Protein AF-A0A820G1A2-F1 (afdb_monomer_lite)

Foldseek 3Di:
DVLCLQQCQQQPLFALQCPAVVSVVVLLCQQVPDDDPPWHRASAAFDLDALQLVLLLQCLDPPSVVVNCVVVVNDADQLVSRQAEPVVLSVCSRPPSNNRHHDDCCQQFPLCSQANPVPDFSDADPVRHGRGGHHYPPVAPGSVSRNPVSNVSNVDLSNLQSNLSSCCCQAECLVAPDAPVPPPPDPDDLRRRHHPSVSVSSRGYTQLQEPPNDDLVPDPDPVVSVVSVVSSNGRHHRDYHDYHDRDDGDDSPPPCLVPVPPPPPDLDQDDDDFLDPFDWFAWDFLQDPVAPFGWIWTAGPQQWIWTKGADSCQPPPDDPPDDDDDDDPDDDRDGRIHGGPLRVVSDPPRIQGLDDAADPPADDHNQQWDAQSNRQWIWGFRGQVQWIFIAGPVVSDTPDTAHADPAGFRGKDWADADPQRKTWIWTWFQSQKIFIWIQHNVVSDTAAPVCRPDPDRHYGPDIAHDGPGGWAEKDDYPPVQKIWTFGAQDWIWIAGVRHHTPDTADDPPPSWGFHYWEAALSQWIWTDTDQFKIWIAGVNNHTQDIDGDPVWGWRDWYADHHRQWIWTDTPQQKIFIAGRNHRHTPDIRDHSDPPLPPAAEEEEECLLAFLNLLLCLVSVVLRHAYAYEYQCPWGDVLSQVLSCVVSVHHHHYDNDQLLPLVSVLVVLVVDPHQEYAYPFFDDDFDPLVVRLCRLVNSLVSVVVSCVVNVHAHYEAEAALLQLAAPPDPDDDPPRDRDLVSRQGSNSNSRSVSVVVVVVVCVVPVSHQYAYEHDWAEFFFPQVLSGHHDGDDQDPHQLVNQLCQLVPVDVAAEQEQQCFPDPRRGAKTFYAYSSLVSVLVVLVVVCSVVRDYDYKFWIDTSVVLNVLLCVLSVDHGHYDYDYHDRRDYRYHTHDGVTSCVRRVGDGDDDSNNRSNRRND

Structure (mmCIF, N/CA/C/O backbone):
data_AF-A0A820G1A2-F1
#
_entry.id   AF-A0A820G1A2-F1
#
loop_
_atom_site.group_PDB
_atom_site.id
_atom_site.type_symbol
_atom_site.label_atom_id
_atom_site.label_alt_id
_atom_site.label_comp_id
_atom_site.label_asym_id
_atom_site.label_entity_id
_atom_site.label_seq_id
_atom_site.pdbx_PDB_ins_code
_atom_site.Cartn_x
_atom_site.Cartn_y
_atom_site.Cartn_z
_atom_site.occupancy
_atom_site.B_iso_or_equiv
_atom_site.auth_seq_id
_atom_site.auth_comp_id
_atom_site.auth_asym_id
_atom_site.auth_atom_id
_atom_site.pdbx_PDB_model_num
ATOM 1 N N . MET A 1 1 ? 28.830 -4.975 -4.275 1.00 30.22 1 MET A N 1
ATOM 2 C CA . MET A 1 1 ? 28.994 -5.707 -5.557 1.00 30.22 1 MET A CA 1
ATOM 3 C C . MET A 1 1 ? 27.826 -5.485 -6.513 1.00 30.22 1 MET A C 1
ATOM 5 O O . MET A 1 1 ? 28.096 -5.053 -7.621 1.00 30.22 1 MET A O 1
ATOM 9 N N . VAL A 1 2 ? 26.563 -5.692 -6.108 1.00 32.94 2 VAL A N 1
ATOM 10 C CA . VAL A 1 2 ? 25.368 -5.424 -6.951 1.00 32.94 2 VAL A CA 1
ATOM 11 C C . VAL A 1 2 ? 25.333 -3.974 -7.463 1.00 32.94 2 VAL A C 1
ATOM 13 O O . VAL A 1 2 ? 25.116 -3.737 -8.643 1.00 32.94 2 VAL A O 1
ATOM 16 N N . THR A 1 3 ? 25.687 -3.008 -6.613 1.00 31.02 3 THR A N 1
ATOM 17 C CA . THR A 1 3 ? 25.779 -1.584 -6.974 1.00 31.02 3 THR A CA 1
ATOM 18 C C . THR A 1 3 ? 26.904 -1.282 -7.969 1.00 31.02 3 THR A C 1
ATOM 20 O O . THR A 1 3 ? 26.716 -0.459 -8.847 1.00 31.02 3 THR A O 1
ATOM 23 N N . ALA A 1 4 ? 28.047 -1.974 -7.891 1.00 36.19 4 ALA A N 1
ATOM 24 C CA . ALA A 1 4 ? 29.144 -1.808 -8.853 1.00 36.19 4 ALA A CA 1
ATOM 25 C C . ALA A 1 4 ? 28.786 -2.412 -10.222 1.00 36.19 4 ALA A C 1
ATOM 27 O O . ALA A 1 4 ? 29.090 -1.832 -11.252 1.00 36.19 4 ALA A O 1
ATOM 28 N N . TYR A 1 5 ? 28.069 -3.539 -10.227 1.00 46.84 5 TYR A N 1
ATOM 29 C CA . TYR A 1 5 ? 27.540 -4.151 -11.445 1.00 46.84 5 TYR A CA 1
ATOM 30 C C . TYR A 1 5 ? 26.546 -3.234 -12.175 1.00 46.84 5 TYR A C 1
ATOM 32 O O . TYR A 1 5 ? 26.543 -3.178 -13.391 1.00 46.84 5 TYR A O 1
ATOM 40 N N . LEU A 1 6 ? 25.711 -2.501 -11.437 1.00 45.69 6 LEU A N 1
ATOM 41 C CA . LEU A 1 6 ? 24.666 -1.649 -12.010 1.00 45.69 6 LEU A CA 1
ATOM 42 C C . LEU A 1 6 ? 25.181 -0.254 -12.393 1.00 45.69 6 LEU A C 1
ATOM 44 O O . LEU A 1 6 ? 24.846 0.270 -13.448 1.00 45.69 6 LEU A O 1
ATOM 48 N N . VAL A 1 7 ? 26.023 0.354 -11.559 1.00 45.09 7 VAL A N 1
ATOM 49 C CA . VAL A 1 7 ? 26.493 1.736 -11.742 1.00 45.09 7 VAL A CA 1
ATOM 50 C C . VAL A 1 7 ? 27.530 1.850 -12.856 1.00 45.09 7 VAL A C 1
ATOM 52 O O . VAL A 1 7 ? 27.447 2.755 -13.681 1.00 45.09 7 VAL A O 1
ATOM 55 N N . THR A 1 8 ? 28.482 0.917 -12.919 1.00 47.62 8 THR A N 1
ATOM 56 C CA . THR A 1 8 ? 29.553 0.944 -13.926 1.00 47.62 8 THR A CA 1
ATOM 57 C C . THR A 1 8 ? 29.027 0.680 -15.341 1.00 47.62 8 THR A C 1
ATOM 59 O O . THR A 1 8 ? 29.639 1.090 -16.320 1.00 47.62 8 THR A O 1
ATOM 62 N N . VAL A 1 9 ? 27.878 0.015 -15.435 1.00 48.94 9 VAL A N 1
ATOM 63 C CA . VAL A 1 9 ? 27.276 -0.454 -16.682 1.00 48.94 9 VAL A CA 1
ATOM 64 C C . VAL A 1 9 ? 26.278 0.553 -17.269 1.00 48.94 9 VAL A C 1
ATOM 66 O O . VAL A 1 9 ? 26.013 0.534 -18.466 1.00 48.94 9 VAL A O 1
ATOM 69 N N . THR A 1 10 ? 25.751 1.458 -16.444 1.00 48.53 10 THR A N 1
ATOM 70 C CA . THR A 1 10 ? 24.625 2.317 -16.831 1.00 48.53 10 THR A CA 1
ATOM 71 C C . THR A 1 10 ? 25.040 3.749 -17.181 1.00 48.53 10 THR A C 1
ATOM 73 O O . THR A 1 10 ? 24.446 4.359 -18.061 1.00 48.53 10 THR A O 1
ATOM 76 N N . VAL A 1 11 ? 26.086 4.280 -16.539 1.00 53.25 11 VAL A N 1
ATOM 77 C CA . VAL A 1 11 ? 26.761 5.529 -16.930 1.00 53.25 11 VAL A CA 1
ATOM 78 C C . VAL A 1 11 ? 28.238 5.333 -16.656 1.00 53.25 11 VAL A C 1
ATOM 80 O O . VAL A 1 11 ? 28.745 5.599 -15.564 1.00 53.25 11 VAL A O 1
ATOM 83 N N . ALA A 1 12 ? 28.935 4.794 -17.646 1.00 59.28 12 ALA A N 1
ATOM 84 C CA . ALA A 1 12 ? 30.367 4.650 -17.554 1.00 59.28 12 ALA A CA 1
ATOM 85 C C . ALA A 1 12 ? 30.989 6.054 -17.687 1.00 59.28 12 ALA A C 1
ATOM 87 O O . ALA A 1 12 ? 30.985 6.662 -18.751 1.00 59.28 12 ALA A O 1
ATOM 88 N N . VAL A 1 13 ? 31.514 6.588 -16.580 1.00 65.06 13 VAL A N 1
ATOM 89 C CA . VAL A 1 13 ? 32.340 7.819 -16.543 1.00 65.06 13 VAL A CA 1
ATOM 90 C C . VAL A 1 13 ? 33.631 7.664 -17.366 1.00 65.06 13 VAL A C 1
ATOM 92 O O . VAL A 1 13 ? 34.332 8.627 -17.677 1.00 65.06 13 VAL A O 1
ATOM 95 N N . THR A 1 14 ? 33.947 6.423 -17.715 1.00 75.19 14 THR A N 1
ATOM 96 C CA . THR A 1 14 ? 35.104 5.974 -18.478 1.00 75.19 14 THR A CA 1
ATOM 97 C C . THR A 1 14 ? 34.646 4.886 -19.449 1.00 75.19 14 THR A C 1
ATOM 99 O O . THR A 1 14 ? 33.808 4.084 -19.041 1.00 75.19 14 THR A O 1
ATOM 102 N N . PRO A 1 15 ? 35.207 4.779 -20.664 1.00 81.06 15 PRO A N 1
ATOM 103 C CA . PRO A 1 15 ? 34.811 3.754 -21.636 1.00 81.06 15 PRO A CA 1
ATOM 104 C C . PRO A 1 15 ? 34.870 2.322 -21.077 1.00 81.06 15 PRO A C 1
ATOM 106 O O . PRO A 1 15 ? 35.725 2.020 -20.237 1.00 81.06 15 PRO A O 1
ATOM 109 N N . ILE A 1 16 ? 34.011 1.420 -21.578 1.00 79.44 16 ILE A N 1
ATOM 110 C CA . ILE A 1 16 ? 33.884 0.028 -21.092 1.00 79.44 16 ILE A CA 1
ATOM 111 C C . ILE A 1 16 ? 35.232 -0.724 -21.059 1.00 79.44 16 ILE A C 1
ATOM 113 O O . ILE A 1 16 ? 35.530 -1.455 -20.113 1.00 79.44 16 ILE A O 1
ATOM 117 N N . GLY A 1 17 ? 36.098 -0.482 -22.050 1.00 77.56 17 GLY A N 1
ATOM 118 C CA . GLY A 1 17 ? 37.437 -1.071 -22.143 1.00 77.56 17 GLY A CA 1
ATOM 119 C C . GLY A 1 17 ? 38.402 -0.642 -21.031 1.00 77.56 17 GLY A C 1
ATOM 120 O O . GLY A 1 17 ? 39.342 -1.368 -20.710 1.00 77.56 17 GLY A O 1
ATOM 121 N N . ALA A 1 18 ? 38.153 0.509 -20.403 1.00 82.50 18 ALA A N 1
ATOM 122 C CA . ALA A 1 18 ? 39.012 1.132 -19.399 1.00 82.50 18 ALA A CA 1
ATOM 123 C C . ALA A 1 18 ? 38.483 0.997 -17.957 1.00 82.50 18 ALA A C 1
ATOM 125 O O . ALA A 1 18 ? 39.079 1.561 -17.036 1.00 82.50 18 ALA A O 1
ATOM 126 N N . LEU A 1 19 ? 37.394 0.248 -17.740 1.00 78.44 19 LEU A N 1
ATOM 127 C CA . LEU A 1 19 ? 36.806 0.034 -16.409 1.00 78.44 19 LEU A CA 1
ATOM 128 C C . LEU A 1 19 ? 37.737 -0.720 -15.453 1.00 78.44 19 LEU A C 1
ATOM 130 O O . LEU A 1 19 ? 37.753 -0.453 -14.251 1.00 78.44 19 LEU A O 1
ATOM 134 N N . ASN A 1 20 ? 38.508 -1.670 -15.983 1.00 83.38 20 ASN A N 1
ATOM 135 C CA . ASN A 1 20 ? 39.504 -2.415 -15.226 1.00 83.38 20 ASN A CA 1
ATOM 136 C C . ASN A 1 20 ? 40.856 -1.682 -15.281 1.00 83.38 20 ASN A C 1
ATOM 138 O O . ASN A 1 20 ? 41.350 -1.454 -16.387 1.00 83.38 20 ASN A O 1
ATOM 142 N N . PRO A 1 21 ? 41.512 -1.378 -14.144 1.00 85.06 21 PRO A N 1
ATOM 143 C CA . PRO A 1 21 ? 42.817 -0.715 -14.139 1.00 85.06 21 PRO A CA 1
ATOM 144 C C . PRO A 1 21 ? 43.890 -1.427 -14.976 1.00 85.06 21 PRO A C 1
ATOM 146 O O . PRO A 1 21 ? 44.677 -0.766 -15.644 1.00 85.06 21 PRO A O 1
ATOM 149 N N . THR A 1 22 ? 43.900 -2.762 -15.000 1.00 87.56 22 THR A N 1
ATOM 150 C CA . THR A 1 22 ? 44.848 -3.549 -15.801 1.00 87.56 22 THR A CA 1
ATOM 151 C C . THR A 1 22 ? 44.577 -3.404 -17.299 1.00 87.56 22 THR A C 1
ATOM 153 O O . THR A 1 22 ? 45.514 -3.191 -18.067 1.00 87.56 22 THR A O 1
ATOM 156 N N . ARG A 1 23 ? 43.306 -3.450 -17.730 1.00 87.31 23 ARG A N 1
ATOM 157 C CA . ARG A 1 23 ? 42.944 -3.211 -19.143 1.00 87.31 23 ARG A CA 1
ATOM 158 C C . ARG A 1 23 ? 43.208 -1.767 -19.553 1.00 87.31 23 ARG A C 1
ATOM 160 O O . ARG A 1 23 ? 43.706 -1.518 -20.645 1.00 87.31 23 ARG A O 1
ATOM 167 N N . LYS A 1 24 ? 42.933 -0.822 -18.654 1.00 88.25 24 LYS A N 1
ATOM 168 C CA . LYS A 1 24 ? 43.245 0.593 -18.842 1.00 88.25 24 LYS A CA 1
ATOM 169 C C . LYS A 1 24 ? 44.730 0.785 -19.156 1.00 88.25 24 LYS A C 1
ATOM 171 O O . LYS A 1 24 ? 45.047 1.431 -20.148 1.00 88.25 24 LYS A O 1
ATOM 176 N N . SER A 1 25 ? 45.624 0.183 -18.367 1.00 90.06 25 SER A N 1
ATOM 177 C CA . SER A 1 25 ? 47.068 0.220 -18.637 1.00 90.06 25 SER A CA 1
ATOM 178 C C . SER A 1 25 ? 47.424 -0.403 -19.985 1.00 90.06 25 SER A C 1
ATOM 180 O O . SER A 1 25 ? 48.165 0.212 -20.743 1.00 90.06 25 SER A O 1
ATOM 182 N N . PHE A 1 26 ? 46.841 -1.557 -20.331 1.00 90.81 26 PHE A N 1
ATOM 183 C CA . PHE A 1 26 ? 47.059 -2.201 -21.632 1.00 90.81 26 PHE A CA 1
ATOM 184 C C . PHE A 1 26 ? 46.717 -1.278 -22.815 1.00 90.81 26 PHE A C 1
ATOM 186 O O . PHE A 1 26 ? 47.507 -1.155 -23.749 1.00 90.81 26 PHE A O 1
ATOM 193 N N . PHE A 1 27 ? 45.565 -0.599 -22.781 1.00 90.50 27 PHE A N 1
ATOM 194 C CA . PHE A 1 27 ? 45.171 0.314 -23.859 1.00 90.50 27 PHE A CA 1
ATOM 195 C C . PHE A 1 27 ? 46.060 1.560 -23.932 1.00 90.50 27 PHE A C 1
ATOM 197 O O . PHE A 1 27 ? 46.394 1.998 -25.030 1.00 90.50 27 PHE A O 1
ATOM 204 N N . VAL A 1 28 ? 46.488 2.098 -22.787 1.00 91.31 28 VAL A N 1
ATOM 205 C CA . VAL A 1 28 ? 47.423 3.235 -22.733 1.00 91.31 28 VAL A CA 1
ATOM 206 C C . VAL A 1 28 ? 48.797 2.850 -23.285 1.00 91.31 28 VAL A C 1
ATOM 208 O O . VAL A 1 28 ? 49.364 3.590 -24.083 1.00 91.31 28 VAL A O 1
ATOM 211 N N . GLU A 1 29 ? 49.328 1.685 -22.909 1.00 92.06 29 GLU A N 1
ATOM 212 C CA . GLU A 1 29 ? 50.601 1.176 -23.436 1.00 92.06 29 GLU A CA 1
ATOM 213 C C . GLU A 1 29 ? 50.524 0.925 -24.942 1.00 92.06 29 GLU A C 1
ATOM 215 O O . GLU A 1 29 ? 51.425 1.326 -25.677 1.00 92.06 29 GLU A O 1
ATOM 220 N N . ARG A 1 30 ? 49.426 0.327 -25.418 1.00 89.56 30 ARG A N 1
ATOM 221 C CA . ARG A 1 30 ? 49.177 0.117 -26.849 1.00 89.56 30 ARG A CA 1
ATOM 222 C C . ARG A 1 30 ? 49.166 1.432 -27.630 1.00 89.56 30 ARG A C 1
ATOM 224 O O . ARG A 1 30 ? 49.730 1.476 -28.717 1.00 89.56 30 ARG A O 1
ATOM 231 N N . TYR A 1 31 ? 48.521 2.470 -27.099 1.00 89.44 31 TYR A N 1
ATOM 232 C CA . TYR A 1 31 ? 48.454 3.782 -27.744 1.00 89.44 31 TYR A CA 1
ATOM 233 C C . TYR A 1 31 ? 49.827 4.464 -27.784 1.00 89.44 31 TYR A C 1
ATOM 235 O O . TYR A 1 31 ? 50.239 4.967 -28.825 1.00 89.44 31 TYR A O 1
ATOM 243 N N . ASN A 1 32 ? 50.554 4.452 -26.663 1.00 90.00 32 ASN A N 1
ATOM 244 C CA . ASN A 1 32 ? 51.847 5.130 -26.540 1.00 90.00 32 ASN A CA 1
ATOM 245 C C . ASN A 1 32 ? 52.964 4.460 -27.351 1.00 90.00 32 ASN A C 1
ATOM 247 O O . ASN A 1 32 ? 53.874 5.147 -27.802 1.00 90.00 32 ASN A O 1
ATOM 251 N N . ASN A 1 33 ? 52.891 3.140 -27.535 1.00 90.38 33 ASN A N 1
ATOM 252 C CA . ASN A 1 33 ? 53.874 2.358 -28.288 1.00 90.38 33 ASN A CA 1
ATOM 253 C C . ASN A 1 33 ? 53.414 2.074 -29.732 1.00 90.38 33 ASN A C 1
ATOM 255 O O . ASN A 1 33 ? 53.858 1.101 -30.339 1.00 90.38 33 ASN A O 1
ATOM 259 N N . TRP A 1 34 ? 52.469 2.855 -30.266 1.00 86.62 34 TRP A N 1
ATOM 260 C CA . TRP A 1 34 ? 51.928 2.625 -31.603 1.00 86.62 34 TRP A CA 1
ATOM 261 C C . TRP A 1 34 ? 52.922 3.051 -32.690 1.00 86.62 34 TRP A C 1
ATOM 263 O O . TRP A 1 34 ? 53.278 4.223 -32.792 1.00 86.62 34 TRP A O 1
ATOM 273 N N . GLU A 1 35 ? 53.327 2.103 -33.536 1.00 81.81 35 GLU A N 1
ATOM 274 C CA . GLU A 1 35 ? 54.283 2.324 -34.624 1.00 81.81 35 GLU A CA 1
ATOM 275 C C . GLU A 1 35 ? 53.608 2.052 -35.979 1.00 81.81 35 GLU A C 1
ATOM 277 O O . GLU A 1 35 ? 53.503 0.912 -36.436 1.00 81.81 35 GLU A O 1
ATOM 282 N N . SER A 1 36 ? 53.095 3.105 -36.622 1.00 79.50 36 SER A N 1
ATOM 283 C CA . SER A 1 36 ? 52.584 3.049 -37.995 1.00 79.50 36 SER A CA 1
ATOM 284 C C . SER A 1 36 ? 52.623 4.426 -38.651 1.00 79.50 36 SER A C 1
ATOM 286 O O . SER A 1 36 ? 52.095 5.389 -38.103 1.00 79.50 36 SER A O 1
ATOM 288 N N . ASP A 1 37 ? 53.168 4.494 -39.866 1.00 73.12 37 ASP A N 1
ATOM 289 C CA . ASP A 1 37 ? 53.224 5.735 -40.654 1.00 73.12 37 ASP A CA 1
ATOM 290 C C . ASP A 1 37 ? 51.905 6.046 -41.386 1.00 73.12 37 ASP A C 1
ATOM 292 O O . ASP A 1 37 ? 51.742 7.119 -41.964 1.00 73.12 37 ASP A O 1
ATOM 296 N N . THR A 1 38 ? 50.963 5.095 -41.404 1.00 74.25 38 THR A N 1
ATOM 297 C CA . THR A 1 38 ? 49.718 5.182 -42.193 1.00 74.25 38 THR A CA 1
ATOM 298 C C . THR A 1 38 ? 48.454 5.141 -41.343 1.00 74.25 38 THR A C 1
ATOM 300 O O . THR A 1 38 ? 47.437 5.700 -41.746 1.00 74.25 38 THR A O 1
ATOM 303 N N . ILE A 1 39 ? 48.500 4.499 -40.172 1.00 81.31 39 ILE A N 1
ATOM 304 C CA . ILE A 1 39 ? 47.351 4.343 -39.278 1.00 81.31 39 ILE A CA 1
ATOM 305 C C . ILE A 1 39 ? 47.622 5.133 -37.992 1.00 81.31 39 ILE A C 1
ATOM 307 O O . ILE A 1 39 ? 48.546 4.769 -37.261 1.00 81.31 39 ILE A O 1
ATOM 311 N N . PRO A 1 40 ? 46.810 6.158 -37.670 1.00 82.62 40 PRO A N 1
ATOM 312 C CA . PRO A 1 40 ? 46.930 6.894 -36.413 1.00 82.62 40 PRO A CA 1
ATOM 313 C C . PRO A 1 40 ? 46.812 5.984 -35.186 1.00 82.62 40 PRO A C 1
ATOM 315 O O . PRO A 1 40 ? 46.134 4.958 -35.237 1.00 82.62 40 PRO A O 1
ATOM 318 N N . ALA A 1 41 ? 47.431 6.375 -34.071 1.00 85.12 41 ALA A N 1
ATOM 319 C CA . ALA A 1 41 ? 47.303 5.651 -32.809 1.00 85.12 41 ALA A CA 1
ATOM 320 C C . ALA A 1 41 ? 45.845 5.637 -32.316 1.00 85.12 41 ALA A C 1
ATOM 322 O O . ALA A 1 41 ? 45.124 6.631 -32.417 1.00 85.12 41 ALA A O 1
ATOM 323 N N . PHE A 1 42 ? 45.408 4.509 -31.756 1.00 88.00 42 PHE A N 1
ATOM 324 C CA . PHE A 1 42 ? 44.056 4.336 -31.224 1.00 88.00 42 PHE A CA 1
ATOM 325 C C . PHE A 1 42 ? 44.048 3.405 -30.011 1.00 88.00 42 PHE A C 1
ATOM 327 O O . PHE A 1 42 ? 44.920 2.548 -29.854 1.00 88.00 42 PHE A O 1
ATOM 334 N N . HIS A 1 43 ? 43.034 3.555 -29.159 1.00 89.38 43 HIS A N 1
ATOM 335 C CA . HIS A 1 43 ? 42.803 2.649 -28.035 1.00 89.38 43 HIS A CA 1
ATOM 336 C C . HIS A 1 43 ? 42.022 1.414 -28.498 1.00 89.38 43 HIS A C 1
ATOM 338 O O . HIS A 1 43 ? 42.444 0.286 -28.252 1.00 89.38 43 HIS A O 1
ATOM 344 N N . TYR A 1 44 ? 40.923 1.615 -29.232 1.00 89.38 44 TYR A N 1
ATOM 345 C CA . TYR A 1 44 ? 40.005 0.544 -29.633 1.00 89.38 44 TYR A CA 1
ATOM 346 C C . TYR A 1 44 ? 39.939 0.386 -31.155 1.00 89.38 44 TYR A C 1
ATOM 348 O O . TYR A 1 44 ? 39.837 1.367 -31.888 1.00 89.38 44 TYR A O 1
ATOM 356 N N . SER A 1 45 ? 39.995 -0.857 -31.640 1.00 87.25 45 SER A N 1
ATOM 357 C CA . SER A 1 45 ? 39.996 -1.179 -33.078 1.00 87.25 45 SER A CA 1
ATOM 358 C C . SER A 1 45 ? 38.636 -1.022 -33.757 1.00 87.25 45 SER A C 1
ATOM 360 O O . SER A 1 45 ? 38.572 -0.909 -34.975 1.00 87.25 45 SER A O 1
ATOM 362 N N . THR A 1 46 ? 37.557 -1.030 -32.984 1.00 88.81 46 THR A N 1
ATOM 363 C CA . THR A 1 46 ? 36.187 -0.805 -33.448 1.00 88.81 46 THR A CA 1
ATOM 364 C C . THR A 1 46 ? 35.498 0.146 -32.486 1.00 88.81 46 THR A C 1
ATOM 366 O O . THR A 1 46 ? 35.920 0.294 -31.336 1.00 88.81 46 THR A O 1
ATOM 369 N N . HIS A 1 47 ? 34.412 0.761 -32.934 1.00 86.81 47 HIS A N 1
ATOM 370 C CA . HIS A 1 47 ? 33.487 1.435 -32.040 1.00 86.81 47 HIS A CA 1
ATOM 371 C C . HIS A 1 47 ? 32.836 0.416 -31.082 1.00 86.81 47 HIS A C 1
ATOM 373 O O . HIS A 1 47 ? 32.695 -0.762 -31.420 1.00 86.81 47 HIS A O 1
ATOM 379 N N . TYR A 1 48 ? 32.431 0.850 -29.887 1.00 82.19 48 TYR A N 1
ATOM 380 C CA . TYR A 1 48 ? 31.779 -0.016 -28.886 1.00 82.19 48 TYR A CA 1
ATOM 381 C C . TYR A 1 48 ? 30.316 -0.360 -29.226 1.00 82.19 48 TYR A C 1
ATOM 383 O O . TYR A 1 48 ? 29.714 -1.221 -28.584 1.00 82.19 48 TYR A O 1
ATOM 391 N N . SER A 1 49 ? 29.748 0.294 -30.245 1.00 81.94 49 SER A N 1
ATOM 392 C CA . SER A 1 49 ? 28.417 0.027 -30.798 1.00 81.94 49 SER A CA 1
ATOM 393 C C . SER A 1 49 ? 28.528 -0.207 -32.305 1.00 81.94 49 SER A C 1
ATOM 395 O O . SER A 1 49 ? 28.505 0.733 -33.102 1.00 81.94 49 SER A O 1
ATOM 397 N N . THR A 1 50 ? 28.745 -1.466 -32.688 1.00 89.00 50 THR A N 1
ATOM 398 C CA . THR A 1 50 ? 28.685 -1.932 -34.080 1.00 89.00 50 THR A CA 1
ATOM 399 C C . THR A 1 50 ? 27.342 -2.619 -34.336 1.00 89.00 50 THR A C 1
ATOM 401 O O . THR A 1 50 ? 26.634 -3.004 -33.397 1.00 89.00 50 THR A O 1
ATOM 404 N N . ALA A 1 51 ? 26.983 -2.805 -35.611 1.00 88.44 51 ALA A N 1
ATOM 405 C CA . ALA A 1 51 ? 25.791 -3.574 -35.970 1.00 88.44 51 ALA A CA 1
ATOM 406 C C . ALA A 1 51 ? 25.855 -4.997 -35.389 1.00 88.44 51 ALA A C 1
ATOM 408 O O . ALA A 1 51 ? 24.881 -5.466 -34.808 1.00 88.44 51 ALA A O 1
ATOM 409 N N . ASP A 1 52 ? 27.022 -5.640 -35.462 1.00 89.00 52 ASP A N 1
ATOM 410 C CA . ASP A 1 52 ? 27.230 -6.984 -34.923 1.00 89.00 52 ASP A CA 1
ATOM 411 C C . ASP A 1 52 ? 27.070 -7.035 -33.395 1.00 89.00 52 ASP A C 1
ATOM 413 O O . ASP A 1 52 ? 26.385 -7.910 -32.873 1.00 89.00 52 ASP A O 1
ATOM 417 N N . PHE A 1 53 ? 27.598 -6.047 -32.663 1.00 89.50 53 PHE A N 1
ATOM 418 C CA . PHE A 1 53 ? 27.433 -5.967 -31.206 1.00 89.50 53 PHE A CA 1
ATOM 419 C C . PHE A 1 53 ? 25.981 -5.749 -30.781 1.00 89.50 53 PHE A C 1
ATOM 421 O O . PHE A 1 53 ? 25.529 -6.336 -29.801 1.00 89.50 53 PHE A O 1
ATOM 428 N N . THR A 1 54 ? 25.233 -4.938 -31.526 1.00 90.06 54 THR A N 1
ATOM 429 C CA . THR A 1 54 ? 23.807 -4.712 -31.249 1.00 90.06 54 THR A CA 1
ATOM 430 C C . THR A 1 54 ? 23.000 -5.984 -31.513 1.00 90.06 54 THR A C 1
ATOM 432 O O . THR A 1 54 ? 22.200 -6.407 -30.677 1.00 90.06 54 THR A O 1
ATOM 435 N N . LEU A 1 55 ? 23.250 -6.647 -32.647 1.00 92.75 55 LEU A N 1
ATOM 436 C CA . LEU A 1 55 ? 22.572 -7.891 -33.014 1.00 92.75 55 LEU A CA 1
ATOM 437 C C . LEU A 1 55 ? 22.965 -9.064 -32.105 1.00 92.75 55 LEU A C 1
ATOM 439 O O . LEU A 1 55 ? 22.123 -9.914 -31.836 1.00 92.75 55 LEU A O 1
ATOM 443 N N . TYR A 1 56 ? 24.188 -9.086 -31.569 1.00 92.25 56 TYR A N 1
ATOM 444 C CA . TYR A 1 56 ? 24.628 -10.059 -30.563 1.00 92.25 56 TYR A CA 1
ATOM 445 C C . TYR A 1 56 ? 23.698 -10.073 -29.341 1.00 92.25 56 TYR A C 1
ATOM 447 O O . TYR A 1 56 ? 23.279 -11.141 -28.892 1.00 92.25 56 TYR A O 1
ATOM 455 N N . TRP A 1 57 ? 23.322 -8.897 -28.829 1.00 92.81 57 TRP A N 1
ATOM 456 C CA . TRP A 1 57 ? 22.386 -8.784 -27.709 1.00 92.81 57 TRP A CA 1
ATOM 457 C C . TRP A 1 57 ? 20.958 -9.199 -28.102 1.00 92.81 57 TRP A C 1
ATOM 459 O O . TRP A 1 57 ? 20.277 -9.868 -27.325 1.00 92.81 57 TRP A O 1
ATOM 469 N N . LEU A 1 58 ? 20.513 -8.831 -29.308 1.00 94.50 58 LEU A N 1
ATOM 470 C CA . LEU A 1 58 ? 19.132 -9.002 -29.785 1.00 94.50 58 LEU A CA 1
ATOM 471 C C . LEU A 1 58 ? 18.880 -10.296 -30.571 1.00 94.50 58 LEU A C 1
ATOM 473 O O . LEU A 1 58 ? 17.786 -10.484 -31.095 1.00 94.50 58 LEU A O 1
ATOM 477 N N . ILE A 1 59 ? 19.847 -11.215 -30.625 1.00 94.12 59 ILE A N 1
ATOM 478 C CA . ILE A 1 59 ? 19.834 -12.407 -31.493 1.00 94.12 59 ILE A CA 1
ATOM 479 C C . ILE A 1 59 ? 18.600 -13.317 -31.335 1.00 94.12 59 ILE A C 1
ATOM 481 O O . ILE A 1 59 ? 18.324 -14.137 -32.207 1.00 94.12 59 ILE A O 1
ATOM 485 N N . ARG A 1 60 ? 17.841 -13.192 -30.238 1.00 93.50 60 ARG A N 1
ATOM 486 C CA . ARG A 1 60 ? 16.632 -13.986 -29.941 1.00 93.50 60 ARG A CA 1
ATOM 487 C C . ARG A 1 60 ? 15.318 -13.356 -30.412 1.00 93.50 60 ARG A C 1
ATOM 489 O O . ARG A 1 60 ? 14.277 -14.007 -30.316 1.00 93.50 60 ARG A O 1
ATOM 496 N N . LEU A 1 61 ? 15.349 -12.115 -30.892 1.00 93.06 61 LEU A N 1
ATOM 497 C CA . LEU A 1 61 ? 14.163 -11.353 -31.273 1.00 93.06 61 LEU A CA 1
ATOM 498 C C . LEU A 1 61 ? 14.121 -11.104 -32.775 1.00 93.06 61 LEU A C 1
ATOM 500 O O . LEU A 1 61 ? 15.096 -10.650 -33.363 1.00 93.06 61 LEU A O 1
ATOM 504 N N . GLU A 1 62 ? 12.959 -11.301 -33.389 1.00 91.31 62 GLU A N 1
ATOM 505 C CA . GLU A 1 62 ? 12.731 -10.835 -34.758 1.00 91.31 62 GLU A CA 1
ATOM 506 C C . GLU A 1 62 ? 12.400 -9.333 -34.772 1.00 91.31 62 GLU A C 1
ATOM 508 O O . GLU A 1 62 ? 11.766 -8.841 -33.834 1.00 91.31 62 GLU A O 1
ATOM 513 N N . PRO A 1 63 ? 12.803 -8.582 -35.816 1.00 93.62 63 PRO A N 1
ATOM 514 C CA . PRO A 1 63 ? 13.527 -9.019 -37.022 1.00 93.62 63 PRO A CA 1
ATOM 515 C C . PRO A 1 63 ? 15.060 -9.129 -36.851 1.00 93.62 63 PRO A C 1
ATOM 517 O O . PRO A 1 63 ? 15.788 -9.343 -37.822 1.00 93.62 63 PRO A O 1
ATOM 520 N N . PHE A 1 64 ? 15.588 -8.936 -35.639 1.00 94.94 64 PHE A N 1
ATOM 521 C CA . PHE A 1 64 ? 17.032 -8.868 -35.384 1.00 94.94 64 PHE A CA 1
ATOM 522 C C . PHE A 1 64 ? 17.745 -10.201 -35.622 1.00 94.94 64 PHE A C 1
ATOM 524 O O . PHE A 1 64 ? 18.865 -10.202 -36.132 1.00 94.94 64 PHE A O 1
ATOM 531 N N . THR A 1 65 ? 17.099 -11.335 -35.347 1.00 94.19 65 THR A N 1
ATOM 532 C CA . THR A 1 65 ? 17.619 -12.659 -35.713 1.00 94.19 65 THR A CA 1
ATOM 533 C C . THR A 1 65 ? 17.830 -12.772 -37.223 1.00 94.19 65 THR A C 1
ATOM 535 O O . THR A 1 65 ? 18.913 -13.157 -37.666 1.00 94.19 65 THR A O 1
ATOM 538 N N . THR A 1 66 ? 16.839 -12.368 -38.025 1.00 93.94 66 THR A N 1
ATOM 539 C CA . THR A 1 66 ? 16.958 -12.339 -39.492 1.00 93.94 66 THR A CA 1
ATOM 540 C C . THR A 1 66 ? 18.117 -11.446 -39.946 1.00 93.94 66 THR A C 1
ATOM 542 O O . THR A 1 66 ? 18.892 -11.821 -40.828 1.00 93.94 66 THR A O 1
ATOM 545 N N . TYR A 1 67 ? 18.291 -10.275 -39.328 1.00 94.12 67 TYR A N 1
ATOM 546 C CA . TYR A 1 67 ? 19.413 -9.385 -39.641 1.00 94.12 67 TYR A CA 1
ATOM 547 C C . TYR A 1 67 ? 20.773 -9.975 -39.265 1.00 94.12 67 TYR A C 1
ATOM 549 O O . TYR A 1 67 ? 21.723 -9.824 -40.034 1.00 94.12 67 TYR A O 1
ATOM 557 N N . TYR A 1 68 ? 20.863 -10.683 -38.140 1.00 93.12 68 TYR A N 1
ATOM 558 C CA . TYR A 1 68 ? 22.078 -11.381 -37.726 1.00 93.12 68 TYR A CA 1
ATOM 559 C C . TYR A 1 68 ? 22.475 -12.461 -38.738 1.00 93.12 68 TYR A C 1
ATOM 561 O O . TYR A 1 68 ? 23.611 -12.490 -39.204 1.00 93.12 68 TYR A O 1
ATOM 569 N N . LEU A 1 69 ? 21.523 -13.299 -39.152 1.00 92.31 69 LEU A N 1
ATOM 570 C CA . LEU A 1 69 ? 21.761 -14.346 -40.148 1.00 92.31 69 LEU A CA 1
ATOM 571 C C . LEU A 1 69 ? 22.216 -13.764 -41.491 1.00 92.31 69 LEU A C 1
ATOM 573 O O . LEU A 1 69 ? 23.171 -14.266 -42.077 1.00 92.31 69 LEU A O 1
ATOM 577 N N . ASN A 1 70 ? 21.607 -12.668 -41.950 1.00 91.56 70 ASN A N 1
ATOM 578 C CA . ASN A 1 70 ? 22.024 -11.998 -43.185 1.00 91.56 70 ASN A CA 1
ATOM 579 C C . ASN A 1 70 ? 23.459 -11.448 -43.118 1.00 91.56 70 ASN A C 1
ATOM 581 O O . ASN A 1 70 ? 24.132 -11.383 -44.147 1.00 91.56 70 ASN A O 1
ATOM 585 N N . LEU A 1 71 ? 23.928 -11.048 -41.931 1.00 88.25 71 LEU A N 1
ATOM 586 C CA . LEU A 1 71 ? 25.299 -10.575 -41.722 1.00 88.25 71 LEU A CA 1
ATOM 587 C C . LEU A 1 71 ? 26.316 -11.733 -41.689 1.00 88.25 71 LEU A C 1
ATOM 589 O O . LEU A 1 71 ? 27.455 -11.543 -42.108 1.00 88.25 71 LEU A O 1
ATOM 593 N N . HIS A 1 72 ? 25.890 -12.925 -41.256 1.00 87.56 72 HIS A N 1
ATOM 594 C CA . HIS A 1 72 ? 26.731 -14.110 -41.018 1.00 87.56 72 HIS A CA 1
ATOM 595 C C . HIS A 1 72 ? 26.427 -15.280 -41.972 1.00 87.56 72 HIS A C 1
ATOM 597 O O . HIS A 1 72 ? 26.356 -16.439 -41.564 1.00 87.56 72 HIS A O 1
ATOM 603 N N . GLU A 1 73 ? 26.220 -14.990 -43.261 1.00 88.38 73 GLU A N 1
ATOM 604 C CA . GLU A 1 73 ? 26.029 -16.001 -44.323 1.00 88.38 73 GLU A CA 1
ATOM 605 C C . GLU A 1 73 ? 24.918 -17.038 -44.032 1.00 88.38 73 GLU A C 1
ATOM 607 O O . GLU A 1 73 ? 25.027 -18.222 -44.366 1.00 88.38 73 GLU A O 1
ATOM 612 N N . ASN A 1 74 ? 23.823 -16.589 -43.415 1.00 88.88 74 ASN A N 1
ATOM 613 C CA . ASN A 1 74 ? 22.673 -17.389 -42.983 1.00 88.88 74 ASN A CA 1
ATOM 614 C C . ASN A 1 74 ? 22.999 -18.490 -41.962 1.00 88.88 74 ASN A C 1
ATOM 616 O O . ASN A 1 74 ? 22.334 -19.530 -41.932 1.00 88.88 74 ASN A O 1
ATOM 620 N N . LYS A 1 75 ? 24.006 -18.277 -41.110 1.00 88.62 75 LYS A N 1
ATOM 621 C CA . LYS A 1 75 ? 24.372 -19.204 -40.034 1.00 88.62 75 LYS A CA 1
ATOM 622 C C . LYS A 1 75 ? 24.450 -18.492 -38.690 1.00 88.62 75 LYS A C 1
ATOM 624 O O . LYS A 1 75 ? 24.875 -17.346 -38.600 1.00 88.62 75 LYS A O 1
ATOM 629 N N . PHE A 1 76 ? 24.056 -19.204 -37.637 1.00 88.94 76 PHE A N 1
ATOM 630 C CA . PHE A 1 76 ? 24.388 -18.796 -36.277 1.00 88.94 76 PHE A CA 1
ATOM 631 C C . PHE A 1 76 ? 25.890 -18.967 -36.039 1.00 88.94 76 PHE A C 1
ATOM 633 O O . PHE A 1 76 ? 26.517 -19.866 -36.606 1.00 88.94 76 PHE A O 1
ATOM 640 N N . ASP A 1 77 ? 26.455 -18.105 -35.198 1.00 85.44 77 ASP A N 1
ATOM 641 C CA . ASP A 1 77 ? 27.854 -18.207 -34.804 1.00 85.44 77 ASP A CA 1
ATOM 642 C C . ASP A 1 77 ? 28.088 -19.419 -33.883 1.00 85.44 77 ASP A C 1
ATOM 644 O O . ASP A 1 77 ? 27.158 -20.099 -33.441 1.00 85.44 77 ASP A O 1
ATOM 648 N N . HIS A 1 78 ? 29.353 -19.720 -33.599 1.00 87.50 78 HIS A N 1
ATOM 649 C CA . HIS A 1 78 ? 29.728 -20.780 -32.676 1.00 87.50 78 HIS A CA 1
ATOM 650 C C . HIS A 1 78 ? 29.033 -20.588 -31.322 1.00 87.50 78 HIS A C 1
ATOM 652 O O . HIS A 1 78 ? 28.995 -19.478 -30.787 1.00 87.50 78 HIS A O 1
ATOM 658 N N . ALA A 1 79 ? 28.549 -21.678 -30.726 1.00 85.81 79 ALA A N 1
ATOM 659 C CA . ALA A 1 79 ? 27.795 -21.647 -29.475 1.00 85.81 79 ALA A CA 1
ATOM 660 C C . ALA A 1 79 ? 28.515 -20.836 -28.374 1.00 85.81 79 ALA A C 1
ATOM 662 O O . ALA A 1 79 ? 27.942 -19.908 -27.811 1.00 85.81 79 ALA A O 1
ATOM 663 N N . ASN A 1 80 ? 29.815 -21.066 -28.150 1.00 84.38 80 ASN A N 1
ATOM 664 C CA . ASN A 1 80 ? 30.597 -20.310 -27.149 1.00 84.38 80 ASN A CA 1
ATOM 665 C C . ASN A 1 80 ? 30.679 -18.793 -27.387 1.00 84.38 80 ASN A C 1
ATOM 667 O O . ASN A 1 80 ? 30.944 -18.048 -26.446 1.00 84.38 80 ASN A O 1
ATOM 671 N N . ARG A 1 81 ? 30.493 -18.335 -28.630 1.00 86.19 81 ARG A N 1
ATOM 672 C CA . ARG A 1 81 ? 30.478 -16.911 -28.989 1.00 86.19 81 ARG A CA 1
ATOM 673 C C . ARG A 1 81 ? 29.072 -16.329 -29.035 1.00 86.19 81 ARG A C 1
ATOM 675 O O . ARG A 1 81 ? 28.928 -15.118 -29.119 1.00 86.19 81 ARG A O 1
ATOM 682 N N . THR A 1 82 ? 28.040 -17.163 -28.943 1.00 91.25 82 THR A N 1
ATOM 683 C CA . THR A 1 82 ? 26.653 -16.708 -28.888 1.00 91.25 82 THR A CA 1
ATOM 684 C C . THR A 1 82 ? 26.339 -16.147 -27.505 1.00 91.25 82 THR A C 1
ATOM 686 O O . THR A 1 82 ? 26.677 -16.739 -26.473 1.00 91.25 82 THR A O 1
ATOM 689 N N . PHE A 1 83 ? 25.638 -15.012 -27.472 1.00 92.38 83 PHE A N 1
ATOM 690 C CA . PHE A 1 83 ? 25.165 -14.415 -26.231 1.00 92.38 83 PHE A CA 1
ATOM 691 C C . PHE A 1 83 ? 24.261 -15.395 -25.481 1.00 92.38 83 PHE A C 1
ATOM 693 O O . PHE A 1 83 ? 23.173 -15.720 -25.950 1.00 92.38 83 PHE A O 1
ATOM 700 N N . HIS A 1 84 ? 24.690 -15.875 -24.317 1.00 92.31 84 HIS A N 1
ATOM 701 C CA . HIS A 1 84 ? 23.903 -16.825 -23.521 1.00 92.31 84 HIS A CA 1
ATOM 702 C C . HIS A 1 84 ? 23.970 -16.571 -22.014 1.00 92.31 84 HIS A C 1
ATOM 704 O O . HIS A 1 84 ? 23.265 -17.229 -21.258 1.00 92.31 84 HIS A O 1
ATOM 710 N N . SER A 1 85 ? 24.808 -15.643 -21.547 1.00 92.19 85 SER A N 1
ATOM 711 C CA . SER A 1 85 ? 24.992 -15.388 -20.119 1.00 92.19 85 SER A CA 1
ATOM 712 C C . SER A 1 85 ? 25.387 -13.939 -19.862 1.00 92.19 85 SER A C 1
ATOM 714 O O . SER A 1 85 ? 26.400 -13.446 -20.370 1.00 92.19 85 SER A O 1
ATOM 716 N N . ILE A 1 86 ? 24.587 -13.259 -19.040 1.00 91.94 86 ILE A N 1
ATOM 717 C CA . ILE A 1 86 ? 24.859 -11.899 -18.566 1.00 91.94 86 ILE A CA 1
ATOM 718 C C . ILE A 1 86 ? 26.128 -11.876 -17.683 1.00 91.94 86 ILE A C 1
ATOM 720 O O . ILE A 1 86 ? 27.030 -11.087 -17.977 1.00 91.94 86 ILE A O 1
ATOM 724 N N . PRO A 1 87 ? 26.289 -12.764 -16.671 1.00 89.75 87 PRO A N 1
ATOM 725 C CA . PRO A 1 87 ? 27.525 -12.840 -15.889 1.00 89.75 87 PRO A CA 1
ATOM 726 C C . PRO A 1 87 ? 28.783 -13.110 -16.719 1.00 89.75 87 PRO A C 1
ATOM 728 O O . PRO A 1 87 ? 29.828 -12.534 -16.422 1.00 89.75 87 PRO A O 1
ATOM 731 N N . LEU A 1 88 ? 28.700 -13.974 -17.738 1.00 88.12 88 LEU A N 1
ATOM 732 C CA . LEU A 1 88 ? 29.844 -14.272 -18.604 1.00 88.12 88 LEU A CA 1
ATOM 733 C C . LEU A 1 88 ? 30.214 -13.059 -19.459 1.00 88.12 88 LEU A C 1
ATOM 735 O O . LEU A 1 88 ? 31.383 -12.694 -19.514 1.00 88.12 88 LEU A O 1
ATOM 739 N N . SER A 1 89 ? 29.221 -12.393 -20.054 1.00 88.69 89 SER A N 1
ATOM 740 C CA . SER A 1 89 ? 29.445 -11.188 -20.864 1.00 88.69 89 SER A CA 1
ATOM 741 C C . SER A 1 89 ? 30.135 -10.086 -20.049 1.00 88.69 89 SER A C 1
ATOM 743 O O . SER A 1 89 ? 31.083 -9.466 -20.523 1.00 88.69 89 SER A O 1
ATOM 745 N N . TRP A 1 90 ? 29.748 -9.914 -18.780 1.00 85.62 90 TRP A N 1
ATOM 746 C CA . TRP A 1 90 ? 30.439 -9.009 -17.856 1.00 85.62 90 TRP A CA 1
ATOM 747 C C . TRP A 1 90 ? 31.879 -9.438 -17.544 1.00 85.62 90 TRP A C 1
ATOM 749 O O . TRP A 1 90 ? 32.777 -8.607 -17.444 1.00 85.62 90 TRP A O 1
ATOM 759 N N . GLN A 1 91 ? 32.138 -10.734 -17.364 1.00 86.00 91 GLN A N 1
ATOM 760 C CA . GLN A 1 91 ? 33.506 -11.209 -17.135 1.00 86.00 91 GLN A CA 1
ATOM 761 C C . GLN A 1 91 ? 34.390 -10.994 -18.365 1.00 86.00 91 GLN A C 1
ATOM 763 O O . GLN A 1 91 ? 35.535 -10.563 -18.216 1.00 86.00 91 GLN A O 1
ATOM 768 N N . ASN A 1 92 ? 33.852 -11.243 -19.558 1.00 85.44 92 ASN A N 1
ATOM 769 C CA . ASN A 1 92 ? 34.550 -11.042 -20.822 1.00 85.44 92 ASN A CA 1
ATOM 770 C C . ASN A 1 92 ? 34.890 -9.565 -21.016 1.00 85.44 92 ASN A C 1
ATOM 772 O O . ASN A 1 92 ? 36.061 -9.239 -21.188 1.00 85.44 92 ASN A O 1
ATOM 776 N N . CYS A 1 93 ? 33.934 -8.654 -20.812 1.00 80.94 93 CYS A N 1
ATOM 777 C CA . CYS A 1 93 ? 34.195 -7.214 -20.887 1.00 80.94 93 CYS A CA 1
ATOM 778 C C . CYS A 1 93 ? 35.125 -6.692 -19.772 1.00 80.94 93 CYS A C 1
ATOM 780 O O . CYS A 1 93 ? 35.489 -5.523 -19.766 1.00 80.94 93 CYS A O 1
ATOM 782 N N . GLN A 1 94 ? 35.525 -7.512 -18.798 1.00 80.56 94 GLN A N 1
ATOM 783 C CA . GLN A 1 94 ? 36.508 -7.145 -17.772 1.00 80.56 94 GLN A CA 1
ATOM 784 C C . GLN A 1 94 ? 37.887 -7.769 -18.011 1.00 80.56 94 GLN A C 1
ATOM 786 O O . GLN A 1 94 ? 38.858 -7.337 -17.385 1.00 80.56 94 GLN A O 1
ATOM 791 N N . ARG A 1 95 ? 37.995 -8.772 -18.892 1.00 83.44 95 ARG A N 1
ATOM 792 C CA . ARG A 1 95 ? 39.206 -9.595 -19.070 1.00 83.44 95 ARG A CA 1
ATOM 793 C C . ARG A 1 95 ? 39.717 -9.642 -20.504 1.00 83.44 95 ARG A C 1
ATOM 795 O O . ARG A 1 95 ? 40.926 -9.637 -20.700 1.00 83.44 95 ARG A O 1
ATOM 802 N N . ASP A 1 96 ? 38.824 -9.690 -21.483 1.00 85.44 96 ASP A N 1
ATOM 803 C CA . ASP A 1 96 ? 39.170 -9.799 -22.894 1.00 85.44 96 ASP A CA 1
ATOM 804 C C . ASP A 1 96 ? 39.356 -8.403 -23.497 1.00 85.44 96 ASP A C 1
ATOM 806 O O . ASP A 1 96 ? 38.420 -7.612 -23.587 1.00 85.44 96 ASP A O 1
ATOM 810 N N . SER A 1 97 ? 40.579 -8.075 -23.917 1.00 83.62 97 SER A N 1
ATOM 811 C CA . SER A 1 97 ? 40.894 -6.790 -24.551 1.00 83.62 97 SER A CA 1
ATOM 812 C C . SER A 1 97 ? 40.187 -6.575 -25.894 1.00 83.62 97 SER A C 1
ATOM 814 O O . SER A 1 97 ? 40.083 -5.429 -26.320 1.00 83.62 97 SER A O 1
ATOM 816 N N . SER A 1 98 ? 39.672 -7.627 -26.534 1.00 82.69 98 SER A N 1
ATOM 817 C CA . SER A 1 98 ? 38.852 -7.518 -27.745 1.00 82.69 98 SER A CA 1
ATOM 818 C C . SER A 1 98 ? 37.371 -7.250 -27.452 1.00 82.69 98 SER A C 1
ATOM 820 O O . SER A 1 98 ? 36.660 -6.745 -28.320 1.00 82.69 98 SER A O 1
ATOM 822 N N . ASP A 1 99 ? 36.905 -7.513 -26.223 1.00 84.50 99 ASP A N 1
ATOM 823 C CA . ASP A 1 99 ? 35.518 -7.278 -25.833 1.00 84.50 99 ASP A CA 1
ATOM 824 C C . ASP A 1 99 ? 35.326 -5.864 -25.263 1.00 84.50 99 ASP A C 1
ATOM 826 O O . ASP A 1 99 ? 35.662 -5.551 -24.112 1.00 84.50 99 ASP A O 1
ATOM 830 N N . VAL A 1 100 ? 34.812 -4.984 -26.120 1.00 84.38 100 VAL A N 1
ATOM 831 C CA . VAL A 1 100 ? 34.515 -3.577 -25.820 1.00 84.38 100 VAL A CA 1
ATOM 832 C C . VAL A 1 100 ? 33.045 -3.237 -26.079 1.00 84.38 100 VAL A C 1
ATOM 834 O O . VAL A 1 100 ? 32.722 -2.091 -26.366 1.00 84.38 100 VAL A O 1
ATOM 837 N N . LYS A 1 101 ? 32.151 -4.231 -26.009 1.00 84.94 101 LYS A N 1
ATOM 838 C CA . LYS A 1 101 ? 30.713 -4.048 -26.255 1.00 84.94 101 LYS A CA 1
ATOM 839 C C . LYS A 1 101 ? 30.080 -3.207 -25.150 1.00 84.94 101 LYS A C 1
ATOM 841 O O . LYS A 1 101 ? 30.243 -3.518 -23.970 1.00 84.94 101 LYS A O 1
ATOM 846 N N . GLU A 1 102 ? 29.318 -2.188 -25.528 1.00 80.12 102 GLU A N 1
ATOM 847 C CA . GLU A 1 102 ? 28.447 -1.466 -24.597 1.00 80.12 102 GLU A CA 1
ATOM 848 C C . GLU A 1 102 ? 27.051 -2.093 -24.512 1.00 80.12 102 GLU A C 1
ATOM 850 O O . GLU A 1 102 ? 26.652 -2.919 -25.343 1.00 80.12 102 GLU A O 1
ATOM 855 N N . LEU A 1 103 ? 26.313 -1.720 -23.464 1.00 84.31 103 LEU A N 1
ATOM 856 C CA . LEU A 1 103 ? 24.908 -2.082 -23.355 1.00 84.31 103 LEU A CA 1
ATOM 857 C C . LEU A 1 103 ? 24.050 -1.291 -24.337 1.00 84.31 103 LEU A C 1
ATOM 859 O O . LEU A 1 103 ? 24.338 -0.144 -24.670 1.00 84.31 103 LEU A O 1
ATOM 863 N N . ILE A 1 104 ? 22.934 -1.906 -24.710 1.00 87.19 104 ILE A N 1
ATOM 864 C CA . ILE A 1 104 ? 21.895 -1.317 -25.549 1.00 87.19 104 ILE A CA 1
ATOM 865 C C . ILE A 1 104 ? 20.672 -0.903 -24.706 1.00 87.19 104 ILE A C 1
ATOM 867 O O . ILE A 1 104 ? 20.465 -1.466 -23.623 1.00 87.19 104 ILE A O 1
ATOM 871 N N . PRO A 1 105 ? 19.843 0.057 -25.165 1.00 85.94 105 PRO A N 1
ATOM 872 C CA . PRO A 1 105 ? 18.646 0.518 -24.444 1.00 85.94 105 PRO A CA 1
ATOM 873 C C . PRO A 1 105 ? 17.666 -0.597 -24.042 1.00 85.94 105 PRO A C 1
ATOM 875 O O . PRO A 1 105 ? 16.963 -0.501 -23.030 1.00 85.94 105 PRO A O 1
ATOM 878 N N . GLU A 1 106 ? 17.631 -1.681 -24.807 1.00 88.75 106 GLU A N 1
ATOM 879 C CA . GLU A 1 106 ? 16.785 -2.853 -24.599 1.00 88.75 106 GLU A CA 1
ATOM 880 C C . GLU A 1 106 ? 17.103 -3.559 -23.272 1.00 88.75 106 GLU A C 1
ATOM 882 O O . GLU A 1 106 ? 16.191 -4.056 -22.617 1.00 88.75 106 GLU A O 1
ATOM 887 N N . LEU A 1 107 ? 18.338 -3.469 -22.761 1.00 88.06 107 LEU A N 1
ATOM 888 C CA . LEU A 1 107 ? 18.709 -3.991 -21.434 1.00 88.06 107 LEU A CA 1
ATOM 889 C C . LEU A 1 107 ? 18.082 -3.215 -20.258 1.00 88.06 107 LEU A C 1
ATOM 891 O O . LEU A 1 107 ? 18.207 -3.631 -19.104 1.00 88.06 107 LEU A O 1
ATOM 895 N N . PHE A 1 108 ? 17.371 -2.122 -20.539 1.00 85.94 108 PHE A N 1
ATOM 896 C CA . PHE A 1 108 ? 16.625 -1.322 -19.563 1.00 85.94 108 PHE A CA 1
ATOM 897 C C . PHE A 1 108 ? 15.114 -1.294 -19.837 1.00 85.94 108 PHE A C 1
ATOM 899 O O . PHE A 1 108 ? 14.340 -0.763 -19.030 1.00 85.94 108 PHE A O 1
ATOM 906 N N . SER A 1 109 ? 14.665 -1.875 -20.950 1.00 81.31 109 SER A N 1
ATOM 907 C CA . SER A 1 109 ? 13.281 -1.750 -21.421 1.00 81.31 109 SER A CA 1
ATOM 908 C C . SER A 1 109 ? 12.632 -3.060 -21.870 1.00 81.31 109 SER A C 1
ATOM 910 O O . SER A 1 109 ? 11.425 -3.191 -21.682 1.00 81.31 109 SER A O 1
ATOM 912 N N . LEU A 1 110 ? 13.395 -4.038 -22.368 1.00 87.62 110 LEU A N 1
ATOM 913 C CA . LEU A 1 110 ? 12.875 -5.163 -23.148 1.00 87.62 110 LEU A CA 1
ATOM 914 C C . LEU A 1 110 ? 13.313 -6.531 -22.582 1.00 87.62 110 LEU A C 1
ATOM 916 O O . LEU A 1 110 ? 14.339 -7.074 -22.993 1.00 87.62 110 LEU A O 1
ATOM 920 N N . PRO A 1 111 ? 12.564 -7.130 -21.639 1.00 89.38 111 PRO A N 1
ATOM 921 C CA . PRO A 1 111 ? 12.904 -8.436 -21.058 1.00 89.38 111 PRO A CA 1
ATOM 922 C C . PRO A 1 111 ? 12.859 -9.593 -22.065 1.00 89.38 111 PRO A C 1
ATOM 924 O O . PRO A 1 111 ? 13.540 -10.603 -21.878 1.00 89.38 111 PRO A O 1
ATOM 927 N N . GLU A 1 112 ? 12.088 -9.459 -23.143 1.00 88.88 112 GLU A N 1
ATOM 928 C CA . GLU A 1 112 ? 11.895 -10.479 -24.171 1.00 88.88 112 GLU A CA 1
ATOM 929 C C . GLU A 1 112 ? 13.207 -10.861 -24.871 1.00 88.88 112 GLU A C 1
ATOM 931 O O . GLU A 1 112 ? 13.359 -12.018 -25.255 1.00 88.88 112 GLU A O 1
ATOM 936 N N . MET A 1 113 ? 14.195 -9.954 -24.950 1.00 92.31 113 MET A N 1
ATOM 937 C CA . MET A 1 113 ? 15.504 -10.240 -25.569 1.00 92.31 113 MET A CA 1
ATOM 938 C C . MET A 1 113 ? 16.280 -11.364 -24.870 1.00 92.31 113 MET A C 1
ATOM 940 O O . MET A 1 113 ? 17.174 -11.976 -25.454 1.00 92.31 113 MET A O 1
ATOM 944 N N . LEU A 1 114 ? 15.948 -11.635 -23.606 1.00 94.12 114 LEU A N 1
ATOM 945 C CA . LEU A 1 114 ? 16.619 -12.627 -22.769 1.00 94.12 114 LEU A CA 1
ATOM 946 C C . LEU A 1 114 ? 15.983 -14.021 -22.898 1.00 94.12 114 LEU A C 1
ATOM 948 O O . LEU A 1 114 ? 16.564 -14.997 -22.419 1.00 94.12 114 LEU A O 1
ATOM 952 N N . ASN A 1 115 ? 14.831 -14.131 -23.569 1.00 92.94 115 ASN A N 1
ATOM 953 C CA . ASN A 1 115 ? 14.085 -15.376 -23.737 1.00 92.94 115 ASN A CA 1
ATOM 954 C C . ASN A 1 115 ? 14.120 -15.861 -25.190 1.00 92.94 115 ASN A C 1
ATOM 956 O O . ASN A 1 115 ? 13.872 -15.103 -26.124 1.00 92.94 115 ASN A O 1
ATOM 960 N N . ASN A 1 116 ? 14.353 -17.155 -25.396 1.00 93.19 116 ASN A N 1
ATOM 961 C CA . ASN A 1 116 ? 14.298 -17.800 -26.705 1.00 93.19 116 ASN A CA 1
ATOM 962 C C . ASN A 1 116 ? 12.858 -18.206 -27.069 1.00 93.19 116 ASN A C 1
ATOM 964 O O . ASN A 1 116 ? 12.552 -19.381 -27.258 1.00 93.19 116 ASN A O 1
ATOM 968 N N . CYS A 1 117 ? 11.952 -17.229 -27.162 1.00 87.19 117 CYS A N 1
ATOM 969 C CA . CYS A 1 117 ? 10.525 -17.493 -27.401 1.00 87.19 117 CYS A CA 1
ATOM 970 C C . CYS A 1 117 ? 10.255 -18.167 -28.761 1.00 87.19 117 CYS A C 1
ATOM 972 O O . CYS A 1 117 ? 9.271 -18.885 -28.916 1.00 87.19 117 CYS A O 1
ATOM 974 N N . ASN A 1 118 ? 11.150 -17.964 -29.731 1.00 89.06 118 ASN A N 1
ATOM 975 C CA . ASN A 1 118 ? 11.070 -18.532 -31.077 1.00 89.06 118 ASN A CA 1
ATOM 976 C C . ASN A 1 118 ? 11.653 -19.956 -31.185 1.00 89.06 118 ASN A C 1
ATOM 978 O O . ASN A 1 118 ? 11.605 -20.550 -32.260 1.00 89.06 118 ASN A O 1
ATOM 982 N N . ASN A 1 119 ? 12.189 -20.525 -30.096 1.00 91.56 119 ASN A N 1
ATOM 983 C CA . ASN A 1 119 ? 12.808 -21.857 -30.060 1.00 91.56 119 ASN A CA 1
ATOM 984 C C . ASN A 1 119 ? 13.963 -22.047 -31.067 1.00 91.56 119 ASN A C 1
ATOM 986 O O . ASN A 1 119 ? 14.130 -23.133 -31.630 1.00 91.56 119 ASN A O 1
ATOM 990 N N . TYR A 1 120 ? 14.783 -21.015 -31.295 1.00 91.56 120 TYR A N 1
ATOM 991 C CA . TYR A 1 120 ? 15.967 -21.144 -32.149 1.00 91.56 120 TYR A CA 1
ATOM 992 C C . TYR A 1 120 ? 16.970 -22.144 -31.565 1.00 91.56 120 TYR A C 1
ATOM 994 O O . TYR A 1 120 ? 17.111 -22.274 -30.348 1.00 91.56 120 TYR A O 1
ATOM 1002 N N . ASN A 1 121 ? 17.694 -22.842 -32.442 1.00 91.25 121 ASN A N 1
ATOM 1003 C CA . ASN A 1 121 ? 18.753 -23.761 -32.043 1.00 91.25 121 ASN A CA 1
ATOM 1004 C C . ASN A 1 121 ? 20.126 -23.086 -32.155 1.00 91.25 121 ASN A C 1
ATOM 1006 O O . ASN A 1 121 ? 20.690 -23.007 -33.244 1.00 91.25 121 ASN A O 1
ATOM 1010 N N . PHE A 1 122 ? 20.668 -22.654 -31.017 1.00 91.88 122 PHE A N 1
ATOM 1011 C CA . PHE A 1 122 ? 21.991 -22.028 -30.917 1.00 91.88 122 PHE A CA 1
ATOM 1012 C C . PHE A 1 122 ? 23.138 -23.031 -30.670 1.00 91.88 122 PHE A C 1
ATOM 1014 O O . PHE A 1 122 ? 24.287 -22.630 -30.506 1.00 91.88 122 PHE A O 1
ATOM 1021 N N . GLY A 1 123 ? 22.848 -24.337 -30.636 1.00 90.81 123 GLY A N 1
ATOM 1022 C CA . GLY A 1 123 ? 23.839 -25.383 -30.374 1.00 90.81 123 GLY A CA 1
ATOM 1023 C C . GLY A 1 123 ? 24.162 -25.594 -28.889 1.00 90.81 123 GLY A C 1
ATOM 1024 O O . GLY A 1 123 ? 23.391 -25.224 -27.998 1.00 90.81 123 GLY A O 1
ATOM 1025 N N . GLN A 1 124 ? 25.294 -26.252 -28.633 1.00 90.50 124 GLN A N 1
ATOM 1026 C CA . GLN A 1 124 ? 25.815 -26.570 -27.299 1.00 90.50 124 GLN A CA 1
ATOM 1027 C C . GLN A 1 124 ? 27.195 -25.944 -27.116 1.00 90.50 124 GLN A C 1
ATOM 1029 O O . GLN A 1 124 ? 27.985 -25.918 -28.060 1.00 90.50 124 GLN A O 1
ATOM 1034 N N . ASN A 1 125 ? 27.462 -25.427 -25.920 1.00 84.75 125 ASN A N 1
ATOM 1035 C CA . ASN A 1 125 ? 28.776 -24.894 -25.566 1.00 84.75 125 ASN A CA 1
ATOM 1036 C C . ASN A 1 125 ? 29.782 -26.026 -25.252 1.00 84.75 125 ASN A C 1
ATOM 1038 O O . ASN A 1 125 ? 29.420 -27.204 -25.246 1.00 84.75 125 ASN A O 1
ATOM 1042 N N . ASP A 1 126 ? 31.037 -25.666 -24.967 1.00 83.31 126 ASP A N 1
ATOM 1043 C CA . ASP A 1 126 ? 32.107 -26.630 -24.634 1.00 83.31 126 ASP A CA 1
ATOM 1044 C C . ASP A 1 126 ? 31.817 -27.470 -23.374 1.00 83.31 126 ASP A C 1
ATOM 1046 O O . ASP A 1 126 ? 32.368 -28.557 -23.221 1.00 83.31 126 ASP A O 1
ATOM 1050 N N . ASP A 1 127 ? 30.925 -26.995 -22.499 1.00 82.50 127 ASP A N 1
ATOM 1051 C CA . ASP A 1 127 ? 30.460 -27.698 -21.295 1.00 82.50 127 ASP A CA 1
ATOM 1052 C C . ASP A 1 127 ? 29.219 -28.583 -21.563 1.00 82.50 127 ASP A C 1
ATOM 1054 O O . ASP A 1 127 ? 28.525 -28.986 -20.629 1.00 82.50 127 ASP A O 1
ATOM 1058 N N . GLU A 1 128 ? 28.893 -28.845 -22.835 1.00 83.31 128 GLU A N 1
ATOM 1059 C CA . GLU A 1 128 ? 27.713 -29.595 -23.309 1.00 83.31 128 GLU A CA 1
ATOM 1060 C C . GLU A 1 128 ? 26.349 -28.985 -22.913 1.00 83.31 128 GLU A C 1
ATOM 1062 O O . GLU A 1 128 ? 25.288 -29.599 -23.086 1.00 83.31 128 GLU A O 1
ATOM 1067 N N . LEU A 1 129 ? 26.328 -27.738 -22.434 1.00 84.38 129 LEU A N 1
ATOM 1068 C CA . LEU A 1 129 ? 25.104 -27.011 -22.107 1.00 84.38 129 LEU A CA 1
ATOM 1069 C C . LEU A 1 129 ? 24.463 -26.461 -23.383 1.00 84.38 129 LEU A C 1
ATOM 1071 O O . LEU A 1 129 ? 25.072 -25.710 -24.149 1.00 84.38 129 LEU A O 1
ATOM 1075 N N . LYS A 1 130 ? 23.189 -26.807 -23.594 1.00 89.31 130 LYS A N 1
ATOM 1076 C CA . LYS A 1 130 ? 22.379 -26.254 -24.684 1.00 89.31 130 LYS A CA 1
ATOM 1077 C C . LYS A 1 130 ? 22.164 -24.756 -24.469 1.00 89.31 130 LYS A C 1
ATOM 1079 O O . LYS A 1 130 ? 21.697 -24.342 -23.408 1.00 89.31 130 LYS A O 1
ATOM 1084 N N . ILE A 1 131 ? 22.436 -23.962 -25.500 1.00 92.00 131 ILE A N 1
ATOM 1085 C CA . ILE A 1 131 ? 22.167 -22.526 -25.482 1.00 92.00 131 ILE A CA 1
ATOM 1086 C C . ILE A 1 131 ? 20.701 -22.284 -25.824 1.00 92.00 131 ILE A C 1
ATOM 1088 O O . ILE A 1 131 ? 20.223 -22.658 -26.894 1.00 92.00 131 ILE A O 1
ATOM 1092 N N . ASP A 1 132 ? 19.999 -21.651 -24.890 1.00 92.44 132 ASP A N 1
ATOM 1093 C CA . ASP A 1 132 ? 18.571 -21.369 -24.987 1.00 92.44 132 ASP A CA 1
ATOM 1094 C C . ASP A 1 132 ? 18.275 -19.970 -24.418 1.00 92.44 132 ASP A C 1
ATOM 1096 O O . ASP A 1 132 ? 18.758 -18.979 -24.975 1.00 92.44 132 ASP A O 1
ATOM 1100 N N . ASN A 1 133 ? 17.548 -19.858 -23.302 1.00 94.44 133 ASN A N 1
ATOM 1101 C CA . ASN A 1 133 ? 17.375 -18.597 -22.575 1.00 94.44 133 ASN A CA 1
ATOM 1102 C C . ASN A 1 133 ? 18.704 -18.066 -22.019 1.00 94.44 133 ASN A C 1
ATOM 1104 O O . ASN A 1 133 ? 19.620 -18.827 -21.698 1.00 94.44 133 ASN A O 1
ATOM 1108 N N . VAL A 1 134 ? 18.801 -16.745 -21.883 1.00 94.94 134 VAL A N 1
ATOM 1109 C CA . VAL A 1 134 ? 19.990 -16.094 -21.331 1.00 94.94 134 VAL A CA 1
ATOM 1110 C C . VAL A 1 134 ? 20.079 -16.356 -19.828 1.00 94.94 134 VAL A C 1
ATOM 1112 O O . VAL A 1 134 ? 19.143 -16.104 -19.072 1.00 94.94 134 VAL A O 1
ATOM 1115 N N . ILE A 1 135 ? 21.245 -16.814 -19.375 1.00 93.75 135 ILE A N 1
ATOM 1116 C CA . ILE A 1 135 ? 21.548 -17.022 -17.962 1.00 93.75 135 ILE A CA 1
ATOM 1117 C C . ILE A 1 135 ? 21.658 -15.663 -17.267 1.00 93.75 135 ILE A C 1
ATOM 1119 O O . ILE A 1 135 ? 22.520 -14.834 -17.585 1.00 93.75 135 ILE A O 1
ATOM 1123 N N . LEU A 1 136 ? 20.785 -15.460 -16.284 1.00 93.62 136 LEU A N 1
ATOM 1124 C CA . LEU A 1 136 ? 20.709 -14.246 -15.481 1.00 93.62 136 LEU A CA 1
ATOM 1125 C C . LEU A 1 136 ? 21.669 -14.302 -14.282 1.00 93.62 136 LEU A C 1
ATOM 1127 O O . LEU A 1 136 ? 22.045 -15.381 -13.814 1.00 93.62 136 LEU A O 1
ATOM 1131 N N . PRO A 1 137 ? 22.087 -13.144 -13.744 1.00 90.62 137 PRO A N 1
ATOM 1132 C CA . PRO A 1 137 ? 22.821 -13.109 -12.487 1.00 90.62 137 PRO A CA 1
ATOM 1133 C C . PRO A 1 137 ? 21.948 -13.599 -11.322 1.00 90.62 137 PRO A C 1
ATOM 1135 O O . PRO A 1 137 ? 20.741 -13.397 -11.317 1.00 90.62 137 PRO A O 1
ATOM 1138 N N . LYS A 1 138 ? 22.573 -14.156 -10.274 1.00 90.06 138 LYS A N 1
ATOM 1139 C CA . LYS A 1 138 ? 21.879 -14.778 -9.122 1.00 90.06 138 LYS A CA 1
ATOM 1140 C C . LYS A 1 138 ? 20.849 -13.886 -8.407 1.00 90.06 138 LYS A C 1
ATOM 1142 O O . LYS A 1 138 ? 20.014 -14.402 -7.677 1.00 90.06 138 LYS A O 1
ATOM 1147 N N . TRP A 1 139 ? 20.954 -12.565 -8.550 1.00 87.50 139 TRP A N 1
ATOM 1148 C CA . TRP A 1 139 ? 20.043 -11.601 -7.929 1.00 87.50 139 TRP A CA 1
ATOM 1149 C C . TRP A 1 139 ? 18.772 -11.337 -8.751 1.00 87.50 139 TRP A C 1
ATOM 1151 O O . TRP A 1 139 ? 17.828 -10.770 -8.211 1.00 87.50 139 TRP A O 1
ATOM 1161 N N . ALA A 1 140 ? 18.731 -11.729 -10.027 1.00 88.69 140 ALA A N 1
ATOM 1162 C CA . ALA A 1 140 ? 17.551 -11.624 -10.877 1.00 88.69 140 ALA A CA 1
ATOM 1163 C C . ALA A 1 140 ? 16.907 -13.005 -11.025 1.00 88.69 140 ALA A C 1
ATOM 1165 O O . ALA A 1 140 ? 17.540 -13.936 -11.517 1.00 88.69 140 ALA A O 1
ATOM 1166 N N . GLN A 1 141 ? 15.650 -13.132 -10.599 1.00 87.62 141 GLN A N 1
ATOM 1167 C CA . GLN A 1 141 ? 14.901 -14.385 -10.734 1.00 87.62 141 GLN A CA 1
ATOM 1168 C C . GLN A 1 141 ? 14.302 -14.539 -12.132 1.00 87.62 141 GLN A C 1
ATOM 1170 O O . GLN A 1 141 ? 14.269 -15.644 -12.666 1.00 87.62 141 GLN A O 1
ATOM 1175 N N . THR A 1 142 ? 13.855 -13.433 -12.733 1.00 89.88 142 THR A N 1
ATOM 1176 C CA . THR A 1 142 ? 13.280 -13.407 -14.081 1.00 89.88 142 THR A CA 1
ATOM 1177 C C . THR A 1 142 ? 13.903 -12.293 -14.932 1.00 89.88 142 THR A C 1
ATOM 1179 O O . THR A 1 142 ? 14.500 -11.356 -14.383 1.00 89.88 142 THR A O 1
ATOM 1182 N N . PRO A 1 143 ? 13.776 -12.356 -16.271 1.00 90.44 143 PRO A N 1
ATOM 1183 C CA . PRO A 1 143 ? 14.178 -11.273 -17.168 1.00 90.44 143 PRO A CA 1
ATOM 1184 C C . PRO A 1 143 ? 13.558 -9.923 -16.800 1.00 90.44 143 PRO A C 1
ATOM 1186 O O . PRO A 1 143 ? 14.224 -8.896 -16.858 1.00 90.44 143 PRO A O 1
ATOM 1189 N N . GLU A 1 144 ? 12.302 -9.917 -16.358 1.00 86.94 144 GLU A N 1
ATOM 1190 C CA . GLU A 1 144 ? 11.597 -8.705 -15.939 1.00 86.94 144 GLU A CA 1
ATOM 1191 C C . GLU A 1 144 ? 12.221 -8.111 -14.676 1.00 86.94 144 GLU A C 1
ATOM 1193 O O . GLU A 1 144 ? 12.433 -6.902 -14.613 1.00 86.94 144 GLU A O 1
ATOM 1198 N N . ASP A 1 145 ? 12.583 -8.948 -13.697 1.00 86.69 145 ASP A N 1
ATOM 1199 C CA . ASP A 1 145 ? 13.312 -8.497 -12.509 1.00 86.69 145 ASP A CA 1
ATOM 1200 C C . ASP A 1 145 ? 14.677 -7.913 -12.878 1.00 86.69 145 ASP A C 1
ATOM 1202 O O . ASP A 1 145 ? 15.065 -6.869 -12.348 1.00 86.69 145 ASP A O 1
ATOM 1206 N N . PHE A 1 146 ? 15.386 -8.546 -13.819 1.00 89.88 146 PHE A N 1
ATOM 1207 C CA . PHE A 1 146 ? 16.645 -8.025 -14.340 1.00 89.88 146 PHE A CA 1
ATOM 1208 C C . PHE A 1 146 ? 16.456 -6.630 -14.950 1.00 89.88 146 PHE A C 1
ATOM 1210 O O . PHE A 1 146 ? 17.111 -5.680 -14.515 1.00 89.88 146 PHE A O 1
ATOM 1217 N N . ILE A 1 147 ? 15.541 -6.479 -15.908 1.00 87.44 147 ILE A N 1
ATOM 1218 C CA . ILE A 1 147 ? 15.274 -5.203 -16.586 1.00 87.44 147 ILE A CA 1
ATOM 1219 C C . ILE A 1 147 ? 14.819 -4.131 -15.591 1.00 87.44 147 ILE A C 1
ATOM 1221 O O . ILE A 1 147 ? 15.339 -3.016 -15.609 1.00 87.44 147 ILE A O 1
ATOM 1225 N N . ARG A 1 148 ? 13.897 -4.460 -14.679 1.00 84.31 148 ARG A N 1
ATOM 1226 C CA . ARG A 1 148 ? 13.383 -3.536 -13.659 1.00 84.31 148 ARG A CA 1
ATOM 1227 C C . ARG A 1 148 ? 14.497 -3.001 -12.765 1.00 84.31 148 ARG A C 1
ATOM 1229 O O . ARG A 1 148 ? 14.555 -1.800 -12.516 1.00 84.31 148 ARG A O 1
ATOM 1236 N N . ILE A 1 149 ? 15.385 -3.870 -12.281 1.00 85.62 149 ILE A N 1
ATOM 1237 C CA . ILE A 1 149 ? 16.495 -3.465 -11.407 1.00 85.62 149 ILE A CA 1
ATOM 1238 C C . ILE A 1 149 ? 17.512 -2.611 -12.176 1.00 85.62 149 ILE A C 1
ATOM 1240 O O . ILE A 1 149 ? 17.968 -1.598 -11.646 1.00 85.62 149 ILE A O 1
ATOM 1244 N N . ASN A 1 150 ? 17.826 -2.957 -13.429 1.00 84.81 150 ASN A N 1
ATOM 1245 C CA . ASN A 1 150 ? 18.693 -2.130 -14.279 1.00 84.81 150 ASN A CA 1
ATOM 1246 C C . ASN A 1 150 ? 18.069 -0.756 -14.555 1.00 84.81 150 ASN A C 1
ATOM 1248 O O . ASN A 1 150 ? 18.742 0.264 -14.424 1.00 84.81 150 ASN A O 1
ATOM 1252 N N . ARG A 1 151 ? 16.768 -0.700 -14.855 1.00 82.62 151 ARG A N 1
ATOM 1253 C CA . ARG A 1 151 ? 16.030 0.558 -15.035 1.00 82.62 151 ARG A CA 1
ATOM 1254 C C . ARG A 1 151 ? 16.027 1.403 -13.764 1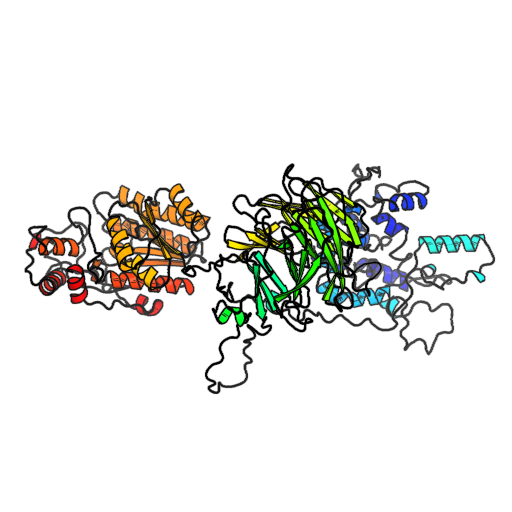.00 82.62 151 ARG A C 1
ATOM 1256 O O . ARG A 1 151 ? 16.271 2.604 -13.833 1.00 82.62 151 ARG A O 1
ATOM 1263 N N . ALA A 1 152 ? 15.795 0.793 -12.603 1.00 79.12 152 ALA A N 1
ATOM 1264 C CA . ALA A 1 152 ? 15.857 1.487 -11.318 1.00 79.12 152 ALA A CA 1
ATOM 1265 C C . ALA A 1 152 ? 17.262 2.048 -11.043 1.00 79.12 152 ALA A C 1
ATOM 1267 O O . ALA A 1 152 ? 17.397 3.164 -10.545 1.00 79.12 152 ALA A O 1
ATOM 1268 N N . ALA A 1 153 ? 18.315 1.318 -11.422 1.00 80.69 153 ALA A N 1
ATOM 1269 C CA . ALA A 1 153 ? 19.683 1.812 -11.330 1.00 80.69 153 ALA A CA 1
ATOM 1270 C C . ALA A 1 153 ? 19.965 2.972 -12.300 1.00 80.69 153 ALA A C 1
ATOM 1272 O O . ALA A 1 153 ? 20.585 3.952 -11.888 1.00 80.69 153 ALA A O 1
ATOM 1273 N N . LEU A 1 154 ? 19.465 2.914 -13.541 1.00 79.12 154 LEU A N 1
ATOM 1274 C CA . LEU A 1 154 ? 19.538 4.013 -14.519 1.00 79.12 154 LEU A CA 1
ATOM 1275 C C . LEU A 1 154 ? 18.838 5.274 -14.015 1.00 79.12 154 LEU A C 1
ATOM 1277 O O . LEU A 1 154 ? 19.338 6.377 -14.197 1.00 79.12 154 LEU A O 1
ATOM 1281 N N . LYS A 1 155 ? 17.709 5.117 -13.325 1.00 76.88 155 LYS A N 1
ATOM 1282 C CA . LYS A 1 155 ? 16.960 6.228 -12.725 1.00 76.88 155 LYS A CA 1
ATOM 1283 C C . LYS A 1 155 ? 17.524 6.689 -11.372 1.00 76.88 155 LYS A C 1
ATOM 1285 O O . LYS A 1 155 ? 16.957 7.586 -10.755 1.00 76.88 155 LYS A O 1
ATOM 1290 N N . SER A 1 156 ? 18.623 6.100 -10.893 1.00 76.88 156 SER A N 1
ATOM 1291 C CA . SER A 1 156 ? 19.197 6.446 -9.590 1.00 76.88 156 SER A CA 1
ATOM 1292 C C . SER A 1 156 ? 19.800 7.854 -9.562 1.00 76.88 156 SER A C 1
ATOM 1294 O O . SER A 1 156 ? 20.224 8.413 -10.578 1.00 76.88 156 SER A O 1
ATOM 1296 N N . GLU A 1 157 ? 19.895 8.422 -8.360 1.00 73.62 157 GLU A N 1
ATOM 1297 C CA . GLU A 1 157 ? 20.539 9.718 -8.130 1.00 73.62 157 GLU A CA 1
ATOM 1298 C C . GLU A 1 157 ? 22.021 9.702 -8.525 1.00 73.62 157 GLU A C 1
ATOM 1300 O O . GLU A 1 157 ? 22.530 10.660 -9.115 1.00 73.62 157 GLU A O 1
ATOM 1305 N N . PHE A 1 158 ? 22.708 8.587 -8.261 1.00 77.12 158 PHE A N 1
ATOM 1306 C CA . PHE A 1 158 ? 24.105 8.427 -8.643 1.00 77.12 158 PHE A CA 1
ATOM 1307 C C . PHE A 1 158 ? 24.270 8.577 -10.158 1.00 77.12 158 PHE A C 1
ATOM 1309 O O . PHE A 1 158 ? 25.085 9.371 -10.620 1.00 77.12 158 PHE A O 1
ATOM 1316 N N . VAL A 1 159 ? 23.456 7.865 -10.939 1.00 77.19 159 VAL A N 1
ATOM 1317 C CA . VAL A 1 159 ? 23.476 7.978 -12.399 1.00 77.19 159 VAL A CA 1
ATOM 1318 C C . VAL A 1 159 ? 23.094 9.390 -12.844 1.00 77.19 159 VAL A C 1
ATOM 1320 O O . VAL A 1 159 ? 23.811 9.994 -13.638 1.00 77.19 159 VAL A O 1
ATOM 1323 N N . SER A 1 160 ? 22.027 9.961 -12.284 1.00 78.44 160 SER A N 1
ATOM 1324 C CA . SER A 1 160 ? 21.553 11.306 -12.641 1.00 78.44 160 SER A CA 1
ATOM 1325 C C . SER A 1 160 ? 22.609 12.395 -12.427 1.00 78.44 160 SER A C 1
ATOM 1327 O O . SER A 1 160 ? 22.743 13.298 -13.253 1.00 78.44 160 SER A O 1
ATOM 1329 N N . SER A 1 161 ? 23.384 12.301 -11.345 1.00 78.94 161 SER A N 1
ATOM 1330 C CA . SER A 1 161 ? 24.470 13.239 -11.032 1.00 78.94 161 SER A CA 1
ATOM 1331 C C . SER A 1 161 ? 25.713 13.042 -11.903 1.00 78.94 161 SER A C 1
ATOM 1333 O O . SER A 1 161 ? 26.460 13.997 -12.089 1.00 78.94 161 SER A O 1
ATOM 1335 N N . HIS A 1 162 ? 25.920 11.862 -12.501 1.00 82.31 162 HIS A N 1
ATOM 1336 C CA . HIS A 1 162 ? 27.102 11.542 -13.319 1.00 82.31 162 HIS A CA 1
ATOM 1337 C C . HIS A 1 162 ? 26.824 11.444 -14.827 1.00 82.31 162 HIS A C 1
ATOM 1339 O O . HIS A 1 162 ? 27.770 11.375 -15.608 1.00 82.31 162 HIS A O 1
ATOM 1345 N N . LEU A 1 163 ? 25.561 11.496 -15.267 1.00 83.81 163 LEU A N 1
ATOM 1346 C CA . LEU A 1 163 ? 25.165 11.319 -16.673 1.00 83.81 163 LEU A CA 1
ATOM 1347 C C . LEU A 1 163 ? 25.870 12.293 -17.632 1.00 83.81 163 LEU A C 1
ATOM 1349 O O . LEU A 1 163 ? 26.239 11.910 -18.740 1.00 83.81 163 LEU A O 1
ATOM 1353 N N . HIS A 1 164 ? 26.128 13.523 -17.179 1.00 85.44 164 HIS A N 1
ATOM 1354 C CA . HIS A 1 164 ? 26.881 14.533 -17.930 1.00 85.44 164 HIS A CA 1
ATOM 1355 C C . HIS A 1 164 ? 28.263 14.035 -18.391 1.00 85.44 164 HIS A C 1
ATOM 1357 O O . HIS A 1 164 ? 28.720 14.398 -19.468 1.00 85.44 164 HIS A O 1
ATOM 1363 N N . GLN A 1 165 ? 28.903 13.141 -17.631 1.00 86.25 165 GLN A N 1
ATOM 1364 C CA . GLN A 1 165 ? 30.235 12.614 -17.940 1.00 86.25 165 GLN A CA 1
ATOM 1365 C C . GLN A 1 165 ? 30.201 11.600 -19.086 1.00 86.25 165 GLN A C 1
ATOM 1367 O O . GLN A 1 165 ? 31.130 11.567 -19.888 1.00 86.25 165 GLN A O 1
ATOM 1372 N N . TRP A 1 166 ? 29.128 10.810 -19.192 1.00 86.00 166 TRP A N 1
ATOM 1373 C CA . TRP A 1 166 ? 28.905 9.932 -20.342 1.00 86.00 166 TRP A CA 1
ATOM 1374 C C . TRP A 1 166 ? 28.527 10.739 -21.586 1.00 86.00 166 TRP A C 1
ATOM 1376 O O . TRP A 1 166 ? 29.093 10.512 -22.652 1.00 86.00 166 TRP A O 1
ATOM 1386 N N . ILE A 1 167 ? 27.665 11.758 -21.443 1.00 86.62 167 ILE A N 1
ATOM 1387 C CA . ILE A 1 167 ? 27.375 12.698 -22.542 1.00 86.62 167 ILE A CA 1
ATOM 1388 C C . ILE A 1 167 ? 28.675 13.340 -23.036 1.00 86.62 167 ILE A C 1
ATOM 1390 O O . ILE A 1 167 ? 28.864 13.490 -24.244 1.00 86.62 167 ILE A O 1
ATOM 1394 N N . ASP A 1 168 ? 29.603 13.647 -22.125 1.00 87.56 168 ASP A N 1
ATOM 1395 C CA . ASP A 1 168 ? 30.881 14.224 -22.507 1.00 87.56 168 ASP A CA 1
ATOM 1396 C C . ASP A 1 168 ? 31.742 13.300 -23.375 1.00 87.56 168 ASP A C 1
ATOM 1398 O O . ASP A 1 168 ? 32.400 13.768 -24.308 1.00 87.56 168 ASP A O 1
ATOM 1402 N N . LEU A 1 169 ? 31.734 12.000 -23.062 1.00 86.06 169 LEU A N 1
ATOM 1403 C CA . LEU A 1 169 ? 32.453 10.954 -23.794 1.00 86.06 169 LEU A CA 1
ATOM 1404 C C . LEU A 1 169 ? 31.841 10.677 -25.167 1.00 86.06 169 LEU A C 1
ATOM 1406 O O . LEU A 1 169 ? 32.585 10.482 -26.129 1.00 86.06 169 LEU A O 1
ATOM 1410 N N . ILE A 1 170 ? 30.508 10.635 -25.257 1.00 85.31 170 ILE A N 1
ATOM 1411 C CA . ILE A 1 170 ? 29.818 10.195 -26.474 1.00 85.31 170 ILE A CA 1
ATOM 1412 C C . ILE A 1 170 ? 29.485 11.349 -27.408 1.00 85.31 170 ILE A C 1
ATOM 1414 O O . ILE A 1 170 ? 29.613 11.175 -28.609 1.00 85.31 170 ILE A O 1
ATOM 1418 N N . PHE A 1 171 ? 29.081 12.516 -26.905 1.00 86.00 171 PHE A N 1
ATOM 1419 C CA . PHE A 1 171 ? 28.563 13.609 -27.740 1.00 86.00 171 PHE A CA 1
ATOM 1420 C C . PHE A 1 171 ? 29.301 14.943 -27.558 1.00 86.00 171 PHE A C 1
ATOM 1422 O O . PHE A 1 171 ? 28.993 15.895 -28.280 1.00 86.00 171 PHE A O 1
ATOM 1429 N N . SER A 1 172 ? 30.258 15.041 -26.626 1.00 85.44 172 SER A N 1
ATOM 1430 C CA . SER A 1 172 ? 30.951 16.300 -26.309 1.00 85.44 172 SER A CA 1
ATOM 1431 C C . SER A 1 172 ? 32.471 16.266 -26.537 1.00 85.44 172 SER A C 1
ATOM 1433 O O . SER A 1 172 ? 33.016 15.435 -27.264 1.00 85.44 172 SER A O 1
ATOM 1435 N N . TYR A 1 173 ? 33.174 17.202 -25.895 1.00 83.50 173 TYR A N 1
ATOM 1436 C CA . TYR A 1 173 ? 34.598 17.487 -26.016 1.00 83.50 173 TYR A CA 1
ATOM 1437 C C . TYR A 1 173 ? 35.534 16.303 -25.714 1.00 83.50 173 TYR A C 1
ATOM 1439 O O . TYR A 1 173 ? 36.667 16.322 -26.191 1.00 83.50 173 TYR A O 1
ATOM 1447 N N . LYS A 1 174 ? 35.103 15.256 -24.989 1.00 86.19 174 LYS A N 1
ATOM 1448 C CA . LYS A 1 174 ? 35.915 14.038 -24.759 1.00 86.19 174 LYS A CA 1
ATOM 1449 C C . LYS A 1 174 ? 35.761 12.983 -25.865 1.00 86.19 174 LYS A C 1
ATOM 1451 O O . LYS A 1 174 ? 36.420 11.947 -25.797 1.00 86.19 174 LYS A O 1
ATOM 1456 N N . GLN A 1 175 ? 34.920 13.225 -26.872 1.00 83.94 175 GLN A N 1
ATOM 1457 C CA . GLN A 1 175 ? 34.739 12.322 -28.010 1.00 83.94 175 GLN A CA 1
ATOM 1458 C C . GLN A 1 175 ? 35.859 12.473 -29.054 1.00 83.94 175 GLN A C 1
ATOM 1460 O O . GLN A 1 175 ? 36.500 11.494 -29.428 1.00 83.94 175 GLN A O 1
ATOM 1465 N N . ARG A 1 176 ? 36.100 13.709 -29.518 1.00 74.50 176 ARG A N 1
ATOM 1466 C CA . ARG A 1 176 ? 37.149 14.040 -30.501 1.00 74.50 176 ARG A CA 1
ATOM 1467 C C . ARG A 1 176 ? 38.185 15.036 -29.991 1.00 74.50 176 ARG A C 1
ATOM 1469 O O . ARG A 1 176 ? 39.195 15.200 -30.647 1.00 74.50 176 ARG A O 1
ATOM 1476 N N . GLY A 1 177 ? 38.001 15.684 -28.837 1.00 56.31 177 GLY A N 1
ATOM 1477 C CA . GLY A 1 177 ? 39.064 16.456 -28.178 1.00 56.31 177 GLY A CA 1
ATOM 1478 C C . GLY A 1 177 ? 39.314 17.902 -28.641 1.00 56.31 177 GLY A C 1
ATOM 1479 O O . GLY A 1 177 ? 40.239 18.514 -28.108 1.00 56.31 177 GLY A O 1
ATOM 1480 N N . TYR A 1 178 ? 38.528 18.487 -29.556 1.00 55.31 178 TYR A N 1
ATOM 1481 C CA . TYR A 1 178 ? 38.652 19.915 -29.903 1.00 55.31 178 TYR A CA 1
ATOM 1482 C C . TYR A 1 178 ? 37.817 20.799 -28.972 1.00 55.31 178 TYR A C 1
ATOM 1484 O O . TYR A 1 178 ? 36.601 20.913 -29.115 1.00 55.31 178 TYR A O 1
ATOM 1492 N N . SER A 1 179 ? 38.484 21.450 -28.016 1.00 42.84 179 SER A N 1
ATOM 1493 C CA . SER A 1 179 ? 37.945 22.637 -27.342 1.00 42.84 179 SER A CA 1
ATOM 1494 C C . SER A 1 179 ? 38.144 23.854 -28.249 1.00 42.84 179 SER A C 1
ATOM 1496 O O . SER A 1 179 ? 39.192 23.985 -28.884 1.00 42.84 179 SER A O 1
ATOM 1498 N N . LYS A 1 180 ? 37.176 24.781 -28.269 1.00 37.81 180 LYS A N 1
ATOM 1499 C CA . LYS A 1 180 ? 37.200 26.019 -29.076 1.00 37.81 180 LYS A CA 1
ATOM 1500 C C . LYS A 1 180 ? 38.486 26.852 -28.899 1.00 37.81 180 LYS A C 1
ATOM 1502 O O . LYS A 1 180 ? 38.847 27.601 -29.792 1.00 37.81 180 LYS A O 1
ATOM 1507 N N . ILE A 1 181 ? 39.206 26.676 -27.786 1.00 42.03 181 ILE A N 1
ATOM 1508 C CA . ILE A 1 181 ? 40.475 27.357 -27.471 1.00 42.03 181 ILE A CA 1
ATOM 1509 C C . ILE A 1 181 ? 41.660 26.848 -28.323 1.00 42.03 181 ILE A C 1
ATOM 1511 O O . ILE A 1 181 ? 42.607 27.595 -28.551 1.00 42.03 181 ILE A O 1
ATOM 1515 N N . TYR A 1 182 ? 41.631 25.601 -28.807 1.00 40.69 182 TYR A N 1
ATOM 1516 C CA . TYR A 1 182 ? 42.751 24.980 -29.538 1.00 40.69 182 TYR A CA 1
ATOM 1517 C C . TYR A 1 182 ? 42.620 25.036 -31.070 1.00 40.69 182 TYR A C 1
ATOM 1519 O O . TYR A 1 182 ? 43.621 24.869 -31.768 1.00 40.69 182 TYR A O 1
ATOM 1527 N N . CYS A 1 183 ? 41.424 25.294 -31.611 1.00 42.91 183 CYS A N 1
ATOM 1528 C CA . CYS A 1 183 ? 41.203 25.334 -33.063 1.00 42.91 183 CYS A CA 1
ATOM 1529 C C . CYS A 1 183 ? 41.897 26.511 -33.768 1.00 42.91 183 CYS A C 1
ATOM 1531 O O . CYS A 1 183 ? 42.228 26.385 -34.945 1.00 42.91 183 CYS A O 1
ATOM 1533 N N . ASP A 1 184 ? 42.184 27.610 -33.066 1.00 43.34 184 ASP A 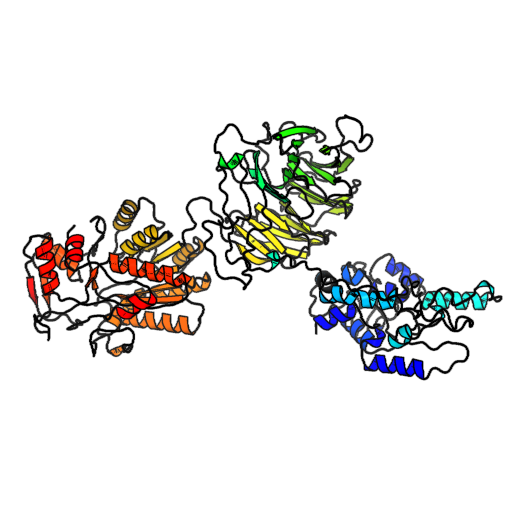N 1
ATOM 1534 C CA . ASP A 1 184 ? 42.690 28.835 -33.700 1.00 43.34 184 ASP A CA 1
ATOM 1535 C C . ASP A 1 184 ? 44.193 28.803 -34.050 1.00 43.34 184 ASP A C 1
ATOM 1537 O O . ASP A 1 184 ? 44.676 29.720 -34.713 1.00 43.34 184 ASP A O 1
ATOM 1541 N N . VAL A 1 185 ? 44.957 27.774 -33.644 1.00 44.38 185 VAL A N 1
ATOM 1542 C CA . VAL A 1 185 ? 46.437 27.813 -33.739 1.00 44.38 185 VAL A CA 1
ATOM 1543 C C . VAL A 1 185 ? 47.061 26.721 -34.629 1.00 44.38 185 VAL A C 1
ATOM 1545 O O . VAL A 1 185 ? 48.172 26.924 -35.109 1.00 44.38 185 VAL A O 1
ATOM 1548 N N . PHE A 1 186 ? 46.387 25.594 -34.914 1.00 44.66 186 PHE A N 1
ATOM 1549 C CA . PHE A 1 186 ? 47.060 24.421 -35.520 1.00 44.66 186 PHE A CA 1
ATOM 1550 C C . PHE A 1 186 ? 46.295 23.628 -36.605 1.00 44.66 186 PHE A C 1
ATOM 1552 O O . PHE A 1 186 ? 46.778 22.589 -37.040 1.00 44.66 186 PHE A O 1
ATOM 1559 N N . CYS A 1 187 ? 45.147 24.085 -37.116 1.00 42.69 187 CYS A N 1
ATOM 1560 C CA . CYS A 1 187 ? 44.344 23.289 -38.067 1.00 42.69 187 CYS A CA 1
ATOM 1561 C C . CYS A 1 187 ? 44.831 23.358 -39.534 1.00 42.69 187 CYS A C 1
ATOM 1563 O O . CYS A 1 187 ? 44.114 23.866 -40.391 1.00 42.69 187 CYS A O 1
ATOM 1565 N N . ASN A 1 188 ? 46.031 22.849 -39.848 1.00 36.62 188 ASN A N 1
ATOM 1566 C CA . ASN A 1 188 ? 46.529 22.760 -41.237 1.00 36.62 188 ASN A CA 1
ATOM 1567 C C . ASN A 1 188 ? 47.011 21.362 -41.684 1.00 36.62 188 ASN A C 1
ATOM 1569 O O . ASN A 1 188 ? 47.559 21.246 -42.778 1.00 36.62 188 ASN A O 1
ATOM 1573 N N . PHE A 1 189 ? 46.785 20.287 -40.916 1.00 39.50 189 PHE A N 1
ATOM 1574 C CA . PHE A 1 189 ? 47.108 18.919 -41.352 1.00 39.50 189 PHE A CA 1
ATOM 1575 C C . PHE A 1 189 ? 45.945 17.935 -41.162 1.00 39.50 189 PHE A C 1
ATOM 1577 O O . PHE A 1 189 ? 45.261 17.933 -40.147 1.00 39.50 189 PHE A O 1
ATOM 1584 N N . ILE A 1 190 ? 45.770 17.052 -42.153 1.00 41.41 190 ILE A N 1
ATOM 1585 C CA . ILE A 1 190 ? 44.741 15.993 -42.256 1.00 41.41 190 ILE A CA 1
ATOM 1586 C C . ILE A 1 190 ? 44.846 14.931 -41.130 1.00 41.41 190 ILE A C 1
ATOM 1588 O O . ILE A 1 190 ? 43.964 14.093 -40.986 1.00 41.41 190 ILE A O 1
ATOM 1592 N N . PHE A 1 191 ? 45.894 14.964 -40.300 1.00 43.38 191 PHE A N 1
ATOM 1593 C CA . PHE A 1 191 ? 46.168 13.955 -39.267 1.00 43.38 191 PHE A CA 1
ATOM 1594 C C . PHE A 1 191 ? 45.589 14.265 -37.875 1.00 43.38 191 PHE A C 1
ATOM 1596 O O . PHE A 1 191 ? 45.602 13.398 -37.004 1.00 43.38 191 PHE A O 1
ATOM 1603 N N . ASP A 1 192 ? 45.017 15.449 -37.675 1.00 52.94 192 ASP A N 1
ATOM 1604 C CA . ASP A 1 192 ? 44.500 15.896 -36.384 1.00 52.94 192 ASP A CA 1
ATOM 1605 C C . ASP A 1 192 ? 42.975 15.659 -36.315 1.00 52.94 192 ASP A C 1
ATOM 1607 O O . ASP A 1 192 ? 42.172 16.582 -36.442 1.00 52.94 192 ASP A O 1
ATOM 1611 N N . PHE A 1 193 ? 42.529 14.416 -36.107 1.00 56.41 193 PHE A N 1
ATOM 1612 C CA . PHE A 1 193 ? 41.105 14.096 -35.846 1.00 56.41 193 PHE A CA 1
ATOM 1613 C C . PHE A 1 193 ? 40.795 13.825 -34.362 1.00 56.41 193 PHE A C 1
ATOM 1615 O O . PHE A 1 193 ? 39.626 13.687 -33.992 1.00 56.41 193 PHE A O 1
ATOM 1622 N N . VAL A 1 194 ? 41.826 13.766 -33.510 1.00 64.31 194 VAL A N 1
ATOM 1623 C CA . VAL A 1 194 ? 41.733 13.370 -32.098 1.00 64.31 194 VAL A CA 1
ATOM 1624 C C . VAL A 1 194 ? 42.545 14.330 -31.228 1.00 64.31 194 VAL A C 1
ATOM 1626 O O . VAL A 1 194 ? 43.766 14.395 -31.313 1.00 64.31 194 VAL A O 1
ATOM 1629 N N . GLY A 1 195 ? 41.868 15.060 -30.353 1.00 71.56 195 GLY A N 1
ATOM 1630 C CA . GLY A 1 195 ? 42.452 16.015 -29.425 1.00 71.56 195 GLY A CA 1
ATOM 1631 C C . GLY A 1 195 ? 42.810 15.414 -28.057 1.00 71.56 195 GLY A C 1
ATOM 1632 O O . GLY A 1 195 ? 42.409 14.296 -27.712 1.00 71.56 195 GLY A O 1
ATOM 1633 N N . PRO A 1 196 ? 43.540 16.178 -27.226 1.00 79.00 196 PRO A N 1
ATOM 1634 C CA . PRO A 1 196 ? 44.176 15.689 -25.999 1.00 79.00 196 PRO A CA 1
ATOM 1635 C C . PRO A 1 196 ? 43.187 15.170 -24.948 1.00 79.00 196 PRO A C 1
ATOM 1637 O O . PRO A 1 196 ? 43.524 14.281 -24.166 1.00 79.00 196 PRO A O 1
ATOM 1640 N N . GLU A 1 197 ? 41.957 15.685 -24.935 1.00 83.50 197 GLU A N 1
ATOM 1641 C CA . GLU A 1 197 ? 40.932 15.270 -23.974 1.00 83.50 197 GLU A CA 1
ATOM 1642 C C . GLU A 1 197 ? 40.381 13.867 -24.267 1.00 83.50 197 GLU A C 1
ATOM 1644 O O . GLU A 1 197 ? 40.158 13.098 -23.333 1.00 83.50 197 GLU A O 1
ATOM 1649 N N . ALA A 1 198 ? 40.249 13.485 -25.543 1.00 84.69 198 ALA A N 1
ATOM 1650 C CA . ALA A 1 198 ? 39.850 12.129 -25.928 1.00 84.69 198 ALA A CA 1
ATOM 1651 C C . ALA A 1 198 ? 40.943 11.100 -25.582 1.00 84.69 198 ALA A C 1
ATOM 1653 O O . ALA A 1 198 ? 40.645 9.988 -25.139 1.00 84.69 198 ALA A O 1
ATOM 1654 N N . ILE A 1 199 ? 42.217 11.498 -25.698 1.00 87.50 199 ILE A N 1
ATOM 1655 C CA . ILE A 1 199 ? 43.367 10.676 -25.295 1.00 87.50 199 ILE A CA 1
ATOM 1656 C C . ILE A 1 199 ? 43.377 10.480 -23.774 1.00 87.50 199 ILE A C 1
ATOM 1658 O O . ILE A 1 199 ? 43.451 9.349 -23.299 1.00 87.50 199 ILE A O 1
ATOM 1662 N N . ARG A 1 200 ? 43.220 11.561 -22.994 1.00 86.06 200 ARG A N 1
ATOM 1663 C CA . ARG A 1 200 ? 43.129 11.497 -21.519 1.00 86.06 200 ARG A CA 1
ATOM 1664 C C . ARG A 1 200 ? 41.952 10.652 -21.036 1.00 86.06 200 ARG A C 1
ATOM 1666 O O . ARG A 1 200 ? 42.073 9.961 -20.025 1.00 86.06 200 ARG A O 1
ATOM 1673 N N . ALA A 1 201 ? 40.832 10.705 -21.751 1.00 87.44 201 ALA A N 1
ATOM 1674 C CA . ALA A 1 201 ? 39.647 9.903 -21.473 1.00 87.44 201 ALA A CA 1
ATOM 1675 C C . ALA A 1 201 ? 39.764 8.440 -21.944 1.00 87.44 201 ALA A C 1
ATOM 1677 O O . ALA A 1 201 ? 38.899 7.634 -21.605 1.00 87.44 201 ALA A O 1
ATOM 1678 N N . ILE A 1 202 ? 40.826 8.084 -22.681 1.00 89.38 202 ILE A N 1
ATOM 1679 C CA . ILE A 1 202 ? 41.053 6.749 -23.260 1.00 89.38 202 ILE A CA 1
ATOM 1680 C C . ILE A 1 202 ? 39.881 6.353 -24.166 1.00 89.38 202 ILE A C 1
ATOM 1682 O O . ILE A 1 202 ? 39.331 5.257 -24.073 1.00 89.38 202 ILE A O 1
ATOM 1686 N N . ASN A 1 203 ? 39.461 7.289 -25.017 1.00 88.88 203 ASN A N 1
ATOM 1687 C CA . ASN A 1 203 ? 38.248 7.210 -25.831 1.00 88.88 203 ASN A CA 1
ATOM 1688 C C . ASN A 1 203 ? 38.563 7.452 -27.317 1.00 88.88 203 ASN A C 1
ATOM 1690 O O . ASN A 1 203 ? 37.945 8.284 -27.973 1.00 88.88 203 ASN A O 1
ATOM 1694 N N . VAL A 1 204 ? 39.592 6.767 -27.829 1.00 88.38 204 VAL A N 1
ATOM 1695 C CA . VAL A 1 204 ? 40.075 6.944 -29.210 1.00 88.38 204 VAL A CA 1
ATOM 1696 C C . VAL A 1 204 ? 39.866 5.655 -29.988 1.00 88.38 204 VAL A C 1
ATOM 1698 O O . VAL A 1 204 ? 40.382 4.605 -29.592 1.00 88.38 204 VAL A O 1
ATOM 1701 N N . PHE A 1 205 ? 39.121 5.746 -31.084 1.00 88.50 205 PHE A N 1
ATOM 1702 C CA . PHE A 1 205 ? 38.758 4.624 -31.945 1.00 88.50 205 PHE A CA 1
ATOM 1703 C C . PHE A 1 205 ? 39.599 4.605 -33.221 1.00 88.50 205 PHE A C 1
ATOM 1705 O O . PHE A 1 205 ? 40.300 5.565 -33.545 1.00 88.50 205 PHE A O 1
ATOM 1712 N N . TYR A 1 206 ? 39.533 3.497 -33.950 1.00 88.06 206 TYR A N 1
ATOM 1713 C CA . TYR A 1 206 ? 40.160 3.371 -35.258 1.00 88.06 206 TYR A CA 1
ATOM 1714 C C . TYR A 1 206 ? 39.661 4.460 -36.218 1.00 88.06 206 TYR A C 1
ATOM 1716 O O . TYR A 1 206 ? 38.464 4.693 -36.310 1.00 88.06 206 TYR A O 1
ATOM 1724 N N . TYR A 1 207 ? 40.554 5.110 -36.969 1.00 83.50 207 TYR A N 1
ATOM 1725 C CA . TYR A 1 207 ? 40.225 6.336 -37.716 1.00 83.50 207 TYR A CA 1
ATOM 1726 C C . TYR A 1 207 ? 39.004 6.216 -38.657 1.00 83.50 207 TYR A C 1
ATOM 1728 O O . TYR A 1 207 ? 38.239 7.169 -38.779 1.00 83.50 207 TYR A O 1
ATOM 1736 N N . LEU A 1 208 ? 38.760 5.040 -39.255 1.00 85.88 208 LEU A N 1
ATOM 1737 C CA . LEU A 1 208 ? 37.596 4.784 -40.123 1.00 85.88 208 LEU A CA 1
ATOM 1738 C C . LEU A 1 208 ? 36.237 4.863 -39.408 1.00 85.88 208 LEU A C 1
ATOM 1740 O O . LEU A 1 208 ? 35.207 4.958 -40.073 1.00 85.88 208 LEU A O 1
ATOM 1744 N N . THR A 1 209 ? 36.201 4.826 -38.074 1.00 85.62 209 THR A N 1
ATOM 1745 C CA . THR A 1 209 ? 34.947 4.958 -37.319 1.00 85.62 209 THR A CA 1
ATOM 1746 C C . THR A 1 209 ? 34.440 6.394 -37.272 1.00 85.62 209 THR A C 1
ATOM 1748 O O . THR A 1 209 ? 33.303 6.615 -36.867 1.00 85.62 209 THR A O 1
ATOM 1751 N N . TYR A 1 210 ? 35.267 7.383 -37.618 1.00 84.38 210 TYR A N 1
ATOM 1752 C CA . TYR A 1 210 ? 34.881 8.788 -37.568 1.00 84.38 210 TYR A CA 1
ATOM 1753 C C . TYR A 1 210 ? 34.364 9.264 -38.925 1.00 84.38 210 TYR A C 1
ATOM 1755 O O . TYR A 1 210 ? 35.034 9.149 -39.952 1.00 84.38 210 TYR A O 1
ATOM 1763 N N . GLU A 1 211 ? 33.184 9.879 -38.905 1.00 78.88 211 GLU A N 1
ATOM 1764 C CA . GLU A 1 211 ? 32.628 10.572 -40.064 1.00 78.88 211 GLU A CA 1
ATOM 1765 C C . GLU A 1 211 ? 33.632 11.598 -40.623 1.00 78.88 211 GLU A C 1
ATOM 1767 O O . GLU A 1 211 ? 34.189 12.407 -39.869 1.00 78.88 211 GLU A O 1
ATOM 1772 N N . GLY A 1 212 ? 33.847 11.554 -41.943 1.00 75.25 212 GLY A N 1
ATOM 1773 C CA . GLY A 1 212 ? 34.747 12.452 -42.672 1.00 75.25 212 GLY A CA 1
ATOM 1774 C C . GLY A 1 212 ? 36.220 12.025 -42.715 1.00 75.25 212 GLY A C 1
ATOM 1775 O O . GLY A 1 212 ? 37.015 12.713 -43.349 1.00 75.25 212 GLY A O 1
ATOM 1776 N N . ALA A 1 213 ? 36.596 10.900 -42.093 1.00 73.75 213 ALA A N 1
ATOM 1777 C CA . ALA A 1 213 ? 37.985 10.423 -42.075 1.00 73.75 213 ALA A CA 1
ATOM 1778 C C . ALA A 1 213 ? 38.486 9.885 -43.430 1.00 73.75 213 ALA A C 1
ATOM 1780 O O . ALA A 1 213 ? 39.692 9.835 -43.668 1.00 73.75 213 ALA A O 1
ATOM 1781 N N . VAL A 1 214 ? 37.578 9.485 -44.328 1.00 76.38 214 VAL A N 1
ATOM 1782 C CA . VAL A 1 214 ? 37.905 9.009 -45.679 1.00 76.38 214 VAL A CA 1
ATOM 1783 C C . VAL A 1 214 ? 37.208 9.872 -46.717 1.00 76.38 214 VAL A C 1
ATOM 1785 O O . VAL A 1 214 ? 35.990 10.035 -46.688 1.00 76.38 214 VAL A O 1
ATOM 1788 N N . ASN A 1 215 ? 37.979 10.370 -47.681 1.00 77.00 215 ASN A N 1
ATOM 1789 C CA . ASN A 1 215 ? 37.436 11.005 -48.872 1.00 77.00 215 ASN A CA 1
ATOM 1790 C C . ASN A 1 215 ? 37.187 9.949 -49.962 1.00 77.00 215 ASN A C 1
ATOM 1792 O O . ASN A 1 215 ? 38.115 9.549 -50.667 1.00 77.00 215 ASN A O 1
ATOM 1796 N N . PHE A 1 216 ? 35.936 9.505 -50.103 1.00 76.88 216 PHE A N 1
ATOM 1797 C CA . PHE A 1 216 ? 35.553 8.504 -51.106 1.00 76.88 216 PHE A CA 1
ATOM 1798 C C . PHE A 1 216 ? 35.793 8.958 -52.550 1.00 76.88 216 PHE A C 1
ATOM 1800 O O . PHE A 1 216 ? 36.061 8.114 -53.404 1.00 76.88 216 PHE A O 1
ATOM 1807 N N . ASP A 1 217 ? 35.757 10.265 -52.822 1.00 77.56 217 ASP A N 1
ATOM 1808 C CA . ASP A 1 217 ? 35.970 10.813 -54.167 1.00 77.56 217 ASP A CA 1
ATOM 1809 C C . ASP A 1 217 ? 37.442 10.736 -54.600 1.00 77.56 217 ASP A C 1
ATOM 1811 O O . ASP A 1 217 ? 37.751 10.758 -55.791 1.00 77.56 217 ASP A O 1
ATOM 1815 N N . ALA A 1 218 ? 38.362 10.597 -53.640 1.00 75.38 218 ALA A N 1
ATOM 1816 C CA . ALA A 1 218 ? 39.787 10.418 -53.903 1.00 75.38 218 ALA A CA 1
ATOM 1817 C C . ALA A 1 218 ? 40.168 8.957 -54.226 1.00 75.38 218 ALA A C 1
ATOM 1819 O O . ALA A 1 218 ? 41.275 8.707 -54.709 1.00 75.38 218 ALA A O 1
ATOM 1820 N N . ILE A 1 219 ? 39.275 7.986 -53.985 1.00 80.62 219 ILE A N 1
ATOM 1821 C CA . ILE A 1 219 ? 39.538 6.557 -54.206 1.00 80.62 219 ILE A CA 1
ATOM 1822 C C . ILE A 1 219 ? 39.061 6.165 -55.608 1.00 80.62 219 ILE A C 1
ATOM 1824 O O . ILE A 1 219 ? 37.876 5.955 -55.857 1.00 80.62 219 ILE A O 1
ATOM 1828 N N . THR A 1 220 ? 40.006 6.042 -56.538 1.00 76.06 220 THR A N 1
ATOM 1829 C CA . THR A 1 220 ? 39.731 5.728 -57.952 1.00 76.06 220 THR A CA 1
ATOM 1830 C C . THR A 1 220 ? 39.537 4.232 -58.230 1.00 76.06 220 THR A C 1
ATOM 1832 O O . THR A 1 220 ? 38.933 3.873 -59.239 1.00 76.06 220 THR A O 1
ATOM 1835 N N . ASN A 1 221 ? 40.010 3.349 -57.343 1.00 84.50 221 ASN A N 1
ATOM 1836 C CA . ASN A 1 221 ? 39.861 1.898 -57.468 1.00 84.50 221 ASN A CA 1
ATOM 1837 C C . ASN A 1 221 ? 38.570 1.407 -56.789 1.00 84.50 221 ASN A C 1
ATOM 1839 O O . ASN A 1 221 ? 38.401 1.534 -55.575 1.00 84.50 221 ASN A O 1
ATOM 1843 N N . SER A 1 222 ? 37.677 0.786 -57.565 1.00 80.75 222 SER A N 1
ATOM 1844 C CA . SER A 1 222 ? 36.387 0.272 -57.084 1.00 80.75 222 SER A CA 1
ATOM 1845 C C . SER A 1 222 ? 36.513 -0.829 -56.026 1.00 80.75 222 SER A C 1
ATOM 1847 O O . SER A 1 222 ? 35.645 -0.949 -55.166 1.00 80.75 222 SER A O 1
ATOM 1849 N N . THR A 1 223 ? 37.583 -1.626 -56.069 1.00 83.81 223 THR A N 1
ATOM 1850 C CA . THR A 1 223 ? 37.810 -2.734 -55.123 1.00 83.81 223 THR A CA 1
ATOM 1851 C C . THR A 1 223 ? 38.273 -2.213 -53.764 1.00 83.81 223 THR A C 1
ATOM 1853 O O . THR A 1 223 ? 37.792 -2.662 -52.723 1.00 83.81 223 THR A O 1
ATOM 1856 N N . ASP A 1 224 ? 39.156 -1.214 -53.772 1.00 81.31 224 ASP A N 1
ATOM 1857 C CA . ASP A 1 224 ? 39.660 -0.579 -52.551 1.00 81.31 224 ASP A CA 1
ATOM 1858 C C . ASP A 1 224 ? 38.542 0.207 -51.863 1.00 81.31 224 ASP A C 1
ATOM 1860 O O . ASP A 1 224 ? 38.368 0.115 -50.647 1.00 81.31 224 ASP A O 1
ATOM 1864 N N . ARG A 1 225 ? 37.707 0.895 -52.655 1.00 85.00 225 ARG A N 1
ATOM 1865 C CA . ARG A 1 225 ? 36.499 1.565 -52.165 1.00 85.00 225 ARG A CA 1
ATOM 1866 C C . ARG A 1 225 ? 35.548 0.586 -51.478 1.00 85.00 225 ARG A C 1
ATOM 1868 O O . ARG A 1 225 ? 35.173 0.826 -50.337 1.00 85.00 225 ARG A O 1
ATOM 1875 N N . ALA A 1 226 ? 35.213 -0.531 -52.126 1.00 83.88 226 ALA A N 1
ATOM 1876 C CA . ALA A 1 226 ? 34.338 -1.548 -51.540 1.00 83.88 226 ALA A CA 1
ATOM 1877 C C . ALA A 1 226 ? 34.926 -2.166 -50.256 1.00 83.88 226 ALA A C 1
ATOM 1879 O O . ALA A 1 226 ? 34.194 -2.453 -49.310 1.00 83.88 226 ALA A O 1
ATOM 1880 N N . THR A 1 227 ? 36.251 -2.333 -50.195 1.00 85.56 227 THR A N 1
ATOM 1881 C CA . THR A 1 227 ? 36.950 -2.853 -49.008 1.00 85.56 227 THR A CA 1
ATOM 1882 C C . THR A 1 227 ? 36.857 -1.879 -47.834 1.00 85.56 227 THR A C 1
ATOM 1884 O O . THR A 1 227 ? 36.536 -2.289 -46.718 1.00 85.56 227 THR A O 1
ATOM 1887 N N . ILE A 1 228 ? 37.082 -0.587 -48.080 1.00 84.62 228 ILE A N 1
ATOM 1888 C CA . ILE A 1 228 ? 36.978 0.459 -47.054 1.00 84.62 228 ILE A CA 1
ATOM 1889 C C . ILE A 1 228 ? 35.521 0.641 -46.606 1.00 84.62 228 ILE A C 1
ATOM 1891 O O . ILE A 1 228 ? 35.262 0.736 -45.409 1.00 84.62 228 ILE A O 1
ATOM 1895 N N . GLU A 1 229 ? 34.556 0.611 -47.529 1.00 84.88 229 GLU A N 1
ATOM 1896 C CA . GLU A 1 229 ? 33.122 0.648 -47.201 1.00 84.88 229 GLU A CA 1
ATOM 1897 C C . GLU A 1 229 ? 32.716 -0.540 -46.309 1.00 84.88 229 GLU A C 1
ATOM 1899 O O . GLU A 1 229 ? 32.010 -0.359 -45.314 1.00 84.88 229 GLU A O 1
ATOM 1904 N N . ALA A 1 230 ? 33.211 -1.747 -46.601 1.00 84.31 230 ALA A N 1
ATOM 1905 C CA . ALA A 1 230 ? 32.977 -2.921 -45.763 1.00 84.31 230 ALA A CA 1
ATOM 1906 C C . ALA A 1 230 ? 33.619 -2.786 -44.370 1.00 84.31 230 ALA A C 1
ATOM 1908 O O . ALA A 1 230 ? 32.994 -3.137 -43.368 1.00 84.31 230 ALA A O 1
ATOM 1909 N N . GLN A 1 231 ? 34.837 -2.239 -44.279 1.00 85.62 231 GLN A N 1
ATOM 1910 C CA . GLN A 1 231 ? 35.502 -1.977 -42.996 1.00 85.62 231 GLN A CA 1
ATOM 1911 C C . GLN A 1 231 ? 34.742 -0.952 -42.152 1.00 85.62 231 GLN A C 1
ATOM 1913 O O . GLN A 1 231 ? 34.498 -1.203 -40.976 1.00 85.62 231 GLN A O 1
ATOM 1918 N N . ILE A 1 232 ? 34.304 0.157 -42.751 1.00 85.12 232 ILE A N 1
ATOM 1919 C CA . ILE A 1 232 ? 33.485 1.192 -42.098 1.00 85.12 232 ILE A CA 1
ATOM 1920 C C . ILE A 1 232 ? 32.191 0.587 -41.547 1.00 85.12 232 ILE A C 1
ATOM 1922 O O . ILE A 1 232 ? 31.829 0.826 -40.393 1.00 85.12 232 ILE A O 1
ATOM 1926 N N . LYS A 1 233 ? 31.515 -0.247 -42.346 1.00 83.56 233 LYS A N 1
ATOM 1927 C CA . LYS A 1 233 ? 30.281 -0.927 -41.935 1.00 83.56 233 LYS A CA 1
ATOM 1928 C C . LYS A 1 233 ? 30.502 -1.862 -40.740 1.00 83.56 233 LYS A C 1
ATOM 1930 O O . LYS A 1 233 ? 29.660 -1.909 -39.846 1.00 83.56 233 LYS A O 1
ATOM 1935 N N . ASN A 1 234 ? 31.627 -2.577 -40.707 1.00 84.75 234 ASN A N 1
ATOM 1936 C CA . ASN A 1 234 ? 31.929 -3.562 -39.664 1.00 84.75 234 ASN A CA 1
ATOM 1937 C C . ASN A 1 234 ? 32.520 -2.940 -38.389 1.00 84.75 234 ASN A C 1
ATOM 1939 O O . ASN A 1 234 ? 32.254 -3.426 -37.292 1.00 84.75 234 ASN A O 1
ATOM 1943 N N . PHE A 1 235 ? 33.308 -1.869 -38.507 1.00 87.19 235 PHE A N 1
ATOM 1944 C CA . PHE A 1 235 ? 33.953 -1.210 -37.364 1.00 87.19 235 PHE A CA 1
ATOM 1945 C C . PHE A 1 235 ? 33.015 -0.261 -36.610 1.00 87.19 235 PHE A C 1
ATOM 1947 O O . PHE A 1 235 ? 33.336 0.137 -35.490 1.00 87.19 235 PHE A O 1
ATOM 1954 N N . GLY A 1 236 ? 31.848 0.051 -37.182 1.00 86.19 236 GLY A N 1
ATOM 1955 C CA . GLY A 1 236 ? 30.866 0.970 -36.613 1.00 86.19 236 GLY A CA 1
ATOM 1956 C C . GLY A 1 236 ? 31.196 2.437 -36.897 1.00 86.19 236 GLY A C 1
ATOM 1957 O O . GLY A 1 236 ? 32.284 2.776 -37.361 1.00 86.19 236 GLY A O 1
ATOM 1958 N N . GLN A 1 237 ? 30.231 3.313 -36.622 1.00 85.81 237 GLN A N 1
ATOM 1959 C CA . GLN A 1 237 ? 30.381 4.761 -36.765 1.00 85.81 237 GLN A CA 1
ATOM 1960 C C . GLN A 1 237 ? 30.210 5.437 -35.410 1.00 85.81 237 GLN A C 1
ATOM 1962 O O . GLN A 1 237 ? 29.204 5.236 -34.729 1.00 85.81 237 GLN A O 1
ATOM 1967 N N . ALA A 1 238 ? 31.197 6.246 -35.035 1.00 84.69 238 ALA A N 1
ATOM 1968 C CA . ALA A 1 238 ? 31.092 7.139 -33.898 1.00 84.69 238 ALA A CA 1
ATOM 1969 C C . ALA A 1 238 ? 30.094 8.261 -34.237 1.00 84.69 238 ALA A C 1
ATOM 1971 O O . ALA A 1 238 ? 30.164 8.812 -35.341 1.00 84.69 238 ALA A O 1
ATOM 1972 N N . PRO A 1 239 ? 29.182 8.626 -33.319 1.00 84.31 239 PRO A N 1
ATOM 1973 C CA . PRO A 1 239 ? 28.241 9.715 -33.559 1.00 84.31 239 PRO A CA 1
ATOM 1974 C C . PRO A 1 239 ? 28.975 11.038 -33.819 1.00 84.31 239 PRO A C 1
ATOM 1976 O O . PRO A 1 239 ? 30.122 11.220 -33.414 1.00 84.31 239 PRO A O 1
ATOM 1979 N N . SER A 1 240 ? 28.344 11.995 -34.491 1.00 83.44 240 SER A N 1
ATOM 1980 C CA . SER A 1 240 ? 28.955 13.313 -34.688 1.00 83.44 240 SER A CA 1
ATOM 1981 C C . SER A 1 240 ? 29.024 14.066 -33.348 1.00 83.44 240 SER A C 1
ATOM 1983 O O . SER A 1 240 ? 28.102 13.988 -32.532 1.00 83.44 240 SER A O 1
ATOM 1985 N N . GLN A 1 241 ? 30.118 14.794 -33.102 1.00 83.00 241 GLN A N 1
ATOM 1986 C CA . GLN A 1 241 ? 30.263 15.619 -31.900 1.00 83.00 241 GLN A CA 1
ATOM 1987 C C . GLN A 1 241 ? 29.238 16.763 -31.932 1.00 83.00 241 GLN A C 1
ATOM 1989 O O . GLN A 1 241 ? 29.210 17.544 -32.882 1.00 83.00 241 GLN A O 1
ATOM 1994 N N . ILE A 1 242 ? 28.419 16.879 -30.886 1.00 86.12 242 ILE A N 1
ATOM 1995 C CA . ILE A 1 242 ? 27.354 17.890 -30.775 1.00 86.12 242 ILE A CA 1
ATOM 1996 C C . ILE A 1 242 ? 27.834 19.091 -29.950 1.00 86.12 242 ILE A C 1
ATOM 1998 O O . ILE A 1 242 ? 27.497 20.234 -30.254 1.00 86.12 242 ILE A O 1
ATOM 2002 N N . LEU A 1 243 ? 28.628 18.842 -28.903 1.00 83.25 243 LEU A N 1
ATOM 2003 C CA . LEU A 1 243 ? 29.065 19.850 -27.936 1.00 83.25 243 LEU A CA 1
ATOM 2004 C C . LEU A 1 243 ? 30.595 19.982 -27.917 1.00 83.25 243 LEU A C 1
ATOM 2006 O O . LEU A 1 243 ? 31.329 18.999 -27.969 1.00 83.25 243 LEU A O 1
ATOM 2010 N N . THR A 1 244 ? 31.097 21.211 -27.823 1.00 79.94 244 THR A N 1
ATOM 2011 C CA . THR A 1 244 ? 32.542 21.503 -27.719 1.00 79.94 244 THR A CA 1
ATOM 2012 C C . THR A 1 244 ? 32.987 21.853 -26.300 1.00 79.94 244 THR A C 1
ATOM 2014 O O . THR A 1 244 ? 34.182 21.976 -26.040 1.00 79.94 244 THR A O 1
ATOM 2017 N N . GLU A 1 245 ? 32.034 22.038 -25.389 1.00 82.62 245 GLU A N 1
ATOM 2018 C CA . GLU A 1 245 ? 32.248 22.388 -23.983 1.00 82.62 245 GLU A CA 1
ATOM 2019 C C . GLU A 1 245 ? 31.634 21.315 -23.069 1.00 82.62 245 GLU A C 1
ATOM 2021 O O . GLU A 1 245 ? 30.708 20.621 -23.498 1.00 82.62 245 GLU A O 1
ATOM 2026 N N . PRO A 1 246 ? 32.125 21.160 -21.823 1.00 84.38 246 PRO A N 1
ATOM 2027 C CA . PRO A 1 246 ? 31.584 20.184 -20.881 1.00 84.38 246 PRO A CA 1
ATOM 2028 C C . PRO A 1 246 ? 30.074 20.338 -20.691 1.00 84.38 246 PRO A C 1
ATOM 2030 O O . PRO A 1 246 ? 29.576 21.445 -20.467 1.00 84.38 246 PRO A O 1
ATOM 2033 N N . HIS A 1 247 ? 29.344 19.227 -20.746 1.00 86.31 247 HIS A N 1
ATOM 2034 C CA . HIS A 1 247 ? 27.915 19.226 -20.480 1.00 86.31 247 HIS A CA 1
ATOM 2035 C C . HIS A 1 247 ? 27.670 19.630 -19.018 1.00 86.31 247 HIS A C 1
ATOM 2037 O O . HIS A 1 247 ? 28.291 19.065 -18.110 1.00 86.31 247 HIS A O 1
ATOM 2043 N N . PRO A 1 248 ? 26.749 20.571 -18.740 1.00 85.56 248 PRO A N 1
ATOM 2044 C CA . PRO A 1 248 ? 26.482 20.995 -17.375 1.00 85.56 248 PRO A CA 1
ATOM 2045 C C . PRO A 1 248 ? 26.006 19.806 -16.523 1.00 85.56 248 PRO A C 1
ATOM 2047 O O . PRO A 1 248 ? 25.159 19.025 -16.978 1.00 85.56 248 PRO A O 1
ATOM 2050 N N . PRO A 1 249 ? 26.514 19.643 -15.290 1.00 80.75 249 PRO A N 1
ATOM 2051 C CA . PRO A 1 249 ? 25.993 18.634 -14.388 1.00 80.75 249 PRO A CA 1
ATOM 2052 C C . PRO A 1 249 ? 24.544 18.978 -14.042 1.00 80.75 249 PRO A C 1
ATOM 2054 O O . PRO A 1 249 ? 24.199 20.131 -13.771 1.00 80.75 249 PRO A O 1
ATOM 2057 N N . ARG A 1 250 ? 23.676 17.965 -14.027 1.00 75.00 250 ARG A N 1
ATOM 2058 C CA . ARG A 1 250 ? 22.350 18.120 -13.434 1.00 75.00 250 ARG A CA 1
ATOM 2059 C C . ARG A 1 250 ? 22.570 18.294 -11.930 1.00 75.00 250 ARG A C 1
ATOM 2061 O O . ARG A 1 250 ? 22.993 17.347 -11.271 1.00 75.00 250 ARG A O 1
ATOM 2068 N N . ASN A 1 251 ? 22.289 19.486 -11.391 1.00 59.56 251 ASN A N 1
ATOM 2069 C CA . ASN A 1 251 ? 22.105 19.646 -9.945 1.00 59.56 251 ASN A CA 1
ATOM 2070 C C . ASN A 1 251 ? 21.114 18.567 -9.517 1.00 59.56 251 ASN A C 1
ATOM 2072 O O . ASN A 1 251 ? 20.098 18.413 -10.198 1.00 59.56 251 ASN A O 1
ATOM 2076 N N . SER A 1 252 ? 21.411 17.804 -8.465 1.00 51.59 252 SER A N 1
ATOM 2077 C CA . SER A 1 252 ? 20.505 16.810 -7.890 1.00 51.59 252 SER A CA 1
ATOM 2078 C C . SER A 1 252 ? 19.229 17.514 -7.424 1.00 51.59 252 SER A C 1
ATOM 2080 O O . SER A 1 252 ? 19.046 17.863 -6.267 1.00 51.59 252 SER A O 1
ATOM 2082 N N . ALA A 1 253 ? 18.341 17.784 -8.376 1.00 41.66 253 ALA A N 1
ATOM 2083 C CA . ALA A 1 253 ? 17.035 18.362 -8.182 1.00 41.66 253 ALA A CA 1
ATOM 2084 C C . ALA A 1 253 ? 16.114 17.231 -7.740 1.00 41.66 253 ALA A C 1
ATOM 2086 O O . ALA A 1 253 ? 15.172 16.852 -8.426 1.00 41.66 253 ALA A O 1
ATOM 2087 N N . ILE A 1 254 ? 16.386 16.711 -6.553 1.00 39.22 254 ILE A N 1
ATOM 2088 C CA . ILE A 1 254 ? 15.300 16.698 -5.603 1.00 39.22 254 ILE A CA 1
ATOM 2089 C C . ILE A 1 254 ? 15.265 18.177 -5.170 1.00 39.22 254 ILE A C 1
ATOM 2091 O O . ILE A 1 254 ? 16.113 18.584 -4.376 1.00 39.22 254 ILE A O 1
ATOM 2095 N N . PRO A 1 255 ? 14.332 19.042 -5.638 1.00 37.25 255 PRO A N 1
ATOM 2096 C CA . PRO A 1 255 ? 13.728 19.887 -4.625 1.00 37.25 255 PRO A CA 1
ATOM 2097 C C . PRO A 1 255 ? 13.275 18.850 -3.625 1.00 37.25 255 PRO A C 1
ATOM 2099 O O . PRO A 1 255 ? 12.435 18.030 -3.996 1.00 37.25 255 PRO A O 1
ATOM 2102 N N . SER A 1 256 ? 13.977 18.758 -2.488 1.00 36.06 256 SER A N 1
ATOM 2103 C CA . SER A 1 256 ? 13.525 18.059 -1.294 1.00 36.06 256 SER A CA 1
ATOM 2104 C C . SER A 1 256 ? 12.017 18.121 -1.369 1.00 36.06 256 SER A C 1
ATOM 2106 O O . SER A 1 256 ? 11.484 19.215 -1.210 1.00 36.06 256 SER A O 1
ATOM 2108 N N . ASN A 1 257 ? 11.349 17.052 -1.813 1.00 35.12 257 ASN A N 1
ATOM 2109 C CA . ASN A 1 257 ? 9.909 17.037 -1.750 1.00 35.12 257 ASN A CA 1
ATOM 2110 C C . ASN A 1 257 ? 9.774 16.658 -0.292 1.00 35.12 257 ASN A C 1
ATOM 2112 O O . ASN A 1 257 ? 9.937 15.475 0.027 1.00 35.12 257 ASN A O 1
ATOM 2116 N N . PRO A 1 258 ? 9.762 17.656 0.614 1.00 37.00 258 PRO A N 1
ATOM 2117 C CA . PRO A 1 258 ? 10.175 17.435 1.994 1.00 37.00 258 PRO A CA 1
ATOM 2118 C C . PRO A 1 258 ? 9.224 16.405 2.618 1.00 37.00 258 PRO A C 1
ATOM 2120 O O . PRO A 1 258 ? 9.573 15.634 3.498 1.00 37.00 258 PRO A O 1
ATOM 2123 N N . THR A 1 259 ? 8.027 16.316 2.054 1.00 40.28 259 THR A N 1
ATOM 2124 C CA . THR A 1 259 ? 6.925 15.445 2.409 1.00 40.28 259 THR A CA 1
ATOM 2125 C C . THR A 1 259 ? 7.129 13.957 2.128 1.00 40.28 259 THR A C 1
ATOM 2127 O O . THR A 1 259 ? 6.401 13.171 2.719 1.00 40.28 259 THR A O 1
ATOM 2130 N N . MET A 1 260 ? 8.069 13.522 1.274 1.00 36.31 260 MET A N 1
ATOM 2131 C CA . MET A 1 260 ? 8.200 12.081 0.975 1.00 36.31 260 MET A CA 1
ATOM 2132 C C . MET A 1 260 ? 8.958 11.313 2.071 1.00 36.31 260 MET A C 1
ATOM 2134 O O . MET A 1 260 ? 8.753 10.113 2.238 1.00 36.31 260 MET A O 1
ATOM 2138 N N . HIS A 1 261 ? 9.817 12.007 2.830 1.00 34.81 261 HIS A N 1
ATOM 2139 C CA . HIS A 1 261 ? 10.654 11.401 3.874 1.00 34.81 261 HIS A CA 1
ATOM 2140 C C . HIS A 1 261 ? 10.738 12.195 5.183 1.00 34.81 261 HIS A C 1
ATOM 2142 O O . HIS A 1 261 ? 11.401 11.737 6.116 1.00 34.81 261 HIS A O 1
ATOM 2148 N N . HIS A 1 262 ? 10.055 13.337 5.325 1.00 36.50 262 HIS A N 1
ATOM 2149 C CA . HIS A 1 262 ? 9.682 13.762 6.669 1.00 36.50 262 HIS A CA 1
ATOM 2150 C C . HIS A 1 262 ? 8.675 12.745 7.187 1.00 36.50 262 HIS A C 1
ATOM 2152 O O . HIS A 1 262 ? 7.536 12.706 6.731 1.00 36.50 262 HIS A O 1
ATOM 2158 N N . VAL A 1 263 ? 9.123 11.899 8.116 1.00 39.09 263 VAL A N 1
ATOM 2159 C CA . VAL A 1 263 ? 8.224 11.115 8.956 1.00 39.09 263 VAL A CA 1
ATOM 2160 C C . VAL A 1 263 ? 7.301 12.137 9.605 1.00 39.09 263 VAL A C 1
ATOM 2162 O O . VAL A 1 263 ? 7.732 12.892 10.480 1.00 39.09 263 VAL A O 1
ATOM 2165 N N . ALA A 1 264 ? 6.069 12.240 9.103 1.00 47.12 264 ALA A N 1
ATOM 2166 C CA . ALA A 1 264 ? 5.046 12.984 9.803 1.00 47.12 264 ALA A CA 1
ATOM 2167 C C . ALA A 1 264 ? 5.000 12.375 11.212 1.00 47.12 264 ALA A C 1
ATOM 2169 O O . ALA A 1 264 ? 4.927 11.151 11.328 1.00 47.12 264 ALA A O 1
ATOM 2170 N N . PRO A 1 265 ? 5.122 13.179 12.281 1.00 50.03 265 PRO A N 1
ATOM 2171 C CA . PRO A 1 265 ? 5.146 12.647 13.641 1.00 50.03 265 PRO A CA 1
ATOM 2172 C C . PRO A 1 265 ? 3.848 11.901 13.996 1.00 50.03 265 PRO A C 1
ATOM 2174 O O . PRO A 1 265 ? 3.824 11.158 14.972 1.00 50.03 265 PRO A O 1
ATOM 2177 N N . GLU A 1 266 ? 2.791 12.084 13.195 1.00 58.38 266 GLU A N 1
ATOM 2178 C CA . GLU A 1 266 ? 1.472 11.484 13.357 1.00 58.38 266 GLU A CA 1
ATOM 2179 C C . GLU A 1 266 ? 0.974 10.899 12.023 1.00 58.38 266 GLU A C 1
ATOM 2181 O O . GLU A 1 266 ? 1.057 11.554 10.981 1.00 58.38 266 GLU A O 1
ATOM 2186 N N . ASP A 1 267 ? 0.400 9.690 12.070 1.00 62.84 267 ASP A N 1
ATOM 2187 C CA . ASP A 1 267 ? -0.199 8.998 10.913 1.00 62.84 267 ASP A CA 1
ATOM 2188 C C . ASP A 1 267 ? -1.433 9.711 10.339 1.00 62.84 267 ASP A C 1
ATOM 2190 O O . ASP A 1 267 ? -1.799 9.504 9.182 1.00 62.84 267 ASP A O 1
ATOM 2194 N N . VAL A 1 268 ? -2.092 10.551 11.145 1.00 70.25 268 VAL A N 1
ATOM 2195 C CA . VAL A 1 268 ? -3.327 11.257 10.789 1.00 70.25 268 VAL A CA 1
ATOM 2196 C C . VAL A 1 268 ? -3.141 12.750 11.022 1.00 70.25 268 VAL A C 1
ATOM 2198 O O . VAL A 1 268 ? -3.090 13.203 12.158 1.00 70.25 268 VAL A O 1
ATOM 2201 N N . SER A 1 269 ? -3.094 13.535 9.944 1.00 70.88 269 SER A N 1
ATOM 2202 C CA . SER A 1 269 ? -2.895 14.991 10.041 1.00 70.88 269 SER A CA 1
ATOM 2203 C C . SER A 1 269 ? -4.195 15.796 10.166 1.00 70.88 269 SER A C 1
ATOM 2205 O O . SER A 1 269 ? -4.182 16.923 10.656 1.00 70.88 269 SER A O 1
ATOM 2207 N N . MET A 1 270 ? -5.320 15.274 9.669 1.00 75.75 270 MET A N 1
ATOM 2208 C CA . MET A 1 270 ? -6.622 15.949 9.712 1.00 75.75 270 MET A CA 1
ATOM 2209 C C . MET A 1 270 ? -7.763 14.955 9.472 1.00 75.75 270 MET A C 1
ATOM 221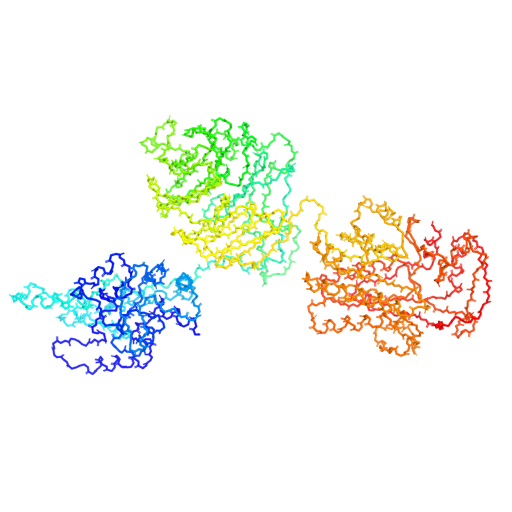1 O O . MET A 1 270 ? -7.681 14.129 8.568 1.00 75.75 270 MET A O 1
ATOM 2215 N N . ILE A 1 271 ? -8.862 15.099 10.219 1.00 76.94 271 ILE A N 1
ATOM 2216 C CA . ILE A 1 271 ? -10.124 14.388 9.977 1.00 76.94 271 ILE A CA 1
ATOM 2217 C C . ILE A 1 271 ? -11.177 15.408 9.538 1.00 76.94 271 ILE A C 1
ATOM 2219 O O . ILE A 1 271 ? -11.440 16.387 10.238 1.00 76.94 271 ILE A O 1
ATOM 2223 N N . MET A 1 272 ? -11.787 15.184 8.372 1.00 75.06 272 MET A N 1
ATOM 2224 C CA . MET A 1 272 ? -12.867 16.022 7.843 1.00 75.06 272 MET A CA 1
ATOM 2225 C C . MET A 1 272 ? -14.205 15.301 7.966 1.00 75.06 272 MET A C 1
ATOM 2227 O O . MET A 1 272 ? -14.376 14.202 7.440 1.00 75.06 272 MET A O 1
ATOM 2231 N N . LYS A 1 273 ? -15.177 15.942 8.621 1.00 73.06 273 LYS A N 1
ATOM 2232 C CA . LYS A 1 273 ? -16.547 15.433 8.717 1.00 73.06 273 LYS A CA 1
ATOM 2233 C C . LYS A 1 273 ? -17.435 16.127 7.691 1.00 73.06 273 LYS A C 1
ATOM 2235 O O . LYS A 1 273 ? -17.571 17.347 7.699 1.00 73.06 273 LYS A O 1
ATOM 2240 N N . PHE A 1 274 ? -18.069 15.338 6.833 1.00 72.31 274 PHE A N 1
ATOM 2241 C CA . PHE A 1 274 ? -19.047 15.831 5.869 1.00 72.31 274 PHE A CA 1
ATOM 2242 C C . PHE A 1 274 ? -20.437 15.900 6.517 1.00 72.31 274 PHE A C 1
ATOM 2244 O O . PHE A 1 274 ? -20.794 15.040 7.318 1.00 72.31 274 PHE A O 1
ATOM 2251 N N . SER A 1 275 ? -21.254 16.893 6.147 1.00 65.00 275 SER A N 1
ATOM 2252 C CA . SER A 1 275 ? -22.627 17.046 6.672 1.00 65.00 275 SER A CA 1
ATOM 2253 C C . SER A 1 275 ? -23.544 15.858 6.359 1.00 65.00 275 SER A C 1
ATOM 2255 O O . SER A 1 275 ? -24.566 15.669 7.011 1.00 65.00 275 SER A O 1
ATOM 2257 N N . SER A 1 276 ? -23.204 15.067 5.341 1.00 67.00 276 SER A N 1
ATOM 2258 C CA . SER A 1 276 ? -23.923 13.851 4.979 1.00 67.00 276 SER A CA 1
ATOM 2259 C C . SER A 1 276 ? -23.127 12.633 5.410 1.00 67.00 276 SER A C 1
ATOM 2261 O O . SER A 1 276 ? -21.974 12.492 5.020 1.00 67.00 276 SER A O 1
ATOM 2263 N N . ASN A 1 277 ? -23.790 11.691 6.081 1.00 73.56 277 ASN A N 1
ATOM 2264 C CA . ASN A 1 277 ? -23.248 10.365 6.406 1.00 73.56 277 ASN A CA 1
ATOM 2265 C C . ASN A 1 277 ? -23.120 9.448 5.167 1.00 73.56 277 ASN A C 1
ATOM 2267 O O . ASN A 1 277 ? -23.108 8.228 5.290 1.00 73.56 277 ASN A O 1
ATOM 2271 N N . ALA A 1 278 ? -23.106 10.017 3.959 1.00 82.44 278 ALA A N 1
ATOM 2272 C CA . ALA A 1 278 ? -22.934 9.253 2.731 1.00 82.44 278 ALA A CA 1
ATOM 2273 C C . ALA A 1 278 ? -21.436 9.004 2.512 1.00 82.44 278 ALA A C 1
ATOM 2275 O O . ALA A 1 278 ? -20.669 9.965 2.612 1.00 82.44 278 ALA A O 1
ATOM 2276 N N . PRO A 1 279 ? -21.019 7.769 2.179 1.00 84.38 279 PRO A N 1
ATOM 2277 C CA . PRO A 1 279 ? -19.612 7.468 1.955 1.00 84.38 279 PRO A CA 1
ATOM 2278 C C . PRO A 1 279 ? -19.059 8.307 0.801 1.00 84.38 279 PRO A C 1
ATOM 2280 O O . PRO A 1 279 ? -19.760 8.570 -0.183 1.00 84.38 279 PRO A O 1
ATOM 2283 N N . ILE A 1 280 ? -17.803 8.731 0.931 1.00 87.62 280 ILE A N 1
ATOM 2284 C CA . ILE A 1 280 ? -17.054 9.352 -0.162 1.00 87.62 280 ILE A CA 1
ATOM 2285 C C . ILE A 1 280 ? -16.613 8.243 -1.112 1.00 87.62 280 ILE A C 1
ATOM 2287 O O . ILE A 1 280 ? -15.997 7.274 -0.684 1.00 87.62 280 ILE A O 1
ATOM 2291 N N . ILE A 1 281 ? -16.958 8.379 -2.392 1.00 89.00 281 ILE A N 1
ATOM 2292 C CA . ILE A 1 281 ? -16.697 7.356 -3.417 1.00 89.00 281 ILE A CA 1
ATOM 2293 C C . ILE A 1 281 ? -15.676 7.809 -4.463 1.00 89.00 281 ILE A C 1
ATOM 2295 O O . ILE A 1 281 ? -15.182 6.982 -5.222 1.00 89.00 281 ILE A O 1
ATOM 2299 N N . HIS A 1 282 ? -15.342 9.102 -4.506 1.00 91.88 282 HIS A N 1
ATOM 2300 C CA . HIS A 1 282 ? -14.293 9.636 -5.370 1.00 91.88 282 HIS A CA 1
ATOM 2301 C C . HIS A 1 282 ? -13.554 10.786 -4.682 1.00 91.88 282 HIS A C 1
ATOM 2303 O O . HIS A 1 282 ? -14.171 11.658 -4.060 1.00 91.88 282 HIS A O 1
ATOM 2309 N N . VAL A 1 283 ? -12.229 10.787 -4.827 1.00 92.00 283 VAL A N 1
ATOM 2310 C CA . VAL A 1 283 ? -11.326 11.835 -4.349 1.00 92.00 283 VAL A CA 1
ATOM 2311 C C . VAL A 1 283 ? -10.385 12.199 -5.492 1.00 92.00 283 VAL A C 1
ATOM 2313 O O . VAL A 1 283 ? -9.671 11.339 -6.001 1.00 92.00 283 VAL A O 1
ATOM 2316 N N . ALA A 1 284 ? -10.369 13.472 -5.874 1.00 91.50 284 ALA A N 1
ATOM 2317 C CA . ALA A 1 284 ? -9.423 14.024 -6.834 1.00 91.50 284 ALA A CA 1
ATOM 2318 C C . ALA A 1 284 ? -8.519 15.035 -6.125 1.00 91.50 284 ALA A C 1
ATOM 2320 O O . ALA A 1 284 ? -8.980 16.091 -5.688 1.00 91.50 284 ALA A O 1
ATOM 2321 N N . ALA A 1 285 ? -7.235 14.702 -6.002 1.00 89.12 285 ALA A N 1
ATOM 2322 C CA . ALA A 1 285 ? -6.233 15.532 -5.345 1.00 89.12 285 ALA A CA 1
ATOM 2323 C C . ALA A 1 285 ? -5.265 16.122 -6.381 1.00 89.12 285 ALA A C 1
ATOM 2325 O O . ALA A 1 285 ? -4.241 15.527 -6.705 1.00 89.12 285 ALA A O 1
ATOM 2326 N N . ASN A 1 286 ? -5.583 17.311 -6.894 1.00 84.62 286 ASN A N 1
ATOM 2327 C CA . ASN A 1 286 ? -4.732 18.033 -7.842 1.00 84.62 286 ASN A CA 1
ATOM 2328 C C . ASN A 1 286 ? -3.957 19.122 -7.088 1.00 84.62 286 ASN A C 1
ATOM 2330 O O . ASN A 1 286 ? -4.349 20.291 -7.062 1.00 84.62 286 ASN A O 1
ATOM 2334 N N . THR A 1 287 ? -2.868 18.716 -6.434 1.00 80.31 287 THR A N 1
ATOM 2335 C CA . THR A 1 287 ? -2.082 19.545 -5.498 1.00 80.31 287 THR A CA 1
ATOM 2336 C C . THR A 1 287 ? -0.708 19.956 -6.037 1.00 80.31 287 THR A C 1
ATOM 2338 O O . THR A 1 287 ? 0.120 20.486 -5.300 1.00 80.31 287 THR A O 1
ATOM 2341 N N . ASN A 1 288 ? -0.446 19.736 -7.329 1.00 75.81 288 ASN A N 1
ATOM 2342 C CA . ASN A 1 288 ? 0.820 20.100 -7.967 1.00 75.81 288 ASN A CA 1
ATOM 2343 C C . ASN A 1 288 ? 1.057 21.627 -7.900 1.00 75.81 288 ASN A C 1
ATOM 2345 O O . ASN A 1 288 ? 0.141 22.414 -8.146 1.00 75.81 288 ASN A O 1
ATOM 2349 N N . SER A 1 289 ? 2.281 22.059 -7.572 1.00 71.56 289 SER A N 1
ATOM 2350 C CA . SER A 1 289 ? 2.697 23.475 -7.476 1.00 71.56 289 SER A CA 1
ATOM 2351 C C . SER A 1 289 ? 2.566 24.263 -8.775 1.00 71.56 289 SER A C 1
ATOM 2353 O O . SER A 1 289 ? 2.479 25.486 -8.744 1.00 71.56 289 SER A O 1
ATOM 2355 N N . THR A 1 290 ? 2.510 23.574 -9.911 1.00 73.81 290 THR A N 1
ATOM 2356 C CA . THR A 1 290 ? 2.337 24.186 -11.235 1.00 73.81 290 THR A CA 1
ATOM 2357 C C . THR A 1 290 ? 0.894 24.609 -11.535 1.00 73.81 290 THR A C 1
ATOM 2359 O O . THR A 1 290 ? 0.671 25.388 -12.461 1.00 73.81 290 THR A O 1
ATOM 2362 N N . ILE A 1 291 ? -0.090 24.129 -10.765 1.00 74.06 291 ILE A N 1
ATOM 2363 C CA . ILE A 1 291 ? -1.514 24.426 -10.965 1.00 74.06 291 ILE A CA 1
ATOM 2364 C C . ILE A 1 291 ? -1.893 25.655 -10.131 1.00 74.06 291 ILE A C 1
ATOM 2366 O O . ILE A 1 291 ? -1.603 25.722 -8.939 1.00 74.06 291 ILE A O 1
ATOM 2370 N N . SER A 1 292 ? -2.586 26.620 -10.744 1.00 73.75 292 SER A N 1
ATOM 2371 C CA . SER A 1 292 ? -2.960 27.892 -10.104 1.00 73.75 292 SER A CA 1
ATOM 2372 C C . SER A 1 292 ? -3.899 27.735 -8.901 1.00 73.75 292 SER A C 1
ATOM 2374 O O . SER A 1 292 ? -3.826 28.515 -7.954 1.00 73.75 292 SER A O 1
ATOM 2376 N N . THR A 1 293 ? -4.779 26.732 -8.925 1.00 79.94 293 THR A N 1
ATOM 2377 C CA . THR A 1 293 ? -5.741 26.433 -7.855 1.00 79.94 293 THR A CA 1
ATOM 2378 C C . THR A 1 293 ? -5.584 24.997 -7.373 1.00 79.94 293 THR A C 1
ATOM 2380 O O . THR A 1 293 ? -6.145 24.068 -7.958 1.00 79.94 293 THR A O 1
ATOM 2383 N N . GLN A 1 294 ? -4.838 24.829 -6.283 1.00 88.19 294 GLN A N 1
ATOM 2384 C CA . GLN A 1 294 ? -4.616 23.538 -5.637 1.00 88.19 294 GLN A CA 1
ATOM 2385 C C . GLN A 1 294 ? -5.785 23.188 -4.719 1.00 88.19 294 GLN A C 1
ATOM 2387 O O . GLN A 1 294 ? -6.033 23.859 -3.711 1.00 88.19 294 GLN A O 1
ATOM 2392 N N . VAL A 1 295 ? -6.518 22.135 -5.066 1.00 90.69 295 VAL A N 1
ATOM 2393 C CA . VAL A 1 295 ? -7.693 21.697 -4.309 1.00 90.69 295 VAL A CA 1
ATOM 2394 C C . VAL A 1 295 ? -7.794 20.177 -4.270 1.00 90.69 295 VAL A C 1
ATOM 2396 O O . VAL A 1 295 ? -7.278 19.468 -5.136 1.00 90.69 295 VAL A O 1
ATOM 2399 N N . VAL A 1 296 ? -8.499 19.691 -3.253 1.00 92.81 296 VAL A N 1
ATOM 2400 C CA . VAL A 1 296 ? -8.947 18.308 -3.121 1.00 92.81 296 VAL A CA 1
ATOM 2401 C C . VAL A 1 296 ? -10.463 18.288 -3.253 1.00 92.81 296 VAL A C 1
ATOM 2403 O O . VAL A 1 296 ? -11.188 18.818 -2.402 1.00 92.81 296 VAL A O 1
ATOM 2406 N N . ILE A 1 297 ? -10.940 17.683 -4.337 1.00 93.00 297 ILE A N 1
ATOM 2407 C CA . ILE A 1 297 ? -12.364 17.525 -4.618 1.00 93.00 297 ILE A CA 1
ATOM 2408 C C . ILE A 1 297 ? -12.814 16.156 -4.128 1.00 93.00 297 ILE A C 1
ATOM 2410 O O . ILE A 1 297 ? -12.219 15.138 -4.474 1.00 93.00 297 ILE A O 1
ATOM 2414 N N . THR A 1 298 ? -13.877 16.129 -3.329 1.00 92.88 298 THR A N 1
ATOM 2415 C CA . THR A 1 298 ? -14.495 14.884 -2.852 1.00 92.88 298 THR A CA 1
ATOM 2416 C C . THR A 1 298 ? -15.921 14.782 -3.363 1.00 92.88 298 THR A C 1
ATOM 2418 O O . THR A 1 298 ? -16.630 15.789 -3.406 1.00 92.88 298 THR A O 1
ATOM 2421 N N . ILE A 1 299 ? -16.345 13.576 -3.743 1.00 92.31 299 ILE A N 1
ATOM 2422 C CA . ILE A 1 299 ? -17.702 13.281 -4.218 1.00 92.31 299 ILE A CA 1
ATOM 2423 C C . ILE A 1 299 ? -18.273 12.140 -3.377 1.00 92.31 299 ILE A C 1
ATOM 2425 O O . ILE A 1 299 ? -17.664 11.078 -3.231 1.00 92.31 299 ILE A O 1
ATOM 2429 N N . SER A 1 300 ? -19.452 12.370 -2.808 1.00 90.06 300 SER A N 1
ATOM 2430 C CA . SER A 1 300 ? -20.174 11.383 -2.003 1.00 90.06 300 SER A CA 1
ATOM 2431 C C . SER A 1 300 ? -21.067 10.480 -2.852 1.00 90.06 300 SER A C 1
ATOM 2433 O O . SER A 1 300 ? -21.466 10.838 -3.958 1.00 90.06 300 SER A O 1
ATOM 2435 N N . ASN A 1 301 ? -21.477 9.335 -2.300 1.00 87.62 301 ASN A N 1
ATOM 2436 C CA . ASN A 1 301 ? -22.430 8.426 -2.947 1.00 87.62 301 ASN A CA 1
ATOM 2437 C C . ASN A 1 301 ? -23.825 9.046 -3.167 1.00 87.62 301 ASN A C 1
ATOM 2439 O O . ASN A 1 301 ? -24.641 8.498 -3.896 1.00 87.62 301 ASN A O 1
ATOM 2443 N N . LYS A 1 302 ? -24.110 10.198 -2.548 1.00 86.06 302 LYS A N 1
ATOM 2444 C CA . LYS A 1 302 ? -25.305 11.006 -2.825 1.00 86.06 302 LYS A CA 1
ATOM 2445 C C . LYS A 1 302 ? -25.057 12.095 -3.876 1.00 86.06 302 LYS A C 1
ATOM 2447 O O . LYS A 1 302 ? -25.873 12.988 -3.996 1.00 86.06 302 LYS A O 1
ATOM 2452 N N . HIS A 1 303 ? -23.950 12.044 -4.618 1.00 87.00 303 HIS A N 1
ATOM 2453 C CA . HIS A 1 303 ? -23.586 12.977 -5.702 1.00 87.00 303 HIS A CA 1
ATOM 2454 C C . HIS A 1 303 ? -23.332 14.421 -5.270 1.00 87.00 303 HIS A C 1
ATOM 2456 O O . HIS A 1 303 ? -23.241 15.334 -6.091 1.00 87.00 303 HIS A O 1
ATOM 2462 N N . ASP A 1 304 ? -23.175 14.632 -3.971 1.00 88.88 304 ASP A N 1
ATOM 2463 C CA . ASP A 1 304 ? -22.745 15.909 -3.436 1.00 88.88 304 ASP A CA 1
ATOM 2464 C C . ASP A 1 304 ? -21.235 15.980 -3.457 1.00 88.88 304 ASP A C 1
ATOM 2466 O O . ASP A 1 304 ? -20.569 15.016 -3.057 1.00 88.88 304 ASP A O 1
ATOM 2470 N N . PHE A 1 305 ? -20.718 17.124 -3.889 1.00 91.31 305 PHE A N 1
ATOM 2471 C CA . PHE A 1 305 ? -19.288 17.338 -4.003 1.00 91.31 305 PHE A CA 1
ATOM 2472 C C . PHE A 1 305 ? -18.824 18.580 -3.252 1.00 91.31 305 PHE A C 1
ATOM 2474 O O . PHE A 1 305 ? -19.571 19.541 -3.049 1.00 91.31 305 PHE A O 1
ATOM 2481 N N . SER A 1 306 ? -17.560 18.558 -2.847 1.00 90.31 306 SER A N 1
ATOM 2482 C CA . SER A 1 306 ? -16.910 19.655 -2.134 1.00 90.31 306 SER A CA 1
ATOM 2483 C C . SER A 1 306 ? -15.548 19.975 -2.731 1.00 90.31 306 SER A C 1
ATOM 2485 O O . SER A 1 306 ? -14.921 19.107 -3.332 1.00 90.31 306 SER A O 1
ATOM 2487 N N . ILE A 1 307 ? -15.108 21.222 -2.577 1.00 91.12 307 ILE A N 1
ATOM 2488 C CA . ILE A 1 307 ? -13.819 21.728 -3.051 1.00 91.12 307 ILE A CA 1
ATOM 2489 C C . ILE A 1 307 ? -13.044 22.203 -1.822 1.00 91.12 307 ILE A C 1
ATOM 2491 O O . ILE A 1 307 ? -13.318 23.273 -1.276 1.00 91.12 307 ILE A O 1
ATOM 2495 N N . ASN A 1 308 ? -12.081 21.401 -1.377 1.00 90.88 308 ASN A N 1
ATOM 2496 C CA . ASN A 1 308 ? -11.276 21.678 -0.189 1.00 90.88 308 ASN A CA 1
ATOM 2497 C C . ASN A 1 308 ? -9.941 22.274 -0.631 1.00 90.88 308 ASN A C 1
ATOM 2499 O O . ASN A 1 308 ? -9.265 21.702 -1.485 1.00 90.88 308 ASN A O 1
ATOM 2503 N N . LYS A 1 309 ? -9.557 23.433 -0.094 1.00 89.12 309 LYS A N 1
ATOM 2504 C CA . LYS A 1 309 ? -8.317 24.102 -0.515 1.00 89.12 309 LYS A CA 1
ATOM 2505 C C . LYS A 1 309 ? -7.113 23.402 0.092 1.00 89.12 309 LYS A C 1
ATOM 2507 O O . LYS A 1 309 ? -7.112 23.135 1.291 1.00 89.12 309 LYS A O 1
ATOM 2512 N N . TYR A 1 310 ? -6.099 23.144 -0.725 1.00 88.38 310 TYR A N 1
ATOM 2513 C CA . TYR A 1 310 ? -4.845 22.566 -0.265 1.00 88.38 310 TYR A CA 1
ATOM 2514 C C . TYR A 1 310 ? -3.888 23.658 0.213 1.00 88.38 310 TYR A C 1
ATOM 2516 O O . TYR A 1 310 ? -3.682 24.653 -0.481 1.00 88.38 310 TYR A O 1
ATOM 2524 N N . ASN A 1 311 ? -3.314 23.468 1.401 1.00 84.19 311 ASN A N 1
ATOM 2525 C CA . ASN A 1 311 ? -2.351 24.384 2.000 1.00 84.19 311 ASN A CA 1
ATOM 2526 C C . ASN A 1 311 ? -0.950 23.750 1.936 1.00 84.19 311 ASN A C 1
ATOM 2528 O O . ASN A 1 311 ? -0.616 22.938 2.799 1.00 84.19 311 ASN A O 1
ATOM 2532 N N . PRO A 1 312 ? -0.095 24.128 0.967 1.00 72.88 312 PRO A N 1
ATOM 2533 C CA . PRO A 1 312 ? 1.212 23.491 0.786 1.00 72.88 312 PRO A CA 1
ATOM 2534 C C . PRO A 1 312 ? 2.199 23.761 1.935 1.00 72.88 312 PRO A C 1
ATOM 2536 O O . PRO A 1 312 ? 3.179 23.039 2.070 1.00 72.88 312 PRO A O 1
ATOM 2539 N N . ASN A 1 313 ? 1.937 24.776 2.768 1.00 71.12 313 ASN A N 1
ATOM 2540 C CA . ASN A 1 313 ? 2.799 25.171 3.889 1.00 71.12 313 ASN A CA 1
ATOM 2541 C C . ASN A 1 313 ? 2.394 24.540 5.234 1.00 71.12 313 ASN A C 1
ATOM 2543 O O . ASN A 1 313 ? 3.006 24.836 6.262 1.00 71.12 313 ASN A O 1
ATOM 2547 N N . ALA A 1 314 ? 1.356 23.702 5.258 1.00 64.62 314 ALA A N 1
ATOM 2548 C CA . ALA A 1 314 ? 0.950 23.007 6.472 1.00 64.62 314 ALA A CA 1
ATOM 2549 C C . ALA A 1 314 ? 2.064 22.050 6.932 1.00 64.62 314 ALA A C 1
ATOM 2551 O O . ALA A 1 314 ? 2.449 21.143 6.198 1.00 64.62 314 ALA A O 1
ATOM 2552 N N . GLY A 1 315 ? 2.608 22.279 8.131 1.00 53.03 315 GLY A N 1
ATOM 2553 C CA . GLY A 1 315 ? 3.723 21.502 8.694 1.00 53.03 315 GLY A CA 1
ATOM 2554 C C . GLY A 1 315 ? 5.115 22.136 8.554 1.00 53.03 315 GLY A C 1
ATOM 2555 O O . GLY A 1 315 ? 6.070 21.611 9.120 1.00 53.03 315 GLY A O 1
ATOM 2556 N N . ALA A 1 316 ? 5.257 23.290 7.890 1.00 48.19 316 ALA A N 1
ATOM 2557 C CA . ALA A 1 316 ? 6.515 24.043 7.840 1.00 48.19 316 ALA A CA 1
ATOM 2558 C C . ALA A 1 316 ? 6.754 24.860 9.130 1.00 48.19 316 ALA A C 1
ATOM 2560 O O . ALA A 1 316 ? 6.916 26.076 9.095 1.00 48.19 316 ALA A O 1
ATOM 2561 N N . SER A 1 317 ? 6.765 24.207 10.294 1.00 41.84 317 SER A N 1
ATOM 2562 C CA . SER A 1 317 ? 7.293 24.791 11.532 1.00 41.84 317 SER A CA 1
ATOM 2563 C C . SER A 1 317 ? 8.744 24.351 11.720 1.00 41.84 317 SER A C 1
ATOM 2565 O O . SER A 1 317 ? 9.065 23.583 12.625 1.00 41.84 317 SER A O 1
ATOM 2567 N N . THR A 1 318 ? 9.641 24.802 10.844 1.00 36.56 318 THR A N 1
ATOM 2568 C CA . THR A 1 318 ? 11.079 24.723 11.116 1.00 36.56 318 THR A CA 1
ATOM 2569 C C . THR A 1 318 ? 11.477 25.871 12.028 1.00 36.56 318 THR A C 1
ATOM 2571 O O . THR A 1 318 ? 11.433 27.039 11.649 1.00 36.56 318 THR A O 1
ATOM 2574 N N . SER A 1 319 ? 11.899 25.502 13.232 1.00 35.66 319 SER A N 1
ATOM 2575 C CA . SER A 1 319 ? 12.713 26.298 14.139 1.00 35.66 319 SER A CA 1
ATOM 2576 C C . SER A 1 319 ? 13.958 26.841 13.427 1.00 35.66 319 SER A C 1
ATOM 2578 O O . SER A 1 319 ? 14.966 26.145 13.300 1.00 35.66 319 SER A O 1
ATOM 2580 N N . THR A 1 320 ? 13.932 28.097 12.992 1.00 28.42 320 THR A N 1
ATOM 2581 C CA . THR A 1 320 ? 15.165 28.872 12.826 1.00 28.42 320 THR A CA 1
ATOM 2582 C C . THR A 1 320 ? 15.621 29.326 14.209 1.00 28.42 320 THR A C 1
ATOM 2584 O O . THR A 1 320 ? 14.984 30.167 14.840 1.00 28.42 320 THR A O 1
ATOM 2587 N N . TYR A 1 321 ? 16.715 28.737 14.698 1.00 35.34 321 TYR A N 1
ATOM 2588 C CA . TYR A 1 321 ? 17.449 29.195 15.879 1.00 35.34 321 TYR A CA 1
ATOM 2589 C C . TYR A 1 321 ? 18.059 30.578 15.615 1.00 35.34 321 TYR A C 1
ATOM 2591 O O . TYR A 1 321 ? 19.240 30.683 15.301 1.00 35.34 321 TYR A O 1
ATOM 2599 N N . SER A 1 322 ? 17.264 31.636 15.729 1.00 31.86 322 SER A N 1
ATOM 2600 C CA . SER A 1 322 ? 17.756 33.012 15.843 1.00 31.86 322 SER A CA 1
ATOM 2601 C C . SER A 1 322 ? 16.586 33.963 16.080 1.00 31.86 322 SER A C 1
ATOM 2603 O O . SER A 1 322 ? 16.149 34.619 15.146 1.00 31.86 322 SER A O 1
ATOM 2605 N N . GLU A 1 323 ? 16.037 33.977 17.297 1.00 28.16 323 GLU A N 1
ATOM 2606 C CA . GLU A 1 323 ? 15.630 35.186 18.040 1.00 28.16 323 GLU A CA 1
ATOM 2607 C C . GLU A 1 323 ? 14.858 34.808 19.321 1.00 28.16 323 GLU A C 1
ATOM 2609 O O . GLU A 1 323 ? 14.197 33.767 19.357 1.00 28.16 323 GLU A O 1
ATOM 2614 N N . PRO A 1 324 ? 14.951 35.601 20.409 1.00 29.94 324 PRO A N 1
ATOM 2615 C CA . PRO A 1 324 ? 14.192 35.339 21.625 1.00 29.94 324 PRO A CA 1
ATOM 2616 C C . PRO A 1 324 ? 12.697 35.609 21.387 1.00 29.94 324 PRO A C 1
ATOM 2618 O O . PRO A 1 324 ? 12.349 36.518 20.631 1.00 29.94 324 PRO A O 1
ATOM 2621 N N . PRO A 1 325 ? 11.795 34.872 22.056 1.00 34.75 325 PRO A N 1
ATOM 2622 C CA . PRO A 1 325 ? 10.370 34.945 21.777 1.00 34.75 325 PRO A CA 1
ATOM 2623 C C . PRO A 1 325 ? 9.793 36.281 22.251 1.00 34.75 325 PRO A C 1
ATOM 2625 O O . PRO A 1 325 ? 9.657 36.526 23.451 1.00 34.75 325 PRO A O 1
ATOM 2628 N N . GLN A 1 326 ? 9.400 37.135 21.305 1.00 32.59 326 GLN A N 1
ATOM 2629 C CA . GLN A 1 326 ? 8.389 38.149 21.577 1.00 32.59 326 GLN A CA 1
ATOM 2630 C C . GLN A 1 326 ? 7.019 37.472 21.623 1.00 32.59 326 GLN A C 1
ATOM 2632 O O . GLN A 1 326 ? 6.659 36.669 20.764 1.00 32.59 326 GLN A O 1
ATOM 2637 N N . THR A 1 327 ? 6.262 37.796 22.665 1.00 33.41 327 THR A N 1
ATOM 2638 C CA . THR A 1 327 ? 4.892 37.354 22.917 1.00 33.41 327 THR A CA 1
ATOM 2639 C C . THR A 1 327 ? 3.978 37.658 21.728 1.00 33.41 327 THR A C 1
ATOM 2641 O O . THR A 1 327 ? 3.497 38.781 21.585 1.00 33.41 327 THR A O 1
ATOM 2644 N N . LEU A 1 328 ? 3.708 36.645 20.904 1.00 33.19 328 LEU A N 1
ATOM 2645 C CA . LEU A 1 328 ? 2.642 36.645 19.906 1.00 33.19 328 LEU A CA 1
ATOM 2646 C C . LEU A 1 328 ? 1.578 35.636 20.332 1.00 33.19 328 LEU A C 1
ATOM 2648 O O . LEU A 1 328 ? 1.775 34.423 20.330 1.00 33.19 328 LEU A O 1
ATOM 2652 N N . THR A 1 329 ? 0.433 36.168 20.727 1.00 30.77 329 THR A N 1
ATOM 2653 C CA . THR A 1 329 ? -0.801 35.431 20.956 1.00 30.77 329 THR A CA 1
ATOM 2654 C C . THR A 1 329 ? -1.345 34.891 19.622 1.00 30.77 329 THR A C 1
ATOM 2656 O O . THR A 1 329 ? -1.682 35.660 18.729 1.00 30.77 329 THR A O 1
ATOM 2659 N N . GLY A 1 330 ? -1.484 33.564 19.498 1.00 34.44 330 GLY A N 1
ATOM 2660 C CA . GLY A 1 330 ? -2.515 32.952 18.643 1.00 34.44 330 GLY A CA 1
ATOM 2661 C C . GLY A 1 330 ? -2.177 32.540 17.201 1.00 34.44 330 GLY A C 1
ATOM 2662 O O . GLY A 1 330 ? -3.038 32.696 16.339 1.00 34.44 330 GLY A O 1
ATOM 2663 N N . GLN A 1 331 ? -1.013 31.953 16.900 1.00 35.62 331 GLN A N 1
ATOM 2664 C CA . GLN A 1 331 ? -0.858 31.215 15.632 1.00 35.62 331 GLN A CA 1
ATOM 2665 C C . GLN A 1 331 ? -1.377 29.774 15.782 1.00 35.62 331 GLN A C 1
ATOM 2667 O O . GLN A 1 331 ? -0.687 28.903 16.304 1.00 35.62 331 GLN A O 1
ATOM 2672 N N . GLN A 1 332 ? -2.616 29.523 15.341 1.00 44.09 332 GLN A N 1
ATOM 2673 C CA . GLN A 1 332 ? -3.111 28.162 15.102 1.00 44.09 332 GLN A CA 1
ATOM 2674 C C . GLN A 1 332 ? -2.235 27.491 14.034 1.00 44.09 332 GLN A C 1
ATOM 2676 O O . GLN A 1 332 ? -1.967 28.093 12.993 1.00 44.09 332 GLN A O 1
ATOM 2681 N N . ALA A 1 333 ? -1.806 26.250 14.278 1.00 53.75 333 ALA A N 1
ATOM 2682 C CA . ALA A 1 333 ? -1.138 25.435 13.269 1.00 53.75 333 ALA A CA 1
ATOM 2683 C C . ALA A 1 333 ? -2.022 25.350 12.010 1.00 53.75 333 ALA A C 1
ATOM 2685 O O . ALA A 1 333 ? -3.196 24.985 12.094 1.00 53.75 333 ALA A O 1
ATOM 2686 N N . GLN A 1 334 ? -1.487 25.731 10.847 1.00 64.44 334 GLN A N 1
ATOM 2687 C CA . GLN A 1 334 ? -2.235 25.652 9.593 1.00 64.44 334 GLN A CA 1
ATOM 2688 C C . GLN A 1 334 ? -2.412 24.183 9.196 1.00 64.44 334 GLN A C 1
ATOM 2690 O O . GLN A 1 334 ? -1.432 23.478 8.967 1.00 64.44 334 GLN A O 1
ATOM 2695 N N . LEU A 1 335 ? -3.667 23.734 9.112 1.00 77.94 335 LEU A N 1
ATOM 2696 C CA . LEU A 1 335 ? -4.026 22.389 8.659 1.00 77.94 335 LEU A CA 1
ATOM 2697 C C . LEU A 1 335 ? -3.746 22.216 7.153 1.00 77.94 335 LEU A C 1
ATOM 2699 O O . LEU A 1 335 ? -3.851 23.192 6.400 1.00 77.94 335 LEU A O 1
ATOM 2703 N N . PRO A 1 336 ? -3.445 20.985 6.691 1.00 81.12 336 PRO A N 1
ATOM 2704 C CA . PRO A 1 336 ? -3.127 20.698 5.285 1.00 81.12 336 PRO A CA 1
ATOM 2705 C C . PRO A 1 336 ? -4.283 20.963 4.322 1.00 81.12 336 PRO A C 1
ATOM 2707 O O . PRO A 1 336 ? -4.055 21.258 3.148 1.00 81.12 336 PRO A O 1
ATOM 2710 N N . LEU A 1 337 ? -5.523 20.908 4.811 1.00 86.56 337 LEU A N 1
ATOM 2711 C CA . LEU A 1 337 ? -6.710 21.238 4.038 1.00 86.56 337 LEU A CA 1
ATOM 2712 C C . LEU A 1 337 ? -7.531 22.306 4.753 1.00 86.56 337 LEU A C 1
ATOM 2714 O O . LEU A 1 337 ? -7.783 22.232 5.954 1.00 86.56 337 LEU A O 1
ATOM 2718 N N . SER A 1 338 ? -8.007 23.279 3.983 1.00 86.44 338 SER A N 1
ATOM 2719 C CA . SER A 1 338 ? -9.081 24.168 4.417 1.00 86.44 338 SER A CA 1
ATOM 2720 C C . SER A 1 338 ? -10.391 23.622 3.865 1.00 86.44 338 SER A C 1
ATOM 2722 O O . SER A 1 338 ? -10.562 23.547 2.643 1.00 86.44 338 SER A O 1
ATOM 2724 N N . MET A 1 339 ? -11.305 23.233 4.758 1.00 80.94 339 MET A N 1
ATOM 2725 C CA . MET A 1 339 ? -12.610 22.710 4.354 1.00 80.94 339 MET A CA 1
ATOM 2726 C C . MET A 1 339 ? -13.370 23.724 3.499 1.00 80.94 339 MET A C 1
ATOM 2728 O O . MET A 1 339 ? -13.289 24.937 3.717 1.00 80.94 339 MET A O 1
ATOM 2732 N N . ASP A 1 340 ? -14.129 23.210 2.535 1.00 80.19 340 ASP A N 1
ATOM 2733 C CA . ASP A 1 340 ? -15.013 24.022 1.705 1.00 80.19 340 ASP A CA 1
ATOM 2734 C C . ASP A 1 340 ? -15.953 24.867 2.583 1.00 80.19 340 ASP A C 1
ATOM 2736 O O . ASP A 1 340 ? -16.664 24.342 3.443 1.00 80.19 340 ASP A O 1
ATOM 2740 N N . SER A 1 341 ? -16.009 26.180 2.355 1.00 71.62 341 SER A N 1
ATOM 2741 C CA . SER A 1 341 ? -16.871 27.076 3.135 1.00 71.62 341 SER A CA 1
ATOM 2742 C C . SER A 1 341 ? -18.353 26.704 3.031 1.00 71.62 341 SER A C 1
ATOM 2744 O O . SER A 1 341 ? -19.116 26.940 3.970 1.00 71.62 341 SER A O 1
ATOM 2746 N N . ARG A 1 342 ? -18.763 26.063 1.927 1.00 70.56 342 ARG A N 1
ATOM 2747 C CA . ARG A 1 342 ? -20.127 25.543 1.747 1.00 70.56 342 ARG A CA 1
ATOM 2748 C C . ARG A 1 342 ? -20.402 24.261 2.542 1.00 70.56 342 ARG A C 1
ATOM 2750 O O . ARG A 1 342 ? -21.564 23.982 2.815 1.00 70.56 342 ARG A O 1
ATOM 2757 N N . LEU A 1 343 ? -19.370 23.513 2.948 1.00 67.00 343 LEU A N 1
ATOM 2758 C CA . LEU A 1 343 ? -19.501 22.403 3.904 1.00 67.00 343 LEU A CA 1
ATOM 2759 C C . LEU A 1 343 ? -19.613 22.912 5.349 1.00 67.00 343 LEU A C 1
ATOM 2761 O O . LEU A 1 343 ? -20.396 22.378 6.128 1.00 67.00 343 LEU A O 1
ATOM 2765 N N . VAL A 1 344 ? -18.862 23.961 5.700 1.00 58.00 344 VAL A N 1
ATOM 2766 C CA . VAL A 1 344 ? -18.772 24.491 7.076 1.00 58.00 344 VAL A CA 1
ATOM 2767 C C . VAL A 1 344 ? -20.092 25.094 7.569 1.00 58.00 344 VAL A C 1
ATOM 2769 O O . VAL A 1 344 ? -20.426 24.976 8.744 1.00 58.00 344 VAL A O 1
ATOM 2772 N N . LEU A 1 345 ? -20.867 25.727 6.685 1.00 55.91 345 LEU A N 1
ATOM 2773 C CA . LEU A 1 345 ? -22.067 26.473 7.081 1.00 55.91 345 LEU A CA 1
ATOM 2774 C C . LEU A 1 345 ? -23.272 25.595 7.459 1.00 55.91 345 LEU A C 1
ATOM 2776 O O . LEU A 1 345 ? -24.240 26.135 7.980 1.00 55.91 345 LEU A O 1
ATOM 2780 N N . ASN A 1 346 ? -23.234 24.278 7.215 1.00 51.88 346 ASN A N 1
ATOM 2781 C CA . ASN A 1 346 ? -24.267 23.291 7.581 1.00 51.88 346 ASN A CA 1
ATOM 2782 C C . ASN A 1 346 ? -25.731 23.695 7.261 1.00 51.88 346 ASN A C 1
ATOM 2784 O O . ASN A 1 346 ? -26.675 23.171 7.850 1.00 51.88 346 ASN A O 1
ATOM 2788 N N . THR A 1 347 ? -25.941 24.627 6.325 1.00 50.94 347 THR A N 1
ATOM 2789 C CA . THR A 1 347 ? -27.259 25.079 5.873 1.00 50.94 347 THR A CA 1
ATOM 2790 C C . THR A 1 347 ? -27.569 24.424 4.529 1.00 50.94 347 THR A C 1
ATOM 2792 O O . THR A 1 347 ? -26.839 24.577 3.551 1.00 50.94 347 THR A O 1
ATOM 2795 N N . GLY A 1 348 ? -28.666 23.664 4.459 1.00 51.03 348 GLY A N 1
ATOM 2796 C CA . GLY A 1 348 ? -29.034 22.842 3.295 1.00 51.03 348 GLY A CA 1
ATOM 2797 C C . GLY A 1 348 ? -29.284 23.592 1.974 1.00 51.03 348 GLY A C 1
ATOM 2798 O O . GLY A 1 348 ? -29.539 22.950 0.963 1.00 51.03 348 GLY A O 1
ATOM 2799 N N . LEU A 1 349 ? -29.193 24.925 1.954 1.00 49.50 349 LEU A N 1
ATOM 2800 C CA . LEU A 1 349 ? -29.470 25.783 0.793 1.00 49.50 349 LEU A CA 1
ATOM 2801 C C . LEU A 1 349 ? -28.249 26.031 -0.121 1.00 49.50 349 LEU A C 1
ATOM 2803 O O . LEU A 1 349 ? -28.402 26.630 -1.182 1.00 49.50 349 LEU A O 1
ATOM 2807 N N . HIS A 1 350 ? -27.047 25.562 0.246 1.00 54.47 350 HIS A N 1
ATOM 2808 C CA . HIS A 1 350 ? -25.798 25.834 -0.492 1.00 54.47 350 HIS A CA 1
ATOM 2809 C C . HIS A 1 350 ? -24.981 24.580 -0.855 1.00 54.47 350 HIS A C 1
ATOM 2811 O O . HIS A 1 350 ? -23.756 24.640 -0.972 1.00 54.47 350 HIS A O 1
ATOM 2817 N N . ARG A 1 351 ? -25.636 23.431 -1.052 1.00 68.00 351 ARG A N 1
ATOM 2818 C CA . ARG A 1 351 ? -24.969 22.172 -1.423 1.00 68.00 351 ARG A CA 1
ATOM 2819 C C . ARG A 1 351 ? -24.663 22.131 -2.924 1.00 68.00 351 ARG A C 1
ATOM 2821 O O . ARG A 1 351 ? -25.548 22.402 -3.729 1.00 68.00 351 ARG A O 1
ATOM 2828 N N . ARG A 1 352 ? -23.424 21.797 -3.313 1.00 85.06 352 ARG A N 1
ATOM 2829 C CA . ARG A 1 352 ? -23.108 21.498 -4.721 1.00 85.06 352 ARG A CA 1
ATOM 2830 C C . ARG A 1 352 ? -23.434 20.031 -5.004 1.00 85.06 352 ARG A C 1
ATOM 2832 O O . ARG A 1 352 ? -23.007 19.158 -4.250 1.00 85.06 352 ARG A O 1
ATOM 2839 N N . HIS A 1 353 ? -24.184 19.782 -6.071 1.00 87.50 353 HIS A N 1
ATOM 2840 C CA . HIS A 1 353 ? -24.724 18.470 -6.423 1.00 87.50 353 HIS A CA 1
ATOM 2841 C C . HIS A 1 353 ? -24.565 18.229 -7.930 1.00 87.50 353 HIS A C 1
ATOM 2843 O O . HIS A 1 353 ? -24.674 19.177 -8.708 1.00 87.50 353 HIS A O 1
ATOM 2849 N N . LEU A 1 354 ? -24.296 16.989 -8.354 1.00 87.31 354 LEU A N 1
ATOM 2850 C CA . LEU A 1 354 ? -24.063 16.649 -9.773 1.00 87.31 354 LEU A CA 1
ATOM 2851 C C . LEU A 1 354 ? -25.355 16.486 -10.603 1.00 87.31 354 LEU A C 1
ATOM 2853 O O . LEU A 1 354 ? -25.292 16.254 -11.812 1.00 87.31 354 LEU A O 1
ATOM 2857 N N . GLY A 1 355 ? -26.518 16.654 -9.971 1.00 81.69 355 GLY A N 1
ATOM 2858 C CA . GLY A 1 355 ? -27.847 16.560 -10.580 1.00 81.69 355 GLY A CA 1
ATOM 2859 C C . GLY A 1 355 ? -28.570 15.247 -10.267 1.00 81.69 355 GLY A C 1
ATOM 2860 O O . GLY A 1 355 ? -28.045 14.395 -9.557 1.00 81.69 355 GLY A O 1
ATOM 2861 N N . ASP A 1 356 ? -29.772 15.096 -10.821 1.00 77.31 356 ASP A N 1
ATOM 2862 C CA . ASP A 1 356 ? -30.645 13.932 -10.619 1.00 77.31 356 ASP A CA 1
ATOM 2863 C C . ASP A 1 356 ? -30.535 12.907 -11.775 1.00 77.31 356 ASP A C 1
ATOM 2865 O O . ASP A 1 356 ? -29.803 13.124 -12.746 1.00 77.31 356 ASP A O 1
ATOM 2869 N N . ASN A 1 357 ? -31.314 11.818 -11.701 1.00 82.50 357 ASN A N 1
ATOM 2870 C CA . ASN A 1 357 ? -31.453 10.751 -12.715 1.00 82.50 357 ASN A CA 1
ATOM 2871 C C . ASN A 1 357 ? -30.254 9.799 -12.873 1.00 82.50 357 ASN A C 1
ATOM 2873 O O . ASN A 1 357 ? -29.994 9.295 -13.969 1.00 82.50 357 ASN A O 1
ATOM 2877 N N . PHE A 1 358 ? -29.535 9.528 -11.788 1.00 87.31 358 PHE A N 1
ATOM 2878 C CA . PHE A 1 358 ? -28.580 8.422 -11.751 1.00 87.31 358 PHE A CA 1
ATOM 2879 C C . PHE A 1 358 ? -29.310 7.080 -11.659 1.00 87.31 358 PHE A C 1
ATOM 2881 O O . PHE A 1 358 ? -30.292 6.962 -10.927 1.00 87.31 358 PHE A O 1
ATOM 2888 N N . ASP A 1 359 ? -28.824 6.078 -12.386 1.00 85.94 359 ASP A N 1
ATOM 2889 C CA . ASP A 1 359 ? -29.370 4.724 -12.351 1.00 85.94 359 ASP A CA 1
ATOM 2890 C C . ASP A 1 359 ? -28.949 3.999 -11.064 1.00 85.94 359 ASP A C 1
ATOM 2892 O O . ASP A 1 359 ? -27.765 3.913 -10.724 1.00 85.94 359 ASP A O 1
ATOM 2896 N N . GLU A 1 360 ? -29.926 3.482 -10.320 1.00 83.56 360 GLU A N 1
ATOM 2897 C CA . GLU A 1 360 ? -29.684 2.794 -9.049 1.00 83.56 360 GLU A CA 1
ATOM 2898 C C . GLU A 1 360 ? -29.121 1.376 -9.223 1.00 83.56 360 GLU A C 1
ATOM 2900 O O . GLU A 1 360 ? -28.514 0.847 -8.289 1.00 83.56 360 GLU A O 1
ATOM 2905 N N . CYS A 1 361 ? -29.275 0.772 -10.404 1.00 80.06 361 CYS A N 1
ATOM 2906 C CA . CYS A 1 361 ? -28.789 -0.572 -10.719 1.00 80.06 361 CYS A CA 1
ATOM 2907 C C . CYS A 1 361 ? -27.282 -0.598 -10.993 1.00 80.06 361 CYS A C 1
ATOM 2909 O O . CYS A 1 361 ? -26.692 -1.676 -11.050 1.00 80.06 361 CYS A O 1
ATOM 2911 N N . ILE A 1 362 ? -26.647 0.562 -11.181 1.00 78.75 362 ILE A N 1
ATOM 2912 C CA . ILE A 1 362 ? -25.202 0.649 -11.380 1.00 78.75 362 ILE A CA 1
ATOM 2913 C C . ILE A 1 362 ? -24.517 0.826 -10.034 1.00 78.75 362 ILE A C 1
ATOM 2915 O O . ILE A 1 362 ? -24.737 1.795 -9.299 1.00 78.75 362 ILE A O 1
ATOM 2919 N N . GLN A 1 363 ? -23.620 -0.109 -9.725 1.00 75.81 363 GLN A N 1
ATOM 2920 C CA . GLN A 1 363 ? -22.725 0.047 -8.592 1.00 75.81 363 GLN A CA 1
ATOM 2921 C C . GLN A 1 363 ? -21.777 1.218 -8.871 1.00 75.81 363 GLN A C 1
ATOM 2923 O O . GLN A 1 363 ? -20.873 1.128 -9.699 1.00 75.81 363 GLN A O 1
ATOM 2928 N N . ARG A 1 364 ? -21.987 2.319 -8.152 1.00 77.31 364 ARG A N 1
ATOM 2929 C CA . ARG A 1 364 ? -21.174 3.533 -8.247 1.00 77.31 364 ARG A CA 1
ATOM 2930 C C . ARG A 1 364 ? -19.769 3.270 -7.715 1.00 77.31 364 ARG A C 1
ATOM 2932 O O . ARG A 1 364 ? -19.603 2.777 -6.599 1.00 77.31 364 ARG A O 1
ATOM 2939 N N . ARG A 1 365 ? -18.760 3.593 -8.523 1.00 80.62 365 ARG A N 1
ATOM 2940 C CA . ARG A 1 365 ? -17.338 3.364 -8.221 1.00 80.62 365 ARG A CA 1
ATOM 2941 C C . ARG A 1 365 ? -16.554 4.656 -8.401 1.00 80.62 365 ARG A C 1
ATOM 2943 O O . ARG A 1 365 ? -17.046 5.625 -8.974 1.00 80.62 365 ARG A O 1
ATOM 2950 N N . HIS A 1 366 ? -15.302 4.661 -7.955 1.00 84.06 366 HIS A N 1
ATOM 2951 C CA . HIS A 1 366 ? -14.435 5.826 -8.124 1.00 84.06 366 HIS A CA 1
ATOM 2952 C C . HIS A 1 366 ? -14.236 6.209 -9.601 1.00 84.06 366 HIS A C 1
ATOM 2954 O O . HIS A 1 366 ? -14.094 7.390 -9.893 1.00 84.06 366 HIS A O 1
ATOM 2960 N N . GLN A 1 367 ? -14.293 5.248 -10.533 1.00 89.19 367 GLN A N 1
ATOM 2961 C CA . GLN A 1 367 ? -14.203 5.505 -11.976 1.00 89.19 367 GLN A CA 1
ATOM 2962 C C . GLN A 1 367 ? -15.508 6.026 -12.601 1.00 89.19 367 GLN A C 1
ATOM 2964 O O . GLN A 1 367 ? -15.552 6.268 -13.799 1.00 89.19 367 GLN A O 1
ATOM 2969 N N . SER A 1 368 ? -16.584 6.233 -11.837 1.00 91.69 368 SER A N 1
ATOM 2970 C CA . SER A 1 368 ? -17.791 6.890 -12.366 1.00 91.69 368 SER A CA 1
ATOM 2971 C C . SER A 1 368 ? -17.605 8.405 -12.546 1.00 91.69 368 SER A C 1
ATOM 2973 O O . SER A 1 368 ? -18.446 9.057 -13.173 1.00 91.69 368 SER A O 1
ATOM 2975 N N . PHE A 1 369 ? -16.510 8.960 -12.012 1.00 94.50 369 PHE A N 1
ATOM 2976 C CA . PHE A 1 369 ? -16.202 10.385 -12.018 1.00 94.50 369 PHE A CA 1
ATOM 2977 C C . PHE A 1 369 ? -14.757 10.643 -12.438 1.00 94.50 369 PHE A C 1
ATOM 2979 O O . PHE A 1 369 ? -13.842 9.907 -12.071 1.00 94.50 369 PHE A O 1
ATOM 2986 N N . VAL A 1 370 ? -14.551 11.749 -13.143 1.00 94.31 370 VAL A N 1
ATOM 2987 C CA . VAL A 1 370 ? -13.236 12.293 -13.483 1.00 94.31 370 VAL A CA 1
ATOM 2988 C C . VAL A 1 370 ? -13.246 13.789 -13.216 1.00 94.31 370 VAL A C 1
ATOM 2990 O O . VAL A 1 370 ? -14.194 14.484 -13.571 1.00 94.31 370 VAL A O 1
ATOM 2993 N N . VAL A 1 371 ? -12.171 14.306 -12.629 1.00 93.75 371 VAL A N 1
ATOM 2994 C CA . VAL A 1 371 ? -11.972 15.746 -12.444 1.00 93.75 371 VAL A CA 1
ATOM 2995 C C . VAL A 1 371 ? -10.889 16.230 -13.402 1.00 93.75 371 VAL A C 1
ATOM 2997 O O . VAL A 1 371 ? -9.833 15.597 -13.542 1.00 93.75 371 VAL A O 1
ATOM 3000 N N . THR A 1 372 ? -11.148 17.346 -14.083 1.00 91.50 372 THR A N 1
ATOM 3001 C CA . THR A 1 372 ? -10.151 17.983 -14.949 1.00 91.50 372 THR A CA 1
ATOM 3002 C C . THR A 1 372 ? -8.972 18.469 -14.120 1.00 91.50 372 THR A C 1
ATOM 3004 O O . THR A 1 372 ? -9.111 18.848 -12.960 1.00 91.50 372 THR A O 1
ATOM 3007 N N . ALA A 1 373 ? -7.777 18.455 -14.698 1.00 86.44 373 ALA A N 1
ATOM 3008 C CA . ALA A 1 373 ? -6.565 18.782 -13.953 1.00 86.44 373 ALA A CA 1
ATOM 3009 C C . ALA A 1 373 ? -6.506 20.232 -13.437 1.00 86.44 373 ALA A C 1
ATOM 3011 O O . ALA A 1 373 ? -5.821 20.512 -12.462 1.00 86.44 373 ALA A O 1
ATOM 3012 N N . ASP A 1 374 ? -7.244 21.145 -14.071 1.00 86.06 374 ASP A N 1
ATOM 3013 C CA . ASP A 1 374 ? -7.418 22.530 -13.624 1.00 86.06 374 ASP A CA 1
ATOM 3014 C C . ASP A 1 374 ? -8.496 22.693 -12.534 1.00 86.06 374 ASP A C 1
ATOM 3016 O O . ASP A 1 374 ? -8.761 23.810 -12.101 1.00 86.06 374 ASP A O 1
ATOM 3020 N N . ASN A 1 375 ? -9.127 21.597 -12.094 1.00 90.12 375 ASN A N 1
ATOM 3021 C CA . ASN A 1 375 ? -10.190 21.553 -11.087 1.00 90.12 375 ASN A CA 1
ATOM 3022 C C . ASN A 1 375 ? -11.482 22.303 -11.454 1.00 90.12 375 ASN A C 1
ATOM 3024 O O . ASN A 1 375 ? -12.345 22.492 -10.592 1.00 90.12 375 ASN A O 1
ATOM 3028 N N . ARG A 1 376 ? -11.649 22.723 -12.716 1.00 90.62 376 ARG A N 1
ATOM 3029 C CA . ARG A 1 376 ? -12.809 23.519 -13.158 1.00 90.62 376 ARG A CA 1
ATOM 3030 C C . ARG A 1 376 ? -14.022 22.682 -13.553 1.00 90.62 376 ARG A C 1
ATOM 3032 O O . ARG A 1 376 ? -15.140 23.204 -13.544 1.00 90.62 376 ARG A O 1
ATOM 3039 N N . PHE A 1 377 ? -13.828 21.412 -13.909 1.00 94.19 377 PHE A N 1
ATOM 3040 C CA . PHE A 1 377 ? -14.910 20.555 -14.382 1.00 94.19 377 PHE A CA 1
ATOM 3041 C C . PHE A 1 377 ? -14.868 19.155 -13.767 1.00 94.19 377 PHE A C 1
ATOM 3043 O O . PHE A 1 377 ? -13.804 18.571 -13.551 1.00 94.19 377 PHE A O 1
ATOM 3050 N N . ILE A 1 378 ? -16.059 18.617 -13.512 1.00 95.62 378 ILE A N 1
ATOM 3051 C CA . ILE A 1 378 ? -16.302 17.220 -13.150 1.00 95.62 378 ILE A CA 1
ATOM 3052 C C . ILE A 1 378 ? -17.012 16.572 -14.333 1.00 95.62 378 ILE A C 1
ATOM 3054 O O . ILE A 1 378 ? -17.978 17.121 -14.854 1.00 95.62 378 ILE A O 1
ATOM 3058 N N . ILE A 1 379 ? -16.527 15.415 -14.757 1.00 96.12 379 ILE A N 1
ATOM 3059 C CA . ILE A 1 379 ? -17.173 14.555 -15.740 1.00 96.12 379 ILE A CA 1
ATOM 3060 C C . ILE A 1 379 ? -17.778 13.387 -14.971 1.00 96.12 379 ILE A C 1
ATOM 3062 O O . ILE A 1 379 ? -17.083 12.740 -14.186 1.00 96.12 379 ILE A O 1
ATOM 3066 N N . SER A 1 380 ? -19.069 13.139 -15.162 1.00 95.50 380 SER A N 1
ATOM 3067 C CA . SER A 1 380 ? -19.829 12.124 -14.429 1.00 95.50 380 SER A CA 1
ATOM 3068 C C . SER A 1 380 ? -20.609 11.205 -15.366 1.00 95.50 380 SER A C 1
ATOM 3070 O O . SER A 1 380 ? -21.064 11.616 -16.436 1.00 95.50 380 SER A O 1
ATOM 3072 N N . THR A 1 381 ? -20.748 9.947 -14.952 1.00 94.94 381 THR A N 1
ATOM 3073 C CA . THR A 1 381 ? -21.416 8.857 -15.688 1.00 94.94 381 THR A CA 1
ATOM 3074 C C . THR A 1 381 ? -22.490 8.189 -14.820 1.00 94.94 381 THR A C 1
ATOM 3076 O O . THR A 1 381 ? -22.635 8.534 -13.646 1.00 94.94 381 THR A O 1
ATOM 3079 N N . GLY A 1 382 ? -23.246 7.240 -15.380 1.00 93.31 382 GLY A N 1
ATOM 3080 C CA . GLY A 1 382 ? -24.273 6.480 -14.658 1.00 93.31 382 GLY A CA 1
ATOM 3081 C C . GLY A 1 382 ? -25.685 7.062 -14.738 1.00 93.31 382 GLY A C 1
ATOM 3082 O O . GLY A 1 382 ? -26.504 6.774 -13.870 1.00 93.31 382 GLY A O 1
ATOM 3083 N N . TYR A 1 383 ? -25.984 7.894 -15.738 1.00 94.31 383 TYR A N 1
ATOM 3084 C CA . TYR A 1 383 ? -27.316 8.478 -15.916 1.00 94.31 383 TYR A CA 1
ATOM 3085 C C . TYR A 1 383 ? -28.274 7.522 -16.645 1.00 94.31 383 TYR A C 1
ATOM 3087 O O . TYR A 1 383 ? -27.902 6.894 -17.635 1.00 94.31 383 TYR A O 1
ATOM 3095 N N . CYS A 1 384 ? -29.536 7.466 -16.205 1.00 92.81 384 CYS A N 1
ATOM 3096 C CA . CYS A 1 384 ? -30.583 6.612 -16.796 1.00 92.81 384 CYS A CA 1
ATOM 3097 C C . CYS A 1 384 ? -30.857 6.921 -18.282 1.00 92.81 384 CYS A C 1
ATOM 3099 O O . CYS A 1 384 ? -31.353 6.076 -19.022 1.00 92.81 384 CYS A O 1
ATOM 3101 N N . ASP A 1 385 ? -30.554 8.145 -18.723 1.00 94.00 385 ASP A N 1
ATOM 3102 C CA . ASP A 1 385 ? -30.706 8.598 -20.111 1.00 94.00 385 ASP A CA 1
ATOM 3103 C C . ASP A 1 385 ? -29.521 8.211 -21.012 1.00 94.00 385 ASP A C 1
ATOM 3105 O O . ASP A 1 385 ? -29.475 8.631 -22.167 1.00 94.00 385 ASP A O 1
ATOM 3109 N N . LYS A 1 386 ? -28.580 7.399 -20.502 1.00 94.88 386 LYS A N 1
ATOM 3110 C CA . LYS A 1 386 ? -27.380 6.920 -21.209 1.00 94.88 386 LYS A CA 1
ATOM 3111 C C . LYS A 1 386 ? -26.374 8.026 -21.538 1.00 94.88 386 LYS A C 1
ATOM 3113 O O . LYS A 1 386 ? -25.442 7.803 -22.310 1.00 94.88 386 LYS A O 1
ATOM 3118 N N . SER A 1 387 ? -26.541 9.212 -20.953 1.00 95.00 387 SER A N 1
ATOM 3119 C CA . SER A 1 387 ? -25.588 10.303 -21.109 1.00 95.00 387 SER A CA 1
ATOM 3120 C C . SER A 1 387 ? -24.407 10.180 -20.149 1.00 95.00 387 SER A C 1
ATOM 3122 O O . SER A 1 387 ? -24.479 9.549 -19.092 1.00 95.00 387 SER A O 1
ATOM 3124 N N . PHE A 1 388 ? -23.318 10.856 -20.496 1.00 95.75 388 PHE A N 1
ATOM 3125 C CA . PHE A 1 388 ? -22.370 11.361 -19.508 1.00 95.75 388 PHE A CA 1
ATOM 3126 C C . PHE A 1 388 ? -22.388 12.888 -19.547 1.00 95.75 388 PHE A C 1
ATOM 3128 O O . PHE A 1 388 ? -22.781 13.503 -20.545 1.00 95.75 388 PHE A O 1
ATOM 3135 N N . ARG A 1 389 ? -22.028 13.519 -18.432 1.00 95.50 389 ARG A N 1
ATOM 3136 C CA . ARG A 1 389 ? -22.245 14.956 -18.242 1.00 95.50 389 ARG A CA 1
ATOM 3137 C C . ARG A 1 389 ? -20.985 15.652 -17.775 1.00 95.50 389 ARG A C 1
ATOM 3139 O O . ARG A 1 389 ? -20.203 15.092 -17.012 1.00 95.50 389 ARG A O 1
ATOM 3146 N N . VAL A 1 390 ? -20.821 16.888 -18.232 1.00 95.88 390 VAL A N 1
ATOM 3147 C CA . VAL A 1 390 ? -19.755 17.798 -17.806 1.00 95.88 390 VAL A CA 1
ATOM 3148 C C . VAL A 1 390 ? -20.383 18.848 -16.900 1.00 95.88 390 VAL A C 1
ATOM 3150 O O . VAL A 1 390 ? -21.305 19.551 -17.314 1.00 95.88 390 VAL A O 1
ATOM 3153 N N . GLN A 1 391 ? -19.906 18.963 -15.665 1.00 94.88 391 GLN A N 1
ATOM 3154 C CA . GLN A 1 391 ? -20.348 19.962 -14.698 1.00 94.88 391 GLN A CA 1
ATOM 3155 C C . GLN A 1 391 ? -19.227 20.939 -14.360 1.00 94.88 391 GLN A C 1
ATOM 3157 O O . GLN A 1 391 ? -18.110 20.534 -14.053 1.00 94.88 391 GLN A O 1
ATOM 3162 N N . ASN A 1 392 ? -19.539 22.234 -14.341 1.00 93.38 392 ASN A N 1
ATOM 3163 C CA . ASN A 1 392 ? -18.626 23.257 -13.840 1.00 93.38 392 ASN A CA 1
ATOM 3164 C C . ASN A 1 392 ? -18.597 23.242 -12.300 1.00 93.38 392 ASN A C 1
ATOM 3166 O O . ASN A 1 392 ? -19.652 23.294 -11.658 1.00 93.38 392 ASN A O 1
ATOM 3170 N N . THR A 1 393 ? -17.404 23.190 -11.705 1.00 90.81 393 THR A N 1
ATOM 3171 C CA . THR A 1 393 ? -17.216 23.044 -10.249 1.00 90.81 393 THR A CA 1
ATOM 3172 C C . THR A 1 393 ? -17.630 24.285 -9.460 1.00 90.81 393 THR A C 1
ATOM 3174 O O . THR A 1 393 ? -18.218 24.150 -8.383 1.00 90.81 393 THR A O 1
ATOM 3177 N N . ASP A 1 394 ? -17.410 25.482 -10.005 1.00 86.12 394 ASP A N 1
ATOM 3178 C CA . ASP A 1 394 ? -17.744 26.752 -9.348 1.00 86.12 394 ASP A CA 1
ATOM 3179 C C . ASP A 1 394 ? -19.255 27.013 -9.337 1.00 86.12 394 ASP A C 1
ATOM 3181 O O . ASP A 1 394 ? -19.852 27.331 -8.298 1.00 86.12 394 ASP A O 1
ATOM 3185 N N . MET A 1 395 ? -19.889 26.855 -10.503 1.00 85.75 395 MET A N 1
ATOM 3186 C CA . MET A 1 395 ? -21.318 27.108 -10.699 1.00 85.75 395 MET A CA 1
ATOM 3187 C C . MET A 1 395 ? -22.200 25.942 -10.248 1.00 85.75 395 MET A C 1
ATOM 3189 O O . MET A 1 395 ? -23.394 26.151 -10.041 1.00 85.75 395 MET A O 1
ATOM 3193 N N . ALA A 1 396 ? -21.638 24.735 -10.109 1.00 85.25 396 ALA A N 1
ATOM 3194 C CA . ALA A 1 396 ? -22.377 23.490 -9.883 1.00 85.25 396 ALA A CA 1
ATOM 3195 C C . ALA A 1 396 ? -23.508 23.282 -10.910 1.00 85.25 396 ALA A C 1
ATOM 3197 O O . ALA A 1 396 ? -24.615 22.870 -10.568 1.00 85.25 396 ALA A O 1
ATOM 3198 N N . ARG A 1 397 ? -23.241 23.622 -12.177 1.00 89.75 397 ARG A N 1
ATOM 3199 C CA . ARG A 1 397 ? -24.186 23.478 -13.292 1.00 89.75 397 ARG A CA 1
ATOM 3200 C C . ARG A 1 397 ? -23.612 22.564 -14.360 1.00 89.75 397 ARG A C 1
ATOM 3202 O O . ARG A 1 397 ? -22.417 22.621 -14.646 1.00 89.75 397 ARG A O 1
ATOM 3209 N N . THR A 1 398 ? -24.488 21.769 -14.964 1.00 92.81 398 THR A N 1
ATOM 3210 C CA . THR A 1 398 ? -24.152 20.960 -16.138 1.00 92.81 398 THR A CA 1
ATOM 3211 C C . THR A 1 398 ? -23.955 21.880 -17.338 1.00 92.81 398 THR A C 1
ATOM 3213 O O . THR A 1 398 ? -24.854 22.648 -17.675 1.00 92.81 398 THR A O 1
ATOM 3216 N N . THR A 1 399 ? -22.775 21.825 -17.951 1.00 93.38 399 THR A N 1
ATOM 3217 C CA . THR A 1 399 ? -22.409 22.593 -19.148 1.00 93.38 399 THR A CA 1
ATOM 3218 C C . THR A 1 399 ? -22.619 21.792 -20.428 1.00 93.38 399 THR A C 1
ATOM 3220 O O . THR A 1 399 ? -22.966 22.380 -21.446 1.00 93.38 399 THR A O 1
ATOM 3223 N N . GLN A 1 400 ? -22.458 20.465 -20.387 1.00 94.25 400 GLN A N 1
ATOM 3224 C CA . GLN A 1 400 ? -22.725 19.573 -21.519 1.00 94.25 400 GLN A CA 1
ATOM 3225 C C . GLN A 1 400 ? -23.389 18.271 -21.065 1.00 94.25 400 GLN A C 1
ATOM 3227 O O . GLN A 1 400 ? -23.057 17.724 -20.011 1.00 94.25 400 GLN A O 1
ATOM 3232 N N . VAL A 1 401 ? -24.295 17.769 -21.905 1.00 95.25 401 VAL A N 1
ATOM 3233 C CA . VAL A 1 401 ? -24.898 16.435 -21.812 1.00 95.25 401 VAL A CA 1
ATOM 3234 C C . VAL A 1 401 ? -24.581 15.718 -23.115 1.00 95.25 401 VAL A C 1
ATOM 3236 O O . VAL A 1 401 ? -24.916 16.221 -24.187 1.00 95.25 401 VAL A O 1
ATOM 3239 N N . LEU A 1 402 ? -23.889 14.589 -23.024 1.00 96.06 402 LEU A N 1
ATOM 3240 C CA . LEU A 1 402 ? -23.261 13.933 -24.165 1.00 96.06 402 LEU A CA 1
ATOM 3241 C C . LEU A 1 402 ? -23.830 12.530 -24.338 1.00 96.06 402 LEU A C 1
ATOM 3243 O O . LEU A 1 402 ? -23.908 11.769 -23.375 1.00 96.06 402 LEU A O 1
ATOM 3247 N N . TYR A 1 403 ? -24.215 12.207 -25.572 1.00 95.62 403 TYR A N 1
ATOM 3248 C CA . TYR A 1 403 ? -24.808 10.929 -25.961 1.00 95.62 403 TYR A CA 1
ATOM 3249 C C . TYR A 1 403 ? -23.925 10.267 -27.017 1.00 95.62 403 TYR A C 1
ATOM 3251 O O . TYR A 1 403 ? -23.470 10.927 -27.948 1.00 95.62 403 TYR A O 1
ATOM 3259 N N . GLY A 1 404 ? -23.702 8.964 -26.882 1.00 93.19 404 GLY A N 1
ATOM 3260 C CA . GLY A 1 404 ? -22.892 8.192 -27.830 1.00 93.19 404 GLY A CA 1
ATOM 3261 C C . GLY A 1 404 ? -23.004 6.685 -27.632 1.00 93.19 404 GLY A C 1
ATOM 3262 O O . GLY A 1 404 ? -22.920 5.942 -28.601 1.00 93.19 404 GLY A O 1
ATOM 3263 N N . HIS A 1 405 ? -23.265 6.250 -26.400 1.00 96.94 405 HIS A N 1
ATOM 3264 C CA . HIS A 1 405 ? -23.517 4.852 -26.073 1.00 96.94 405 HIS A CA 1
ATOM 3265 C C . HIS A 1 405 ? -24.983 4.449 -26.292 1.00 96.94 405 HIS A C 1
ATOM 3267 O O . HIS A 1 405 ? -25.902 5.268 -26.187 1.00 96.94 405 HIS A O 1
ATOM 3273 N N . PHE A 1 406 ? -25.200 3.163 -26.567 1.00 95.75 406 PHE A N 1
ATOM 3274 C CA . PHE A 1 406 ? -26.521 2.549 -26.722 1.00 95.75 406 PHE A CA 1
ATOM 3275 C C . PHE A 1 406 ? -27.141 2.114 -25.395 1.00 95.75 406 PHE A C 1
ATOM 3277 O O . PHE A 1 406 ? -28.357 1.904 -25.334 1.00 95.75 406 PHE A O 1
ATOM 3284 N N . ASP A 1 407 ? -26.341 2.027 -24.338 1.00 96.00 407 ASP A N 1
ATOM 3285 C CA . ASP A 1 407 ? -26.778 1.747 -22.973 1.00 96.00 407 ASP A CA 1
ATOM 3286 C C . ASP A 1 407 ? -26.020 2.625 -21.960 1.00 96.00 407 ASP A C 1
ATOM 3288 O O . ASP A 1 407 ? -25.203 3.471 -22.339 1.00 96.00 407 ASP A O 1
ATOM 3292 N N . ILE A 1 408 ? -26.323 2.477 -20.673 1.00 95.88 408 ILE A N 1
ATOM 3293 C CA . ILE A 1 408 ? -25.823 3.357 -19.620 1.00 95.88 408 ILE A CA 1
ATOM 3294 C C . ILE A 1 408 ? -24.295 3.315 -19.531 1.00 95.88 408 ILE A C 1
ATOM 3296 O O . ILE A 1 408 ? -23.677 2.252 -19.479 1.00 95.88 408 ILE A O 1
ATOM 3300 N N . VAL A 1 409 ? -23.696 4.504 -19.449 1.00 96.50 409 VAL A N 1
ATOM 3301 C CA . VAL A 1 409 ? -22.259 4.687 -19.238 1.00 96.50 409 VAL A CA 1
ATOM 3302 C C . VAL A 1 409 ? -21.903 4.331 -17.794 1.00 96.50 409 VAL A C 1
ATOM 3304 O O . VAL A 1 409 ? -22.399 4.963 -16.863 1.00 96.50 409 VAL A O 1
ATOM 3307 N N . THR A 1 410 ? -21.049 3.334 -17.603 1.00 95.06 410 THR A N 1
ATOM 3308 C CA . THR A 1 410 ? -20.714 2.717 -16.308 1.00 95.06 410 THR A CA 1
ATOM 3309 C C . THR A 1 410 ? -19.445 3.298 -15.677 1.00 95.06 410 THR A C 1
ATOM 3311 O O . THR A 1 410 ? -19.360 3.425 -14.451 1.00 95.06 410 THR A O 1
ATOM 3314 N N . CYS A 1 411 ? -18.457 3.667 -16.494 1.00 94.81 411 CYS A N 1
ATOM 3315 C CA . CYS A 1 411 ? -17.167 4.191 -16.042 1.00 94.81 411 CYS A CA 1
ATOM 3316 C C . CYS A 1 411 ? -16.556 5.182 -17.042 1.00 94.81 411 CYS A C 1
ATOM 3318 O O . CYS A 1 411 ? -16.854 5.165 -18.237 1.00 94.81 411 CYS A O 1
ATOM 3320 N N . THR A 1 412 ? -15.662 6.040 -16.556 1.00 95.94 412 THR A N 1
ATOM 3321 C CA . THR A 1 412 ? -14.906 7.011 -17.347 1.00 95.94 412 THR A CA 1
ATOM 3322 C C . THR A 1 412 ? -13.501 7.227 -16.784 1.00 95.94 412 THR A C 1
ATOM 3324 O O . THR A 1 412 ? -13.259 7.112 -15.583 1.00 95.94 412 THR A O 1
ATOM 3327 N N . CYS A 1 413 ? -12.559 7.565 -17.660 1.00 94.69 413 CYS A N 1
ATOM 3328 C CA . CYS A 1 413 ? -11.217 8.006 -17.297 1.00 94.69 413 CYS A CA 1
ATOM 3329 C C . CYS A 1 413 ? -10.730 9.086 -18.275 1.00 94.69 413 CYS A C 1
ATOM 3331 O O . CYS A 1 413 ? -11.234 9.194 -19.394 1.00 94.69 413 CYS A O 1
ATOM 3333 N N . ARG A 1 414 ? -9.720 9.868 -17.882 1.00 93.44 414 ARG A N 1
ATOM 3334 C CA . ARG A 1 414 ? -9.031 10.812 -18.777 1.00 93.44 414 ARG A CA 1
ATOM 3335 C C . ARG A 1 414 ? -7.568 10.440 -18.938 1.00 93.44 414 ARG A C 1
ATOM 3337 O O . ARG A 1 414 ? -6.982 9.875 -18.018 1.00 93.44 414 ARG A O 1
ATOM 3344 N N . SER A 1 415 ? -6.983 10.826 -20.065 1.00 91.88 415 SER A N 1
ATOM 3345 C CA . SER A 1 415 ? -5.538 10.781 -20.243 1.00 91.88 415 SER A CA 1
ATOM 3346 C C . SER A 1 415 ? -4.864 11.920 -19.479 1.00 91.88 415 SER A C 1
ATOM 3348 O O . SER A 1 415 ? -5.509 12.878 -19.023 1.00 91.88 415 SER A O 1
ATOM 3350 N N . ASP A 1 416 ? -3.541 11.855 -19.405 1.00 84.56 416 ASP A N 1
ATOM 3351 C CA . ASP A 1 416 ? -2.743 13.016 -19.045 1.00 84.56 416 ASP A CA 1
ATOM 3352 C C . ASP A 1 416 ? -2.888 14.143 -20.074 1.00 84.56 416 ASP A C 1
ATOM 3354 O O . ASP A 1 416 ? -3.374 13.961 -21.199 1.00 84.56 416 ASP A O 1
ATOM 3358 N N . ILE A 1 417 ? -2.542 15.345 -19.624 1.00 78.19 417 ILE A N 1
ATOM 3359 C CA . ILE A 1 417 ? -2.750 16.590 -20.353 1.00 78.19 417 ILE A CA 1
ATOM 3360 C C . ILE A 1 417 ? -1.675 16.766 -21.424 1.00 78.19 417 ILE A C 1
ATOM 3362 O O . ILE A 1 417 ? -0.483 16.655 -21.153 1.00 78.19 417 ILE A O 1
ATOM 3366 N N . THR A 1 418 ? -2.105 17.171 -22.612 1.00 68.38 418 THR A N 1
ATOM 3367 C CA . THR A 1 418 ? -1.243 17.681 -23.683 1.00 68.38 418 THR A CA 1
ATOM 3368 C C . THR A 1 418 ? -1.198 19.217 -23.672 1.00 68.38 418 THR A C 1
ATOM 3370 O O . THR A 1 418 ? -1.936 19.882 -22.939 1.00 68.38 418 THR A O 1
ATOM 3373 N N . ILE A 1 419 ? -0.320 19.811 -24.484 1.00 58.78 419 ILE A N 1
ATOM 3374 C CA . ILE A 1 419 ? -0.137 21.268 -24.595 1.00 58.78 419 ILE A CA 1
ATOM 3375 C C . ILE A 1 419 ? -1.508 21.983 -24.702 1.00 58.78 419 ILE A C 1
ATOM 3377 O O . ILE A 1 419 ? -2.359 21.590 -25.497 1.00 58.78 419 ILE A O 1
ATOM 3381 N N . ALA A 1 420 ? -1.715 23.030 -23.888 1.00 67.12 420 ALA A N 1
ATOM 3382 C CA . ALA A 1 420 ? -2.958 23.814 -23.752 1.00 67.12 420 ALA A CA 1
ATOM 3383 C C . ALA A 1 420 ? -4.146 23.157 -23.006 1.00 67.12 420 ALA A C 1
ATOM 3385 O O . ALA A 1 420 ? -5.268 23.666 -23.070 1.00 67.12 420 ALA A O 1
ATOM 3386 N N . GLY A 1 421 ? -3.927 22.074 -22.250 1.00 77.31 421 GLY A N 1
ATOM 3387 C CA . GLY A 1 421 ? -4.974 21.493 -21.395 1.00 77.31 421 GLY A CA 1
ATOM 3388 C C . GLY A 1 421 ? -5.850 20.445 -22.087 1.00 77.31 421 GLY A C 1
ATOM 3389 O O . GLY A 1 421 ? -6.849 20.012 -21.514 1.00 77.31 421 GLY A O 1
ATOM 3390 N N . ASN A 1 422 ? -5.513 20.057 -23.318 1.00 89.19 422 ASN A N 1
ATOM 3391 C CA . ASN A 1 422 ? -6.285 19.088 -24.092 1.00 89.19 422 ASN A CA 1
ATOM 3392 C C . ASN A 1 422 ? -5.963 17.661 -23.642 1.00 89.19 422 ASN A C 1
ATOM 3394 O O . ASN A 1 422 ? -4.812 17.348 -23.335 1.00 89.19 422 ASN A O 1
ATOM 3398 N N . CYS A 1 423 ? -6.959 16.784 -23.618 1.00 92.88 423 CYS A N 1
ATOM 3399 C CA . CYS A 1 423 ? -6.764 15.374 -23.278 1.00 92.88 423 CYS A CA 1
ATOM 3400 C C . CYS A 1 423 ? -7.820 14.500 -23.959 1.00 92.88 423 CYS A C 1
ATOM 3402 O O . CYS A 1 423 ? -8.776 15.008 -24.551 1.00 92.88 423 CYS A O 1
ATOM 3404 N N . PHE A 1 424 ? -7.645 13.187 -23.878 1.00 94.94 424 PHE A N 1
ATOM 3405 C CA . PHE A 1 424 ? -8.676 12.236 -24.271 1.00 94.94 424 PHE A CA 1
ATOM 3406 C C . PHE A 1 424 ? -9.501 11.831 -23.055 1.00 94.94 424 PHE A C 1
ATOM 3408 O O . PHE A 1 424 ? -8.967 11.659 -21.958 1.00 94.94 424 PHE A O 1
ATOM 3415 N N . ILE A 1 425 ? -10.800 11.650 -23.263 1.00 96.44 425 ILE A N 1
ATOM 3416 C CA . ILE A 1 425 ? -11.707 11.045 -22.286 1.00 96.44 425 ILE A CA 1
ATOM 3417 C C . ILE A 1 425 ? -12.148 9.707 -22.862 1.00 96.44 425 ILE A C 1
ATOM 3419 O O . ILE A 1 425 ? -12.560 9.649 -24.016 1.00 96.44 425 ILE A O 1
ATOM 3423 N N . ALA A 1 426 ? -12.082 8.645 -22.070 1.00 97.38 426 ALA A N 1
ATOM 3424 C CA . ALA A 1 426 ? -12.687 7.367 -22.414 1.00 97.38 426 ALA A CA 1
ATOM 3425 C C . ALA A 1 426 ? -13.932 7.142 -21.552 1.00 97.38 426 ALA A C 1
ATOM 3427 O O . ALA A 1 426 ? -13.940 7.463 -20.358 1.00 97.38 426 ALA A O 1
ATOM 3428 N N . THR A 1 427 ? -14.982 6.595 -22.156 1.00 98.06 427 THR A N 1
ATOM 3429 C CA . THR A 1 427 ? -16.222 6.194 -21.482 1.00 98.06 427 THR A CA 1
ATOM 3430 C C . THR A 1 427 ? -16.542 4.751 -21.831 1.00 98.06 427 THR A C 1
ATOM 3432 O O . THR A 1 427 ? -16.423 4.359 -22.986 1.00 98.06 427 THR A O 1
ATOM 3435 N N . GLY A 1 428 ? -16.930 3.960 -20.838 1.00 97.12 428 GLY A N 1
ATOM 3436 C CA . GLY A 1 428 ? -17.317 2.558 -20.990 1.00 97.12 428 GLY A CA 1
ATOM 3437 C C . GLY A 1 428 ? -18.780 2.396 -20.628 1.00 97.12 428 GLY A C 1
ATOM 3438 O O . GLY A 1 428 ? -19.286 3.144 -19.789 1.00 97.12 428 GLY A O 1
ATOM 3439 N N . SER A 1 429 ? -19.461 1.454 -21.268 1.00 96.81 429 SER A N 1
ATOM 3440 C CA . SER A 1 429 ? -20.903 1.277 -21.107 1.00 96.81 429 SER A CA 1
ATOM 3441 C C . SER A 1 429 ? -21.303 -0.186 -20.944 1.00 96.81 429 SER A C 1
ATOM 3443 O O . SER A 1 429 ? -20.539 -1.118 -21.216 1.00 96.81 429 SER A O 1
ATOM 3445 N N . ARG A 1 430 ? -22.545 -0.375 -20.494 1.00 95.69 430 ARG A N 1
ATOM 3446 C CA . ARG A 1 430 ? -23.246 -1.658 -20.497 1.00 95.69 430 ARG A CA 1
ATOM 3447 C C . ARG A 1 430 ? -23.469 -2.227 -21.899 1.00 95.69 430 ARG A C 1
ATOM 3449 O O . ARG A 1 430 ? -23.633 -3.432 -22.032 1.00 95.69 430 ARG A O 1
ATOM 3456 N N . ASP A 1 431 ? -23.376 -1.400 -22.938 1.00 96.19 431 ASP A N 1
ATOM 3457 C CA . ASP A 1 431 ? -23.422 -1.840 -24.340 1.00 96.19 431 ASP A CA 1
ATOM 3458 C C . ASP A 1 431 ? -22.143 -2.549 -24.833 1.00 96.19 431 ASP A C 1
ATOM 3460 O O . ASP A 1 431 ? -22.014 -2.809 -26.029 1.00 96.19 431 ASP A O 1
ATOM 3464 N N . SER A 1 432 ? -21.201 -2.844 -23.929 1.00 96.19 432 SER A N 1
ATOM 3465 C CA . SER A 1 432 ? -19.928 -3.522 -24.210 1.00 96.19 432 SER A CA 1
ATOM 3466 C C . SER A 1 432 ? -18.952 -2.739 -25.091 1.00 96.19 432 SER A C 1
ATOM 3468 O O . SER A 1 432 ? -17.972 -3.299 -25.590 1.00 96.19 432 SER A O 1
ATOM 3470 N N . THR A 1 433 ? -19.166 -1.433 -25.262 1.00 97.38 433 THR A N 1
ATOM 3471 C CA . THR A 1 433 ? -18.268 -0.562 -26.027 1.00 97.38 433 THR A CA 1
ATOM 3472 C C . THR A 1 433 ? -17.518 0.422 -25.139 1.00 97.38 433 THR A C 1
ATOM 3474 O O . THR A 1 433 ? -17.958 0.794 -24.044 1.00 97.38 433 THR A O 1
ATOM 3477 N N . VAL A 1 434 ? -16.373 0.885 -25.645 1.00 98.06 434 VAL A N 1
ATOM 3478 C CA . VAL A 1 434 ? -15.636 2.019 -25.079 1.00 98.06 434 VAL A CA 1
ATOM 3479 C C . VAL A 1 434 ? -15.575 3.128 -26.121 1.00 98.06 434 VAL A C 1
ATOM 3481 O O . VAL A 1 434 ? -15.104 2.909 -27.231 1.00 98.06 434 VAL A O 1
ATOM 3484 N N . CYS A 1 435 ? -16.030 4.328 -25.782 1.00 98.00 435 CYS A N 1
ATOM 3485 C CA . CYS A 1 435 ? -15.955 5.495 -26.657 1.00 98.00 435 CYS A CA 1
ATOM 3486 C C . CYS A 1 435 ? -14.812 6.418 -26.225 1.00 98.00 435 CYS A C 1
ATOM 3488 O O . CYS A 1 435 ? -14.659 6.715 -25.039 1.00 98.00 435 CYS A O 1
ATOM 3490 N N . ILE A 1 436 ? -14.029 6.900 -27.192 1.00 97.75 436 ILE A N 1
ATOM 3491 C CA . ILE A 1 436 ? -12.979 7.903 -26.987 1.00 97.75 436 ILE A CA 1
ATOM 3492 C C . ILE A 1 436 ? -13.499 9.268 -27.434 1.00 97.75 436 ILE A C 1
ATOM 3494 O O . ILE A 1 436 ? -14.036 9.412 -28.529 1.00 97.75 436 ILE A O 1
ATOM 3498 N N . TRP A 1 437 ? -13.284 10.287 -26.610 1.00 96.94 437 TRP A N 1
ATOM 3499 C CA . TRP A 1 437 ? -13.731 11.662 -26.810 1.00 96.94 437 TRP A CA 1
ATOM 3500 C C . TRP A 1 437 ? -12.560 12.637 -26.691 1.00 96.94 437 TRP A C 1
ATOM 3502 O O . TRP A 1 437 ? -11.566 12.351 -26.019 1.00 96.94 437 TRP A O 1
ATOM 3512 N N . ILE A 1 438 ? -12.688 13.813 -27.307 1.00 94.56 438 ILE A N 1
ATOM 3513 C CA . ILE A 1 438 ? -11.653 14.854 -27.286 1.00 94.56 438 ILE A CA 1
ATOM 3514 C C . ILE A 1 438 ? -12.075 15.968 -26.331 1.00 94.56 438 ILE A C 1
ATOM 3516 O O . ILE A 1 438 ? -13.067 16.659 -26.561 1.00 94.56 438 ILE A O 1
ATOM 3520 N N . TRP A 1 439 ? -11.298 16.169 -25.269 1.00 94.94 439 TRP A N 1
ATOM 3521 C CA . TRP A 1 439 ? -11.456 17.294 -24.355 1.00 94.94 439 TRP A CA 1
ATOM 3522 C C . TRP A 1 439 ? -10.621 18.483 -24.812 1.00 94.94 439 TRP A C 1
ATOM 3524 O O . TRP A 1 439 ? -9.399 18.378 -24.956 1.00 94.94 439 TRP A O 1
ATOM 3534 N N . ASN A 1 440 ? -11.267 19.638 -24.962 1.00 92.62 440 ASN A N 1
ATOM 3535 C CA . ASN A 1 440 ? -10.587 20.897 -25.218 1.00 92.62 440 ASN A CA 1
ATOM 3536 C C . ASN A 1 440 ? -10.474 21.719 -23.925 1.00 92.62 440 ASN A C 1
ATOM 3538 O O . ASN A 1 440 ? -11.464 22.274 -23.440 1.00 92.62 440 ASN A O 1
ATOM 3542 N N . GLY A 1 441 ? -9.258 21.848 -23.389 1.00 88.19 441 GLY A N 1
ATOM 3543 C CA . GLY A 1 441 ? -9.008 22.552 -22.125 1.00 88.19 441 GLY A CA 1
ATOM 3544 C C . GLY A 1 441 ? -9.261 24.060 -22.193 1.00 88.19 441 GLY A C 1
ATOM 3545 O O . GLY A 1 441 ? -9.649 24.675 -21.197 1.00 88.19 441 GLY A O 1
ATOM 3546 N N . THR A 1 442 ? -9.111 24.654 -23.380 1.00 88.25 442 THR A N 1
ATOM 3547 C CA . THR A 1 442 ? -9.367 26.086 -23.598 1.00 88.25 442 THR A CA 1
ATOM 3548 C C . THR A 1 442 ? -10.865 26.387 -23.583 1.00 88.25 442 THR A C 1
ATOM 3550 O O . THR A 1 442 ? -11.289 27.362 -22.967 1.00 88.25 442 THR A O 1
ATOM 3553 N N . LYS A 1 443 ? -11.678 25.529 -24.212 1.00 89.50 443 LYS A N 1
ATOM 3554 C CA . LYS A 1 443 ? -13.144 25.664 -24.226 1.00 89.50 443 LYS A CA 1
ATOM 3555 C C . LYS A 1 443 ? -13.809 25.154 -22.952 1.00 89.50 443 LYS A C 1
ATOM 3557 O O . LYS A 1 443 ? -14.915 25.583 -22.644 1.00 89.50 443 LYS A O 1
ATOM 3562 N N . GLY A 1 444 ? -13.151 24.251 -22.223 1.00 90.69 444 GLY A N 1
ATOM 3563 C CA . GLY A 1 444 ? -13.755 23.575 -21.077 1.00 90.69 444 GLY A CA 1
ATOM 3564 C C . GLY A 1 444 ? -14.911 22.665 -21.496 1.00 90.69 444 GLY A C 1
ATOM 3565 O O . GLY A 1 444 ? -15.950 22.645 -20.838 1.00 90.69 444 GLY A O 1
ATOM 3566 N N . ALA A 1 445 ? -14.754 21.981 -22.632 1.00 93.81 445 ALA A N 1
ATOM 3567 C CA . ALA A 1 445 ? -15.809 21.205 -23.269 1.00 93.81 445 ALA A CA 1
ATOM 3568 C C . ALA A 1 445 ? -15.244 20.015 -24.056 1.00 93.81 445 ALA A C 1
ATOM 3570 O O . ALA A 1 445 ? -14.124 20.067 -24.576 1.00 93.81 445 ALA A O 1
ATOM 3571 N N . VAL A 1 446 ? -16.058 18.970 -24.192 1.00 95.44 446 VAL A N 1
ATOM 3572 C CA . VAL A 1 446 ? -15.862 17.918 -25.192 1.00 95.44 446 VAL A CA 1
ATOM 3573 C C . VAL A 1 446 ? -16.212 18.486 -26.563 1.00 95.44 446 VAL A C 1
ATOM 3575 O O . VAL A 1 446 ? -17.246 19.143 -26.718 1.00 95.44 446 VAL A O 1
ATOM 3578 N N . VAL A 1 447 ? -15.336 18.256 -27.539 1.00 95.00 447 VAL A N 1
ATOM 3579 C CA . VAL A 1 447 ? -15.448 18.779 -28.906 1.00 95.00 447 VAL A CA 1
ATOM 3580 C C . VAL A 1 447 ? -15.428 17.655 -29.932 1.00 95.00 447 VAL A C 1
ATOM 3582 O O . VAL A 1 447 ? -14.899 16.573 -29.676 1.00 95.00 447 VAL A O 1
ATOM 3585 N N . ASP A 1 448 ? -15.995 17.931 -31.103 1.00 93.88 448 ASP A N 1
ATOM 3586 C CA . ASP A 1 448 ? -15.984 16.997 -32.221 1.00 93.88 448 ASP A CA 1
ATOM 3587 C C . ASP A 1 448 ? -14.596 16.932 -32.879 1.00 93.88 448 ASP A C 1
ATOM 3589 O O . ASP A 1 448 ? -13.873 17.934 -32.932 1.00 93.88 448 ASP A O 1
ATOM 3593 N N . LYS A 1 449 ? -14.218 15.749 -33.374 1.00 90.06 449 LYS A N 1
ATOM 3594 C CA . LYS A 1 449 ? -12.914 15.511 -34.007 1.00 90.06 449 LYS A CA 1
ATOM 3595 C C . LYS A 1 449 ? -12.770 16.248 -35.336 1.00 90.06 449 LYS A C 1
ATOM 3597 O O . LYS A 1 449 ? -11.694 16.775 -35.615 1.00 90.06 449 LYS A O 1
ATOM 3602 N N . GLU A 1 450 ? -13.822 16.277 -36.148 1.00 89.81 450 GLU A N 1
ATOM 3603 C CA . GLU A 1 450 ? -13.803 16.884 -37.482 1.00 89.81 450 GLU A CA 1
ATOM 3604 C C . GLU A 1 450 ? -14.154 18.372 -37.419 1.00 89.81 450 GLU A C 1
ATOM 3606 O O . GLU A 1 450 ? -13.563 19.188 -38.130 1.00 89.81 450 GLU A O 1
ATOM 3611 N N . TYR A 1 451 ? -15.058 18.745 -36.509 1.00 88.69 451 TYR A N 1
ATOM 3612 C CA . TYR A 1 451 ? -15.553 20.116 -36.371 1.00 88.69 451 TYR A CA 1
ATOM 3613 C C . TYR A 1 451 ? -15.319 20.704 -34.967 1.00 88.69 451 TYR A C 1
ATOM 3615 O O . TYR A 1 451 ? -16.262 21.169 -34.322 1.00 88.69 451 TYR A O 1
ATOM 3623 N N . PRO A 1 452 ? -14.063 20.805 -34.489 1.00 84.88 452 PRO A N 1
ATOM 3624 C CA . PRO A 1 452 ? -13.760 21.204 -33.111 1.00 84.88 452 PRO A CA 1
ATOM 3625 C C . PRO A 1 452 ? -14.167 22.645 -32.776 1.00 84.88 452 PRO A C 1
ATOM 3627 O O . PRO A 1 452 ? -14.195 23.025 -31.605 1.00 84.88 452 PRO A O 1
ATOM 3630 N N . ASN A 1 453 ? -14.449 23.471 -33.792 1.00 87.31 453 ASN A N 1
ATOM 3631 C CA . ASN A 1 453 ? -14.824 24.879 -33.661 1.00 87.31 453 ASN A CA 1
ATOM 3632 C C . ASN A 1 453 ? -16.311 25.182 -33.814 1.00 87.31 453 ASN A C 1
ATOM 3634 O O . ASN A 1 453 ? -16.696 26.328 -33.596 1.00 87.31 453 ASN A O 1
ATOM 3638 N N . GLN A 1 454 ? -17.133 24.188 -34.133 1.00 83.88 454 GLN A N 1
ATOM 3639 C CA . GLN A 1 454 ? -18.573 24.373 -34.267 1.00 83.88 454 GLN A CA 1
ATOM 3640 C C . GLN A 1 454 ? -19.290 24.002 -32.966 1.00 83.88 454 GLN A C 1
ATOM 3642 O O . GLN A 1 454 ? -18.877 23.084 -32.260 1.00 83.88 454 GLN A O 1
ATOM 3647 N N . GLU A 1 455 ? -20.375 24.708 -32.650 1.00 80.19 455 GLU A N 1
ATOM 3648 C CA . GLU A 1 455 ? -21.273 24.371 -31.537 1.00 80.19 455 GLU A CA 1
ATOM 3649 C C . GLU A 1 455 ? -22.233 23.249 -31.958 1.00 80.19 455 GLU A C 1
ATOM 3651 O O . GLU A 1 455 ? -23.437 23.445 -32.107 1.00 80.19 455 GLU A O 1
ATOM 3656 N N . ILE A 1 456 ? -21.674 22.068 -32.212 1.00 85.81 456 ILE A N 1
ATOM 3657 C CA . ILE A 1 456 ? -22.427 20.844 -32.499 1.00 85.81 456 ILE A CA 1
ATOM 3658 C C . ILE A 1 456 ? -22.347 19.885 -31.311 1.00 85.81 456 ILE A C 1
ATOM 3660 O O . ILE A 1 456 ? -21.431 19.971 -30.492 1.00 85.81 456 ILE A O 1
ATOM 3664 N N . ASN A 1 457 ? -23.291 18.945 -31.230 1.00 86.19 457 ASN A N 1
ATOM 3665 C CA . ASN A 1 457 ? -23.151 17.815 -30.316 1.00 86.19 457 ASN A CA 1
ATOM 3666 C C . ASN A 1 457 ? -21.998 16.936 -30.816 1.00 86.19 457 ASN A C 1
ATOM 3668 O O . ASN A 1 457 ? -22.088 16.433 -31.938 1.00 86.19 457 ASN A O 1
ATOM 3672 N N . PRO A 1 458 ? -20.919 16.772 -30.035 1.00 92.81 458 PRO A N 1
ATOM 3673 C CA . PRO A 1 458 ? -19.746 16.055 -30.499 1.00 92.81 458 PRO A CA 1
ATOM 3674 C C . PRO A 1 458 ? -20.038 14.559 -30.595 1.00 92.81 458 PRO A C 1
ATOM 3676 O O . PRO A 1 458 ? -20.769 14.003 -29.772 1.00 92.81 458 PRO A O 1
ATOM 3679 N N . SER A 1 459 ? -19.446 13.915 -31.595 1.00 93.00 459 SER A N 1
ATOM 3680 C CA . SER A 1 459 ? -19.480 12.463 -31.762 1.00 93.00 459 SER A CA 1
ATOM 3681 C C . SER A 1 459 ? -18.250 11.794 -31.121 1.00 93.00 459 SER A C 1
ATOM 3683 O O . SER A 1 459 ? -17.216 12.453 -30.952 1.00 93.00 459 SER A O 1
ATOM 3685 N N . PRO A 1 460 ? -18.324 10.499 -30.741 1.00 95.81 460 PRO A N 1
ATOM 3686 C CA . PRO A 1 460 ? -17.141 9.746 -30.338 1.00 95.81 460 PRO A CA 1
ATOM 3687 C C . PRO A 1 460 ? -16.066 9.797 -31.429 1.00 95.81 460 PRO A C 1
ATOM 3689 O O . PRO A 1 460 ? -16.327 9.490 -32.590 1.00 95.81 460 PRO A O 1
ATOM 3692 N N . ALA A 1 461 ? -14.836 10.139 -31.054 1.00 94.94 461 ALA A N 1
ATOM 3693 C CA . ALA A 1 461 ? -13.701 10.184 -31.969 1.00 94.94 461 ALA A CA 1
ATOM 3694 C C . ALA A 1 461 ? -13.308 8.788 -32.479 1.00 94.94 461 ALA A C 1
ATOM 3696 O O . ALA A 1 461 ? -12.823 8.671 -33.608 1.00 94.94 461 ALA A O 1
ATOM 3697 N N . VAL A 1 462 ? -13.475 7.767 -31.629 1.00 96.94 462 VAL A N 1
ATOM 3698 C CA . VAL A 1 462 ? -13.246 6.338 -31.898 1.00 96.94 462 VAL A CA 1
ATOM 3699 C C . VAL A 1 462 ? -14.176 5.515 -30.998 1.00 96.94 462 VAL A C 1
ATOM 3701 O O . VAL A 1 462 ? -14.403 5.888 -29.845 1.00 96.94 462 VAL A O 1
ATOM 3704 N N . ILE A 1 463 ? -14.688 4.394 -31.511 1.00 97.25 463 ILE A N 1
ATOM 3705 C CA . ILE A 1 463 ? -15.474 3.410 -30.754 1.00 97.25 463 ILE A CA 1
ATOM 3706 C C . ILE A 1 463 ? -14.694 2.093 -30.736 1.00 97.25 463 ILE A C 1
ATOM 3708 O O . ILE A 1 463 ? -14.418 1.518 -31.787 1.00 97.25 463 ILE A O 1
ATOM 3712 N N . LEU A 1 464 ? -14.334 1.627 -29.545 1.00 97.62 464 LEU A N 1
ATOM 3713 C CA . LEU A 1 464 ? -13.634 0.369 -29.314 1.00 97.62 464 LEU A CA 1
ATOM 3714 C C . LEU A 1 464 ? -14.651 -0.741 -29.051 1.00 97.62 464 LEU A C 1
ATOM 3716 O O . LEU A 1 464 ? -15.583 -0.576 -28.259 1.00 97.62 464 LEU A O 1
ATOM 3720 N N . THR A 1 465 ? -14.440 -1.881 -29.702 1.00 95.25 465 THR A N 1
ATOM 3721 C CA . THR A 1 465 ? -15.289 -3.076 -29.602 1.00 95.25 465 THR A CA 1
ATOM 3722 C C . THR A 1 465 ? -14.439 -4.302 -29.262 1.00 95.25 465 THR A C 1
ATOM 3724 O O . THR A 1 465 ? -13.210 -4.249 -29.344 1.00 95.25 465 THR A O 1
ATOM 3727 N N . GLY A 1 466 ? -15.080 -5.398 -28.848 1.00 93.50 466 GLY A N 1
ATOM 3728 C CA . GLY A 1 466 ? -14.417 -6.673 -28.545 1.00 93.50 466 GLY A CA 1
ATOM 3729 C C . GLY A 1 466 ? -14.795 -7.286 -27.196 1.00 93.50 466 GLY A C 1
ATOM 3730 O O . GLY A 1 466 ? -14.502 -8.454 -26.973 1.00 93.50 466 GLY A O 1
ATOM 3731 N N . HIS A 1 467 ? -15.447 -6.530 -26.310 1.00 95.12 467 HIS A N 1
ATOM 3732 C CA . HIS A 1 467 ? -16.050 -7.085 -25.099 1.00 95.12 467 HIS A CA 1
ATOM 3733 C C . HIS A 1 467 ? -17.444 -7.650 -25.392 1.00 95.12 467 HIS A C 1
ATOM 3735 O O . HIS A 1 467 ? -18.163 -7.119 -26.236 1.00 95.12 467 HIS A O 1
ATOM 3741 N N . ASP A 1 468 ? -17.827 -8.680 -24.637 1.00 92.44 468 ASP A N 1
ATOM 3742 C CA . ASP A 1 468 ? -19.153 -9.313 -24.709 1.00 92.44 468 ASP A CA 1
ATOM 3743 C C . ASP A 1 468 ? -20.088 -8.884 -23.561 1.00 92.44 468 ASP A C 1
ATOM 3745 O O . ASP A 1 468 ? -21.265 -9.239 -23.535 1.00 92.44 468 ASP A O 1
ATOM 3749 N N . THR A 1 469 ? -19.551 -8.169 -22.569 1.00 94.06 469 THR A N 1
ATOM 3750 C CA . THR A 1 469 ? -20.229 -7.808 -21.314 1.00 94.06 469 THR A CA 1
ATOM 3751 C C . THR A 1 469 ? -20.000 -6.343 -20.954 1.00 94.06 469 THR A C 1
ATOM 3753 O O . THR A 1 469 ? -19.265 -5.639 -21.652 1.00 94.06 469 THR A O 1
ATOM 3756 N N . GLU A 1 470 ? -20.660 -5.848 -19.902 1.00 93.88 470 GLU A N 1
ATOM 3757 C CA . GLU A 1 470 ? -20.551 -4.443 -19.507 1.00 93.88 470 GLU A CA 1
ATOM 3758 C C . GLU A 1 470 ? -19.120 -4.056 -19.123 1.00 93.88 470 GLU A C 1
ATOM 3760 O O . GLU A 1 470 ? -18.405 -4.814 -18.463 1.00 93.88 470 GLU A O 1
ATOM 3765 N N . ILE A 1 471 ? -18.694 -2.860 -19.527 1.00 95.75 471 ILE A N 1
ATOM 3766 C CA . ILE A 1 471 ? -17.381 -2.333 -19.153 1.00 95.75 471 ILE A CA 1
ATOM 3767 C C . ILE A 1 471 ? -17.428 -1.877 -17.693 1.00 95.75 471 ILE A C 1
ATOM 3769 O O . ILE A 1 471 ? -18.329 -1.142 -17.300 1.00 95.75 471 ILE A O 1
ATOM 3773 N N . VAL A 1 472 ? -16.461 -2.289 -16.876 1.00 93.44 472 VAL A N 1
ATOM 3774 C CA . VAL A 1 472 ? -16.453 -2.011 -15.426 1.00 93.44 472 VAL A CA 1
ATOM 3775 C C . VAL A 1 472 ? -15.265 -1.178 -14.966 1.00 93.44 472 VAL A C 1
ATOM 3777 O O . VAL A 1 472 ? -15.379 -0.474 -13.959 1.00 93.44 472 VAL A O 1
ATOM 3780 N N . CYS A 1 473 ? -14.143 -1.239 -15.684 1.00 93.12 473 CYS A N 1
ATOM 3781 C CA . CYS A 1 473 ? -12.971 -0.419 -15.410 1.00 93.12 473 CYS A CA 1
ATOM 3782 C C . CYS A 1 473 ? -12.230 -0.025 -16.694 1.00 93.12 473 CYS A C 1
ATOM 3784 O O . CYS A 1 473 ? -12.244 -0.754 -17.686 1.00 93.12 473 CYS A O 1
ATOM 3786 N N . LEU A 1 474 ? -11.587 1.143 -16.668 1.00 94.06 474 LEU A N 1
ATOM 3787 C CA . LEU A 1 474 ? -10.929 1.762 -17.814 1.00 94.06 474 LEU A CA 1
ATOM 3788 C C . LEU A 1 474 ? -9.632 2.472 -17.438 1.00 94.06 474 LEU A C 1
ATOM 3790 O O . LEU A 1 474 ? -9.493 3.030 -16.348 1.00 94.06 474 LEU A O 1
ATOM 3794 N N . TRP A 1 475 ? -8.725 2.525 -18.407 1.00 93.56 475 TRP A N 1
ATOM 3795 C CA . TRP A 1 475 ? -7.586 3.430 -18.435 1.00 93.56 475 TRP A CA 1
ATOM 3796 C C . TRP A 1 475 ? -7.253 3.839 -19.869 1.00 93.56 475 TRP A C 1
ATOM 3798 O O . TRP A 1 475 ? -7.364 3.044 -20.796 1.00 93.56 475 TRP A O 1
ATOM 3808 N N . ILE A 1 476 ? -6.806 5.080 -20.039 1.00 93.19 476 ILE A N 1
ATOM 3809 C CA . ILE A 1 476 ? -6.335 5.638 -21.303 1.00 93.19 476 ILE A CA 1
ATOM 3810 C C . ILE A 1 476 ? -5.009 6.367 -21.079 1.00 93.19 476 ILE A C 1
ATOM 3812 O O . ILE A 1 476 ? -4.897 7.204 -20.181 1.00 93.19 476 ILE A O 1
ATOM 3816 N N . SER A 1 477 ? -4.018 6.087 -21.924 1.00 91.19 477 SER A N 1
ATOM 3817 C CA . SER A 1 477 ? -2.746 6.809 -21.966 1.00 91.19 477 SER A CA 1
ATOM 3818 C C . SER A 1 477 ? -2.530 7.410 -23.349 1.00 91.19 477 SER A C 1
ATOM 3820 O O . SER A 1 477 ? -2.379 6.698 -24.341 1.00 91.19 477 SER A O 1
ATOM 3822 N N . ALA A 1 478 ? -2.503 8.744 -23.402 1.00 89.19 478 ALA A N 1
ATOM 3823 C CA . ALA A 1 478 ? -2.181 9.481 -24.620 1.00 89.19 478 ALA A CA 1
ATOM 3824 C C . ALA A 1 478 ? -0.709 9.303 -25.019 1.00 89.19 478 ALA A C 1
ATOM 3826 O O . ALA A 1 478 ? -0.403 9.236 -26.204 1.00 89.19 478 ALA A O 1
ATOM 3827 N N . GLU A 1 479 ? 0.180 9.207 -24.027 1.00 85.00 479 GLU A N 1
ATOM 3828 C CA . GLU A 1 479 ? 1.625 9.058 -24.219 1.00 85.00 479 GLU A CA 1
ATOM 3829 C C . GLU A 1 479 ? 1.981 7.689 -24.801 1.00 85.00 479 GLU A C 1
ATOM 3831 O O . GLU A 1 479 ? 2.734 7.602 -25.767 1.00 85.00 479 GLU A O 1
ATOM 3836 N N . LEU A 1 480 ? 1.390 6.623 -24.255 1.00 85.38 480 LEU A N 1
ATOM 3837 C CA . LEU A 1 480 ? 1.620 5.257 -24.731 1.00 85.38 480 LEU A CA 1
ATOM 3838 C C . LEU A 1 480 ? 0.741 4.895 -25.937 1.00 85.38 480 LEU A C 1
ATOM 3840 O O . LEU A 1 480 ? 0.976 3.877 -26.581 1.00 85.38 480 LEU A O 1
ATOM 3844 N N . GLY A 1 481 ? -0.279 5.700 -26.238 1.00 89.88 481 GLY A N 1
ATOM 3845 C CA . GLY A 1 481 ? -1.198 5.450 -27.345 1.00 89.88 481 GLY A CA 1
ATOM 3846 C C . GLY A 1 481 ? -2.136 4.261 -27.124 1.00 89.88 481 GLY A C 1
ATOM 3847 O O . GLY A 1 481 ? -2.584 3.658 -28.101 1.00 89.88 481 GLY A O 1
ATOM 3848 N N . VAL A 1 482 ? -2.437 3.917 -25.866 1.00 92.56 482 VAL A N 1
ATOM 3849 C CA . VAL A 1 482 ? -3.199 2.709 -25.503 1.00 92.56 482 VAL A CA 1
ATOM 3850 C C . VAL A 1 482 ? -4.409 3.008 -24.624 1.00 92.56 482 VAL A C 1
ATOM 3852 O O . VAL A 1 482 ? -4.411 3.948 -23.824 1.00 92.56 482 VAL A O 1
ATOM 3855 N N . VAL A 1 483 ? -5.424 2.157 -24.749 1.00 95.06 483 VAL A N 1
ATOM 3856 C CA . VAL A 1 483 ? -6.601 2.099 -23.878 1.00 95.06 483 VAL A CA 1
ATOM 3857 C C . VAL A 1 483 ? -6.714 0.688 -23.328 1.00 95.06 483 VAL A C 1
ATOM 3859 O O . VAL A 1 483 ? -6.666 -0.263 -24.099 1.00 95.06 483 VAL A O 1
ATOM 3862 N N . SER A 1 484 ? -6.870 0.543 -22.016 1.00 95.12 484 SER A N 1
ATOM 3863 C CA . SER A 1 484 ? -7.158 -0.738 -21.372 1.00 95.12 484 SER A CA 1
ATOM 3864 C C . SER A 1 484 ? -8.555 -0.719 -20.775 1.00 95.12 484 SER A C 1
ATOM 3866 O O . SER A 1 484 ? -8.906 0.201 -20.035 1.00 95.12 484 SER A O 1
ATOM 3868 N N . SER A 1 485 ? -9.343 -1.745 -21.069 1.00 95.81 485 SER A N 1
ATOM 3869 C CA . SER A 1 485 ? -10.726 -1.873 -20.623 1.00 95.81 485 SER A CA 1
ATOM 3870 C C . SER A 1 485 ? -10.984 -3.254 -20.047 1.00 95.81 485 SER A C 1
ATOM 3872 O O . SER A 1 485 ? -10.633 -4.259 -20.652 1.00 95.81 485 SER A O 1
ATOM 3874 N N . GLY A 1 486 ? -11.576 -3.315 -18.857 1.00 94.31 486 GLY A N 1
ATOM 3875 C CA . GLY A 1 486 ? -12.028 -4.558 -18.235 1.00 94.31 486 GLY A CA 1
ATOM 3876 C C . GLY A 1 486 ? -13.545 -4.655 -18.286 1.00 94.31 486 GLY A C 1
ATOM 3877 O O . GLY A 1 486 ? -14.227 -3.667 -18.001 1.00 94.31 486 GLY A O 1
ATOM 3878 N N . SER A 1 487 ? -14.069 -5.835 -18.620 1.00 92.81 487 SER A N 1
ATOM 3879 C CA . SER A 1 487 ? -15.510 -6.100 -18.613 1.00 92.81 487 SER A CA 1
ATOM 3880 C C . SER A 1 487 ? -15.926 -7.098 -17.537 1.00 92.81 487 SER A C 1
ATOM 3882 O O . SER A 1 487 ? -15.136 -7.941 -17.105 1.00 92.81 487 SER A O 1
ATOM 3884 N N . GLU A 1 488 ? -17.174 -6.999 -17.082 1.00 90.44 488 GLU A N 1
ATOM 3885 C CA . GLU A 1 488 ? -17.720 -7.879 -16.049 1.00 90.44 488 GLU A CA 1
ATOM 3886 C C . GLU A 1 488 ? -17.695 -9.341 -16.513 1.00 90.44 488 GLU A C 1
ATOM 3888 O O . GLU A 1 488 ? -18.134 -9.650 -17.617 1.00 90.44 488 GLU A O 1
ATOM 3893 N N . HIS A 1 489 ? -17.152 -10.251 -15.702 1.00 84.31 489 HIS A N 1
ATOM 3894 C CA . HIS A 1 489 ? -16.945 -11.666 -16.061 1.00 84.31 489 HIS A CA 1
ATOM 3895 C C . HIS A 1 489 ? -16.111 -11.909 -17.338 1.00 84.31 489 HIS A C 1
ATOM 3897 O O . HIS A 1 489 ? -16.046 -13.043 -17.815 1.00 84.31 489 HIS A O 1
ATOM 3903 N N . GLY A 1 490 ? -15.468 -10.873 -17.882 1.00 85.88 490 GLY A N 1
ATOM 3904 C CA . GLY A 1 490 ? -14.678 -10.934 -19.106 1.00 85.88 490 GLY A CA 1
ATOM 3905 C C . GLY A 1 490 ? -13.184 -10.736 -18.868 1.00 85.88 490 GLY A C 1
ATOM 3906 O O . GLY A 1 490 ? -12.671 -10.867 -17.755 1.00 85.88 490 GLY A O 1
ATOM 3907 N N . LEU A 1 491 ? -12.472 -10.430 -19.952 1.00 89.50 491 LEU A N 1
ATOM 3908 C CA . LEU A 1 491 ? -11.036 -10.157 -19.940 1.00 89.50 491 LEU A CA 1
ATOM 3909 C C . LEU A 1 491 ? -10.765 -8.654 -19.848 1.00 89.50 491 LEU A C 1
ATOM 3911 O O . LEU A 1 491 ? -11.643 -7.824 -20.094 1.00 89.50 491 LEU A O 1
ATOM 3915 N N . VAL A 1 492 ? -9.518 -8.308 -19.535 1.00 94.06 492 VAL A N 1
ATOM 3916 C CA . VAL A 1 492 ? -9.004 -6.967 -19.814 1.00 94.06 492 VAL A CA 1
ATOM 3917 C C . VAL A 1 492 ? -8.500 -6.952 -21.253 1.00 94.06 492 VAL A C 1
ATOM 3919 O O . VAL A 1 492 ? -7.618 -7.734 -21.605 1.00 94.06 492 VAL A O 1
ATOM 3922 N N . LEU A 1 493 ? -9.068 -6.091 -22.090 1.00 95.12 493 LEU A N 1
ATOM 3923 C CA . LEU A 1 493 ? -8.603 -5.846 -23.450 1.00 95.12 493 LEU A CA 1
ATOM 3924 C C . LEU A 1 493 ? -7.749 -4.588 -23.487 1.00 95.12 493 LEU A C 1
ATOM 3926 O O . LEU A 1 493 ? -7.946 -3.660 -22.702 1.00 95.12 493 LEU A O 1
ATOM 3930 N N . GLN A 1 494 ? -6.794 -4.568 -24.407 1.00 95.44 494 GLN A N 1
ATOM 3931 C CA . GLN A 1 494 ? -5.986 -3.397 -24.689 1.00 95.44 494 GLN A CA 1
ATOM 3932 C C . GLN A 1 494 ? -6.094 -3.047 -26.169 1.00 95.44 494 GLN A C 1
ATOM 3934 O O . GLN A 1 494 ? -5.826 -3.886 -27.032 1.00 95.44 494 GLN A O 1
ATOM 3939 N N . HIS A 1 495 ? -6.442 -1.796 -26.447 1.00 96.19 495 HIS A N 1
ATOM 3940 C CA . HIS A 1 495 ? -6.603 -1.239 -27.785 1.00 96.19 495 HIS A CA 1
ATOM 3941 C C . HIS A 1 495 ? -5.613 -0.103 -28.031 1.00 96.19 495 HIS A C 1
ATOM 3943 O O . HIS A 1 495 ? -5.115 0.522 -27.091 1.00 96.19 495 HIS A O 1
ATOM 3949 N N . THR A 1 496 ? -5.359 0.201 -29.300 1.00 95.25 496 THR A N 1
ATOM 3950 C CA . THR A 1 496 ? -4.751 1.471 -29.711 1.00 95.25 496 THR A CA 1
ATOM 3951 C C . THR A 1 496 ? -5.763 2.610 -29.580 1.00 95.25 496 THR A C 1
ATOM 3953 O O . THR A 1 496 ? -6.978 2.394 -29.619 1.00 95.25 496 THR A O 1
ATOM 3956 N N . LEU A 1 497 ? -5.287 3.856 -29.504 1.00 92.31 497 LEU A N 1
ATOM 3957 C CA . LEU A 1 497 ? -6.161 5.037 -29.606 1.00 92.31 497 LEU A CA 1
ATOM 3958 C C . LEU A 1 497 ? -6.898 5.136 -30.952 1.00 92.31 497 LEU A C 1
ATOM 3960 O O . LEU A 1 497 ? -7.815 5.943 -31.078 1.00 92.31 497 LEU A O 1
ATOM 3964 N N . GLN A 1 498 ? -6.491 4.359 -31.959 1.00 92.25 498 GLN A N 1
ATOM 3965 C CA . GLN A 1 498 ? -7.087 4.320 -33.293 1.00 92.25 498 GLN A CA 1
ATOM 3966 C C . GLN A 1 498 ? -8.197 3.268 -33.428 1.00 92.25 498 GLN A C 1
ATOM 3968 O O . GLN A 1 498 ? -8.971 3.355 -34.379 1.00 92.25 498 GLN A O 1
ATOM 3973 N N . GLY A 1 499 ? -8.318 2.330 -32.483 1.00 90.81 499 GLY A N 1
ATOM 3974 C CA . GLY A 1 499 ? -9.383 1.322 -32.471 1.00 90.81 499 GLY A CA 1
ATOM 3975 C C . GLY A 1 499 ? -8.932 -0.127 -32.625 1.00 90.81 499 GLY A C 1
ATOM 3976 O O . GLY A 1 499 ? -9.762 -1.026 -32.505 1.00 90.81 499 GLY A O 1
ATOM 3977 N N . ASP A 1 500 ? -7.643 -0.378 -32.852 1.00 94.50 500 ASP A N 1
ATOM 3978 C CA . ASP A 1 500 ? -7.130 -1.728 -33.086 1.00 94.50 500 ASP A CA 1
ATOM 3979 C C . ASP A 1 500 ? -6.958 -2.485 -31.768 1.00 94.50 500 ASP A C 1
ATOM 3981 O O . ASP A 1 500 ? -6.355 -1.969 -30.826 1.00 94.50 500 ASP A O 1
ATOM 3985 N N . ILE A 1 501 ? -7.436 -3.730 -31.703 1.00 95.06 501 ILE A N 1
ATOM 3986 C CA . ILE A 1 501 ? -7.184 -4.615 -30.559 1.00 95.06 501 ILE A CA 1
ATOM 3987 C C . ILE A 1 501 ? -5.718 -5.050 -30.600 1.00 95.06 501 ILE A C 1
ATOM 3989 O O . ILE A 1 501 ? -5.287 -5.718 -31.538 1.00 95.06 501 ILE A O 1
ATOM 3993 N N . LEU A 1 502 ? -4.960 -4.706 -29.561 1.00 92.12 502 LEU A N 1
ATOM 3994 C CA . LEU A 1 502 ? -3.568 -5.123 -29.408 1.00 92.12 502 LEU A CA 1
ATOM 3995 C C . LEU A 1 502 ? -3.461 -6.500 -28.760 1.00 92.12 502 LEU A C 1
ATOM 3997 O O . LEU A 1 502 ? -2.638 -7.312 -29.181 1.00 92.12 502 LEU A O 1
ATOM 4001 N N . ARG A 1 503 ? -4.233 -6.741 -27.693 1.00 91.00 503 ARG A N 1
ATOM 4002 C CA . ARG A 1 503 ? -4.166 -7.974 -26.892 1.00 91.00 503 ARG A CA 1
ATOM 4003 C C . ARG A 1 503 ? -5.297 -8.075 -25.871 1.00 91.00 503 ARG A C 1
ATOM 4005 O O . ARG A 1 503 ? -5.929 -7.079 -25.527 1.00 91.00 503 ARG A O 1
ATOM 4012 N N . ALA A 1 504 ? -5.467 -9.283 -25.345 1.00 91.75 504 ALA A N 1
ATOM 4013 C CA . ALA A 1 504 ? -6.251 -9.576 -24.154 1.00 91.75 504 ALA A CA 1
ATOM 4014 C C . ALA A 1 504 ? -5.312 -10.052 -23.039 1.00 91.75 504 ALA A C 1
ATOM 4016 O O . ALA A 1 504 ? -4.392 -10.829 -23.303 1.00 91.75 504 ALA A O 1
ATOM 4017 N N . PHE A 1 505 ? -5.515 -9.582 -21.811 1.00 90.25 505 PHE A N 1
ATOM 4018 C CA . PHE A 1 505 ? -4.723 -10.029 -20.668 1.00 90.25 505 PHE A CA 1
ATOM 4019 C C . PHE A 1 505 ? -5.198 -11.411 -20.250 1.00 90.25 505 PHE A C 1
ATOM 4021 O O . PHE A 1 505 ? -6.400 -11.667 -20.151 1.00 90.25 505 PHE A O 1
ATOM 4028 N N . GLU A 1 506 ? -4.244 -12.297 -19.991 1.00 82.06 506 GLU A N 1
ATOM 4029 C CA . GLU A 1 506 ? -4.553 -13.611 -19.454 1.00 82.06 506 GLU A CA 1
ATOM 4030 C C . GLU A 1 506 ? -5.148 -13.458 -18.053 1.00 82.06 506 GLU A C 1
ATOM 4032 O O . GLU A 1 506 ? -4.630 -12.701 -17.234 1.00 82.06 506 GLU A O 1
ATOM 4037 N N . ASN A 1 507 ? -6.242 -14.169 -17.777 1.00 80.31 507 ASN A N 1
ATOM 4038 C CA . ASN A 1 507 ? -6.842 -14.199 -16.452 1.00 80.31 507 ASN A CA 1
ATOM 4039 C C . ASN A 1 507 ? -6.309 -15.416 -15.678 1.00 80.31 507 ASN A C 1
ATOM 4041 O O . ASN A 1 507 ? -6.839 -16.520 -15.845 1.00 80.31 507 ASN A O 1
ATOM 4045 N N . PRO A 1 508 ? -5.297 -15.253 -14.804 1.00 70.94 508 PRO A N 1
ATOM 4046 C CA . PRO A 1 508 ? -4.711 -16.376 -14.072 1.00 70.94 508 PRO A CA 1
ATOM 4047 C C . PRO A 1 508 ? -5.687 -17.004 -13.075 1.00 70.94 508 PRO A C 1
ATOM 4049 O O . PRO A 1 508 ? -5.461 -18.109 -12.589 1.00 70.94 508 PRO A O 1
ATOM 4052 N N . CYS A 1 509 ? -6.774 -16.302 -12.755 1.00 65.56 509 CYS A N 1
ATOM 4053 C CA . CYS A 1 509 ? -7.769 -16.721 -11.781 1.00 65.56 509 CYS A CA 1
ATOM 4054 C C . CYS A 1 509 ? -8.953 -17.475 -12.413 1.00 65.56 509 CYS A C 1
ATOM 4056 O O . CYS A 1 509 ? -9.900 -17.810 -11.698 1.00 65.56 509 CYS A O 1
ATOM 4058 N N . GLY A 1 510 ? -8.929 -17.744 -13.725 1.00 72.38 510 GLY A N 1
ATOM 4059 C CA . GLY A 1 510 ? -10.025 -18.398 -14.443 1.00 72.38 510 GLY A CA 1
ATOM 4060 C C . GLY A 1 510 ? -11.187 -17.440 -14.723 1.00 72.38 510 GLY A C 1
ATOM 4061 O O . GLY A 1 510 ? -11.016 -16.463 -15.440 1.00 72.38 510 GLY A O 1
ATOM 4062 N N . ILE A 1 511 ? -12.377 -17.711 -14.170 1.00 65.25 511 ILE A N 1
ATOM 4063 C CA . ILE A 1 511 ? -13.612 -16.916 -14.373 1.00 65.25 511 ILE A CA 1
ATOM 4064 C C . ILE A 1 511 ? -13.696 -15.783 -13.325 1.00 65.25 511 ILE A C 1
ATOM 4066 O O . ILE A 1 511 ? -14.693 -15.637 -12.621 1.00 65.25 511 ILE A O 1
ATOM 4070 N N . ALA A 1 512 ? -12.615 -15.027 -13.137 1.00 79.69 512 ALA A N 1
ATOM 4071 C CA . ALA A 1 512 ? -12.586 -13.914 -12.182 1.00 79.69 512 ALA A CA 1
ATOM 4072 C C . ALA A 1 512 ? -12.876 -12.590 -12.895 1.00 79.69 512 ALA A C 1
ATOM 4074 O O . ALA A 1 512 ? -12.319 -12.339 -13.959 1.00 79.69 512 ALA A O 1
ATOM 4075 N N . SER A 1 513 ? -13.709 -11.718 -12.330 1.00 86.81 513 SER A N 1
ATOM 4076 C CA . SER A 1 513 ? -14.071 -10.465 -13.009 1.00 86.81 513 SER A CA 1
ATOM 4077 C C . SER A 1 513 ? -13.060 -9.362 -12.694 1.00 86.81 513 SER A C 1
ATOM 4079 O O . SER A 1 513 ? -12.858 -9.086 -11.508 1.00 86.81 513 SER A O 1
ATOM 4081 N N . PRO A 1 514 ? -12.465 -8.668 -13.682 1.00 91.50 514 PRO A N 1
ATOM 4082 C CA . PRO A 1 514 ? -11.719 -7.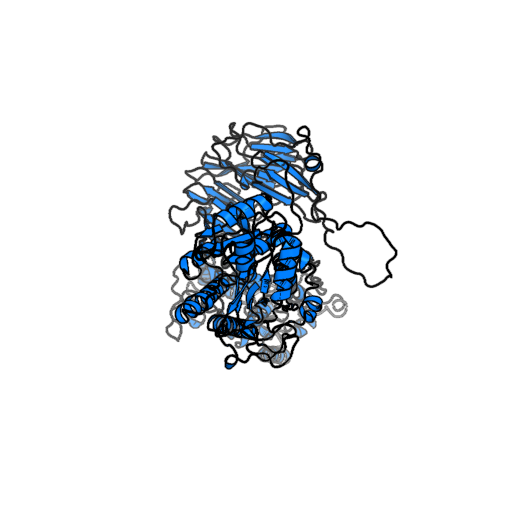447 -13.399 1.00 91.50 514 PRO A CA 1
ATOM 4083 C C . PRO A 1 514 ? -12.665 -6.418 -12.767 1.00 91.50 514 PRO A C 1
ATOM 4085 O O . PRO A 1 514 ? -13.834 -6.328 -13.139 1.00 91.50 514 PRO A O 1
ATOM 4088 N N . ARG A 1 515 ? -12.191 -5.671 -11.768 1.00 89.94 515 ARG A N 1
ATOM 4089 C CA . ARG A 1 515 ? -12.994 -4.667 -11.047 1.00 89.94 515 ARG A CA 1
ATOM 4090 C C . ARG A 1 515 ? -12.307 -3.325 -10.900 1.00 89.94 515 ARG A C 1
ATOM 4092 O O . ARG A 1 515 ? -12.970 -2.298 -11.005 1.00 89.94 515 ARG A O 1
ATOM 4099 N N . LEU A 1 516 ? -11.005 -3.331 -10.634 1.00 90.75 516 LEU A N 1
ATOM 4100 C CA . LEU A 1 516 ? -10.191 -2.121 -10.539 1.00 90.75 516 LEU A CA 1
ATOM 4101 C C . LEU A 1 516 ? -8.998 -2.275 -11.467 1.00 90.75 516 LEU A C 1
ATOM 4103 O O . LEU A 1 516 ? -8.439 -3.364 -11.583 1.00 90.75 516 LEU A O 1
ATOM 4107 N N . LEU A 1 517 ? -8.613 -1.181 -12.107 1.00 92.12 517 LEU A N 1
ATOM 4108 C CA . LEU A 1 517 ? -7.457 -1.125 -12.985 1.00 92.12 517 LEU A CA 1
ATOM 4109 C C . LEU A 1 517 ? -6.685 0.143 -12.641 1.00 92.12 517 LEU A C 1
ATOM 4111 O O . LEU A 1 517 ? -7.263 1.232 -12.646 1.00 92.12 517 LEU A O 1
ATOM 4115 N N . SER A 1 518 ? -5.405 -0.011 -12.304 1.00 90.69 518 SER A N 1
ATOM 4116 C CA . SER A 1 518 ? -4.509 1.105 -12.020 1.00 90.69 518 SER A CA 1
ATOM 4117 C C . SER A 1 518 ? -3.151 0.906 -12.702 1.00 90.69 518 SER A C 1
ATOM 4119 O O . SER A 1 518 ? -2.484 -0.093 -12.438 1.00 90.69 518 SER A O 1
ATOM 4121 N N . PRO A 1 519 ? -2.717 1.855 -13.536 1.00 88.88 519 PRO A N 1
ATOM 4122 C CA . PRO A 1 519 ? -1.449 1.813 -14.260 1.00 88.88 519 PRO A CA 1
ATOM 4123 C C . PRO A 1 519 ? -0.360 2.666 -13.590 1.00 88.88 519 PRO A C 1
ATOM 4125 O O . PRO A 1 519 ? -0.663 3.554 -12.792 1.00 88.88 519 PRO A O 1
ATOM 4128 N N . SER A 1 520 ? 0.897 2.441 -13.969 1.00 86.50 520 SER A N 1
ATOM 4129 C CA . SER A 1 520 ? 2.025 3.349 -13.736 1.00 86.50 520 SER A CA 1
ATOM 4130 C C . SER A 1 520 ? 2.456 4.030 -15.035 1.00 86.50 520 SER A C 1
ATOM 4132 O O . SER A 1 520 ? 2.130 3.577 -16.136 1.00 86.50 520 SER A O 1
ATOM 4134 N N . THR A 1 521 ? 3.241 5.104 -14.920 1.00 74.31 521 THR A N 1
ATOM 4135 C CA . THR A 1 521 ? 3.867 5.747 -16.094 1.00 74.31 521 THR A CA 1
ATOM 4136 C C . THR A 1 521 ? 4.903 4.845 -16.771 1.00 74.31 521 THR A C 1
ATOM 4138 O O . THR A 1 521 ? 5.129 4.952 -17.971 1.00 74.31 521 THR A O 1
ATOM 4141 N N . ASP A 1 522 ? 5.469 3.891 -16.026 1.00 72.50 522 ASP A N 1
ATOM 4142 C CA . ASP A 1 522 ? 6.460 2.929 -16.516 1.00 72.50 522 ASP A CA 1
ATOM 4143 C C . ASP A 1 522 ? 5.838 1.729 -17.260 1.00 72.50 522 ASP A C 1
ATOM 4145 O O . ASP A 1 522 ? 6.569 0.853 -17.731 1.00 72.50 522 ASP A O 1
ATOM 4149 N N . GLY A 1 523 ? 4.506 1.692 -17.392 1.00 77.38 523 GLY A N 1
ATOM 4150 C CA . GLY A 1 523 ? 3.780 0.651 -18.122 1.00 77.38 523 GLY A CA 1
ATOM 4151 C C . GLY A 1 523 ? 3.449 -0.595 -17.299 1.00 77.38 523 GLY A C 1
ATOM 4152 O O . GLY A 1 523 ? 3.054 -1.606 -17.876 1.00 77.38 523 GLY A O 1
ATOM 4153 N N . ASP A 1 524 ? 3.585 -0.541 -15.973 1.00 86.81 524 ASP A N 1
ATOM 4154 C CA . ASP A 1 524 ? 3.075 -1.587 -15.085 1.00 86.81 524 ASP A CA 1
ATOM 4155 C C . ASP A 1 524 ? 1.574 -1.378 -14.866 1.00 86.81 524 ASP A C 1
ATOM 4157 O O . ASP A 1 524 ? 1.118 -0.257 -14.640 1.00 86.81 524 ASP A O 1
ATOM 4161 N N . ILE A 1 525 ? 0.789 -2.451 -14.922 1.00 91.50 525 ILE A N 1
ATOM 4162 C CA . ILE A 1 525 ? -0.670 -2.383 -14.800 1.00 91.50 525 ILE A CA 1
ATOM 4163 C C . ILE A 1 525 ? -1.116 -3.346 -13.712 1.00 91.50 525 ILE A C 1
ATOM 4165 O O . ILE A 1 525 ? -0.908 -4.553 -13.811 1.00 91.50 525 ILE A O 1
ATOM 4169 N N . ILE A 1 526 ? -1.773 -2.825 -12.679 1.00 94.19 526 ILE A N 1
ATOM 4170 C CA . ILE A 1 526 ? -2.399 -3.644 -11.645 1.00 94.19 526 ILE A CA 1
ATOM 4171 C C . ILE A 1 526 ? -3.879 -3.768 -11.942 1.00 94.19 526 ILE A C 1
ATOM 4173 O O . ILE A 1 526 ? -4.596 -2.773 -12.075 1.00 94.19 526 ILE A O 1
ATOM 4177 N N . VAL A 1 527 ? -4.335 -5.012 -11.983 1.00 93.88 527 VAL A N 1
ATOM 4178 C CA . VAL A 1 527 ? -5.746 -5.358 -12.085 1.00 93.88 527 VAL A CA 1
ATOM 4179 C C . VAL A 1 527 ? -6.164 -6.038 -10.790 1.00 93.88 527 VAL A C 1
ATOM 4181 O O . VAL A 1 527 ? -5.567 -7.033 -10.377 1.00 93.88 527 VAL A O 1
ATOM 4184 N N . CYS A 1 528 ? -7.198 -5.500 -10.147 1.00 93.06 528 CYS A N 1
ATOM 4185 C CA . CYS A 1 528 ? -7.900 -6.193 -9.077 1.00 93.06 528 CYS A CA 1
ATOM 4186 C C . CYS A 1 528 ? -9.002 -7.046 -9.703 1.00 93.06 528 CYS A C 1
ATOM 4188 O O . CYS A 1 528 ? -9.959 -6.503 -10.265 1.00 93.06 528 CYS A O 1
ATOM 4190 N N . TYR A 1 529 ? -8.843 -8.362 -9.619 1.00 91.38 529 TYR A N 1
ATOM 4191 C CA . TYR A 1 529 ? -9.862 -9.338 -9.967 1.00 91.38 529 TYR A CA 1
ATOM 4192 C C . TYR A 1 529 ? -10.684 -9.699 -8.731 1.00 91.38 529 TYR A C 1
ATOM 4194 O O . TYR A 1 529 ? -10.162 -9.879 -7.625 1.00 91.38 529 TYR A O 1
ATOM 4202 N N . ASP A 1 530 ? -11.989 -9.841 -8.934 1.00 86.69 530 ASP A N 1
ATOM 4203 C CA . ASP A 1 530 ? -12.968 -10.047 -7.877 1.00 86.69 530 ASP A CA 1
ATOM 4204 C C . ASP A 1 530 ? -12.799 -8.998 -6.757 1.00 86.69 530 ASP A C 1
ATOM 4206 O O . ASP A 1 530 ? -12.602 -7.812 -7.015 1.00 86.69 530 ASP A O 1
ATOM 4210 N N . ARG A 1 531 ? -12.938 -9.410 -5.495 1.00 85.06 531 ARG A N 1
ATOM 4211 C CA . ARG A 1 531 ? -12.859 -8.522 -4.328 1.00 85.06 531 ARG A CA 1
ATOM 4212 C C . ARG A 1 531 ? -11.476 -8.461 -3.685 1.00 85.06 531 ARG A C 1
ATOM 4214 O O . ARG A 1 531 ? -11.270 -7.580 -2.866 1.00 85.06 531 ARG A O 1
ATOM 4221 N N . SER A 1 532 ? -10.553 -9.359 -4.017 1.00 87.19 532 SER A N 1
ATOM 4222 C CA . SER A 1 532 ? -9.360 -9.577 -3.186 1.00 87.19 532 SER A CA 1
ATOM 4223 C C . SER A 1 532 ? -8.096 -9.994 -3.934 1.00 87.19 532 SER A C 1
ATOM 4225 O O . SER A 1 532 ? -7.072 -10.224 -3.292 1.00 87.19 532 SER A O 1
ATOM 4227 N N . LYS A 1 533 ? -8.124 -10.131 -5.264 1.00 91.38 533 LYS A N 1
ATOM 4228 C CA . LYS A 1 533 ? -6.985 -10.672 -6.018 1.00 91.38 533 LYS A CA 1
ATOM 4229 C C . LYS A 1 533 ? -6.309 -9.567 -6.813 1.00 91.38 533 LYS A C 1
ATOM 4231 O O . LYS A 1 533 ? -6.862 -9.088 -7.797 1.00 91.38 533 LYS A O 1
ATOM 4236 N N . LEU A 1 534 ? -5.101 -9.183 -6.422 1.00 93.56 534 LEU A N 1
ATOM 4237 C CA . LEU A 1 534 ? -4.282 -8.241 -7.180 1.00 93.56 534 LEU A CA 1
ATOM 4238 C C . LEU A 1 534 ? -3.372 -9.001 -8.134 1.00 93.56 534 LEU A C 1
ATOM 4240 O O . LEU A 1 534 ? -2.664 -9.917 -7.722 1.00 93.56 534 LEU A O 1
ATOM 4244 N N . CYS A 1 535 ? -3.375 -8.604 -9.399 1.00 93.38 535 CYS A N 1
ATOM 4245 C CA . CYS A 1 535 ? -2.505 -9.144 -10.434 1.00 93.38 535 CYS A CA 1
ATOM 4246 C C . CYS A 1 535 ? -1.734 -7.998 -11.089 1.00 93.38 535 CYS A C 1
ATOM 4248 O O . CYS A 1 535 ? -2.340 -7.043 -11.574 1.00 93.38 535 CYS A O 1
ATOM 4250 N N . LEU A 1 536 ? -0.407 -8.101 -11.099 1.00 92.88 536 LEU A N 1
ATOM 4251 C CA . LEU A 1 536 ? 0.499 -7.158 -11.750 1.00 92.88 536 LEU A CA 1
ATOM 4252 C C . LEU A 1 536 ? 0.845 -7.671 -13.147 1.00 92.88 536 LEU A C 1
ATOM 4254 O O . LEU A 1 536 ? 1.367 -8.780 -13.275 1.00 92.88 536 LEU A O 1
ATOM 4258 N N . TYR A 1 537 ? 0.609 -6.854 -14.166 1.00 90.69 537 TYR A N 1
ATOM 4259 C CA . TYR A 1 537 ? 0.919 -7.128 -15.565 1.00 90.69 537 TYR A CA 1
ATOM 4260 C C . TYR A 1 537 ? 1.931 -6.124 -16.103 1.00 90.69 537 TYR A C 1
ATOM 4262 O O . TYR A 1 537 ? 1.943 -4.961 -15.702 1.00 90.69 537 TYR A O 1
ATOM 4270 N N . THR A 1 538 ? 2.732 -6.562 -17.071 1.00 86.12 538 THR A N 1
ATOM 4271 C CA . THR A 1 538 ? 3.451 -5.639 -17.954 1.00 86.12 538 THR A CA 1
ATOM 4272 C C . THR A 1 538 ? 2.480 -4.983 -18.939 1.00 86.12 538 THR A C 1
ATOM 4274 O O . THR A 1 538 ? 1.402 -5.515 -19.212 1.00 86.12 538 THR A O 1
ATOM 4277 N N . LEU A 1 539 ? 2.906 -3.897 -19.589 1.00 84.00 539 LEU A N 1
ATOM 4278 C CA . LEU A 1 539 ? 2.190 -3.293 -20.720 1.00 84.00 539 LEU A CA 1
ATOM 4279 C C . LEU A 1 539 ? 1.902 -4.302 -21.847 1.00 84.00 539 LEU A C 1
ATOM 4281 O O . LEU A 1 539 ? 0.950 -4.135 -22.604 1.00 84.00 539 LEU A O 1
ATOM 4285 N N . ASN A 1 540 ? 2.710 -5.364 -21.950 1.00 81.81 540 ASN A N 1
ATOM 4286 C CA . ASN A 1 540 ? 2.546 -6.463 -22.901 1.00 81.81 540 ASN A CA 1
ATOM 4287 C C . ASN A 1 540 ? 1.510 -7.515 -22.483 1.00 81.81 540 ASN A C 1
ATOM 4289 O O . ASN A 1 540 ? 1.326 -8.498 -23.196 1.00 81.81 540 ASN A O 1
ATOM 4293 N N . GLY A 1 541 ? 0.800 -7.306 -21.371 1.00 83.44 541 GLY A N 1
ATOM 4294 C CA . GLY A 1 541 ? -0.221 -8.224 -20.868 1.00 83.44 541 GLY A CA 1
ATOM 4295 C C . GLY A 1 541 ? 0.352 -9.486 -20.223 1.00 83.44 541 GLY A C 1
ATOM 4296 O O . GLY A 1 541 ? -0.397 -10.419 -19.943 1.00 83.44 541 GLY A O 1
ATOM 4297 N N . LYS A 1 542 ? 1.669 -9.533 -19.966 1.00 85.50 542 LYS A N 1
ATOM 4298 C CA . LYS A 1 542 ? 2.312 -10.652 -19.270 1.00 85.50 542 LYS A CA 1
ATOM 4299 C C . LYS A 1 542 ? 2.114 -10.500 -17.768 1.00 85.50 542 LYS A C 1
ATOM 4301 O O . LYS A 1 542 ? 2.517 -9.489 -17.196 1.00 85.50 542 LYS A O 1
ATOM 4306 N N . LEU A 1 543 ? 1.556 -11.524 -17.129 1.00 89.19 543 LEU A N 1
ATOM 4307 C CA . LEU A 1 543 ? 1.435 -11.578 -15.676 1.00 89.19 543 LEU A CA 1
ATOM 4308 C C . LEU A 1 543 ? 2.819 -11.685 -15.018 1.00 89.19 543 LEU A C 1
ATOM 4310 O O . LEU A 1 543 ? 3.591 -12.599 -15.304 1.00 89.19 543 LEU A O 1
ATOM 4314 N N . MET A 1 544 ? 3.115 -10.763 -14.105 1.00 87.38 544 MET A N 1
ATOM 4315 C CA . MET A 1 544 ? 4.363 -10.724 -13.342 1.00 87.38 544 MET A CA 1
ATOM 4316 C C . MET A 1 544 ? 4.208 -11.312 -11.941 1.00 87.38 544 MET A C 1
ATOM 4318 O O . MET A 1 544 ? 5.053 -12.097 -11.499 1.00 87.38 544 MET A O 1
ATOM 4322 N N . ARG A 1 545 ? 3.163 -10.896 -11.217 1.00 90.12 545 ARG A N 1
ATOM 4323 C CA . ARG A 1 545 ? 2.905 -11.267 -9.818 1.00 90.12 545 ARG A CA 1
ATOM 4324 C C . ARG A 1 545 ? 1.412 -11.308 -9.534 1.00 90.12 545 ARG A C 1
ATOM 4326 O O . ARG A 1 545 ? 0.634 -10.605 -10.174 1.00 90.12 545 ARG A O 1
ATOM 4333 N N . GLN A 1 546 ? 1.046 -12.089 -8.525 1.00 91.38 546 GLN A N 1
ATOM 4334 C CA . GLN A 1 546 ? -0.306 -12.141 -7.988 1.00 91.38 546 GLN A CA 1
ATOM 4335 C C . GLN A 1 546 ? -0.272 -12.176 -6.459 1.00 91.38 546 GLN A C 1
ATOM 4337 O O . GLN A 1 546 ? 0.625 -12.786 -5.875 1.00 91.38 546 GLN A O 1
ATOM 4342 N N . ALA A 1 547 ? -1.255 -11.545 -5.827 1.00 90.38 547 ALA A N 1
ATOM 4343 C CA . ALA A 1 547 ? -1.478 -11.581 -4.388 1.00 90.38 547 ALA A CA 1
ATOM 4344 C C . ALA A 1 547 ? -2.977 -11.719 -4.098 1.00 90.38 547 ALA A C 1
ATOM 4346 O O . ALA A 1 547 ? -3.806 -11.120 -4.786 1.00 90.38 547 ALA A O 1
ATOM 4347 N N . ILE A 1 548 ? -3.321 -12.515 -3.085 1.00 89.69 548 ILE A N 1
ATOM 4348 C CA . ILE A 1 548 ? -4.702 -12.762 -2.661 1.00 89.69 548 ILE A CA 1
ATOM 4349 C C . ILE A 1 548 ? -4.856 -12.267 -1.226 1.00 89.69 548 ILE A C 1
ATOM 4351 O O . ILE A 1 548 ? -4.106 -12.676 -0.344 1.00 89.69 548 ILE A O 1
ATOM 4355 N N . PHE A 1 549 ? -5.849 -11.415 -1.000 1.00 84.81 549 PHE A N 1
ATOM 4356 C CA . PHE A 1 549 ? -6.169 -10.837 0.301 1.00 84.81 549 PHE A CA 1
ATOM 4357 C C . PHE A 1 549 ? -7.454 -11.472 0.849 1.00 84.81 549 PHE A C 1
ATOM 4359 O O . PHE A 1 549 ? -8.536 -10.904 0.749 1.00 84.81 549 PHE A O 1
ATOM 4366 N N . GLU A 1 550 ? -7.359 -12.691 1.387 1.00 76.50 550 GLU A N 1
ATOM 4367 C CA . GLU A 1 550 ? -8.527 -13.534 1.718 1.00 76.50 550 GLU A CA 1
ATOM 4368 C C . GLU A 1 550 ? -9.556 -12.868 2.640 1.00 76.50 550 GLU A C 1
ATOM 4370 O O . GLU A 1 550 ? -10.756 -13.098 2.503 1.00 76.50 550 GLU A O 1
ATOM 4375 N N . GLU A 1 551 ? -9.101 -12.013 3.551 1.00 75.38 551 GLU A N 1
ATOM 4376 C CA . GLU A 1 551 ? -9.960 -11.376 4.545 1.00 75.38 551 GLU A CA 1
ATOM 4377 C C . GLU A 1 551 ? -10.239 -9.886 4.257 1.00 75.38 551 GLU A C 1
ATOM 4379 O O . GLU A 1 551 ? -10.785 -9.181 5.112 1.00 75.38 551 GLU A O 1
ATOM 4384 N N . GLU A 1 552 ? -9.861 -9.381 3.079 1.00 78.12 552 GLU A N 1
ATOM 4385 C CA . GLU A 1 552 ? -10.010 -7.976 2.692 1.00 78.12 552 GLU A CA 1
ATOM 4386 C C . GLU A 1 552 ? -10.757 -7.850 1.362 1.00 78.12 552 GLU A C 1
ATOM 4388 O O . GLU A 1 552 ? -10.424 -8.488 0.366 1.00 78.12 552 GLU A O 1
ATOM 4393 N N . THR A 1 553 ? -11.784 -7.000 1.339 1.00 87.06 553 THR A N 1
ATOM 4394 C CA . THR A 1 553 ? -12.416 -6.582 0.085 1.00 87.06 553 THR A CA 1
ATOM 4395 C C . THR A 1 553 ? -11.835 -5.241 -0.327 1.00 87.06 553 THR A C 1
ATOM 4397 O O . THR A 1 553 ? -12.106 -4.227 0.313 1.00 87.06 553 THR A O 1
ATOM 4400 N N . ILE A 1 554 ? -11.055 -5.243 -1.402 1.00 90.50 554 ILE A N 1
ATOM 4401 C CA . ILE A 1 554 ? -10.420 -4.067 -1.988 1.00 90.50 554 ILE A CA 1
ATOM 4402 C C . ILE A 1 554 ? -11.489 -3.257 -2.729 1.00 90.50 554 ILE A C 1
ATOM 4404 O O . ILE A 1 554 ? -12.107 -3.733 -3.686 1.00 90.50 554 ILE A O 1
ATOM 4408 N N . GLN A 1 555 ? -11.706 -2.021 -2.284 1.00 87.38 555 GLN A N 1
ATOM 4409 C CA . GLN A 1 555 ? -12.681 -1.086 -2.858 1.00 87.38 555 GLN A CA 1
ATOM 4410 C C . GLN A 1 555 ? -12.015 -0.003 -3.708 1.00 87.38 555 GLN A C 1
ATOM 4412 O O . GLN A 1 555 ? -12.607 0.477 -4.675 1.00 87.38 555 GLN A O 1
ATOM 4417 N N . SER A 1 556 ? -10.782 0.370 -3.365 1.00 89.06 556 SER A N 1
ATOM 4418 C CA . SER A 1 556 ? -9.991 1.364 -4.085 1.00 89.06 556 SER A CA 1
ATOM 4419 C C . SER A 1 556 ? -8.553 0.900 -4.247 1.00 89.06 556 SER A C 1
ATOM 4421 O O . SER A 1 556 ? -7.975 0.312 -3.335 1.00 89.06 556 SER A O 1
ATOM 4423 N N . LEU A 1 557 ? -7.979 1.219 -5.400 1.00 91.69 557 LEU A N 1
ATOM 4424 C CA . LEU A 1 557 ? -6.618 0.886 -5.788 1.00 91.69 557 LEU A CA 1
ATOM 4425 C C . LEU A 1 557 ? -6.034 2.097 -6.514 1.00 91.69 557 LEU A C 1
ATOM 4427 O O . LEU A 1 557 ? -6.667 2.616 -7.435 1.00 91.69 557 LEU A O 1
ATOM 4431 N N . ILE A 1 558 ? -4.832 2.515 -6.132 1.00 90.69 558 ILE A N 1
ATOM 4432 C CA . ILE A 1 558 ? -4.045 3.476 -6.902 1.00 90.69 558 ILE A CA 1
ATOM 4433 C C . ILE A 1 558 ? -2.576 3.060 -6.903 1.00 90.69 558 ILE A C 1
ATOM 4435 O O . ILE A 1 558 ? -1.976 2.802 -5.864 1.00 90.69 558 ILE A O 1
ATOM 4439 N N . LEU A 1 559 ? -2.003 2.978 -8.093 1.00 89.38 559 LEU A N 1
ATOM 4440 C CA . LEU A 1 559 ? -0.580 2.785 -8.321 1.00 89.38 559 LEU A CA 1
ATOM 4441 C C . LEU A 1 559 ? 0.067 4.165 -8.422 1.00 89.38 559 LEU A C 1
ATOM 4443 O O . LEU A 1 559 ? -0.456 5.060 -9.088 1.00 89.38 559 LEU A O 1
ATOM 4447 N N . ASN A 1 560 ? 1.172 4.366 -7.715 1.00 85.94 560 ASN A N 1
ATOM 4448 C CA . ASN A 1 560 ? 1.894 5.624 -7.791 1.00 85.94 560 ASN A CA 1
ATOM 4449 C C . ASN A 1 560 ? 2.540 5.813 -9.179 1.00 85.94 560 ASN A C 1
ATOM 4451 O O . ASN A 1 560 ? 2.775 4.860 -9.922 1.00 85.94 560 ASN A O 1
ATOM 4455 N N . ALA A 1 561 ? 2.828 7.067 -9.537 1.00 77.38 561 ALA A N 1
ATOM 4456 C CA . ALA A 1 561 ? 3.276 7.406 -10.888 1.00 77.38 561 ALA A CA 1
ATOM 4457 C C . ALA A 1 561 ? 4.555 6.656 -11.302 1.00 77.38 561 ALA A C 1
ATOM 4459 O O . ALA A 1 561 ? 4.633 6.180 -12.432 1.00 77.38 561 ALA A O 1
ATOM 4460 N N . ASP A 1 562 ? 5.519 6.505 -10.387 1.00 73.50 562 ASP A N 1
ATOM 4461 C CA . ASP A 1 562 ? 6.790 5.806 -10.630 1.00 73.50 562 ASP A CA 1
ATOM 4462 C C . ASP A 1 562 ? 6.692 4.267 -10.554 1.00 73.50 562 ASP A C 1
ATOM 4464 O O . ASP A 1 562 ? 7.698 3.579 -10.727 1.00 73.50 562 ASP A O 1
ATOM 4468 N N . GLY A 1 563 ? 5.502 3.723 -10.281 1.00 81.81 563 GLY A N 1
ATOM 4469 C CA . GLY A 1 563 ? 5.233 2.290 -10.224 1.00 81.81 563 GLY A CA 1
ATOM 4470 C C . GLY A 1 563 ? 5.814 1.557 -9.013 1.00 81.81 563 GLY A C 1
ATOM 4471 O O . GLY A 1 563 ? 5.664 0.341 -8.929 1.00 81.81 563 GLY A O 1
ATOM 4472 N N . GLN A 1 564 ? 6.466 2.228 -8.060 1.00 84.25 564 GLN A N 1
ATOM 4473 C CA . GLN A 1 564 ? 7.118 1.559 -6.926 1.00 84.25 564 GLN A CA 1
ATOM 4474 C C . GLN A 1 564 ? 6.153 1.073 -5.845 1.00 84.25 564 GLN A C 1
ATOM 4476 O O . GLN A 1 564 ? 6.396 0.021 -5.237 1.00 84.25 564 GLN A O 1
ATOM 4481 N N . TYR A 1 565 ? 5.079 1.824 -5.600 1.00 90.75 565 TYR A N 1
ATOM 4482 C CA . TYR A 1 565 ? 4.149 1.584 -4.504 1.00 90.75 565 TYR A CA 1
ATOM 4483 C C . TYR A 1 565 ? 2.701 1.594 -4.971 1.00 90.75 565 TYR A C 1
ATOM 4485 O O . TYR A 1 565 ? 2.245 2.478 -5.695 1.00 90.75 565 TYR A O 1
ATOM 4493 N N . THR A 1 566 ? 1.952 0.624 -4.474 1.00 92.56 566 THR A N 1
ATOM 4494 C CA . THR A 1 566 ? 0.519 0.491 -4.700 1.00 92.56 566 THR A CA 1
ATOM 4495 C C . THR A 1 566 ? -0.206 0.791 -3.405 1.00 92.56 566 THR A C 1
ATOM 4497 O O . THR A 1 566 ? 0.115 0.208 -2.377 1.00 92.56 566 THR A O 1
ATOM 4500 N N . VAL A 1 567 ? -1.200 1.665 -3.441 1.00 92.31 567 VAL A N 1
ATOM 4501 C CA . VAL A 1 567 ? -2.056 1.951 -2.292 1.00 92.31 567 VAL A CA 1
ATOM 4502 C C . VAL A 1 567 ? -3.401 1.270 -2.501 1.00 92.31 567 VAL A C 1
ATOM 4504 O O . VAL A 1 567 ? -4.046 1.458 -3.536 1.00 92.31 567 VAL A O 1
ATOM 4507 N N . ILE A 1 568 ? -3.822 0.487 -1.512 1.00 91.81 568 ILE A N 1
ATOM 4508 C CA . ILE A 1 568 ? -5.137 -0.153 -1.480 1.00 91.81 568 ILE A CA 1
ATOM 4509 C C . ILE A 1 568 ? -5.941 0.317 -0.274 1.00 91.81 568 ILE A C 1
ATOM 4511 O O . ILE A 1 568 ? -5.393 0.648 0.776 1.00 91.81 568 ILE A O 1
ATOM 4515 N N . GLY A 1 569 ? -7.256 0.345 -0.448 1.00 88.50 569 GLY A N 1
ATOM 4516 C CA . GLY A 1 569 ? -8.218 0.599 0.617 1.00 88.50 569 GLY A CA 1
ATOM 4517 C C . GLY A 1 569 ? -9.423 -0.315 0.454 1.00 88.50 569 GLY A C 1
ATOM 4518 O O . GLY A 1 569 ? -9.856 -0.589 -0.673 1.00 88.50 569 GLY A O 1
ATOM 4519 N N . GLY A 1 570 ? -9.956 -0.797 1.572 1.00 85.56 570 GLY A N 1
ATOM 4520 C CA . GLY A 1 570 ? -10.997 -1.818 1.578 1.00 85.56 570 GLY A CA 1
ATOM 4521 C C . GLY A 1 570 ? -11.943 -1.753 2.772 1.00 85.56 570 GLY A C 1
ATOM 4522 O O . GLY A 1 570 ? -11.878 -0.845 3.598 1.00 85.56 570 GLY A O 1
ATOM 4523 N N . ASP A 1 571 ? -12.816 -2.755 2.878 1.00 81.88 571 ASP A N 1
ATOM 4524 C CA . ASP A 1 571 ? -13.899 -2.813 3.880 1.00 81.88 571 ASP A CA 1
ATOM 4525 C C . ASP A 1 571 ? -13.406 -2.893 5.336 1.00 81.88 571 ASP A C 1
ATOM 4527 O O . ASP A 1 571 ? -14.173 -2.657 6.266 1.00 81.88 571 ASP A O 1
ATOM 4531 N N . ARG A 1 572 ? -12.121 -3.201 5.547 1.00 75.31 572 ARG A N 1
ATOM 4532 C CA . ARG A 1 572 ? -11.482 -3.180 6.872 1.00 75.31 572 ARG A CA 1
ATOM 4533 C C . ARG A 1 572 ? -11.211 -1.769 7.395 1.00 75.31 572 ARG A C 1
ATOM 4535 O O . ARG A 1 572 ? -10.815 -1.622 8.542 1.00 75.31 572 ARG A O 1
ATOM 4542 N N . GLY A 1 573 ? -11.348 -0.748 6.548 1.00 74.50 573 GLY A N 1
ATOM 4543 C CA . GLY A 1 573 ? -11.107 0.645 6.917 1.00 74.50 573 GLY A CA 1
ATOM 4544 C C . GLY A 1 573 ? -9.632 1.056 6.971 1.00 74.50 573 GLY A C 1
ATOM 4545 O O . GLY A 1 573 ? -9.356 2.236 7.162 1.00 74.50 573 GLY A O 1
ATOM 4546 N N . PHE A 1 574 ? -8.690 0.131 6.756 1.00 78.00 574 PHE A N 1
ATOM 4547 C CA . PHE A 1 574 ? -7.262 0.434 6.631 1.00 78.00 574 PHE A CA 1
ATOM 4548 C C . PHE A 1 574 ? -6.903 0.908 5.221 1.00 78.00 574 PHE A C 1
ATOM 4550 O O . PHE A 1 574 ? -7.502 0.480 4.231 1.00 78.00 574 PHE A O 1
ATOM 4557 N N . VAL A 1 575 ? -5.865 1.740 5.138 1.00 85.31 575 VAL A N 1
ATOM 4558 C CA . VAL A 1 575 ? -5.196 2.070 3.874 1.00 85.31 575 VAL A CA 1
ATOM 4559 C C . VAL A 1 575 ? -3.818 1.427 3.894 1.00 85.31 575 VAL A C 1
ATOM 4561 O O . VAL A 1 575 ? -2.974 1.808 4.702 1.00 85.31 575 VAL A O 1
ATOM 4564 N N . GLN A 1 576 ? -3.574 0.449 3.027 1.00 86.75 576 GLN A N 1
ATOM 4565 C CA . GLN A 1 576 ? -2.292 -0.255 2.967 1.00 86.75 576 GLN A CA 1
ATOM 4566 C C . GLN A 1 576 ? -1.446 0.255 1.805 1.00 86.75 576 GLN A C 1
ATOM 4568 O O . GLN A 1 576 ? -1.932 0.427 0.688 1.00 86.75 576 GLN A O 1
ATOM 4573 N N . ILE A 1 577 ? -0.158 0.455 2.071 1.00 90.38 577 ILE A N 1
ATOM 4574 C CA . ILE A 1 577 ? 0.873 0.682 1.065 1.00 90.38 577 ILE A CA 1
ATOM 4575 C C . ILE A 1 577 ? 1.559 -0.655 0.816 1.00 90.38 577 ILE A C 1
ATOM 4577 O O . ILE A 1 577 ? 2.196 -1.215 1.708 1.00 90.38 577 ILE A O 1
ATOM 4581 N N . LEU A 1 578 ? 1.462 -1.143 -0.409 1.00 91.25 578 LEU A N 1
ATOM 4582 C CA . LEU A 1 578 ? 2.165 -2.311 -0.908 1.00 91.25 578 LEU A CA 1
ATOM 4583 C C . LEU A 1 578 ? 3.350 -1.864 -1.755 1.00 91.25 578 LEU A C 1
ATOM 4585 O O . LEU A 1 578 ? 3.292 -0.856 -2.462 1.00 91.25 578 LEU A O 1
ATOM 4589 N N . ARG A 1 579 ? 4.414 -2.652 -1.754 1.00 90.44 579 ARG A N 1
ATOM 4590 C CA . ARG A 1 579 ? 5.462 -2.529 -2.757 1.00 90.44 579 ARG A CA 1
ATOM 4591 C C . ARG A 1 579 ? 4.992 -3.228 -4.028 1.00 90.44 579 ARG A C 1
ATOM 4593 O O . ARG A 1 579 ? 4.633 -4.397 -3.999 1.00 90.44 579 ARG A O 1
ATOM 4600 N N . THR A 1 580 ? 4.992 -2.529 -5.155 1.00 90.69 580 THR A N 1
ATOM 4601 C CA . THR A 1 580 ? 4.335 -3.020 -6.376 1.00 90.69 580 THR A CA 1
ATOM 4602 C C . THR A 1 580 ? 4.961 -4.303 -6.923 1.00 90.69 580 THR A C 1
ATOM 4604 O O . THR A 1 580 ? 4.245 -5.233 -7.274 1.00 90.69 580 THR A O 1
ATOM 4607 N N . HIS A 1 581 ? 6.294 -4.393 -6.968 1.00 85.38 581 HIS A N 1
ATOM 4608 C CA . HIS A 1 581 ? 6.978 -5.489 -7.668 1.00 85.38 581 HIS A CA 1
ATOM 4609 C C . HIS A 1 581 ? 6.847 -6.872 -7.005 1.00 85.38 581 HIS A C 1
ATOM 4611 O O . HIS A 1 581 ? 7.143 -7.880 -7.645 1.00 85.38 581 HIS A O 1
ATOM 4617 N N . ASP A 1 582 ? 6.473 -6.934 -5.726 1.00 87.44 582 ASP A N 1
ATOM 4618 C CA . ASP A 1 582 ? 6.255 -8.171 -4.962 1.00 87.44 582 ASP A CA 1
ATOM 4619 C C . ASP A 1 582 ? 4.870 -8.215 -4.281 1.00 87.44 582 ASP A C 1
ATOM 4621 O O . ASP A 1 582 ? 4.517 -9.231 -3.676 1.00 87.44 582 ASP A O 1
ATOM 4625 N N . LEU A 1 583 ? 4.082 -7.139 -4.415 1.00 90.69 583 LEU A N 1
ATOM 4626 C CA . LEU A 1 583 ? 2.775 -6.915 -3.791 1.00 90.69 583 LEU A CA 1
ATOM 4627 C C . LEU A 1 583 ? 2.789 -7.108 -2.264 1.00 90.69 583 LEU A C 1
ATOM 4629 O O . LEU A 1 583 ? 1.758 -7.419 -1.668 1.00 90.69 583 LEU A O 1
ATOM 4633 N N . GLN A 1 584 ? 3.948 -6.926 -1.619 1.00 87.44 584 GLN A N 1
ATOM 4634 C CA . GLN A 1 584 ? 4.081 -7.089 -0.172 1.00 87.44 584 GLN A CA 1
ATOM 4635 C C . GLN A 1 584 ? 3.696 -5.806 0.575 1.00 87.44 584 GLN A C 1
ATOM 4637 O O . GLN A 1 584 ? 4.126 -4.720 0.170 1.00 87.44 584 GLN A O 1
ATOM 4642 N N . PRO A 1 585 ? 2.951 -5.900 1.693 1.00 83.75 585 PRO A N 1
ATOM 4643 C CA . PRO A 1 585 ? 2.675 -4.753 2.547 1.00 83.75 585 PRO A CA 1
ATOM 4644 C C . PRO A 1 585 ? 3.961 -4.132 3.100 1.00 83.75 585 PRO A C 1
ATOM 4646 O O . PRO A 1 585 ? 4.808 -4.812 3.676 1.00 83.75 585 PRO A O 1
ATOM 4649 N N . VAL A 1 586 ? 4.096 -2.820 2.925 1.00 84.38 586 VAL A N 1
ATOM 4650 C CA . VAL A 1 586 ? 5.174 -1.990 3.482 1.00 84.38 586 VAL A CA 1
ATOM 4651 C C . VAL A 1 586 ? 4.678 -1.261 4.722 1.00 84.38 586 VAL A C 1
ATOM 4653 O O . VAL A 1 586 ? 5.391 -1.175 5.719 1.00 84.38 586 VAL A O 1
ATOM 4656 N N . TYR A 1 587 ? 3.458 -0.731 4.648 1.00 80.81 587 TYR A N 1
ATOM 4657 C CA . TYR A 1 587 ? 2.849 0.057 5.708 1.00 80.81 587 TYR A CA 1
ATOM 4658 C C . TYR A 1 587 ? 1.327 -0.056 5.660 1.00 80.81 587 TYR A C 1
ATOM 4660 O O . TYR A 1 587 ? 0.761 -0.291 4.594 1.00 80.81 587 TYR A O 1
ATOM 4668 N N . ALA A 1 588 ? 0.661 0.144 6.792 1.00 80.50 588 ALA A N 1
ATOM 4669 C CA . ALA A 1 588 ? -0.790 0.229 6.861 1.00 80.50 588 ALA A CA 1
ATOM 4670 C C . ALA A 1 588 ? -1.180 1.395 7.766 1.00 80.50 588 ALA A C 1
ATOM 4672 O O . ALA A 1 588 ? -0.834 1.403 8.946 1.00 80.50 588 ALA A O 1
ATOM 4673 N N . TYR A 1 589 ? -1.904 2.364 7.214 1.00 76.38 589 TYR A N 1
ATOM 4674 C CA . TYR A 1 589 ? -2.522 3.415 8.008 1.00 76.38 589 TYR A CA 1
ATOM 4675 C C . TYR A 1 589 ? -3.708 2.838 8.787 1.00 76.38 589 TYR A C 1
ATOM 4677 O O . TYR A 1 589 ? -4.481 2.054 8.217 1.00 76.38 589 TYR A O 1
ATOM 4685 N N . PRO A 1 590 ? -3.874 3.227 10.063 1.00 67.38 590 PRO A N 1
ATOM 4686 C CA . PRO A 1 590 ? -4.987 2.782 10.890 1.00 67.38 590 PRO A CA 1
ATOM 4687 C C . PRO A 1 590 ? -6.338 3.266 10.340 1.00 67.38 590 PRO A C 1
ATOM 4689 O O . PRO A 1 590 ? -6.415 4.191 9.528 1.00 67.38 590 PRO A O 1
ATOM 4692 N N . GLN A 1 591 ? -7.418 2.632 10.798 1.00 66.88 591 GLN A N 1
ATOM 4693 C CA . GLN A 1 591 ? -8.778 2.957 10.379 1.00 66.88 591 GLN A CA 1
ATOM 4694 C C . GLN A 1 591 ? -9.154 4.406 10.724 1.00 66.88 591 GLN A C 1
ATOM 4696 O O . GLN A 1 591 ? -9.024 4.848 11.863 1.00 66.88 591 GLN A O 1
ATOM 4701 N N . CYS A 1 592 ? -9.641 5.146 9.725 1.00 58.53 592 CYS A N 1
ATOM 4702 C CA . CYS A 1 592 ? -10.086 6.533 9.870 1.00 58.53 592 CYS A CA 1
ATOM 4703 C C . CYS A 1 592 ? -11.592 6.590 10.193 1.00 58.53 592 CYS A C 1
ATOM 4705 O O . CYS A 1 592 ? -12.389 7.010 9.352 1.00 58.53 592 CYS A O 1
ATOM 4707 N N . ASP A 1 593 ? -12.017 6.143 11.376 1.00 53.25 593 ASP A N 1
ATOM 4708 C CA . ASP A 1 593 ? -13.444 6.144 11.727 1.00 53.25 593 ASP A CA 1
ATOM 4709 C C . ASP A 1 593 ? -13.962 7.527 12.156 1.00 53.25 593 ASP A C 1
ATOM 4711 O O . ASP A 1 593 ? -13.452 8.180 13.066 1.00 53.25 593 ASP A O 1
ATOM 4715 N N . ALA A 1 594 ? -15.048 7.956 11.504 1.00 46.66 594 ALA A N 1
ATOM 4716 C CA . ALA A 1 594 ? -15.766 9.210 11.755 1.00 46.66 594 ALA A CA 1
ATOM 4717 C C . ALA A 1 594 ? -16.889 9.089 12.816 1.00 46.66 594 ALA A C 1
ATOM 4719 O O . ALA A 1 594 ? -17.724 9.995 12.942 1.00 46.66 594 ALA A O 1
ATOM 4720 N N . SER A 1 595 ? -16.920 7.996 13.585 1.00 41.19 595 SER A N 1
ATOM 4721 C CA . SER A 1 595 ? -17.866 7.762 14.684 1.00 41.19 595 SER A CA 1
ATOM 4722 C C . SER A 1 595 ? -17.123 7.383 15.970 1.00 41.19 595 SER A C 1
ATOM 4724 O O . SER A 1 595 ? -16.774 6.229 16.163 1.00 41.19 595 SER A O 1
ATOM 4726 N N . ASP A 1 596 ? -16.885 8.365 16.841 1.00 48.28 596 ASP A N 1
ATOM 4727 C CA . ASP A 1 596 ? -16.483 8.219 18.255 1.00 48.28 596 ASP A CA 1
ATOM 4728 C C . ASP A 1 596 ? -15.232 7.382 18.641 1.00 48.28 596 ASP A C 1
ATOM 4730 O O . ASP A 1 596 ? -14.959 7.253 19.836 1.00 48.28 596 ASP A O 1
ATOM 4734 N N . SER A 1 597 ? -14.393 6.900 17.717 1.00 43.91 597 SER A N 1
ATOM 4735 C CA . SER A 1 597 ? -13.338 5.910 18.029 1.00 43.91 597 SER A CA 1
ATOM 4736 C C . SER A 1 597 ? -11.888 6.337 17.735 1.00 43.91 597 SER A C 1
ATOM 4738 O O . SER A 1 597 ? -11.095 5.560 17.221 1.00 43.91 597 SER A O 1
ATOM 4740 N N . ASN A 1 598 ? -11.462 7.523 18.192 1.00 49.94 598 ASN A N 1
ATOM 4741 C CA . ASN A 1 598 ? -10.024 7.776 18.438 1.00 49.94 598 ASN A CA 1
ATOM 4742 C C . ASN A 1 598 ? -9.581 7.273 19.834 1.00 49.94 598 ASN A C 1
ATOM 4744 O O . ASN A 1 598 ? -8.567 7.706 20.387 1.00 49.94 598 ASN A O 1
ATOM 4748 N N . LYS A 1 599 ? -10.394 6.408 20.455 1.00 67.81 599 LYS A N 1
ATOM 4749 C CA . LYS A 1 599 ? -10.150 5.859 21.786 1.00 67.81 599 LYS A CA 1
ATOM 4750 C C . LYS A 1 599 ? -9.300 4.603 21.653 1.00 67.81 599 LYS A C 1
ATOM 4752 O O . LYS A 1 599 ? -9.682 3.649 20.988 1.00 67.81 599 LYS A O 1
ATOM 4757 N N . LEU A 1 600 ? -8.140 4.599 22.300 1.00 84.12 600 LEU A N 1
ATOM 4758 C CA . LEU A 1 600 ? -7.272 3.425 22.340 1.00 84.12 600 LEU A CA 1
ATOM 4759 C C . LEU A 1 600 ? -8.002 2.272 23.043 1.00 84.12 600 LEU A C 1
ATOM 4761 O O . LEU A 1 600 ? -8.483 2.438 24.169 1.00 84.12 600 LEU A O 1
ATOM 4765 N N . GLN A 1 601 ? -8.071 1.114 22.385 1.00 92.75 601 GLN A N 1
ATOM 4766 C CA . GLN A 1 601 ? -8.763 -0.058 22.913 1.00 92.75 601 GLN A CA 1
ATOM 4767 C C . GLN A 1 601 ? -7.909 -0.784 23.956 1.00 92.75 601 GLN A C 1
ATOM 4769 O O . GLN A 1 601 ? -6.747 -1.107 23.707 1.00 92.75 601 GLN A O 1
ATOM 4774 N N . VAL A 1 602 ? -8.474 -1.064 25.128 1.00 95.62 602 VAL A N 1
ATOM 4775 C CA . VAL A 1 602 ? -7.768 -1.716 26.240 1.00 95.62 602 VAL A CA 1
ATOM 4776 C C . VAL A 1 602 ? -8.478 -3.012 26.588 1.00 95.62 602 VAL A C 1
ATOM 4778 O O . VAL A 1 602 ? -9.629 -2.993 27.018 1.00 95.62 602 VAL A O 1
ATOM 4781 N N . LEU A 1 603 ? -7.795 -4.145 26.427 1.00 97.88 603 LEU A N 1
ATOM 4782 C CA . LEU A 1 603 ? -8.331 -5.434 26.857 1.00 97.88 603 LEU A CA 1
ATOM 4783 C C . LEU A 1 603 ? -8.232 -5.535 28.380 1.00 97.88 603 LEU A C 1
ATOM 4785 O O . LEU A 1 603 ? -7.146 -5.393 28.944 1.00 97.88 603 LEU A O 1
ATOM 4789 N N . VAL A 1 604 ? -9.349 -5.822 29.043 1.00 97.38 604 VAL A N 1
ATOM 4790 C CA . VAL A 1 604 ? -9.448 -5.895 30.504 1.00 97.38 604 VAL A CA 1
ATOM 4791 C C . VAL A 1 604 ? -9.937 -7.285 30.933 1.00 97.38 604 VAL A C 1
ATOM 4793 O O . VAL A 1 604 ? -11.141 -7.487 31.133 1.00 97.38 604 VAL A O 1
ATOM 4796 N N . PRO A 1 605 ? -9.032 -8.279 31.056 1.00 96.19 605 PRO A N 1
ATOM 4797 C CA . PRO A 1 605 ? -9.348 -9.551 31.700 1.00 96.19 605 PRO A CA 1
ATOM 4798 C C . PRO A 1 605 ? -9.765 -9.349 33.164 1.00 96.19 605 PRO A C 1
ATOM 4800 O O . PRO A 1 605 ? -9.049 -8.678 33.908 1.00 96.19 605 PRO A O 1
ATOM 4803 N N . ASP A 1 606 ? -10.881 -9.963 33.573 1.00 92.94 606 ASP A N 1
ATOM 4804 C CA . ASP A 1 606 ? -11.581 -9.736 34.857 1.00 92.94 606 ASP A CA 1
ATOM 4805 C C . ASP A 1 606 ? -12.056 -8.276 35.026 1.00 92.94 606 ASP A C 1
ATOM 4807 O O . ASP A 1 606 ? -12.071 -7.695 36.113 1.00 92.94 606 ASP A O 1
ATOM 4811 N N . GLY A 1 607 ? -12.459 -7.657 33.907 1.00 92.31 607 GLY A N 1
ATOM 4812 C CA . GLY A 1 607 ? -12.888 -6.255 33.837 1.00 92.31 607 GLY A CA 1
ATOM 4813 C C . GLY A 1 607 ? -14.220 -5.938 34.518 1.00 92.31 607 GLY A C 1
ATOM 4814 O O . GLY A 1 607 ? -14.578 -4.769 34.615 1.00 92.31 607 GLY A O 1
ATOM 4815 N N . ILE A 1 608 ? -14.951 -6.939 35.011 1.00 92.62 608 ILE A N 1
ATOM 4816 C CA . ILE A 1 608 ? -16.161 -6.745 35.832 1.00 92.62 608 ILE A CA 1
ATOM 4817 C C . ILE A 1 608 ? -16.030 -7.375 37.224 1.00 92.62 608 ILE A C 1
ATOM 4819 O O . ILE A 1 608 ? -17.015 -7.485 37.956 1.00 92.62 608 ILE A O 1
ATOM 4823 N N . GLY A 1 609 ? -14.806 -7.737 37.616 1.00 90.75 609 GLY A N 1
ATOM 4824 C CA . GLY A 1 609 ? -14.433 -7.970 39.005 1.00 90.75 609 GLY A CA 1
ATOM 4825 C C . GLY A 1 609 ? -14.394 -6.668 39.817 1.00 90.75 609 GLY A C 1
ATOM 4826 O O . GLY A 1 609 ? -14.638 -5.571 39.306 1.00 90.75 609 GLY A O 1
ATOM 4827 N N . PHE A 1 610 ? -14.064 -6.770 41.109 1.00 91.38 610 PHE A N 1
ATOM 4828 C CA . PHE A 1 610 ? -14.090 -5.620 42.024 1.00 91.38 610 PHE A CA 1
ATOM 4829 C C . PHE A 1 610 ? -13.210 -4.455 41.543 1.00 91.38 610 PHE A C 1
ATOM 4831 O O . PHE A 1 610 ? -13.712 -3.354 41.361 1.00 91.38 610 PHE A O 1
ATOM 4838 N N . ILE A 1 611 ? -11.921 -4.687 41.285 1.00 91.88 611 ILE A N 1
ATOM 4839 C CA . ILE A 1 611 ? -11.001 -3.623 40.847 1.00 91.88 611 ILE A CA 1
ATOM 4840 C C . ILE A 1 611 ? -11.217 -3.307 39.360 1.00 91.88 611 ILE A C 1
ATOM 4842 O O . ILE A 1 611 ? -11.318 -2.139 38.989 1.00 91.88 611 ILE A O 1
ATOM 4846 N N . GLY A 1 612 ? -11.356 -4.345 38.525 1.00 93.44 612 GLY A N 1
ATOM 4847 C CA . GLY A 1 612 ? -11.511 -4.205 37.077 1.00 93.44 612 GLY A CA 1
ATOM 4848 C C . GLY A 1 612 ? -12.688 -3.314 36.678 1.00 93.44 612 GLY A C 1
ATOM 4849 O O . GLY A 1 612 ? -12.516 -2.439 35.835 1.00 93.44 612 GLY A O 1
ATOM 4850 N N . SER A 1 613 ? -13.842 -3.449 37.341 1.00 95.75 613 SER A N 1
ATOM 4851 C CA . SER A 1 613 ? -15.030 -2.627 37.053 1.00 95.75 613 SER A CA 1
ATOM 4852 C C . SER A 1 613 ? -14.808 -1.132 37.299 1.00 95.75 613 SER A C 1
ATOM 4854 O O . SER A 1 613 ? -15.245 -0.309 36.495 1.00 95.75 613 SER A O 1
ATOM 4856 N N . HIS A 1 614 ? -14.075 -0.769 38.355 1.00 96.19 614 HIS A N 1
ATOM 4857 C CA . HIS A 1 614 ? -13.707 0.622 38.622 1.00 96.19 614 HIS A CA 1
ATOM 4858 C C . HIS A 1 614 ? -12.705 1.131 37.577 1.00 96.19 614 HIS A C 1
ATOM 4860 O O . HIS A 1 614 ? -12.851 2.242 37.074 1.00 96.19 614 HIS A O 1
ATOM 4866 N N . CYS A 1 615 ? -11.735 0.305 37.173 1.00 94.25 615 CYS A N 1
ATOM 4867 C CA . CYS A 1 615 ? -10.804 0.653 36.098 1.00 94.25 615 CYS A CA 1
ATOM 4868 C C . CYS A 1 615 ? -11.495 0.829 34.740 1.00 94.25 615 CYS A C 1
ATOM 4870 O O . CYS A 1 615 ? -11.099 1.707 33.983 1.00 94.25 615 CYS A O 1
ATOM 4872 N N . VAL A 1 616 ? -12.530 0.046 34.429 1.00 96.81 616 VAL A N 1
ATOM 4873 C CA . VAL A 1 616 ? -13.326 0.195 33.198 1.00 96.81 616 VAL A CA 1
ATOM 4874 C C . VAL A 1 616 ? -14.031 1.555 33.150 1.00 96.81 616 VAL A C 1
ATOM 4876 O O . VAL A 1 616 ? -13.998 2.207 32.108 1.00 96.81 616 VAL A O 1
ATOM 4879 N N . ILE A 1 617 ? -14.604 2.017 34.268 1.00 95.50 617 ILE A N 1
ATOM 4880 C CA . ILE A 1 617 ? -15.195 3.366 34.368 1.00 95.50 617 ILE A CA 1
ATOM 4881 C C . ILE A 1 617 ? -14.127 4.431 34.113 1.00 95.50 617 ILE A C 1
ATOM 4883 O O . ILE A 1 617 ? -14.296 5.289 33.246 1.00 95.50 617 ILE A O 1
ATOM 4887 N N . GLU A 1 618 ? -13.002 4.344 34.823 1.00 91.81 618 GLU A N 1
ATOM 4888 C CA . GLU A 1 618 ? -11.928 5.331 34.708 1.00 91.81 618 GLU A CA 1
ATOM 4889 C C . GLU A 1 618 ? -11.266 5.329 33.321 1.00 91.81 618 GLU A C 1
ATOM 4891 O O . GLU A 1 618 ? -10.875 6.384 32.824 1.00 91.81 618 GLU A O 1
ATOM 4896 N N . LEU A 1 619 ? -11.192 4.178 32.643 1.00 92.75 619 LEU A N 1
ATOM 4897 C CA . LEU A 1 619 ? -10.728 4.079 31.256 1.00 92.75 619 LEU A CA 1
ATOM 4898 C C . LEU A 1 619 ? -11.636 4.882 30.323 1.00 92.75 619 LEU A C 1
ATOM 4900 O O . LEU A 1 619 ? -11.136 5.678 29.528 1.00 92.75 619 LEU A O 1
ATOM 4904 N N . ILE A 1 620 ? -12.954 4.720 30.450 1.00 91.12 620 ILE A N 1
ATOM 4905 C CA . ILE A 1 620 ? -13.935 5.436 29.621 1.00 91.12 620 ILE A CA 1
ATOM 4906 C C . ILE A 1 620 ? -13.873 6.940 29.889 1.00 91.12 620 ILE A C 1
ATOM 4908 O O . ILE A 1 620 ? -13.813 7.722 28.935 1.00 91.12 620 ILE A O 1
ATOM 4912 N N . ASN A 1 621 ? -13.812 7.337 31.164 1.00 88.81 621 ASN A N 1
ATOM 4913 C CA . ASN A 1 621 ? -13.658 8.735 31.580 1.00 88.81 621 ASN A CA 1
ATOM 4914 C C . ASN A 1 621 ? -12.358 9.351 31.043 1.00 88.81 621 ASN A C 1
ATOM 4916 O O . ASN A 1 621 ? -12.329 10.519 30.659 1.00 88.81 621 ASN A O 1
ATOM 4920 N N . ALA A 1 622 ? -11.288 8.558 30.961 1.00 81.44 622 ALA A N 1
ATOM 4921 C CA . ALA A 1 622 ? -9.998 8.967 30.416 1.00 81.44 622 ALA A CA 1
ATOM 4922 C C . ALA A 1 622 ? -9.908 8.895 28.879 1.00 81.44 622 ALA A C 1
ATOM 4924 O O . ALA A 1 622 ? -8.843 9.171 28.323 1.00 81.44 622 ALA A O 1
ATOM 4925 N N . GLY A 1 623 ? -10.997 8.546 28.185 1.00 82.94 623 GLY A N 1
ATOM 4926 C CA . GLY A 1 623 ? -11.054 8.506 26.723 1.00 82.94 623 GLY A CA 1
ATOM 4927 C C . GLY A 1 623 ? -10.488 7.231 26.088 1.00 82.94 623 GLY A C 1
ATOM 4928 O O . GLY A 1 623 ? -10.156 7.252 24.908 1.00 82.94 623 GLY A O 1
ATOM 4929 N N . TYR A 1 624 ? -10.383 6.132 26.833 1.00 88.00 624 TYR A N 1
ATOM 4930 C CA . TYR A 1 624 ? -10.074 4.797 26.308 1.00 88.00 624 TYR A CA 1
ATOM 4931 C C . TYR A 1 624 ? -11.357 4.003 26.029 1.00 88.00 624 TYR A C 1
ATOM 4933 O O . TYR A 1 624 ? -12.435 4.339 26.526 1.00 88.00 624 TYR A O 1
ATOM 4941 N N . GLU A 1 625 ? -11.238 2.937 25.240 1.00 92.88 625 GLU A N 1
ATOM 4942 C CA . GLU A 1 625 ? -12.332 2.002 24.967 1.00 92.88 625 GLU A CA 1
ATOM 4943 C C . GLU A 1 625 ? -12.021 0.630 25.596 1.00 92.88 625 GLU A C 1
ATOM 4945 O O . GLU A 1 625 ? -11.138 -0.086 25.122 1.00 92.88 625 GLU A O 1
ATOM 4950 N N . PRO A 1 626 ? -12.691 0.240 26.690 1.00 95.00 626 PRO A N 1
ATOM 4951 C CA . PRO A 1 626 ? -12.436 -1.042 27.332 1.00 95.00 626 PRO A CA 1
ATOM 4952 C C . PRO A 1 626 ? -13.112 -2.202 26.590 1.00 95.00 626 PRO A C 1
ATOM 4954 O O . PRO A 1 626 ? -14.295 -2.147 26.252 1.00 95.00 626 PRO A O 1
ATOM 4957 N N . ILE A 1 627 ? -12.372 -3.298 26.427 1.00 96.94 627 ILE A N 1
ATOM 4958 C CA . ILE A 1 627 ? -12.871 -4.595 25.962 1.00 96.94 627 ILE A CA 1
ATOM 4959 C C . ILE A 1 627 ? -12.791 -5.563 27.139 1.00 96.94 627 ILE A C 1
ATOM 4961 O O . ILE A 1 627 ? -11.707 -5.977 27.547 1.00 96.94 627 ILE A O 1
ATOM 4965 N N . VAL A 1 628 ? -13.934 -5.927 27.709 1.00 97.00 628 VAL A N 1
ATOM 4966 C CA . VAL A 1 628 ? -13.992 -6.785 28.898 1.00 97.00 628 VAL A CA 1
ATOM 4967 C C . VAL A 1 628 ? -13.928 -8.258 28.501 1.00 97.00 628 VAL A C 1
ATOM 4969 O O . VAL A 1 628 ? -14.680 -8.713 27.640 1.00 97.00 628 VAL A O 1
ATOM 4972 N N . VAL A 1 629 ? -13.080 -9.030 29.178 1.00 95.88 629 VAL A N 1
ATOM 4973 C CA . VAL A 1 629 ? -13.083 -10.500 29.127 1.00 95.88 629 VAL A CA 1
ATOM 4974 C C . VAL A 1 629 ? -13.262 -11.028 30.544 1.00 95.88 629 VAL A C 1
ATOM 4976 O O . VAL A 1 629 ? -12.459 -10.710 31.415 1.00 95.88 629 VAL A O 1
ATOM 4979 N N . ASP A 1 630 ? -14.296 -11.825 30.797 1.00 94.25 630 ASP A N 1
ATOM 4980 C CA . ASP A 1 630 ? -14.560 -12.370 32.134 1.00 94.25 630 ASP A CA 1
ATOM 4981 C C . ASP A 1 630 ? -15.310 -13.710 32.053 1.00 94.25 630 ASP A C 1
ATOM 4983 O O . ASP A 1 630 ? -16.230 -13.872 31.252 1.00 94.25 630 ASP A O 1
ATOM 4987 N N . ASN A 1 631 ? -14.949 -14.683 32.892 1.00 91.88 631 ASN A N 1
ATOM 4988 C CA . ASN A 1 631 ? -15.618 -15.987 32.944 1.00 91.88 631 ASN A CA 1
ATOM 4989 C C . ASN A 1 631 ? -16.775 -16.048 33.962 1.00 91.88 631 ASN A C 1
ATOM 4991 O O . ASN A 1 631 ? -17.465 -17.069 34.040 1.00 91.88 631 ASN A O 1
ATOM 4995 N N . LEU A 1 632 ? -17.017 -14.965 34.707 1.00 89.88 632 LEU A N 1
ATOM 4996 C CA . LEU A 1 632 ? -18.022 -14.811 35.765 1.00 89.88 632 LEU A CA 1
ATOM 4997 C C . LEU A 1 632 ? -17.822 -15.754 36.960 1.00 89.88 632 LEU A C 1
ATOM 4999 O O . LEU A 1 632 ? -18.772 -16.068 37.675 1.00 89.88 632 LEU A O 1
ATOM 5003 N N . SER A 1 633 ? -16.598 -16.241 37.181 1.00 86.94 633 SER A N 1
ATOM 5004 C CA . SER A 1 633 ? -16.310 -17.184 38.273 1.00 86.94 633 SER A CA 1
ATOM 5005 C C . SER A 1 633 ? -16.398 -16.549 39.664 1.00 86.94 633 SER A C 1
ATOM 5007 O O . SER A 1 633 ? -16.716 -17.245 40.629 1.00 86.94 633 SER A O 1
ATOM 5009 N N . ASN A 1 634 ? -16.130 -15.244 39.772 1.00 84.44 634 ASN A N 1
ATOM 5010 C CA . ASN A 1 634 ? -16.219 -14.472 41.015 1.00 84.44 634 ASN A CA 1
ATOM 5011 C C . ASN A 1 634 ? -16.755 -13.042 40.784 1.00 84.44 634 ASN A C 1
ATOM 5013 O O . ASN A 1 634 ? -16.462 -12.125 41.551 1.00 84.44 634 ASN A O 1
ATOM 5017 N N . SER A 1 635 ? -17.519 -12.854 39.709 1.00 86.69 635 SER A N 1
ATOM 5018 C CA . SER A 1 635 ? -18.133 -11.588 39.304 1.00 86.69 635 SER A CA 1
ATOM 5019 C C . SER A 1 635 ? -19.557 -11.840 38.789 1.00 86.69 635 SER A C 1
ATOM 5021 O O . SER A 1 635 ? -19.980 -12.983 38.601 1.00 86.69 635 SER A O 1
ATOM 5023 N N . SER A 1 636 ? -20.335 -10.775 38.595 1.00 89.06 636 SER A N 1
ATOM 5024 C CA . SER A 1 636 ? -21.720 -10.854 38.119 1.00 89.06 636 SER A CA 1
ATOM 5025 C C . SER A 1 636 ? -21.916 -9.961 36.904 1.00 89.06 636 SER A C 1
ATOM 5027 O O . SER A 1 636 ? -21.482 -8.812 36.902 1.00 89.06 636 SER A O 1
ATOM 5029 N N . ILE A 1 637 ? -22.660 -10.443 35.903 1.00 90.44 637 ILE A N 1
ATOM 5030 C CA . ILE A 1 637 ? -23.012 -9.645 34.718 1.00 90.44 637 ILE A CA 1
ATOM 5031 C C . ILE A 1 637 ? -23.814 -8.382 35.075 1.00 90.44 637 ILE A C 1
ATOM 5033 O O . ILE A 1 637 ? -23.810 -7.406 34.331 1.00 90.44 637 ILE A O 1
ATOM 5037 N N . VAL A 1 638 ? -24.466 -8.364 36.244 1.00 92.81 638 VAL A N 1
ATOM 5038 C CA . VAL A 1 638 ? -25.144 -7.172 36.775 1.00 92.81 638 VAL A CA 1
ATOM 5039 C C . VAL A 1 638 ? -24.144 -6.040 37.028 1.00 92.81 638 VAL A C 1
ATOM 5041 O O . VAL A 1 638 ? -24.490 -4.878 36.843 1.00 92.81 638 VAL A O 1
ATOM 5044 N N . CYS A 1 639 ? -22.895 -6.352 37.395 1.00 93.06 639 CYS A N 1
ATOM 5045 C CA . CYS A 1 639 ? -21.841 -5.348 37.528 1.00 93.06 639 CYS A CA 1
ATOM 5046 C C . CYS A 1 639 ? -21.628 -4.612 36.201 1.00 93.06 639 CYS A C 1
ATOM 5048 O O . CYS A 1 639 ? -21.681 -3.387 36.191 1.00 93.06 639 CYS A O 1
ATOM 5050 N N . LEU A 1 640 ? -21.523 -5.336 35.079 1.00 92.75 640 LEU A N 1
ATOM 5051 C CA . LEU A 1 640 ? -21.400 -4.728 33.751 1.00 92.75 640 LEU A CA 1
ATOM 5052 C C . LEU A 1 640 ? -22.557 -3.768 33.455 1.00 92.75 640 LEU A C 1
ATOM 5054 O O . LEU A 1 640 ? -22.323 -2.641 33.043 1.00 92.75 640 LEU A O 1
ATOM 5058 N N . GLN A 1 641 ? -23.799 -4.181 33.720 1.00 93.31 641 GLN A N 1
ATOM 5059 C CA . GLN A 1 641 ? -24.982 -3.340 33.494 1.00 93.31 641 GLN A CA 1
ATOM 5060 C C . GLN A 1 641 ? -24.938 -2.046 34.316 1.00 93.31 641 GLN A C 1
ATOM 5062 O O . GLN A 1 641 ? -25.342 -0.989 33.838 1.00 93.31 641 GLN A O 1
ATOM 5067 N N . ARG A 1 642 ? -24.439 -2.121 35.553 1.00 95.56 642 ARG A N 1
ATOM 5068 C CA . ARG A 1 642 ? -24.287 -0.953 36.425 1.00 95.56 642 ARG A CA 1
ATOM 5069 C C . ARG A 1 642 ? -23.122 -0.067 36.008 1.00 95.56 642 ARG A C 1
ATOM 5071 O O . ARG A 1 642 ? -23.257 1.148 36.071 1.00 95.56 642 ARG A O 1
ATOM 5078 N N . VAL A 1 643 ? -22.023 -0.649 35.530 1.00 95.19 643 VAL A N 1
ATOM 5079 C CA . VAL A 1 643 ? -20.934 0.105 34.899 1.00 95.19 643 VAL A CA 1
ATOM 5080 C C . VAL A 1 643 ? -21.472 0.856 33.679 1.00 95.19 643 VAL A C 1
ATOM 5082 O O . VAL A 1 643 ? -21.319 2.070 33.626 1.00 95.19 643 VAL A O 1
ATOM 5085 N N . GLU A 1 644 ? -22.186 0.184 32.767 1.00 93.50 644 GLU A N 1
ATOM 5086 C CA . GLU A 1 644 ? -22.840 0.800 31.597 1.00 93.50 644 GLU A CA 1
ATOM 5087 C C . GLU A 1 644 ? -23.818 1.919 31.996 1.00 93.50 644 GLU A C 1
ATOM 5089 O O . GLU A 1 644 ? -23.889 2.949 31.328 1.00 93.50 644 GLU A O 1
ATOM 5094 N N . GLN A 1 645 ? -24.544 1.750 33.107 1.00 94.31 645 GLN A N 1
ATOM 5095 C CA . GLN A 1 645 ? -25.424 2.783 33.660 1.00 94.31 645 GLN A CA 1
ATOM 5096 C C . GLN A 1 645 ? -24.643 4.006 34.162 1.00 94.31 645 GLN A C 1
ATOM 5098 O O . GLN A 1 645 ? -25.097 5.128 33.952 1.00 94.31 645 GLN A O 1
ATOM 5103 N N . ILE A 1 646 ? -23.496 3.806 34.819 1.00 93.38 646 ILE A N 1
ATOM 5104 C CA . ILE A 1 646 ? -22.652 4.902 35.320 1.00 93.38 646 ILE A CA 1
ATOM 5105 C C . ILE A 1 646 ? -22.062 5.702 34.154 1.00 93.38 646 ILE A C 1
ATOM 5107 O O . ILE A 1 646 ? -22.103 6.928 34.176 1.00 93.38 646 ILE A O 1
ATOM 5111 N N . VAL A 1 647 ? -21.536 5.022 33.132 1.00 89.81 647 VAL A N 1
ATOM 5112 C CA . VAL A 1 647 ? -20.832 5.675 32.011 1.00 89.81 647 VAL A CA 1
ATOM 5113 C C . VAL A 1 647 ? -21.752 6.095 30.861 1.00 89.81 647 VAL A C 1
ATOM 5115 O O . VAL A 1 647 ? -21.316 6.789 29.946 1.00 89.81 647 VAL A O 1
ATOM 5118 N N . GLY A 1 648 ? -23.015 5.663 30.869 1.00 87.00 648 GLY A N 1
ATOM 5119 C CA . GLY A 1 648 ? -24.015 6.026 29.863 1.00 87.00 648 GLY A CA 1
ATOM 5120 C C . GLY A 1 648 ? -23.783 5.427 28.470 1.00 87.00 648 GLY A C 1
ATOM 5121 O O . GLY A 1 648 ? -24.363 5.911 27.500 1.00 87.00 648 GLY A O 1
ATOM 5122 N N . CYS A 1 649 ? -22.953 4.389 28.341 1.00 84.06 649 CYS A N 1
ATOM 5123 C CA . CYS A 1 649 ? -22.675 3.720 27.069 1.00 84.06 649 CYS A CA 1
ATOM 5124 C C . CYS A 1 649 ? -22.547 2.201 27.233 1.00 84.06 649 CYS A C 1
ATOM 5126 O O . CYS A 1 649 ? -22.374 1.686 28.338 1.00 84.06 649 CYS A O 1
ATOM 5128 N N . LYS A 1 650 ? -22.680 1.478 26.115 1.00 89.75 650 LYS A N 1
ATOM 5129 C CA . LYS A 1 650 ? -22.507 0.023 26.067 1.00 89.75 650 LYS A CA 1
ATOM 5130 C C . LYS A 1 650 ? -21.034 -0.350 26.053 1.00 89.75 650 LYS A C 1
ATOM 5132 O O . LYS A 1 650 ? -20.238 0.329 25.412 1.00 89.75 650 LYS A O 1
ATOM 5137 N N . ILE A 1 651 ? -20.700 -1.448 26.728 1.00 91.06 651 ILE A N 1
ATOM 5138 C CA . ILE A 1 651 ? -19.320 -1.919 26.855 1.00 91.06 651 ILE A CA 1
ATOM 5139 C C . ILE A 1 651 ? -19.170 -3.269 26.165 1.00 91.06 651 ILE A C 1
ATOM 5141 O O . ILE A 1 651 ? -19.875 -4.243 26.459 1.00 91.06 651 ILE A O 1
ATOM 5145 N N . THR A 1 652 ? -18.203 -3.332 25.253 1.00 93.81 652 THR A N 1
ATOM 5146 C CA . THR A 1 652 ? -17.813 -4.568 24.580 1.00 93.81 652 THR A CA 1
ATOM 5147 C C . THR A 1 652 ? -17.329 -5.578 25.616 1.00 93.81 652 THR A C 1
ATOM 5149 O O . THR A 1 652 ? -16.397 -5.311 26.373 1.00 93.81 652 THR A O 1
ATOM 5152 N N . ASN A 1 653 ? -17.963 -6.750 25.661 1.00 95.25 653 ASN A N 1
ATOM 5153 C CA . ASN A 1 653 ? -17.642 -7.791 26.630 1.00 95.25 653 ASN A CA 1
ATOM 5154 C C . ASN A 1 653 ? -17.714 -9.190 26.010 1.00 95.25 653 ASN A C 1
ATOM 5156 O O . ASN A 1 653 ? -18.545 -9.461 25.143 1.00 95.25 653 ASN A O 1
ATOM 5160 N N . TYR A 1 654 ? -16.854 -10.079 26.498 1.00 95.06 654 TYR A N 1
ATOM 5161 C CA . TYR A 1 654 ? -16.767 -11.474 26.094 1.00 95.06 654 TYR A CA 1
ATOM 5162 C C . TYR A 1 654 ? -16.786 -12.364 27.331 1.00 95.06 654 TYR A C 1
ATOM 5164 O O . TYR A 1 654 ? -15.906 -12.282 28.191 1.00 95.06 654 TYR A O 1
ATOM 5172 N N . LYS A 1 655 ? -17.781 -13.253 27.399 1.00 95.44 655 LYS A N 1
ATOM 5173 C CA . LYS A 1 655 ? -17.847 -14.276 28.440 1.00 95.44 655 LYS A CA 1
ATOM 5174 C C . LYS A 1 655 ? -16.957 -15.461 28.065 1.00 95.44 655 LYS A C 1
ATOM 5176 O O . LYS A 1 655 ? -17.451 -16.453 27.532 1.00 95.44 655 LYS A O 1
ATOM 5181 N N . ILE A 1 656 ? -15.658 -15.341 28.316 1.00 93.94 656 ILE A N 1
ATOM 5182 C CA . ILE A 1 656 ? -14.667 -16.377 28.002 1.00 93.94 656 ILE A CA 1
ATOM 5183 C C . ILE A 1 656 ? -13.690 -16.553 29.164 1.00 93.94 656 ILE A C 1
ATOM 5185 O O . ILE A 1 656 ? -13.465 -15.641 29.956 1.00 93.94 656 ILE A O 1
ATOM 5189 N N . ASP A 1 657 ? -13.102 -17.741 29.262 1.00 92.62 657 ASP A N 1
ATOM 5190 C CA . ASP A 1 657 ? -11.989 -18.004 30.170 1.00 92.62 657 ASP A CA 1
ATOM 5191 C C . ASP A 1 657 ? -10.673 -17.680 29.451 1.00 92.62 657 ASP A C 1
ATOM 5193 O O . ASP A 1 657 ? -10.454 -18.150 28.338 1.00 92.62 657 ASP A O 1
ATOM 5197 N N . CYS A 1 658 ? -9.765 -16.928 30.078 1.00 93.62 658 CYS A N 1
ATOM 5198 C CA . CYS A 1 658 ? -8.428 -16.673 29.522 1.00 93.62 658 CYS A CA 1
ATOM 5199 C C . CYS A 1 658 ? -7.588 -17.958 29.363 1.00 93.62 658 CYS A C 1
ATOM 5201 O O . CYS A 1 658 ? -6.535 -17.947 28.724 1.00 93.62 658 CYS A O 1
ATOM 5203 N N . LEU A 1 659 ? -8.022 -19.079 29.950 1.00 94.00 659 LEU A N 1
ATOM 5204 C CA . LEU A 1 659 ? -7.486 -20.408 29.681 1.00 94.00 659 LEU A CA 1
ATOM 5205 C C . LEU A 1 659 ? -7.975 -21.012 28.356 1.00 94.00 659 LEU A C 1
ATOM 5207 O O . LEU A 1 659 ? -7.409 -22.015 27.925 1.00 94.00 659 LEU A O 1
ATOM 5211 N N . ASP A 1 660 ? -8.966 -20.452 27.685 1.00 95.94 660 ASP A N 1
ATOM 5212 C CA . ASP A 1 660 ? -9.331 -20.866 26.335 1.00 95.94 660 ASP A CA 1
ATOM 5213 C C . ASP A 1 660 ? -8.559 -20.026 25.313 1.00 95.94 660 ASP A C 1
ATOM 5215 O O . ASP A 1 660 ? -8.898 -18.878 25.032 1.00 95.94 660 ASP A O 1
ATOM 5219 N N . LEU A 1 661 ? -7.474 -20.598 24.785 1.00 95.00 661 LEU A N 1
ATOM 5220 C CA . LEU A 1 661 ? -6.579 -19.891 23.873 1.00 95.00 661 LEU A CA 1
ATOM 5221 C C . LEU A 1 661 ? -7.255 -19.554 22.539 1.00 95.00 661 LEU A C 1
ATOM 5223 O O . LEU A 1 661 ? -6.979 -18.494 21.989 1.00 95.00 661 LEU A O 1
ATOM 5227 N N . GLU A 1 662 ? -8.135 -20.416 22.027 1.00 94.50 662 GLU A N 1
ATOM 5228 C CA . GLU A 1 662 ? -8.797 -20.174 20.739 1.00 94.50 662 GLU A CA 1
ATOM 5229 C C . GLU A 1 662 ? -9.834 -19.059 20.866 1.00 94.50 662 GLU A C 1
ATOM 5231 O O . GLU A 1 662 ? -9.809 -18.100 20.095 1.00 94.50 662 GLU A O 1
ATOM 5236 N N . SER A 1 663 ? -10.666 -19.108 21.911 1.00 93.25 663 SER A N 1
ATOM 5237 C CA . SER A 1 663 ? -11.604 -18.019 22.203 1.00 93.25 663 SER A CA 1
ATOM 5238 C C . SER A 1 663 ? -10.878 -16.692 22.455 1.00 93.25 663 SER A C 1
ATOM 5240 O O . SER A 1 663 ? -11.337 -15.639 22.014 1.00 93.25 663 SER A O 1
ATOM 5242 N N . LEU A 1 664 ? -9.725 -16.724 23.133 1.00 94.19 664 LEU A N 1
ATOM 5243 C CA . LEU A 1 664 ? -8.905 -15.534 23.359 1.00 94.19 664 LEU A CA 1
ATOM 5244 C C . LEU A 1 664 ? -8.319 -14.992 22.046 1.00 94.19 664 LEU A C 1
ATOM 5246 O O . LEU A 1 664 ? -8.396 -13.789 21.807 1.00 94.19 664 LEU A O 1
ATOM 5250 N N . ARG A 1 665 ? -7.807 -15.856 21.160 1.00 92.62 665 ARG A N 1
ATOM 5251 C CA . ARG A 1 665 ? -7.348 -15.466 19.814 1.00 92.62 665 ARG A CA 1
ATOM 5252 C C . ARG A 1 665 ? -8.456 -14.803 19.009 1.00 92.62 665 ARG A C 1
ATOM 5254 O O . ARG A 1 665 ? -8.202 -13.800 18.351 1.00 92.62 665 ARG A O 1
ATOM 5261 N N . ASP A 1 666 ? -9.678 -15.317 19.081 1.00 87.19 666 ASP A N 1
ATOM 5262 C CA . ASP A 1 666 ? -10.815 -14.730 18.373 1.00 87.19 666 ASP A CA 1
ATOM 5263 C C . ASP A 1 666 ? -11.169 -13.327 18.875 1.00 87.19 666 ASP A C 1
ATOM 5265 O O . ASP A 1 666 ? -11.584 -12.488 18.076 1.00 87.19 666 ASP A O 1
ATOM 5269 N N . VAL A 1 667 ? -10.964 -13.030 20.163 1.00 89.88 667 VAL A N 1
ATOM 5270 C CA . VAL A 1 667 ? -11.068 -11.654 20.673 1.00 89.88 667 VAL A CA 1
ATOM 5271 C C . VAL A 1 667 ? -9.957 -10.787 20.084 1.00 89.88 667 VAL A C 1
ATOM 5273 O O . VAL A 1 667 ? -10.245 -9.717 19.560 1.00 89.88 667 VAL A O 1
ATOM 5276 N N . PHE A 1 668 ? -8.705 -11.247 20.093 1.00 91.56 668 PHE A N 1
ATOM 5277 C CA . PHE A 1 668 ? -7.581 -10.471 19.551 1.00 91.56 668 PHE A CA 1
ATOM 5278 C C . PHE A 1 668 ? -7.718 -10.191 18.046 1.00 91.56 668 PHE A C 1
ATOM 5280 O O . PHE A 1 668 ? -7.366 -9.106 17.604 1.00 91.56 668 PHE A O 1
ATOM 5287 N N . LYS A 1 669 ? -8.291 -11.111 17.258 1.00 85.50 669 LYS A N 1
ATOM 5288 C CA . LYS A 1 669 ? -8.566 -10.891 15.822 1.00 85.50 669 LYS A CA 1
ATOM 5289 C C . LYS A 1 669 ? -9.609 -9.803 15.559 1.00 85.50 669 LYS A C 1
ATOM 5291 O O . LYS A 1 669 ? -9.606 -9.205 14.490 1.00 85.50 669 LYS A O 1
ATOM 5296 N N . ARG A 1 670 ? -10.544 -9.598 16.492 1.00 83.75 670 ARG A N 1
ATOM 5297 C CA . ARG A 1 670 ? -11.682 -8.680 16.325 1.00 83.75 670 ARG A CA 1
ATOM 5298 C C . ARG A 1 670 ? -11.365 -7.239 16.714 1.00 83.75 670 ARG A C 1
ATOM 5300 O O . ARG A 1 670 ? -12.166 -6.370 16.387 1.00 83.75 670 ARG A O 1
ATOM 5307 N N . HIS A 1 671 ? -10.262 -6.996 17.425 1.00 85.19 671 HIS A N 1
ATOM 5308 C CA . HIS A 1 671 ? -9.971 -5.705 18.054 1.00 85.19 671 HIS A CA 1
ATOM 5309 C C . HIS A 1 671 ? -8.526 -5.265 17.850 1.00 85.19 671 HIS A C 1
ATOM 5311 O O . HIS A 1 671 ? -7.599 -6.069 17.938 1.00 85.19 671 HIS A O 1
ATOM 5317 N N . SER A 1 672 ? -8.327 -3.959 17.691 1.00 84.75 672 SER A N 1
ATOM 5318 C CA . SER A 1 672 ? -7.004 -3.333 17.601 1.00 84.75 672 SER A CA 1
ATOM 5319 C C . SER A 1 672 ? -6.533 -2.924 18.997 1.00 84.75 672 SER A C 1
ATOM 5321 O O . SER A 1 672 ? -6.579 -1.756 19.382 1.00 84.75 672 SER A O 1
ATOM 5323 N N . ILE A 1 673 ? -6.116 -3.912 19.790 1.00 92.62 673 ILE A N 1
ATOM 5324 C CA . ILE A 1 673 ? -5.797 -3.730 21.212 1.00 92.62 673 ILE A CA 1
ATOM 5325 C C . ILE A 1 673 ? -4.497 -2.925 21.383 1.00 92.62 673 ILE A C 1
ATOM 5327 O O . ILE A 1 673 ? -3.417 -3.364 20.995 1.00 92.62 673 ILE A O 1
ATOM 5331 N N . PHE A 1 674 ? -4.587 -1.775 22.052 1.00 90.81 674 PHE A N 1
ATOM 5332 C CA . PHE A 1 674 ? -3.440 -0.934 22.407 1.00 90.81 674 PHE A CA 1
ATOM 5333 C C . PHE A 1 674 ? -2.649 -1.488 23.599 1.00 90.81 674 PHE A C 1
ATOM 5335 O O . PHE A 1 674 ? -1.416 -1.450 23.609 1.00 90.81 674 PHE A O 1
ATOM 5342 N N . ALA A 1 675 ? -3.351 -1.974 24.625 1.00 92.38 675 ALA A N 1
ATOM 5343 C CA . ALA A 1 675 ? -2.748 -2.521 25.835 1.00 92.38 675 ALA A CA 1
ATOM 5344 C C . ALA A 1 675 ? -3.671 -3.530 26.519 1.00 92.38 675 ALA A C 1
ATOM 5346 O O . ALA A 1 675 ? -4.882 -3.545 26.289 1.00 92.38 675 ALA A O 1
ATOM 5347 N N . ILE A 1 676 ? -3.097 -4.328 27.418 1.00 97.00 676 ILE A N 1
ATOM 5348 C CA . ILE A 1 676 ? -3.855 -5.223 28.295 1.00 97.00 676 ILE A CA 1
ATOM 5349 C C . ILE A 1 676 ? -3.701 -4.771 29.745 1.00 97.00 676 ILE A C 1
ATOM 5351 O O . ILE A 1 676 ? -2.582 -4.567 30.214 1.00 97.00 676 ILE A O 1
ATOM 5355 N N . MET A 1 677 ? -4.822 -4.666 30.457 1.00 94.31 677 MET A N 1
ATOM 5356 C CA . MET A 1 677 ? -4.892 -4.395 31.891 1.00 94.31 677 MET A CA 1
ATOM 5357 C C . MET A 1 677 ? -5.426 -5.642 32.606 1.00 94.31 677 MET A C 1
ATOM 5359 O O . MET A 1 677 ? -6.631 -5.870 32.671 1.00 94.31 677 MET A O 1
ATOM 5363 N N . ASN A 1 678 ? -4.516 -6.504 33.063 1.00 95.12 678 ASN A N 1
ATOM 5364 C CA . ASN A 1 678 ? -4.838 -7.867 33.484 1.00 95.12 678 ASN A CA 1
ATOM 5365 C C . ASN A 1 678 ? -5.115 -7.989 34.989 1.00 95.12 678 ASN A C 1
ATOM 5367 O O . ASN A 1 678 ? -4.169 -8.115 35.773 1.00 95.12 678 ASN A O 1
ATOM 5371 N N . PHE A 1 679 ? -6.400 -8.075 35.351 1.00 90.88 679 PHE A N 1
ATOM 5372 C CA . PHE A 1 679 ? -6.865 -8.341 36.719 1.00 90.88 679 PHE A CA 1
ATOM 5373 C C . PHE A 1 679 ? -7.109 -9.827 37.003 1.00 90.88 679 PHE A C 1
ATOM 5375 O O . PHE A 1 679 ? -7.079 -10.232 38.166 1.00 90.88 679 PHE A O 1
ATOM 5382 N N . ALA A 1 680 ? -7.276 -10.647 35.957 1.00 83.69 680 ALA A N 1
ATOM 5383 C CA . ALA A 1 680 ? -7.694 -12.041 36.067 1.00 83.69 680 ALA A CA 1
ATOM 5384 C C . ALA A 1 680 ? -6.795 -12.863 37.001 1.00 83.69 680 ALA A C 1
ATOM 5386 O O . ALA A 1 680 ? -5.656 -13.217 36.683 1.00 83.69 680 ALA A O 1
ATOM 5387 N N . ALA A 1 681 ? -7.331 -13.184 38.178 1.00 79.81 681 ALA A N 1
ATOM 5388 C CA . ALA A 1 681 ? -6.697 -14.055 39.150 1.00 79.81 681 ALA A CA 1
ATOM 5389 C C . ALA A 1 681 ? -7.723 -14.634 40.126 1.00 79.81 681 ALA A C 1
ATOM 5391 O O . ALA A 1 681 ? -8.669 -13.973 40.542 1.00 79.81 681 ALA A O 1
ATOM 5392 N N . MET A 1 682 ? -7.485 -15.863 40.574 1.00 76.81 682 MET A N 1
ATOM 5393 C CA . MET A 1 682 ? -8.209 -16.425 41.711 1.00 76.81 682 MET A CA 1
ATOM 5394 C C . MET A 1 682 ? -7.568 -15.973 43.028 1.00 76.81 682 MET A C 1
ATOM 5396 O O . MET A 1 682 ? -6.337 -15.921 43.122 1.00 76.81 682 MET A O 1
ATOM 5400 N N . LYS A 1 683 ? -8.395 -15.746 44.065 1.00 65.00 683 LYS A N 1
ATOM 5401 C CA . LYS A 1 683 ? -7.981 -15.356 45.432 1.00 65.00 683 LYS A CA 1
ATOM 5402 C C . LYS A 1 683 ? -8.580 -16.243 46.554 1.00 65.00 683 LYS A C 1
ATOM 5404 O O . LYS A 1 683 ? -9.619 -15.928 47.123 1.00 65.00 683 LYS A O 1
ATOM 5409 N N . SER A 1 684 ? -7.940 -17.364 46.900 1.00 59.72 684 SER A N 1
ATOM 5410 C CA . SER A 1 684 ? -8.236 -18.185 48.100 1.00 59.72 684 SER A CA 1
ATOM 5411 C C . SER A 1 684 ? -7.049 -19.115 48.435 1.00 59.72 684 SER A C 1
ATOM 5413 O O . SER A 1 684 ? -6.194 -19.388 47.601 1.00 59.72 684 SER A O 1
ATOM 5415 N N . VAL A 1 685 ? -6.916 -19.561 49.684 1.00 57.91 685 VAL A N 1
ATOM 5416 C CA . VAL A 1 685 ? -5.675 -20.205 50.170 1.00 57.91 685 VAL A CA 1
ATOM 5417 C C . VAL A 1 685 ? -5.693 -21.740 50.017 1.00 57.91 685 VAL A C 1
ATOM 5419 O O . VAL A 1 685 ? -4.647 -22.380 49.976 1.00 57.91 685 VAL A O 1
ATOM 5422 N N . GLU A 1 686 ? -6.866 -22.354 49.851 1.00 66.50 686 GLU A N 1
ATOM 5423 C CA . GLU A 1 686 ? -7.073 -23.793 50.108 1.00 66.50 686 GLU A CA 1
ATOM 5424 C C . GLU A 1 686 ? -6.752 -24.750 48.936 1.00 66.50 686 GLU A C 1
ATOM 5426 O O . GLU A 1 686 ? -6.732 -25.965 49.124 1.00 66.50 686 GLU A O 1
ATOM 5431 N N . LYS A 1 687 ? -6.524 -24.252 47.707 1.00 78.12 687 LYS A N 1
ATOM 5432 C CA . LYS A 1 687 ? -6.426 -25.090 46.481 1.00 78.12 687 LYS A CA 1
ATOM 5433 C C . LYS A 1 687 ? -5.216 -24.764 45.583 1.00 78.12 687 LYS A C 1
ATOM 5435 O O . LYS A 1 687 ? -5.414 -24.377 44.432 1.00 78.12 687 LYS A O 1
ATOM 5440 N N . PRO A 1 688 ? -3.962 -24.948 46.038 1.00 80.62 688 PRO A N 1
ATOM 5441 C CA . PRO A 1 688 ? -2.748 -24.410 45.399 1.00 80.62 688 PRO A CA 1
ATOM 5442 C C . PRO A 1 688 ? -2.588 -24.723 43.900 1.00 80.62 688 PRO A C 1
ATOM 5444 O O . PRO A 1 688 ? -2.268 -23.829 43.121 1.00 80.62 688 PRO A O 1
ATOM 5447 N N . VAL A 1 689 ? -2.851 -25.962 43.469 1.00 85.75 689 VAL A N 1
ATOM 5448 C CA . VAL A 1 689 ? -2.713 -26.373 42.054 1.00 85.75 689 VAL A CA 1
ATOM 5449 C C . VAL A 1 689 ? -3.652 -25.583 41.136 1.00 85.75 689 VAL A C 1
ATOM 5451 O O . VAL A 1 689 ? -3.272 -25.211 40.025 1.00 85.75 689 VAL A O 1
ATOM 5454 N N . LEU A 1 690 ? -4.867 -25.289 41.608 1.00 83.44 690 LEU A N 1
ATOM 5455 C CA . LEU A 1 690 ? -5.846 -24.523 40.844 1.00 83.44 690 LEU A CA 1
ATOM 5456 C C . LEU A 1 690 ? -5.382 -23.070 40.639 1.00 83.44 690 LEU A C 1
ATOM 5458 O O . LEU A 1 690 ? -5.559 -22.539 39.546 1.00 83.44 690 LEU A O 1
ATOM 5462 N N . TYR A 1 691 ? -4.709 -22.468 41.631 1.00 80.75 691 TYR A N 1
ATOM 5463 C CA . TYR A 1 691 ? -4.148 -21.111 41.524 1.00 80.75 691 TYR A CA 1
ATOM 5464 C C . TYR A 1 691 ? -3.062 -21.015 40.475 1.00 80.75 691 TYR A C 1
ATOM 5466 O O . TYR A 1 691 ? -3.109 -20.121 39.636 1.00 80.75 691 TYR A O 1
ATOM 5474 N N . TYR A 1 692 ? -2.095 -21.931 40.498 1.00 88.56 692 TYR A N 1
ATOM 5475 C CA . TYR A 1 692 ? -1.030 -21.915 39.501 1.00 88.56 692 TYR A CA 1
ATOM 5476 C C . TYR A 1 692 ? -1.589 -22.147 38.100 1.00 88.56 692 TYR A C 1
ATOM 5478 O O . TYR A 1 692 ? -1.259 -21.394 37.185 1.00 88.56 692 TYR A O 1
ATOM 5486 N N . LYS A 1 693 ? -2.499 -23.120 37.938 1.00 89.94 693 LYS A N 1
ATOM 5487 C CA . LYS A 1 693 ? -3.152 -23.371 36.648 1.00 89.94 693 LYS A CA 1
ATOM 5488 C C . LYS A 1 693 ? -3.883 -22.131 36.134 1.00 89.94 693 LYS A C 1
ATOM 5490 O O . LYS A 1 693 ? -3.738 -21.808 34.961 1.00 89.94 693 LYS A O 1
ATOM 5495 N N . ASN A 1 694 ? -4.643 -21.448 36.988 1.00 90.19 694 ASN A N 1
ATOM 5496 C CA . ASN A 1 694 ? -5.412 -20.275 36.592 1.00 90.19 694 ASN A CA 1
ATOM 5497 C C . ASN A 1 694 ? -4.526 -19.044 36.371 1.00 90.19 694 ASN A C 1
ATOM 5499 O O . ASN A 1 694 ? -4.486 -18.504 35.273 1.00 90.19 694 ASN A O 1
ATOM 5503 N N . ASN A 1 695 ? -3.795 -18.608 37.396 1.00 92.19 695 ASN A N 1
ATOM 5504 C CA . ASN A 1 695 ? -3.101 -17.319 37.401 1.00 92.19 695 ASN A CA 1
ATOM 5505 C C . ASN A 1 695 ? -1.885 -17.327 36.464 1.00 92.19 695 ASN A C 1
ATOM 5507 O O . ASN A 1 695 ? -1.722 -16.410 35.668 1.00 92.19 695 ASN A O 1
ATOM 5511 N N . VAL A 1 696 ? -1.062 -18.383 36.510 1.00 94.94 696 VAL A N 1
ATOM 5512 C CA . VAL A 1 696 ? 0.106 -18.499 35.619 1.00 94.94 696 VAL A CA 1
ATOM 5513 C C . VAL A 1 696 ? -0.334 -18.919 34.217 1.00 94.94 696 VAL A C 1
ATOM 5515 O O . VAL A 1 696 ? 0.140 -18.370 33.226 1.00 94.94 696 VAL A O 1
ATOM 5518 N N . GLY A 1 697 ? -1.276 -19.862 34.111 1.00 95.00 697 GLY A N 1
ATOM 5519 C CA . GLY A 1 697 ? -1.745 -20.356 32.815 1.00 95.00 697 GLY A CA 1
ATOM 5520 C C . GLY A 1 697 ? -2.466 -19.301 31.971 1.00 95.00 697 GLY A C 1
ATOM 5521 O O . GLY A 1 697 ? -2.242 -19.253 30.762 1.00 95.00 697 GLY A O 1
ATOM 5522 N N . SER A 1 698 ? -3.298 -18.448 32.580 1.00 94.62 698 SER A N 1
ATOM 5523 C CA . SER A 1 698 ? -3.971 -17.347 31.870 1.00 94.62 698 SER A CA 1
ATOM 5524 C C . SER A 1 698 ? -2.978 -16.284 31.398 1.00 94.62 698 SER A C 1
ATOM 5526 O O . SER A 1 698 ? -3.044 -15.869 30.242 1.00 94.62 698 SER A O 1
ATOM 5528 N N . LEU A 1 699 ? -1.997 -15.919 32.234 1.00 96.12 699 LEU A N 1
ATOM 5529 C CA . LEU A 1 699 ? -0.923 -15.004 31.850 1.00 96.12 699 LEU A CA 1
ATOM 5530 C C . LEU A 1 699 ? -0.149 -15.524 30.633 1.00 96.12 699 LEU A C 1
ATOM 5532 O O . LEU A 1 699 ? 0.035 -14.790 29.667 1.00 96.12 699 LEU A O 1
ATOM 5536 N N . LEU A 1 700 ? 0.274 -16.792 30.643 1.00 97.19 700 LEU A N 1
ATOM 5537 C CA . LEU A 1 700 ? 1.027 -17.375 29.526 1.00 97.19 700 LEU A CA 1
ATOM 5538 C C . LEU A 1 700 ? 0.238 -17.343 28.207 1.00 97.19 700 LEU A C 1
ATOM 5540 O O . LEU A 1 700 ? 0.819 -17.101 27.149 1.00 97.19 700 LEU A O 1
ATOM 5544 N N . LYS A 1 701 ? -1.083 -17.544 28.257 1.00 97.12 701 LYS A N 1
ATOM 5545 C CA . LYS A 1 701 ? -1.957 -17.485 27.073 1.00 97.12 701 LYS A CA 1
ATOM 5546 C C . LYS A 1 701 ? -2.162 -16.062 26.567 1.00 97.12 701 LYS A C 1
ATOM 5548 O O . LYS A 1 701 ? -2.070 -15.846 25.360 1.00 97.12 701 LYS A O 1
ATOM 5553 N N . LEU A 1 702 ? -2.336 -15.096 27.471 1.00 97.25 702 LEU A N 1
ATOM 5554 C CA . LEU A 1 702 ? -2.357 -13.672 27.124 1.00 97.25 702 LEU A CA 1
ATOM 5555 C C . LEU A 1 702 ? -1.045 -13.255 26.453 1.00 97.25 702 LEU A C 1
ATOM 5557 O O . LEU A 1 702 ? -1.081 -12.697 25.364 1.00 97.25 702 LEU A O 1
ATOM 5561 N N . LEU A 1 703 ? 0.109 -13.600 27.035 1.00 95.88 703 LEU A N 1
ATOM 5562 C CA . LEU A 1 703 ? 1.425 -13.293 26.458 1.00 95.88 703 LEU A CA 1
ATOM 5563 C C . LEU A 1 703 ? 1.643 -13.967 25.094 1.00 95.88 703 LEU A C 1
ATOM 5565 O O . LEU A 1 703 ? 2.279 -13.383 24.216 1.00 95.88 703 LEU A O 1
ATOM 5569 N N . THR A 1 704 ? 1.100 -15.174 24.902 1.00 95.44 704 THR A N 1
ATOM 5570 C CA . THR A 1 704 ? 1.126 -15.876 23.609 1.00 95.44 704 THR A CA 1
ATOM 5571 C C . THR A 1 704 ? 0.342 -15.095 22.555 1.00 95.44 704 THR A C 1
ATOM 5573 O O . THR A 1 704 ? 0.903 -14.773 21.510 1.00 95.44 704 THR A O 1
ATOM 5576 N N . CYS A 1 705 ? -0.901 -14.700 22.852 1.00 95.44 705 CYS A N 1
ATOM 5577 C CA . CYS A 1 705 ? -1.713 -13.894 21.936 1.00 95.44 705 CYS A CA 1
ATOM 5578 C C . CYS A 1 705 ? -1.072 -12.523 21.678 1.00 95.44 705 CYS A C 1
ATOM 5580 O O . CYS A 1 705 ? -0.924 -12.109 20.536 1.00 95.44 705 CYS A O 1
ATOM 5582 N N . MET A 1 706 ? -0.593 -11.832 22.713 1.00 94.38 706 MET A N 1
ATOM 5583 C CA . MET A 1 706 ? 0.101 -10.550 22.549 1.00 94.38 706 MET A CA 1
ATOM 5584 C C . MET A 1 706 ? 1.281 -10.640 21.584 1.00 94.38 706 MET A C 1
ATOM 5586 O O . MET A 1 706 ? 1.462 -9.755 20.754 1.00 94.38 706 MET A O 1
ATOM 5590 N N . LYS A 1 707 ? 2.063 -11.723 21.655 1.00 90.56 707 LYS A N 1
ATOM 5591 C CA . LYS A 1 707 ? 3.156 -11.965 20.711 1.00 90.56 707 LYS A CA 1
ATOM 5592 C C . LYS A 1 707 ? 2.638 -12.203 19.290 1.00 90.56 707 LYS A C 1
ATOM 5594 O O . LYS A 1 707 ? 3.211 -11.645 18.361 1.00 90.56 707 LYS A O 1
ATOM 5599 N N . GLU A 1 708 ? 1.597 -13.017 19.124 1.00 91.00 708 GLU A N 1
ATOM 5600 C CA . GLU A 1 708 ? 0.989 -13.324 17.817 1.00 91.00 708 GLU A CA 1
ATOM 5601 C C . GLU A 1 708 ? 0.432 -12.069 17.123 1.00 91.00 708 GLU A C 1
ATOM 5603 O O . GLU A 1 708 ? 0.615 -11.910 15.921 1.00 91.00 708 GLU A O 1
ATOM 5608 N N . PHE A 1 709 ? -0.172 -11.152 17.883 1.00 88.06 709 PHE A N 1
ATOM 5609 C CA . PHE A 1 709 ? -0.810 -9.929 17.373 1.00 88.06 709 PHE A CA 1
ATOM 5610 C C . PHE A 1 709 ? 0.043 -8.659 17.558 1.00 88.06 709 PHE A C 1
ATOM 5612 O O . PHE A 1 709 ? -0.449 -7.550 17.379 1.00 88.06 709 PHE A O 1
ATOM 5619 N N . ASN A 1 710 ? 1.328 -8.806 17.906 1.00 89.25 710 ASN A N 1
ATOM 5620 C CA . ASN A 1 710 ? 2.298 -7.714 18.073 1.00 89.25 710 ASN A CA 1
ATOM 5621 C C . ASN A 1 710 ? 1.873 -6.599 19.064 1.00 89.25 710 ASN A C 1
ATOM 5623 O O . ASN A 1 710 ? 2.179 -5.423 18.869 1.00 89.25 710 ASN A O 1
ATOM 5627 N N . ILE A 1 711 ? 1.205 -6.968 20.159 1.00 90.06 711 ILE A N 1
ATOM 5628 C CA . ILE A 1 711 ? 0.814 -6.054 21.243 1.00 90.06 711 ILE A CA 1
ATOM 5629 C C . ILE A 1 711 ? 1.912 -6.054 22.306 1.00 90.06 711 ILE A C 1
ATOM 5631 O O . ILE A 1 711 ? 2.355 -7.114 22.748 1.00 90.06 711 ILE A O 1
ATOM 5635 N N . LYS A 1 712 ? 2.346 -4.866 22.737 1.00 88.62 712 LYS A N 1
ATOM 5636 C CA . LYS A 1 712 ? 3.558 -4.709 23.565 1.00 88.62 712 LYS A CA 1
ATOM 5637 C C . LYS A 1 712 ? 3.336 -4.041 24.919 1.00 88.62 712 LYS A C 1
ATOM 5639 O O . LYS A 1 712 ? 4.236 -4.079 25.749 1.00 88.62 712 LYS A O 1
ATOM 5644 N N . ASN A 1 713 ? 2.159 -3.462 25.159 1.00 89.50 713 ASN A N 1
ATOM 5645 C CA . ASN A 1 713 ? 1.833 -2.779 26.412 1.00 89.50 713 ASN A CA 1
ATOM 5646 C C . ASN A 1 713 ? 1.062 -3.720 27.349 1.00 89.50 713 ASN A C 1
ATOM 5648 O O . ASN A 1 713 ? -0.053 -4.147 27.030 1.00 89.50 713 ASN A O 1
ATOM 5652 N N . PHE A 1 714 ? 1.643 -4.043 28.506 1.00 92.56 714 PHE A N 1
ATOM 5653 C CA . PHE A 1 714 ? 1.055 -4.958 29.484 1.00 92.56 714 PHE A CA 1
ATOM 5654 C C . PHE A 1 714 ? 1.084 -4.380 30.897 1.00 92.56 714 PHE A C 1
ATOM 5656 O O . PHE A 1 714 ? 2.152 -4.155 31.467 1.00 92.56 714 PHE A O 1
ATOM 5663 N N . LEU A 1 715 ? -0.092 -4.186 31.490 1.00 88.94 715 LEU A N 1
ATOM 5664 C CA . LEU A 1 715 ? -0.252 -3.827 32.892 1.00 88.94 715 LEU A CA 1
ATOM 5665 C C . LEU A 1 715 ? -0.742 -5.055 33.661 1.00 88.94 715 LEU A C 1
ATOM 5667 O O . LEU A 1 715 ? -1.820 -5.588 33.397 1.00 88.94 715 LEU A O 1
ATOM 5671 N N . PHE A 1 716 ? 0.061 -5.507 34.618 1.00 90.31 716 PHE A N 1
ATOM 5672 C CA . PHE A 1 716 ? -0.222 -6.676 35.437 1.00 90.31 716 PHE A CA 1
ATOM 5673 C C . PHE A 1 716 ? -0.640 -6.291 36.854 1.00 90.31 716 PHE A C 1
ATOM 5675 O O . PHE A 1 716 ? 0.077 -5.560 37.532 1.00 90.31 716 PHE A O 1
ATOM 5682 N N . SER A 1 717 ? -1.745 -6.856 37.332 1.00 86.44 717 SER A N 1
ATOM 5683 C CA . SER A 1 717 ? -2.157 -6.771 38.732 1.00 86.44 717 SER A CA 1
ATOM 5684 C C . SER A 1 717 ? -1.365 -7.736 39.613 1.00 86.44 717 SER A C 1
ATOM 5686 O O . SER A 1 717 ? -1.658 -8.933 39.655 1.00 86.44 717 SER A O 1
ATOM 5688 N N . SER A 1 718 ? -0.387 -7.233 40.354 1.00 86.94 718 SER A N 1
ATOM 5689 C CA . SER A 1 718 ? 0.326 -7.953 41.411 1.00 86.94 718 SER A CA 1
ATOM 5690 C C . SER A 1 718 ? -0.210 -7.611 42.812 1.00 86.94 718 SER A C 1
ATOM 5692 O O . SER A 1 718 ? -1.304 -7.072 42.965 1.00 86.94 718 SER A O 1
ATOM 5694 N N . SER A 1 719 ? 0.508 -7.992 43.869 1.00 84.56 719 SER A N 1
ATOM 5695 C CA . SER A 1 719 ? 0.070 -7.843 45.258 1.00 84.56 719 SER A CA 1
ATOM 5696 C C . SER A 1 719 ? 1.246 -7.691 46.217 1.00 84.56 719 SER A C 1
ATOM 5698 O O . SER A 1 719 ? 2.270 -8.336 46.030 1.00 84.56 719 SER A O 1
ATOM 5700 N N . ALA A 1 720 ? 1.056 -6.950 47.309 1.00 82.88 720 ALA A N 1
ATOM 5701 C CA . ALA A 1 720 ? 2.006 -6.839 48.416 1.00 82.88 720 ALA A CA 1
ATOM 5702 C C . ALA A 1 720 ? 2.375 -8.197 49.049 1.00 82.88 720 ALA A C 1
ATOM 5704 O O . ALA A 1 720 ? 3.426 -8.338 49.664 1.00 82.88 720 ALA A O 1
ATOM 5705 N N . THR A 1 721 ? 1.573 -9.244 48.831 1.00 83.56 721 THR A N 1
ATOM 5706 C CA . THR A 1 721 ? 1.906 -10.615 49.257 1.00 83.56 721 THR A CA 1
ATOM 5707 C C . THR A 1 721 ? 3.219 -11.149 48.668 1.00 83.56 721 THR A C 1
ATOM 5709 O O . THR A 1 721 ? 3.786 -12.085 49.232 1.00 83.56 721 THR A O 1
ATOM 5712 N N . VAL A 1 722 ? 3.733 -10.564 47.576 1.00 82.75 722 VAL A N 1
ATOM 5713 C CA . VAL A 1 722 ? 5.041 -10.932 47.001 1.00 82.75 722 VAL A CA 1
ATOM 5714 C C . VAL A 1 722 ? 6.227 -10.499 47.866 1.00 82.75 722 VAL A C 1
ATOM 5716 O O . VAL A 1 722 ? 7.318 -11.035 47.684 1.00 82.75 722 VAL A O 1
ATOM 5719 N N . TYR A 1 723 ? 6.026 -9.573 48.811 1.00 78.69 723 TYR A N 1
ATOM 5720 C CA . TYR A 1 723 ? 7.061 -9.154 49.759 1.00 78.69 723 TYR A CA 1
ATOM 5721 C C . TYR A 1 723 ? 7.301 -10.184 50.875 1.00 78.69 723 TYR A C 1
ATOM 5723 O O . TYR A 1 723 ? 8.343 -10.140 51.524 1.00 78.69 723 TYR A O 1
ATOM 5731 N N . GLY A 1 724 ? 6.382 -11.136 51.083 1.00 80.56 724 GLY A N 1
ATOM 5732 C CA . GLY A 1 724 ? 6.480 -12.090 52.189 1.00 80.56 724 GLY A CA 1
ATOM 5733 C C . GLY A 1 724 ? 6.460 -11.392 53.552 1.00 80.56 724 GLY A C 1
ATOM 5734 O O . GLY A 1 724 ? 5.871 -10.324 53.682 1.00 80.56 724 GLY A O 1
ATOM 5735 N N . ALA A 1 725 ? 7.086 -11.997 54.565 1.00 79.25 725 ALA A N 1
ATOM 5736 C CA . ALA A 1 725 ? 7.291 -11.358 55.867 1.00 79.25 725 ALA A CA 1
ATOM 5737 C C . ALA A 1 725 ? 8.399 -10.285 55.768 1.00 79.25 725 ALA A C 1
ATOM 5739 O O . ALA A 1 725 ? 9.568 -10.651 55.613 1.00 79.25 725 ALA A O 1
ATOM 5740 N N . PRO A 1 726 ? 8.068 -8.981 55.830 1.00 76.00 726 PRO A N 1
ATOM 5741 C CA . PRO A 1 726 ? 9.032 -7.924 55.557 1.00 76.00 726 PRO A CA 1
ATOM 5742 C C . PRO A 1 726 ? 10.010 -7.721 56.722 1.00 76.00 726 PRO A C 1
ATOM 5744 O O . PRO A 1 726 ? 9.662 -7.902 57.885 1.00 76.00 726 PRO A O 1
ATOM 5747 N N . ASN A 1 727 ? 11.236 -7.290 56.406 1.00 78.25 727 ASN A N 1
ATOM 5748 C CA . ASN A 1 727 ? 12.280 -7.008 57.408 1.00 78.25 727 ASN A CA 1
ATOM 5749 C C . ASN A 1 727 ? 12.348 -5.520 57.799 1.00 78.25 727 ASN A C 1
ATOM 5751 O O . ASN A 1 727 ? 13.004 -5.177 58.779 1.00 78.25 727 ASN A O 1
ATOM 5755 N N . TYR A 1 728 ? 11.724 -4.638 57.013 1.00 78.69 728 TYR A N 1
ATOM 5756 C CA . TYR A 1 728 ? 11.590 -3.212 57.302 1.00 78.69 728 TYR A CA 1
ATOM 5757 C C . TYR A 1 728 ? 10.270 -2.679 56.744 1.00 78.69 728 TYR A C 1
ATOM 5759 O O . TYR A 1 728 ? 9.713 -3.246 55.804 1.00 78.69 728 TYR A O 1
ATOM 5767 N N . LEU A 1 729 ? 9.804 -1.580 57.335 1.00 76.50 729 LEU A N 1
ATOM 5768 C CA . LEU A 1 729 ? 8.638 -0.809 56.915 1.00 76.50 729 LEU A CA 1
ATOM 5769 C C . LEU A 1 729 ? 9.002 0.693 56.909 1.00 76.50 729 LEU A C 1
ATOM 5771 O O . LEU A 1 729 ? 9.825 1.103 57.735 1.00 76.50 729 LEU A O 1
ATOM 5775 N N . PRO A 1 730 ? 8.398 1.520 56.034 1.00 79.81 730 PRO A N 1
ATOM 5776 C CA . PRO A 1 730 ? 7.505 1.125 54.941 1.00 79.81 730 PRO A CA 1
ATOM 5777 C C . PRO A 1 730 ? 8.248 0.364 53.826 1.00 79.81 730 PRO A C 1
ATOM 5779 O O . PRO A 1 730 ? 9.458 0.506 53.657 1.00 79.81 730 PRO A O 1
ATOM 5782 N N . LEU A 1 731 ? 7.521 -0.476 53.092 1.00 75.19 731 LEU A N 1
ATOM 5783 C CA . LEU A 1 731 ? 8.023 -1.270 51.972 1.00 75.19 731 LEU A CA 1
ATOM 5784 C C . LEU A 1 731 ? 8.167 -0.422 50.709 1.00 75.19 731 LEU A C 1
ATOM 5786 O O . LEU A 1 731 ? 7.213 0.226 50.285 1.00 75.19 731 LEU A O 1
ATOM 5790 N N . ASP A 1 732 ? 9.333 -0.505 50.071 1.00 76.81 732 ASP A N 1
ATOM 5791 C CA . ASP A 1 732 ? 9.608 0.079 48.758 1.00 76.81 732 ASP A CA 1
ATOM 5792 C C . ASP A 1 732 ? 9.813 -1.013 47.686 1.00 76.81 732 ASP A C 1
ATOM 5794 O O . ASP A 1 732 ? 9.936 -2.211 47.968 1.00 76.81 732 ASP A O 1
ATOM 5798 N N . GLU A 1 733 ? 9.852 -0.631 46.409 1.00 74.81 733 GLU A N 1
ATOM 5799 C CA . GLU A 1 733 ? 10.049 -1.568 45.292 1.00 74.81 733 GLU A CA 1
ATOM 5800 C C . GLU A 1 733 ? 11.463 -2.169 45.242 1.00 74.81 733 GLU A C 1
ATOM 5802 O O . GLU A 1 733 ? 11.695 -3.130 44.503 1.00 74.81 733 GLU A O 1
ATOM 5807 N N . LYS A 1 734 ? 12.410 -1.632 46.025 1.00 75.69 734 LYS A N 1
ATOM 5808 C CA . LYS A 1 734 ? 13.780 -2.156 46.135 1.00 75.69 734 LYS A CA 1
ATOM 5809 C C . LYS A 1 734 ? 13.864 -3.388 47.030 1.00 75.69 734 LYS A C 1
ATOM 5811 O O . LYS A 1 734 ? 14.882 -4.083 46.974 1.00 75.69 734 LYS A O 1
ATOM 5816 N N . TYR A 1 735 ? 12.829 -3.671 47.824 1.00 76.06 735 TYR A N 1
ATOM 5817 C CA . TYR A 1 735 ? 12.807 -4.838 48.696 1.00 76.06 735 TYR A CA 1
ATOM 5818 C C . TYR A 1 735 ? 13.073 -6.133 47.896 1.00 76.06 735 TYR A C 1
ATOM 5820 O O . TYR A 1 735 ? 12.475 -6.352 46.833 1.00 76.06 735 TYR A O 1
ATOM 5828 N N . PRO A 1 736 ? 13.982 -7.006 48.372 1.00 66.25 736 PRO A N 1
ATOM 5829 C CA . PRO A 1 736 ? 14.425 -8.170 47.616 1.00 66.25 736 PRO A CA 1
ATOM 5830 C C . PRO A 1 736 ? 13.301 -9.189 47.373 1.00 66.25 736 PRO A C 1
ATOM 5832 O O . PRO A 1 736 ? 12.499 -9.504 48.247 1.00 66.25 736 PRO A O 1
ATOM 5835 N N . TRP A 1 737 ? 13.284 -9.754 46.164 1.00 65.00 737 TRP A N 1
ATOM 5836 C CA . TRP A 1 737 ? 12.307 -10.746 45.701 1.00 65.00 737 TRP A CA 1
ATOM 5837 C C . TRP A 1 737 ? 12.592 -12.144 46.275 1.00 65.00 737 TRP A C 1
ATOM 5839 O O . TRP A 1 737 ? 13.099 -13.025 45.573 1.00 65.00 737 TRP A O 1
ATOM 5849 N N . ILE A 1 738 ? 12.268 -12.373 47.546 1.00 68.81 738 ILE A N 1
ATOM 5850 C CA . ILE A 1 738 ? 12.552 -13.641 48.236 1.00 68.81 738 ILE A CA 1
ATOM 5851 C C . ILE A 1 738 ? 11.322 -14.559 48.172 1.00 68.81 738 ILE A C 1
ATOM 5853 O O . ILE A 1 738 ? 10.440 -14.501 49.024 1.00 68.81 738 ILE A O 1
ATOM 5857 N N . GLY A 1 739 ? 11.264 -15.436 47.163 1.00 65.88 739 GLY A N 1
ATOM 5858 C CA . GLY A 1 739 ? 10.115 -16.328 46.936 1.00 65.88 739 GLY A CA 1
ATOM 5859 C C . GLY A 1 739 ? 9.808 -17.287 48.098 1.00 65.88 739 GLY A C 1
ATOM 5860 O O . GLY A 1 739 ? 8.643 -17.619 48.331 1.00 65.88 739 GLY A O 1
ATOM 5861 N N . ASP A 1 740 ? 10.829 -17.686 48.863 1.00 72.81 740 ASP A N 1
ATOM 5862 C CA . ASP A 1 740 ? 10.681 -18.562 50.036 1.00 72.81 740 ASP A CA 1
ATOM 5863 C C . ASP A 1 740 ? 10.012 -17.867 51.231 1.00 72.81 740 ASP A C 1
ATOM 5865 O O . ASP A 1 740 ? 9.405 -18.536 52.064 1.00 72.81 740 ASP A O 1
ATOM 5869 N N . ALA A 1 741 ? 10.060 -16.531 51.293 1.00 75.50 741 ALA A N 1
ATOM 5870 C CA . ALA A 1 741 ? 9.420 -15.743 52.347 1.00 75.50 741 ALA A CA 1
ATOM 5871 C C . ALA A 1 741 ? 7.899 -15.589 52.144 1.00 75.50 741 ALA A C 1
ATOM 5873 O O . ALA A 1 741 ? 7.203 -15.078 53.022 1.00 75.50 741 ALA A O 1
ATOM 5874 N N . ILE A 1 742 ? 7.365 -16.022 50.994 1.00 84.31 742 ILE A N 1
ATOM 5875 C CA . ILE A 1 742 ? 5.944 -15.901 50.662 1.00 84.31 742 ILE A CA 1
ATOM 5876 C C . ILE A 1 742 ? 5.152 -17.048 51.299 1.00 84.31 742 ILE A C 1
ATOM 5878 O O . ILE A 1 742 ? 5.347 -18.227 50.990 1.00 84.31 742 ILE A O 1
ATOM 5882 N N . THR A 1 743 ? 4.193 -16.688 52.149 1.00 79.75 743 THR A N 1
ATOM 5883 C CA . THR A 1 743 ? 3.500 -17.614 53.059 1.00 79.75 743 THR A CA 1
ATOM 5884 C C . THR A 1 743 ? 2.320 -18.361 52.438 1.00 79.75 743 THR A C 1
ATOM 5886 O O . THR A 1 743 ? 1.820 -19.310 53.038 1.00 79.75 743 THR A O 1
ATOM 5889 N N . ASN A 1 744 ? 1.858 -17.977 51.239 1.00 82.19 744 ASN A N 1
ATOM 5890 C CA . ASN A 1 744 ? 0.645 -18.541 50.641 1.00 82.19 744 ASN A CA 1
ATOM 5891 C C . ASN A 1 744 ? 0.744 -18.772 49.112 1.00 82.19 744 ASN A C 1
ATOM 5893 O O . ASN A 1 744 ? 1.485 -18.069 48.418 1.00 82.19 744 ASN A O 1
ATOM 5897 N N . PRO A 1 745 ? -0.015 -19.742 48.549 1.00 85.31 745 PRO A N 1
ATOM 5898 C CA . PRO A 1 745 ? 0.025 -20.062 47.116 1.00 85.31 745 PRO A CA 1
ATOM 5899 C C . PRO A 1 745 ? -0.384 -18.910 46.188 1.00 85.31 745 PRO A C 1
ATOM 5901 O O . PRO A 1 745 ? 0.129 -18.813 45.074 1.00 85.31 745 PRO A O 1
ATOM 5904 N N . TYR A 1 746 ? -1.286 -18.030 46.634 1.00 85.62 746 TYR A N 1
ATOM 5905 C CA . TYR A 1 746 ? -1.715 -16.863 45.861 1.00 85.62 746 TYR A CA 1
ATOM 5906 C C . TYR A 1 746 ? -0.544 -15.901 45.622 1.00 85.62 746 TYR A C 1
ATOM 5908 O O . TYR A 1 746 ? -0.217 -15.622 44.464 1.00 85.62 746 TYR A O 1
ATOM 5916 N N . GLY A 1 747 ? 0.151 -15.490 46.686 1.00 85.12 747 GLY A N 1
ATOM 5917 C CA . GLY A 1 747 ? 1.341 -14.644 46.597 1.00 85.12 747 GLY A CA 1
ATOM 5918 C C . GLY A 1 747 ? 2.441 -15.296 45.763 1.00 85.12 747 GLY A C 1
ATOM 5919 O O . GLY A 1 747 ? 3.019 -14.648 44.893 1.00 85.12 747 GLY A O 1
ATOM 5920 N N . LYS A 1 748 ? 2.663 -16.612 45.925 1.00 88.94 748 LYS A N 1
ATOM 5921 C CA . LYS A 1 748 ? 3.640 -17.343 45.101 1.00 88.94 748 LYS A CA 1
ATOM 5922 C C . LYS A 1 748 ? 3.258 -17.350 43.620 1.00 88.94 748 LYS A C 1
ATOM 5924 O O . LYS A 1 748 ? 4.135 -17.261 42.768 1.00 88.94 748 LYS A O 1
ATOM 5929 N N . SER A 1 749 ? 1.969 -17.435 43.285 1.00 90.75 749 SER A N 1
ATOM 5930 C CA . SER A 1 749 ? 1.521 -17.353 41.889 1.00 90.75 749 SER A CA 1
ATOM 5931 C C . SER A 1 749 ? 1.780 -15.971 41.276 1.00 90.75 749 SER A C 1
ATOM 5933 O O . SER A 1 749 ? 2.236 -15.903 40.136 1.00 90.75 749 SER A O 1
ATOM 5935 N N . LYS A 1 750 ? 1.565 -14.881 42.033 1.00 88.62 750 LYS A N 1
ATOM 5936 C CA . LYS A 1 750 ? 1.890 -13.513 41.597 1.00 88.62 750 LYS A CA 1
ATOM 5937 C C . LYS A 1 750 ? 3.395 -13.345 41.413 1.00 88.62 750 LYS A C 1
ATOM 5939 O O . LYS A 1 750 ? 3.804 -12.905 40.350 1.00 88.62 750 LYS A O 1
ATOM 5944 N N . TYR A 1 751 ? 4.200 -13.819 42.363 1.00 88.69 751 TYR A N 1
ATOM 5945 C CA . TYR A 1 751 ? 5.664 -13.836 42.264 1.00 88.69 751 TYR A CA 1
ATOM 5946 C C . TYR A 1 751 ? 6.171 -14.533 40.993 1.00 88.69 751 TYR A C 1
ATOM 5948 O O . TYR A 1 751 ? 6.995 -13.983 40.267 1.00 88.69 751 TYR A O 1
ATOM 5956 N N . VAL A 1 752 ? 5.641 -15.722 40.677 1.00 92.06 752 VAL A N 1
ATOM 5957 C CA . VAL A 1 752 ? 5.986 -16.443 39.438 1.00 92.06 752 VAL A CA 1
ATOM 5958 C C . VAL A 1 752 ? 5.590 -15.638 38.196 1.00 92.06 752 VAL A C 1
ATOM 5960 O O . VAL A 1 752 ? 6.368 -15.554 37.250 1.00 92.06 752 VAL A O 1
ATOM 5963 N N . CYS A 1 753 ? 4.408 -15.018 38.198 1.00 91.94 753 CYS A N 1
ATOM 5964 C CA . CYS A 1 753 ? 3.960 -14.162 37.100 1.00 91.94 753 CYS A CA 1
ATOM 5965 C C . CYS A 1 753 ? 4.876 -12.947 36.897 1.00 91.94 753 CYS A C 1
ATOM 5967 O O . CYS A 1 753 ? 5.216 -12.633 35.757 1.00 91.94 753 CYS A O 1
ATOM 5969 N N . GLU A 1 754 ? 5.305 -12.287 37.977 1.00 88.50 754 GLU A N 1
ATOM 5970 C CA . GLU A 1 754 ? 6.228 -11.154 37.881 1.00 88.50 754 GLU A CA 1
ATOM 5971 C C . GLU A 1 754 ? 7.581 -11.567 37.278 1.00 88.50 754 GLU A C 1
ATOM 5973 O O . GLU A 1 754 ? 8.124 -10.838 36.451 1.00 88.50 754 GLU A O 1
ATOM 5978 N N . HIS A 1 755 ? 8.108 -12.747 37.632 1.00 89.12 755 HIS A N 1
ATOM 5979 C CA . HIS A 1 755 ? 9.349 -13.278 37.044 1.00 89.12 755 HIS A CA 1
ATOM 5980 C C . HIS A 1 755 ? 9.208 -13.574 35.553 1.00 89.12 755 HIS A C 1
ATOM 5982 O O . HIS A 1 755 ? 10.043 -13.132 34.771 1.00 89.12 755 HIS A O 1
ATOM 5988 N N . ILE A 1 756 ? 8.118 -14.231 35.142 1.00 92.62 756 ILE A N 1
ATOM 5989 C CA . ILE A 1 756 ? 7.828 -14.484 33.719 1.00 92.62 756 ILE A CA 1
ATOM 5990 C C . ILE A 1 756 ? 7.795 -13.167 32.932 1.00 92.62 756 ILE A C 1
ATOM 5992 O O . ILE A 1 756 ? 8.346 -13.072 31.836 1.00 92.62 756 ILE A O 1
ATOM 5996 N N . LEU A 1 757 ? 7.154 -12.140 33.491 1.00 87.25 757 LEU A N 1
ATOM 5997 C CA . LEU A 1 757 ? 7.060 -10.815 32.884 1.00 87.25 757 LEU A CA 1
ATOM 5998 C C . LEU A 1 757 ? 8.412 -10.097 32.827 1.00 87.25 757 LEU A C 1
ATOM 6000 O O . LEU A 1 757 ? 8.727 -9.458 31.824 1.00 87.25 757 LEU A O 1
ATOM 6004 N N . LYS A 1 758 ? 9.234 -10.228 33.869 1.00 83.38 758 LYS A N 1
ATOM 6005 C CA . LYS A 1 758 ? 10.587 -9.670 33.902 1.00 83.38 758 LYS A CA 1
ATOM 6006 C C . LYS A 1 758 ? 11.490 -10.328 32.860 1.00 83.38 758 LYS A C 1
ATOM 6008 O O . LYS A 1 758 ? 12.136 -9.618 32.094 1.00 83.38 758 LYS A O 1
ATOM 6013 N N . ASP A 1 759 ? 11.476 -11.655 32.772 1.00 84.06 759 ASP A N 1
ATOM 6014 C CA . ASP A 1 759 ? 12.216 -12.405 31.754 1.00 84.06 759 ASP A CA 1
ATOM 6015 C C . ASP A 1 759 ? 11.751 -12.024 30.344 1.00 84.06 759 ASP A C 1
ATOM 6017 O O . ASP A 1 759 ? 12.571 -11.843 29.441 1.00 84.06 759 ASP A O 1
ATOM 6021 N N . ARG A 1 760 ? 10.437 -11.817 30.157 1.00 84.62 760 AR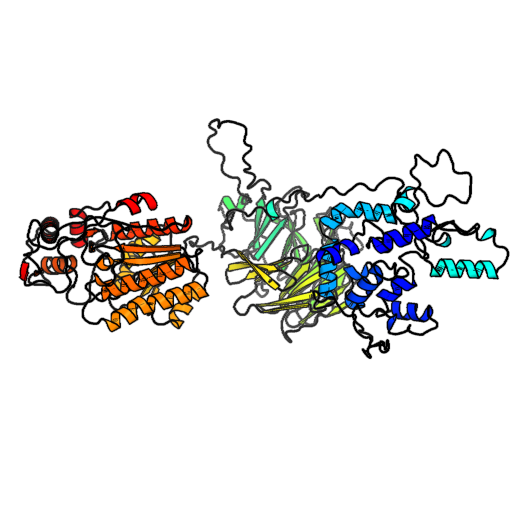G A N 1
ATOM 6022 C CA . ARG A 1 760 ? 9.871 -11.325 28.895 1.00 84.62 760 ARG A CA 1
ATOM 6023 C C . ARG A 1 760 ? 10.423 -9.951 28.522 1.00 84.62 760 ARG A C 1
ATOM 6025 O O . ARG A 1 760 ? 10.853 -9.791 27.384 1.00 84.62 760 ARG A O 1
ATOM 6032 N N . GLY A 1 761 ? 10.426 -8.998 29.455 1.00 76.31 761 GLY A N 1
ATOM 6033 C CA . GLY A 1 761 ? 10.953 -7.648 29.230 1.00 76.31 761 GLY A CA 1
ATOM 6034 C C . GLY A 1 761 ? 12.466 -7.622 28.983 1.00 76.31 761 GLY A C 1
ATOM 6035 O O . GLY A 1 761 ? 12.936 -6.848 28.157 1.00 76.31 761 GLY A O 1
ATOM 6036 N N . ILE A 1 762 ? 13.234 -8.509 29.629 1.00 74.19 762 ILE A N 1
ATOM 6037 C CA . ILE A 1 762 ? 14.680 -8.654 29.380 1.00 74.19 762 ILE A CA 1
ATOM 6038 C C . ILE A 1 762 ? 14.942 -9.224 27.980 1.00 74.19 762 ILE A C 1
ATOM 6040 O O . ILE A 1 762 ? 15.803 -8.722 27.260 1.00 74.19 762 ILE A O 1
ATOM 6044 N N . ALA A 1 763 ? 14.210 -10.269 27.582 1.00 74.00 763 ALA A N 1
ATOM 6045 C CA . ALA A 1 763 ? 14.374 -10.904 26.274 1.00 74.00 763 ALA A CA 1
ATOM 6046 C C . ALA A 1 763 ? 13.863 -10.033 25.112 1.00 74.00 763 ALA A C 1
ATOM 6048 O O . ALA A 1 763 ? 14.337 -10.174 23.984 1.00 74.00 763 ALA A O 1
ATOM 6049 N N . HIS A 1 764 ? 12.899 -9.149 25.379 1.00 77.25 764 HIS A N 1
ATOM 6050 C CA . HIS A 1 764 ? 12.265 -8.273 24.398 1.00 77.25 764 HIS A CA 1
ATOM 6051 C C . HIS A 1 764 ? 12.141 -6.845 24.955 1.00 77.25 764 HIS A C 1
ATOM 6053 O O . HIS A 1 764 ? 11.082 -6.484 25.472 1.00 77.25 764 HIS A O 1
ATOM 6059 N N . PRO A 1 765 ? 13.203 -6.023 24.845 1.00 74.06 765 PRO A N 1
ATOM 6060 C CA . PRO A 1 765 ? 13.231 -4.657 25.384 1.00 74.06 765 PRO A CA 1
ATOM 6061 C C . PRO A 1 765 ? 12.192 -3.701 24.783 1.00 74.06 765 PRO A C 1
ATOM 6063 O O . PRO A 1 765 ? 11.979 -2.615 25.308 1.00 74.06 765 PRO A O 1
ATOM 6066 N N . ASP A 1 766 ? 11.560 -4.086 23.674 1.00 77.19 766 ASP A N 1
ATOM 6067 C CA . ASP A 1 766 ? 10.473 -3.358 23.025 1.00 77.19 766 ASP A CA 1
ATOM 6068 C C . ASP A 1 766 ? 9.108 -3.574 23.706 1.00 77.19 766 ASP A C 1
ATOM 6070 O O . ASP A 1 766 ? 8.122 -2.962 23.297 1.00 77.19 766 ASP A O 1
ATOM 6074 N N . TRP A 1 767 ? 9.026 -4.441 24.724 1.00 82.75 767 TRP A N 1
ATOM 6075 C CA . TRP A 1 767 ? 7.819 -4.660 25.522 1.00 82.75 767 TRP A CA 1
ATOM 6076 C C . TRP A 1 767 ? 7.743 -3.689 26.702 1.00 82.75 767 TRP A C 1
ATOM 6078 O O . TRP A 1 767 ? 8.629 -3.649 27.553 1.00 82.75 767 TRP A O 1
ATOM 6088 N N . ASN A 1 768 ? 6.622 -2.977 26.811 1.00 80.06 768 ASN A N 1
ATOM 6089 C CA . ASN A 1 768 ? 6.334 -2.092 27.931 1.00 80.06 768 ASN A CA 1
ATOM 6090 C C . ASN A 1 768 ? 5.515 -2.835 28.984 1.00 80.06 768 ASN A C 1
ATOM 6092 O O . ASN A 1 768 ? 4.317 -3.067 28.809 1.00 80.06 768 ASN A O 1
ATOM 6096 N N . ILE A 1 769 ? 6.150 -3.194 30.097 1.00 82.94 769 ILE A N 1
ATOM 6097 C CA . ILE A 1 769 ? 5.513 -3.975 31.158 1.00 82.94 769 ILE A CA 1
ATOM 6098 C C . ILE A 1 769 ? 5.492 -3.173 32.461 1.00 82.94 769 ILE A C 1
ATOM 6100 O O . ILE A 1 769 ? 6.534 -2.747 32.957 1.00 82.94 769 ILE A O 1
ATOM 6104 N N . ILE A 1 770 ? 4.302 -3.005 33.039 1.00 81.88 770 ILE A N 1
ATOM 6105 C CA . ILE A 1 770 ? 4.082 -2.358 34.340 1.00 81.88 770 ILE A CA 1
ATOM 6106 C C . ILE A 1 770 ? 3.411 -3.372 35.274 1.00 81.88 770 ILE A C 1
ATOM 6108 O O . ILE A 1 770 ? 2.395 -3.962 34.923 1.00 81.88 770 ILE A O 1
ATOM 6112 N N . ILE A 1 771 ? 3.964 -3.596 36.468 1.00 84.19 771 ILE A N 1
ATOM 6113 C CA . ILE A 1 771 ? 3.564 -4.707 37.356 1.00 84.19 771 ILE A CA 1
ATOM 6114 C C . ILE A 1 771 ? 2.969 -4.189 38.667 1.00 84.19 771 ILE A C 1
ATOM 6116 O O . ILE A 1 771 ? 3.687 -4.213 39.647 1.00 84.19 771 ILE A O 1
ATOM 6120 N N . LEU A 1 772 ? 1.724 -3.705 38.724 1.00 82.31 772 LEU A N 1
ATOM 6121 C CA . LEU A 1 772 ? 1.126 -3.029 39.894 1.00 82.31 772 LEU A CA 1
ATOM 6122 C C . LEU A 1 772 ? 0.894 -3.916 41.137 1.00 82.31 772 LEU A C 1
ATOM 6124 O O . LEU A 1 772 ? -0.059 -4.682 41.175 1.00 82.31 772 LEU A O 1
ATOM 6128 N N . ARG A 1 773 ? 1.701 -3.776 42.194 1.00 84.94 773 ARG A N 1
ATOM 6129 C CA . ARG A 1 773 ? 1.568 -4.436 43.502 1.00 84.94 773 ARG A CA 1
ATOM 6130 C C . ARG A 1 773 ? 0.585 -3.695 44.395 1.00 84.94 773 ARG A C 1
ATOM 6132 O O . ARG A 1 773 ? 0.938 -2.728 45.063 1.00 84.94 773 ARG A O 1
ATOM 6139 N N . TYR A 1 774 ? -0.656 -4.166 44.423 1.00 82.88 774 TYR A N 1
ATOM 6140 C CA . TYR A 1 774 ? -1.664 -3.595 45.313 1.00 82.88 774 TYR A CA 1
ATOM 6141 C C . TYR A 1 774 ? -1.481 -4.093 46.739 1.00 82.88 774 TYR A C 1
ATOM 6143 O O . TYR A 1 774 ? -1.137 -5.259 46.957 1.00 82.88 774 TYR A O 1
ATOM 6151 N N . PHE A 1 775 ? -1.816 -3.240 47.696 1.00 83.06 775 PHE A N 1
ATOM 6152 C CA . PHE A 1 775 ? -1.980 -3.648 49.079 1.00 83.06 775 PHE A CA 1
ATOM 6153 C C . PHE A 1 775 ? -3.433 -4.092 49.302 1.00 83.06 775 PHE A C 1
ATOM 6155 O O . PHE A 1 775 ? -3.838 -5.116 48.742 1.00 83.06 775 PHE A O 1
ATOM 6162 N N . ASN A 1 776 ? -4.244 -3.339 50.046 1.00 84.44 776 ASN A N 1
ATOM 6163 C CA . ASN A 1 776 ? -5.602 -3.737 50.412 1.00 84.44 776 ASN A CA 1
ATOM 6164 C C . ASN A 1 776 ? -6.646 -2.754 49.846 1.00 84.44 776 ASN A C 1
ATOM 6166 O O . ASN A 1 776 ? -7.112 -1.866 50.557 1.00 84.44 776 ASN A O 1
ATOM 6170 N N . PRO A 1 777 ? -7.052 -2.898 48.568 1.00 86.44 777 PRO A N 1
ATOM 6171 C CA . PRO A 1 777 ? -8.093 -2.056 47.991 1.00 86.44 777 PRO A CA 1
ATOM 6172 C C . PRO A 1 777 ? -9.448 -2.281 48.666 1.00 86.44 777 PRO A C 1
ATOM 6174 O O . PRO A 1 777 ? -9.869 -3.422 48.862 1.00 86.44 777 PRO A O 1
ATOM 6177 N N . VAL A 1 778 ? -10.126 -1.184 48.996 1.00 89.38 778 VAL A N 1
ATOM 6178 C CA . VAL A 1 778 ? -11.401 -1.130 49.728 1.00 89.38 778 VAL A CA 1
ATOM 6179 C C . VAL A 1 778 ? -12.247 0.059 49.251 1.00 89.38 778 VAL A C 1
ATOM 6181 O O . VAL A 1 778 ? -11.769 0.905 48.499 1.00 89.38 778 VAL A O 1
ATOM 6184 N N . GLY A 1 779 ? -13.508 0.142 49.676 1.00 91.44 779 GLY A N 1
ATOM 6185 C CA . GLY A 1 779 ? -14.434 1.182 49.216 1.00 91.44 779 GLY A CA 1
ATOM 6186 C C . GLY A 1 779 ? -15.303 0.724 48.045 1.00 91.44 779 GLY A C 1
ATOM 6187 O O . GLY A 1 779 ? -15.378 -0.466 47.730 1.00 91.44 779 GLY A O 1
ATOM 6188 N N . ALA A 1 780 ? -15.966 1.681 47.408 1.00 94.25 780 ALA A N 1
ATOM 6189 C CA . ALA A 1 780 ? -16.851 1.467 46.267 1.00 94.25 780 ALA A CA 1
ATOM 6190 C C . ALA A 1 780 ? -16.893 2.736 45.400 1.00 94.25 780 ALA A C 1
ATOM 6192 O O . ALA A 1 780 ? -16.312 3.763 45.757 1.00 94.25 780 ALA A O 1
ATOM 6193 N N . HIS A 1 781 ? -17.563 2.683 44.250 1.00 95.31 781 HIS A N 1
ATOM 6194 C CA . HIS A 1 781 ? -17.788 3.882 43.449 1.00 95.31 781 HIS A CA 1
ATOM 6195 C C . HIS A 1 781 ? -18.793 4.794 44.166 1.00 95.31 781 HIS A C 1
ATOM 6197 O O . HIS A 1 781 ? -19.791 4.319 44.703 1.00 95.31 781 HIS A O 1
ATOM 6203 N N . GLU A 1 782 ? -18.584 6.111 44.127 1.00 92.25 782 GLU A N 1
ATOM 6204 C CA . GLU A 1 782 ? -19.367 7.095 44.899 1.00 92.25 782 GLU A CA 1
ATOM 6205 C C . GLU A 1 782 ? -20.882 7.085 44.621 1.00 92.25 782 GLU A C 1
ATOM 6207 O O . GLU A 1 782 ? -21.662 7.584 45.436 1.00 92.25 782 GLU A O 1
ATOM 6212 N N . SER A 1 783 ? -21.289 6.499 43.488 1.00 93.50 783 SER A N 1
ATOM 6213 C CA . SER A 1 783 ? -22.688 6.291 43.100 1.00 93.50 783 SER A CA 1
ATOM 6214 C C . SER A 1 783 ? -23.411 5.201 43.901 1.00 93.50 783 SER A C 1
ATOM 6216 O O . SER A 1 783 ? -24.634 5.116 43.802 1.00 93.50 783 SER A O 1
ATOM 6218 N N . GLY A 1 784 ? -22.689 4.333 44.622 1.00 92.38 784 GLY A N 1
ATOM 6219 C CA . GLY A 1 784 ? -23.241 3.158 45.318 1.00 92.38 784 GLY A CA 1
ATOM 6220 C C . GLY A 1 784 ? -23.730 2.038 44.385 1.00 92.38 784 GLY A C 1
ATOM 6221 O O . GLY A 1 784 ? -24.280 1.034 44.832 1.00 92.38 784 GLY A O 1
ATOM 6222 N N . LEU A 1 785 ? -23.562 2.176 43.062 1.00 93.00 785 LEU A N 1
ATOM 6223 C CA . LEU A 1 785 ? -24.035 1.173 42.099 1.00 93.00 785 LEU A CA 1
ATOM 6224 C C . LEU A 1 785 ? -23.062 -0.009 41.958 1.00 93.00 785 LEU A C 1
ATOM 6226 O O . LEU A 1 785 ? -23.498 -1.135 41.724 1.00 93.00 785 LEU A O 1
ATOM 6230 N N . ILE A 1 786 ? -21.755 0.205 42.101 1.00 94.44 786 ILE A N 1
ATOM 6231 C CA . ILE A 1 786 ? -20.755 -0.871 42.045 1.00 94.44 786 ILE A CA 1
ATOM 6232 C C . ILE A 1 786 ? -19.867 -0.846 43.291 1.00 94.44 786 ILE A C 1
ATOM 6234 O O . ILE A 1 786 ? -19.564 0.223 43.806 1.00 94.44 786 ILE A O 1
ATOM 6238 N N . GLY A 1 787 ? -19.439 -2.023 43.748 1.00 91.31 787 GLY A N 1
ATOM 6239 C CA . GLY A 1 787 ? -18.613 -2.230 44.941 1.00 91.31 787 GLY A CA 1
ATOM 6240 C C . GLY A 1 787 ? -18.157 -3.692 45.043 1.00 91.31 787 GLY A C 1
ATOM 6241 O O . GLY A 1 787 ? -18.410 -4.482 44.129 1.00 91.31 787 GLY A O 1
ATOM 6242 N N . GLU A 1 788 ? -17.473 -4.072 46.126 1.00 89.12 788 GLU A N 1
ATOM 6243 C CA . GLU A 1 788 ? -17.041 -5.466 46.324 1.00 89.12 788 GLU A CA 1
ATOM 6244 C C . GLU A 1 788 ? -18.225 -6.352 46.761 1.00 89.12 788 GLU A C 1
ATOM 6246 O O . GLU A 1 788 ? -18.704 -6.250 47.888 1.00 89.12 788 GLU A O 1
ATOM 6251 N N . ASP A 1 789 ? -18.669 -7.258 45.883 1.00 84.25 789 ASP A N 1
ATOM 6252 C CA . ASP A 1 789 ? -19.759 -8.214 46.145 1.00 84.25 789 ASP A CA 1
ATOM 6253 C C . ASP A 1 789 ? -19.264 -9.666 45.976 1.00 84.25 789 ASP A C 1
ATOM 6255 O O . ASP A 1 789 ? -19.447 -10.279 44.921 1.00 84.25 789 ASP A O 1
ATOM 6259 N N . PRO A 1 790 ? -18.536 -10.217 46.966 1.00 76.69 790 PRO A N 1
ATOM 6260 C CA . PRO A 1 790 ? -17.937 -11.541 46.845 1.00 76.69 790 PRO A CA 1
ATOM 6261 C C . PRO A 1 790 ? -18.997 -12.649 46.920 1.00 76.69 790 PRO A C 1
ATOM 6263 O O . PRO A 1 790 ? -19.925 -12.595 47.728 1.00 76.69 790 PRO A O 1
ATOM 6266 N N . ILE A 1 791 ? -18.812 -13.714 46.132 1.00 74.94 791 ILE A N 1
ATOM 6267 C CA . ILE A 1 791 ? -19.688 -14.890 46.181 1.00 74.94 791 ILE A CA 1
ATOM 6268 C C . ILE A 1 791 ? -19.429 -15.664 47.481 1.00 74.94 791 ILE A C 1
ATOM 6270 O O . ILE A 1 791 ? -18.345 -16.204 47.703 1.00 74.94 791 ILE A O 1
ATOM 6274 N N . GLY A 1 792 ? -20.453 -15.763 48.331 1.00 77.00 792 GLY A N 1
ATOM 6275 C CA . GLY A 1 792 ? -20.388 -16.481 49.604 1.00 77.00 792 GLY A CA 1
ATOM 6276 C C . GLY A 1 792 ? -19.866 -15.621 50.758 1.00 77.00 792 GLY A C 1
ATOM 6277 O O . GLY A 1 792 ? -20.053 -14.407 50.789 1.00 77.00 792 GLY A O 1
ATOM 6278 N N . LYS A 1 793 ? -19.255 -16.263 51.760 1.00 74.69 793 LYS A N 1
ATOM 6279 C CA . LYS A 1 793 ? -18.721 -15.564 52.934 1.00 74.69 793 LYS A CA 1
ATOM 6280 C C . LYS A 1 793 ? -17.447 -14.794 52.541 1.00 74.69 793 LYS A C 1
ATOM 6282 O O . LYS A 1 793 ? -16.514 -15.433 52.051 1.00 74.69 793 LYS A O 1
ATOM 6287 N N . PRO A 1 794 ? -17.366 -13.468 52.764 1.00 77.06 794 PRO A N 1
ATOM 6288 C CA . PRO A 1 794 ? -16.187 -12.695 52.399 1.00 77.06 794 PRO A CA 1
ATOM 6289 C C . PRO A 1 794 ? -14.909 -13.199 53.073 1.00 77.06 794 PRO A C 1
ATOM 6291 O O . PRO A 1 794 ? -14.892 -13.462 54.275 1.00 77.06 794 PRO A O 1
ATOM 6294 N N . ASN A 1 795 ? -13.826 -13.286 52.296 1.00 74.56 795 ASN A N 1
ATOM 6295 C CA . ASN A 1 795 ? -12.486 -13.580 52.816 1.00 74.56 795 ASN A CA 1
ATOM 6296 C C . ASN A 1 795 ? -11.724 -12.323 53.256 1.00 74.56 795 ASN A C 1
ATOM 6298 O O . ASN A 1 795 ? -10.844 -12.436 54.107 1.00 74.56 795 ASN A O 1
ATOM 6302 N N . ASN A 1 796 ? -12.060 -11.174 52.659 1.00 79.25 796 ASN A N 1
ATOM 6303 C CA . ASN A 1 796 ? -11.475 -9.863 52.934 1.00 79.25 796 ASN A CA 1
ATOM 6304 C C . ASN A 1 796 ? -12.200 -9.185 54.102 1.00 79.25 796 ASN A C 1
ATOM 6306 O O . ASN A 1 796 ? -13.407 -9.373 54.268 1.00 79.25 796 ASN A O 1
ATOM 6310 N N . LEU A 1 797 ? -11.475 -8.351 54.853 1.00 82.50 797 LEU A N 1
ATOM 6311 C CA . LEU A 1 797 ? -11.998 -7.653 56.025 1.00 82.50 797 LEU A CA 1
ATOM 6312 C C . LEU A 1 797 ? -13.224 -6.794 55.691 1.00 82.50 797 LEU A C 1
ATOM 6314 O O . LEU A 1 797 ? -14.313 -7.053 56.192 1.00 82.50 797 LEU A O 1
ATOM 6318 N N . MET A 1 798 ? -13.068 -5.784 54.834 1.00 84.06 798 MET A N 1
ATOM 6319 C CA . MET A 1 798 ? -14.087 -4.740 54.689 1.00 84.06 798 MET A CA 1
ATOM 6320 C C . MET A 1 798 ? -15.445 -5.220 54.162 1.00 84.06 798 MET A C 1
ATOM 6322 O O . MET A 1 798 ? -16.454 -4.795 54.723 1.00 84.06 798 MET A O 1
ATOM 6326 N N . PRO A 1 799 ? -15.543 -6.147 53.189 1.00 82.88 799 PRO A N 1
ATOM 6327 C CA . PRO A 1 799 ? -16.845 -6.695 52.814 1.00 82.88 799 PRO A CA 1
ATOM 6328 C C . PRO A 1 799 ? -17.466 -7.546 53.927 1.00 82.88 799 PRO A C 1
ATOM 6330 O O . PRO A 1 799 ? -18.688 -7.585 54.053 1.00 82.88 799 PRO A O 1
ATOM 6333 N N . TYR A 1 800 ? -16.655 -8.209 54.762 1.00 83.06 800 TYR A N 1
ATOM 6334 C CA . TYR A 1 800 ? -17.157 -8.904 55.949 1.00 83.06 800 TYR A CA 1
ATOM 6335 C C . TYR A 1 800 ? -17.763 -7.889 56.920 1.00 83.06 800 TYR A C 1
ATOM 6337 O O . TYR A 1 800 ? -18.920 -8.040 57.318 1.00 83.06 800 TYR A O 1
ATOM 6345 N N . VAL A 1 801 ? -17.004 -6.844 57.263 1.00 84.44 801 VAL A N 1
ATOM 6346 C CA . VAL A 1 801 ? -17.447 -5.770 58.161 1.00 84.44 801 VAL A CA 1
ATOM 6347 C C . VAL A 1 801 ? -18.751 -5.164 57.627 1.00 84.44 801 VAL A C 1
ATOM 6349 O O . VAL A 1 801 ? -19.740 -5.130 58.350 1.00 84.44 801 VAL A O 1
ATOM 6352 N N . ALA A 1 802 ? -18.809 -4.800 56.342 1.00 84.75 802 ALA A N 1
ATOM 6353 C CA . ALA A 1 802 ? -20.007 -4.252 55.709 1.00 84.75 802 ALA A CA 1
ATOM 6354 C C . ALA A 1 802 ? -21.216 -5.197 55.814 1.00 84.75 802 ALA A C 1
ATOM 6356 O O . ALA A 1 802 ? -22.308 -4.754 56.175 1.00 84.75 802 ALA A O 1
ATOM 6357 N N . GLN A 1 803 ? -21.034 -6.505 55.573 1.00 85.00 803 GLN A N 1
ATOM 6358 C CA . GLN A 1 803 ? -22.100 -7.506 55.718 1.00 85.00 803 GLN A CA 1
ATOM 6359 C C . GLN A 1 803 ? -22.622 -7.626 57.156 1.00 85.00 803 GLN A C 1
ATOM 6361 O O . GLN A 1 803 ? -23.817 -7.869 57.346 1.00 85.00 803 GLN A O 1
ATOM 6366 N N . VAL A 1 804 ? -21.766 -7.435 58.162 1.00 85.56 804 VAL A N 1
ATOM 6367 C CA . VAL A 1 804 ? -22.186 -7.360 59.571 1.00 85.56 804 VAL A CA 1
ATOM 6368 C C . VAL A 1 804 ? -22.972 -6.072 59.823 1.00 85.56 804 VAL A C 1
ATOM 6370 O O . VAL A 1 804 ? -24.065 -6.125 60.380 1.00 85.56 804 VAL A O 1
ATOM 6373 N N . THR A 1 805 ? -22.494 -4.928 59.328 1.00 84.38 805 THR A N 1
ATOM 6374 C CA . THR A 1 805 ? -23.147 -3.613 59.487 1.00 84.38 805 THR A CA 1
ATOM 6375 C C . THR A 1 805 ? -24.555 -3.556 58.873 1.00 84.38 805 THR A C 1
ATOM 6377 O O . THR A 1 805 ? -25.456 -2.888 59.399 1.00 84.38 805 THR A O 1
ATOM 6380 N N . VAL A 1 806 ? -24.793 -4.274 57.768 1.00 84.81 806 VAL A N 1
ATOM 6381 C CA . VAL A 1 806 ? -26.135 -4.412 57.160 1.00 84.81 806 VAL A CA 1
ATOM 6382 C C . VAL A 1 806 ? -26.969 -5.557 57.754 1.00 84.81 806 VAL A C 1
ATOM 6384 O O . VAL A 1 806 ? -28.117 -5.733 57.357 1.00 84.81 806 VAL A O 1
ATOM 6387 N N . GLY A 1 807 ? -26.425 -6.331 58.698 1.00 83.25 807 GLY A N 1
ATOM 6388 C CA . GLY A 1 807 ? -27.128 -7.418 59.389 1.00 83.25 807 GLY A CA 1
ATOM 6389 C C . GLY A 1 807 ? -27.233 -8.735 58.611 1.00 83.25 807 GLY A C 1
ATOM 6390 O O . GLY A 1 807 ? -28.024 -9.597 58.987 1.00 83.25 807 GLY A O 1
ATOM 6391 N N . ARG A 1 808 ? -26.457 -8.923 57.534 1.00 85.75 808 ARG A N 1
ATOM 6392 C CA . ARG A 1 808 ? -26.381 -10.204 56.797 1.00 85.75 808 ARG A CA 1
ATOM 6393 C C . ARG A 1 808 ? -25.558 -11.253 57.546 1.00 85.75 808 ARG A C 1
ATOM 6395 O O . ARG A 1 808 ? -25.825 -12.444 57.416 1.00 85.75 808 ARG A O 1
ATOM 6402 N N . LEU A 1 809 ? -24.564 -10.815 58.318 1.00 85.31 809 LEU A N 1
ATOM 6403 C CA . LEU A 1 809 ? -23.759 -11.659 59.200 1.00 85.31 809 LEU A CA 1
ATOM 6404 C C . LEU A 1 809 ? -23.923 -11.197 60.657 1.00 85.31 809 LEU A C 1
ATOM 6406 O O . LEU A 1 809 ? -24.018 -9.997 60.899 1.00 85.31 809 LEU A O 1
ATOM 6410 N N . PRO A 1 810 ? -23.944 -12.118 61.639 1.00 81.69 810 PRO A N 1
ATOM 6411 C CA . PRO A 1 810 ? -24.255 -11.771 63.028 1.00 81.69 810 PRO A CA 1
ATOM 6412 C C . PRO A 1 810 ? -23.107 -11.061 63.759 1.00 81.69 810 PRO A C 1
ATOM 6414 O O . PRO A 1 810 ? -23.356 -10.256 64.650 1.00 81.69 810 PRO A O 1
ATOM 6417 N N . HIS A 1 811 ? -21.856 -11.378 63.416 1.00 82.25 811 HIS A N 1
ATOM 6418 C CA . HIS A 1 811 ? -20.656 -10.797 64.016 1.00 82.25 811 HIS A CA 1
ATOM 6419 C C . HIS A 1 811 ? -19.449 -10.957 63.084 1.00 82.25 811 HIS A C 1
ATOM 6421 O O . HIS A 1 811 ? -19.389 -11.897 62.276 1.00 82.25 811 HIS A O 1
ATOM 6427 N N . MET A 1 812 ? -18.447 -10.100 63.247 1.00 80.44 812 MET A N 1
ATOM 6428 C CA . MET A 1 812 ? -17.138 -10.251 62.618 1.00 80.44 812 MET A CA 1
ATOM 6429 C C . MET A 1 812 ? -16.204 -11.087 63.502 1.00 80.44 812 MET A C 1
ATOM 6431 O O . MET A 1 812 ? -16.193 -10.927 64.718 1.00 80.44 812 MET A O 1
ATOM 6435 N N . ASN A 1 813 ? -15.400 -11.964 62.905 1.00 77.75 813 ASN A N 1
ATOM 6436 C CA . ASN A 1 813 ? -14.294 -12.594 63.625 1.00 77.75 813 ASN A CA 1
ATOM 6437 C C . ASN A 1 813 ? -13.052 -11.715 63.443 1.00 77.75 813 ASN A C 1
ATOM 6439 O O . ASN A 1 813 ? -12.575 -11.596 62.316 1.00 77.75 813 ASN A O 1
ATOM 6443 N N . VAL A 1 814 ? -12.552 -11.109 64.517 1.00 76.12 814 VAL A N 1
ATOM 6444 C CA . VAL A 1 814 ? -11.234 -10.460 64.532 1.00 76.12 814 VAL A CA 1
ATOM 6445 C C . VAL A 1 814 ? -10.237 -11.550 64.887 1.00 76.12 814 VAL A C 1
ATOM 6447 O O . VAL A 1 814 ? -10.249 -12.072 66.003 1.00 76.12 814 VAL A O 1
ATOM 6450 N N . THR A 1 815 ? -9.461 -11.986 63.904 1.00 65.25 815 THR A N 1
ATOM 6451 C CA . THR A 1 815 ? -8.344 -12.899 64.138 1.00 65.25 815 THR A CA 1
ATOM 6452 C C . THR A 1 815 ? -7.123 -12.083 64.563 1.00 65.25 815 THR A C 1
ATOM 6454 O O . THR A 1 815 ? -7.057 -10.890 64.288 1.00 65.25 815 THR A O 1
ATOM 6457 N N . ASP A 1 816 ? -6.183 -12.723 65.257 1.00 66.81 816 ASP A N 1
ATOM 6458 C CA . ASP A 1 816 ? -4.846 -12.172 65.497 1.00 66.81 816 ASP A CA 1
ATOM 6459 C C . ASP A 1 816 ? -4.763 -10.902 66.379 1.00 66.81 816 ASP A C 1
ATOM 6461 O O . ASP A 1 816 ? -4.278 -9.869 65.938 1.00 66.81 816 ASP A O 1
ATOM 6465 N N . THR A 1 817 ? -5.195 -10.976 67.643 1.00 72.44 817 THR A N 1
ATOM 6466 C CA . THR A 1 817 ? -5.157 -9.853 68.611 1.00 72.44 817 THR A CA 1
ATOM 6467 C C . THR A 1 817 ? -3.873 -9.762 69.455 1.00 72.44 817 THR A C 1
ATOM 6469 O O . THR A 1 817 ? -3.835 -9.058 70.463 1.00 72.44 817 THR A O 1
ATOM 6472 N N . ASP A 1 818 ? -2.820 -10.490 69.080 1.00 77.06 818 ASP A N 1
ATOM 6473 C CA . ASP A 1 818 ? -1.561 -10.616 69.825 1.00 77.06 818 ASP A CA 1
ATOM 6474 C C . ASP A 1 818 ? -0.306 -10.308 68.975 1.00 77.06 818 ASP A C 1
ATOM 6476 O O . ASP A 1 818 ? 0.785 -10.817 69.258 1.00 77.06 818 ASP A O 1
ATOM 6480 N N . TYR A 1 819 ? -0.441 -9.510 67.909 1.00 77.44 819 TYR A N 1
ATOM 6481 C CA . TYR A 1 819 ? 0.697 -8.976 67.152 1.00 77.44 819 TYR A CA 1
ATOM 6482 C C . TYR A 1 819 ? 1.391 -7.816 67.886 1.00 77.44 819 TYR A C 1
ATOM 6484 O O . TYR A 1 819 ? 0.815 -7.165 68.753 1.00 77.44 819 TYR A O 1
ATOM 6492 N N . ASP A 1 820 ? 2.649 -7.543 67.518 1.00 77.69 820 ASP A N 1
ATOM 6493 C CA . ASP A 1 820 ? 3.408 -6.376 67.995 1.00 77.69 820 ASP A CA 1
ATOM 6494 C C . ASP A 1 820 ? 2.972 -5.103 67.245 1.00 77.69 820 ASP A C 1
ATOM 6496 O O . ASP A 1 820 ? 3.683 -4.556 66.402 1.00 77.69 820 ASP A O 1
ATOM 6500 N N . THR A 1 821 ? 1.728 -4.693 67.481 1.00 79.38 821 THR A N 1
ATOM 6501 C CA . THR A 1 821 ? 1.063 -3.519 66.897 1.00 79.38 821 THR A CA 1
ATOM 6502 C C . THR A 1 821 ? 0.339 -2.743 68.008 1.00 79.38 821 THR A C 1
ATOM 6504 O O . THR A 1 821 ? 0.100 -3.297 69.084 1.00 79.38 821 THR A O 1
ATOM 6507 N N . PRO A 1 822 ? -0.027 -1.458 67.809 1.00 77.50 822 PRO A N 1
ATOM 6508 C CA . PRO A 1 822 ? -0.553 -0.611 68.889 1.00 77.50 822 PRO A CA 1
ATOM 6509 C C . PRO A 1 822 ? -1.793 -1.150 69.617 1.00 77.50 822 PRO A C 1
ATOM 6511 O O . PRO A 1 822 ? -2.014 -0.810 70.778 1.00 77.50 822 PRO A O 1
ATOM 6514 N N . ASP A 1 823 ? -2.605 -1.960 68.939 1.00 80.19 823 ASP A N 1
ATOM 6515 C CA . ASP A 1 823 ? -3.851 -2.527 69.459 1.00 80.19 823 ASP A CA 1
ATOM 6516 C C . ASP A 1 823 ? -3.881 -4.068 69.429 1.00 80.19 823 ASP A C 1
ATOM 6518 O O . ASP A 1 823 ? -4.919 -4.670 69.705 1.00 80.19 823 ASP A O 1
ATOM 6522 N N . GLY A 1 824 ? -2.745 -4.697 69.111 1.00 77.06 824 GLY A N 1
ATOM 6523 C CA . GLY A 1 824 ? -2.591 -6.144 68.996 1.00 77.06 824 GLY A CA 1
ATOM 6524 C C . GLY A 1 824 ? -3.125 -6.749 67.697 1.00 77.06 824 GLY A C 1
ATOM 6525 O O . GLY A 1 824 ? -2.803 -7.900 67.420 1.00 77.06 824 GLY A O 1
ATOM 6526 N N . THR A 1 825 ? -3.900 -6.012 66.890 1.00 82.06 825 THR A N 1
ATOM 6527 C CA . THR A 1 825 ? -4.457 -6.498 65.614 1.00 82.06 825 THR A CA 1
ATOM 6528 C C . THR A 1 825 ? -3.522 -6.269 64.436 1.00 82.06 825 THR A C 1
ATOM 6530 O O . THR A 1 825 ? -2.564 -5.498 64.514 1.00 82.06 825 THR A O 1
ATOM 6533 N N . ASP A 1 826 ? -3.766 -6.945 63.319 1.00 77.19 826 ASP A N 1
ATOM 6534 C CA . ASP A 1 826 ? -2.947 -6.774 62.131 1.00 77.19 826 ASP A CA 1
ATOM 6535 C C . ASP A 1 826 ? -3.113 -5.379 61.487 1.00 77.19 826 ASP A C 1
ATOM 6537 O O . ASP A 1 826 ? -4.188 -4.776 61.466 1.00 77.19 826 ASP A O 1
ATOM 6541 N N . VAL A 1 827 ? -2.012 -4.837 60.958 1.00 78.69 827 VAL A N 1
ATOM 6542 C CA . VAL A 1 827 ? -1.964 -3.530 60.279 1.00 78.69 827 VAL A CA 1
ATOM 6543 C C . VAL A 1 827 ? -1.785 -3.742 58.774 1.00 78.69 827 VAL A C 1
ATOM 6545 O O . VAL A 1 827 ? -0.964 -4.557 58.335 1.00 78.69 827 VAL A O 1
ATOM 6548 N N . ARG A 1 828 ? -2.613 -3.074 57.968 1.00 78.88 828 ARG A N 1
ATOM 6549 C CA . ARG A 1 828 ? -2.736 -3.231 56.514 1.00 78.88 828 ARG A CA 1
ATOM 6550 C C . ARG A 1 828 ? -2.930 -1.905 55.791 1.00 78.88 828 ARG A C 1
ATOM 6552 O O . ARG A 1 828 ? -3.755 -1.069 56.113 1.00 78.88 828 ARG A O 1
ATOM 6559 N N . ASP A 1 829 ? -2.271 -1.773 54.671 1.00 78.62 829 ASP A N 1
ATOM 6560 C CA . ASP A 1 829 ? -2.392 -0.623 53.790 1.00 78.62 829 ASP A CA 1
ATOM 6561 C C . ASP A 1 829 ? -3.675 -0.603 52.958 1.00 78.62 829 ASP A C 1
ATOM 6563 O O . ASP A 1 829 ? -3.792 -1.255 51.917 1.00 78.62 829 ASP A O 1
ATOM 6567 N N . TYR A 1 830 ? -4.667 0.133 53.470 1.00 80.94 830 TYR A N 1
ATOM 6568 C CA . TYR A 1 830 ? -5.961 0.308 52.830 1.00 80.94 830 TYR A CA 1
ATOM 6569 C C . TYR A 1 830 ? -5.964 1.491 51.864 1.00 80.94 830 TYR A C 1
ATOM 6571 O O . TYR A 1 830 ? -5.789 2.643 52.255 1.00 80.94 830 TYR A O 1
ATOM 6579 N N . ILE A 1 831 ? -6.271 1.197 50.602 1.00 80.69 831 ILE A N 1
ATOM 6580 C CA . ILE A 1 831 ? -6.381 2.180 49.524 1.00 80.69 831 ILE A CA 1
ATOM 6581 C C . ILE A 1 831 ? -7.802 2.195 48.965 1.00 80.69 831 ILE A C 1
ATOM 6583 O O . ILE A 1 831 ? -8.418 1.146 48.768 1.00 80.69 831 ILE A O 1
ATOM 6587 N N . HIS A 1 832 ? -8.332 3.382 48.666 1.00 87.94 832 HIS A N 1
ATOM 6588 C CA . HIS A 1 832 ? -9.629 3.484 48.009 1.00 87.94 832 HIS A CA 1
ATOM 6589 C C . HIS A 1 832 ? -9.579 2.876 46.598 1.00 87.94 832 HIS A C 1
ATOM 6591 O O . HIS A 1 832 ? -8.701 3.204 45.802 1.00 87.94 832 HIS A O 1
ATOM 6597 N N . VAL A 1 833 ? -10.543 2.027 46.238 1.00 90.00 833 VAL A N 1
ATOM 6598 C CA . VAL A 1 833 ? -10.557 1.312 44.947 1.00 90.00 833 VAL A CA 1
ATOM 6599 C C . VAL A 1 833 ? -10.570 2.255 43.735 1.00 90.00 833 VAL A C 1
ATOM 6601 O O . VAL A 1 833 ? -9.914 1.977 42.737 1.00 90.00 833 VAL A O 1
ATOM 6604 N N . VAL A 1 834 ? -11.240 3.407 43.835 1.00 89.19 834 VAL A N 1
ATOM 6605 C CA . VAL A 1 834 ? -11.197 4.460 42.798 1.00 89.19 834 VAL A CA 1
ATOM 6606 C C . VAL A 1 834 ? -9.815 5.121 42.697 1.00 89.19 834 VAL A C 1
ATOM 6608 O O . VAL A 1 834 ? -9.355 5.383 41.590 1.00 89.19 834 VAL A O 1
ATOM 6611 N N . ASP A 1 835 ? -9.104 5.338 43.811 1.00 84.38 835 ASP A N 1
ATOM 6612 C CA . ASP A 1 835 ? -7.721 5.839 43.750 1.00 84.38 835 ASP A CA 1
ATOM 6613 C C . ASP A 1 835 ? -6.832 4.812 43.053 1.00 84.38 835 ASP A C 1
ATOM 6615 O O . ASP A 1 835 ? -6.070 5.146 42.148 1.00 84.38 835 ASP A O 1
ATOM 6619 N N . LEU A 1 836 ? -6.999 3.534 43.398 1.00 86.06 836 LEU A N 1
ATOM 6620 C CA . LEU A 1 836 ? -6.294 2.468 42.708 1.00 86.06 836 LEU A CA 1
ATOM 6621 C C . LEU A 1 836 ? -6.610 2.466 41.202 1.00 86.06 836 LEU A C 1
ATOM 6623 O O . LEU A 1 836 ? -5.698 2.327 40.386 1.00 86.06 836 LEU A O 1
ATOM 6627 N N . ALA A 1 837 ? -7.872 2.663 40.816 1.00 87.31 837 ALA A N 1
ATOM 6628 C CA . ALA A 1 837 ? -8.284 2.730 39.418 1.00 87.31 837 ALA A CA 1
ATOM 6629 C C . ALA A 1 837 ? -7.648 3.912 38.667 1.00 87.31 837 ALA A C 1
ATOM 6631 O O . ALA A 1 837 ? -7.119 3.717 37.572 1.00 87.31 837 ALA A O 1
ATOM 6632 N N . THR A 1 838 ? -7.592 5.106 39.263 1.00 85.75 838 THR A N 1
ATOM 6633 C CA . THR A 1 838 ? -6.910 6.259 38.646 1.00 85.75 838 THR A CA 1
ATOM 6634 C C . THR A 1 838 ? -5.398 6.044 38.524 1.00 85.75 838 THR A C 1
ATOM 6636 O O . THR A 1 838 ? -4.797 6.485 37.541 1.00 85.75 838 THR A O 1
ATOM 6639 N N . GLY A 1 839 ? -4.788 5.277 39.437 1.00 79.62 839 GLY A N 1
ATOM 6640 C CA . GLY A 1 839 ? -3.391 4.842 39.331 1.00 79.62 839 GLY A CA 1
ATOM 6641 C C . GLY A 1 839 ? -3.125 4.010 38.074 1.00 79.62 839 GLY A C 1
ATOM 6642 O O . GLY A 1 839 ? -2.112 4.202 37.402 1.00 79.62 839 GLY A O 1
ATOM 6643 N N . HIS A 1 840 ? -4.078 3.164 37.668 1.00 86.31 840 HIS A N 1
ATOM 6644 C CA . HIS A 1 840 ? -3.984 2.432 36.400 1.00 86.31 840 HIS A CA 1
ATOM 6645 C C . HIS A 1 840 ? -4.031 3.369 35.200 1.00 86.31 840 HIS A C 1
ATOM 6647 O O . HIS A 1 840 ? -3.268 3.190 34.254 1.00 86.31 840 HIS A O 1
ATOM 6653 N N . ILE A 1 841 ? -4.886 4.393 35.235 1.00 88.00 841 ILE A N 1
ATOM 6654 C CA . ILE A 1 841 ? -4.961 5.390 34.162 1.00 88.00 841 ILE A CA 1
ATOM 6655 C C . ILE A 1 841 ? -3.652 6.176 34.047 1.00 88.00 841 ILE A C 1
ATOM 6657 O O . ILE A 1 841 ? -3.214 6.473 32.933 1.00 88.00 841 ILE A O 1
ATOM 6661 N N . ALA A 1 842 ? -2.988 6.469 35.166 1.00 80.38 842 ALA A N 1
ATOM 6662 C CA . ALA A 1 842 ? -1.660 7.077 35.152 1.00 80.38 842 ALA A CA 1
ATOM 6663 C C . ALA A 1 842 ? -0.632 6.174 34.440 1.00 80.38 842 ALA A C 1
ATOM 6665 O O . ALA A 1 842 ? 0.110 6.646 33.578 1.00 80.38 842 ALA A O 1
ATOM 6666 N N . CYS A 1 843 ? -0.656 4.860 34.687 1.00 81.50 843 CYS A N 1
ATOM 6667 C CA . CYS A 1 843 ? 0.166 3.893 33.947 1.00 81.50 843 CYS A CA 1
ATOM 6668 C C . CYS A 1 843 ? -0.190 3.817 32.456 1.00 81.50 843 CYS A C 1
ATOM 6670 O O . CYS A 1 843 ? 0.701 3.748 31.613 1.00 81.50 843 CYS A O 1
ATOM 6672 N N . MET A 1 844 ? -1.478 3.879 32.112 1.00 83.44 844 MET A N 1
ATOM 6673 C CA . MET A 1 844 ? -1.936 3.890 30.719 1.00 83.44 844 MET A CA 1
ATOM 6674 C C . MET A 1 844 ? -1.415 5.109 29.953 1.00 83.44 844 MET A C 1
ATOM 6676 O O . MET A 1 844 ? -0.998 4.982 28.803 1.00 83.44 844 MET A O 1
ATOM 6680 N N . LYS A 1 845 ? -1.384 6.283 30.595 1.00 81.00 845 LYS A N 1
ATOM 6681 C CA . LYS A 1 845 ? -0.741 7.484 30.037 1.00 81.00 845 LYS A CA 1
ATOM 6682 C C . LYS A 1 845 ? 0.764 7.269 29.861 1.00 81.00 845 LYS A C 1
ATOM 6684 O O . LYS A 1 845 ? 1.298 7.623 28.817 1.00 81.00 845 LYS A O 1
ATOM 6689 N N . LYS A 1 846 ? 1.420 6.602 30.816 1.00 76.12 846 LYS A N 1
ATOM 6690 C CA . LYS A 1 846 ? 2.854 6.287 30.764 1.00 76.12 846 LYS A CA 1
ATOM 6691 C C . LYS A 1 846 ? 3.247 5.331 29.634 1.00 76.12 846 LYS A C 1
ATOM 6693 O O . LYS A 1 846 ? 4.352 5.446 29.116 1.00 76.12 846 LYS A O 1
ATOM 6698 N N . PHE A 1 847 ? 2.359 4.440 29.180 1.00 75.12 847 PHE A N 1
ATOM 6699 C CA . PHE A 1 847 ? 2.619 3.626 27.981 1.00 75.12 847 PHE A CA 1
ATOM 6700 C C . PHE A 1 847 ? 2.817 4.457 26.708 1.00 75.12 847 PHE A C 1
ATOM 6702 O O . PHE A 1 847 ? 3.446 3.975 25.773 1.00 75.12 847 PHE A O 1
ATOM 6709 N N . LYS A 1 848 ? 2.349 5.712 26.675 1.00 66.56 848 LYS A N 1
ATOM 6710 C CA . LYS A 1 848 ? 2.667 6.650 25.587 1.00 66.56 848 LYS A CA 1
ATOM 6711 C C . LYS A 1 848 ? 4.096 7.210 25.674 1.00 66.56 848 LYS A C 1
ATOM 6713 O O . LYS A 1 848 ? 4.565 7.812 24.718 1.00 66.56 848 LYS A O 1
ATOM 6718 N N . GLU A 1 849 ? 4.780 7.009 26.802 1.00 58.41 849 GLU A N 1
ATOM 6719 C CA . GLU A 1 849 ? 6.069 7.620 27.157 1.00 58.41 849 GLU A CA 1
ATOM 6720 C C . GLU A 1 849 ? 7.194 6.588 27.439 1.00 58.41 849 GLU A C 1
ATOM 6722 O O . GLU A 1 849 ? 8.319 6.990 27.721 1.00 58.41 849 GLU A O 1
ATOM 6727 N N . ASN A 1 850 ? 6.928 5.273 27.350 1.00 50.72 850 ASN A N 1
ATOM 6728 C CA . ASN A 1 850 ? 7.873 4.159 27.597 1.00 50.72 850 ASN A CA 1
ATOM 6729 C C . ASN A 1 850 ? 8.624 4.192 28.951 1.00 50.72 850 ASN A C 1
ATOM 6731 O O . ASN A 1 850 ? 9.853 4.290 28.984 1.00 50.72 850 ASN A O 1
ATOM 6735 N N . CYS A 1 851 ? 7.937 4.056 30.095 1.00 39.25 851 CYS A N 1
ATOM 6736 C CA . CYS A 1 851 ? 8.601 3.770 31.385 1.00 39.25 851 CYS A CA 1
ATOM 6737 C C . CYS A 1 851 ? 7.655 3.059 32.382 1.00 39.25 851 CYS A C 1
ATOM 6739 O O . CYS A 1 851 ? 6.443 3.229 32.292 1.00 39.25 851 CYS A O 1
ATOM 6741 N N . GLY A 1 852 ? 8.176 2.291 33.352 1.00 39.28 852 GLY A N 1
ATOM 6742 C CA . GLY A 1 852 ? 7.366 1.575 34.359 1.00 39.28 852 GLY A CA 1
ATOM 6743 C C . GLY A 1 852 ? 7.763 1.866 35.811 1.00 39.28 852 GLY A C 1
ATOM 6744 O O . GLY A 1 852 ? 8.957 1.984 36.064 1.00 39.28 852 GLY A O 1
ATOM 6745 N N . LEU A 1 853 ? 6.779 1.979 36.735 1.00 39.28 853 LEU A N 1
ATOM 6746 C CA . LEU A 1 853 ? 6.932 1.946 38.216 1.00 39.28 853 LEU A CA 1
ATOM 6747 C C . LEU A 1 853 ? 5.598 2.082 39.021 1.00 39.28 853 LEU A C 1
ATOM 6749 O O . LEU A 1 853 ? 4.533 2.045 38.408 1.00 39.28 853 LEU A O 1
ATOM 6753 N N . GLN A 1 854 ? 5.650 2.146 40.376 1.00 37.41 854 GLN A N 1
ATOM 6754 C CA . GLN A 1 854 ? 4.571 1.835 41.363 1.00 37.41 854 GLN A CA 1
ATOM 6755 C C . GLN A 1 854 ? 4.679 2.492 42.758 1.00 37.41 854 GLN A C 1
ATOM 6757 O O . GLN A 1 854 ? 5.756 3.012 43.002 1.00 37.41 854 GLN A O 1
ATOM 6762 N N . ALA A 1 855 ? 3.608 2.443 43.610 1.00 29.52 855 ALA A N 1
ATOM 6763 C CA . ALA A 1 855 ? 3.585 2.446 45.115 1.00 29.52 855 ALA A CA 1
ATOM 6764 C C . ALA A 1 855 ? 2.209 2.829 45.810 1.00 29.52 855 ALA A C 1
ATOM 6766 O O . ALA A 1 855 ? 1.354 3.324 45.079 1.00 29.52 855 ALA A O 1
ATOM 6767 N N . CYS A 1 856 ? 1.995 2.657 47.165 1.00 31.45 856 CYS A N 1
ATOM 6768 C CA . CYS A 1 856 ? 1.179 3.469 48.183 1.00 31.45 856 CYS A CA 1
ATOM 6769 C C . CYS A 1 856 ? 0.783 2.787 49.561 1.00 31.45 856 CYS A C 1
ATOM 6771 O O . CYS A 1 856 ? 0.768 1.570 49.529 1.00 31.45 856 CYS A O 1
ATOM 6773 N N . LYS A 1 857 ? 0.411 3.581 50.638 1.00 32.16 857 LYS A N 1
ATOM 6774 C CA . LYS A 1 857 ? 0.550 3.528 52.173 1.00 32.16 857 LYS A CA 1
ATOM 6775 C C . LYS A 1 857 ? -0.602 3.047 53.183 1.00 32.16 857 LYS A C 1
ATOM 6777 O O . LYS A 1 857 ? -1.748 3.455 53.035 1.00 32.16 857 LYS A O 1
ATOM 6782 N N . GLY A 1 858 ? -0.198 2.385 54.318 1.00 33.72 858 GLY A N 1
ATOM 6783 C CA . GLY A 1 858 ? -0.792 1.701 55.546 1.00 33.72 858 GLY A CA 1
ATOM 6784 C C . GLY A 1 858 ? -1.887 2.219 56.548 1.00 33.72 858 GLY A C 1
ATOM 6785 O O . GLY A 1 858 ? -1.810 3.395 56.900 1.00 33.72 858 GLY A O 1
ATOM 6786 N N . TYR A 1 859 ? -2.776 1.347 57.135 1.00 39.84 859 TYR A N 1
ATOM 6787 C CA . TYR A 1 859 ? -3.723 1.554 58.310 1.00 39.84 859 TYR A CA 1
ATOM 6788 C C . TYR A 1 859 ? -4.134 0.258 59.142 1.00 39.84 859 TYR A C 1
ATOM 6790 O O . TYR A 1 859 ? -4.004 -0.853 58.657 1.00 39.84 859 TYR A O 1
ATOM 6798 N N . SER A 1 860 ? -4.668 0.287 60.387 1.00 53.56 860 SER A N 1
ATOM 6799 C CA . SER A 1 860 ? -5.006 -0.940 61.205 1.00 53.56 860 SER A CA 1
ATOM 6800 C C . SER A 1 860 ? -6.440 -1.514 61.073 1.00 53.56 860 SER A C 1
ATOM 6802 O O . SER A 1 860 ? -7.368 -0.800 60.696 1.00 53.56 860 SER A O 1
ATOM 6804 N N . VAL A 1 861 ? -6.681 -2.796 61.428 1.00 57.53 861 VAL A N 1
ATOM 6805 C CA . VAL A 1 861 ? -8.035 -3.420 61.406 1.00 57.53 861 VAL A CA 1
ATOM 6806 C C . VAL A 1 861 ? -9.040 -2.725 62.329 1.00 57.53 861 VAL A C 1
ATOM 6808 O O . VAL A 1 861 ? -10.178 -2.476 61.918 1.00 57.53 861 VAL A O 1
ATOM 6811 N N . LEU A 1 862 ? -8.661 -2.384 63.562 1.00 66.44 862 LEU A N 1
ATOM 6812 C CA . LEU A 1 862 ? -9.572 -1.685 64.478 1.00 66.44 862 LEU A CA 1
ATOM 6813 C C . LEU A 1 862 ? -9.799 -0.222 64.071 1.00 66.44 862 LEU A C 1
ATOM 6815 O O . LEU A 1 862 ? -10.884 0.310 64.328 1.00 66.44 862 LEU A O 1
ATOM 6819 N N . GLU A 1 863 ? -8.834 0.422 63.406 1.00 64.56 863 GLU A N 1
ATOM 6820 C CA . GLU A 1 863 ? -9.037 1.733 62.773 1.00 64.56 863 GLU A CA 1
ATOM 6821 C C . GLU A 1 863 ? -10.113 1.660 61.678 1.00 64.56 863 GLU A C 1
ATOM 6823 O O . GLU A 1 863 ? -10.997 2.521 61.636 1.00 64.56 863 GLU A O 1
ATOM 6828 N N . MET A 1 864 ? -10.120 0.593 60.869 1.00 59.91 864 MET A N 1
ATOM 6829 C CA . MET A 1 864 ? -11.150 0.368 59.846 1.00 59.91 864 MET A CA 1
ATOM 6830 C C . MET A 1 864 ? -12.549 0.154 60.437 1.00 59.91 864 MET A C 1
ATOM 6832 O O . MET A 1 864 ? -13.519 0.723 59.932 1.00 59.91 864 MET A O 1
ATOM 6836 N N . ILE A 1 865 ? -12.673 -0.652 61.502 1.00 68.56 865 ILE A N 1
ATOM 6837 C CA . ILE A 1 865 ? -13.969 -0.895 62.162 1.00 68.56 865 ILE A CA 1
ATOM 6838 C C . ILE A 1 865 ? -14.535 0.428 62.684 1.00 68.56 865 ILE A C 1
ATOM 6840 O O . ILE A 1 865 ? -15.658 0.785 62.333 1.00 68.56 865 ILE A O 1
ATOM 6844 N N . LYS A 1 866 ? -13.741 1.200 63.438 1.00 72.81 866 LYS A N 1
ATOM 6845 C CA . LYS A 1 866 ? -14.164 2.498 63.996 1.00 72.81 866 LYS A CA 1
ATOM 6846 C C . LYS A 1 866 ? -14.576 3.494 62.912 1.00 72.81 866 LYS A C 1
ATOM 6848 O O . LYS A 1 866 ? -15.556 4.220 63.083 1.00 72.81 866 LYS A O 1
ATOM 6853 N N . ALA A 1 867 ? -13.850 3.537 61.797 1.00 63.31 867 ALA A N 1
ATOM 6854 C CA . ALA A 1 867 ? -14.186 4.414 60.681 1.00 63.31 867 ALA A CA 1
ATOM 6855 C C . ALA A 1 867 ? -15.517 4.026 60.012 1.00 63.31 867 ALA A C 1
ATOM 6857 O O . ALA A 1 867 ? -16.321 4.907 59.696 1.00 63.31 867 ALA A O 1
ATOM 6858 N N . LEU A 1 868 ? -15.811 2.728 59.867 1.00 68.50 868 LEU A N 1
ATOM 6859 C CA . LEU A 1 868 ? -17.097 2.281 59.324 1.00 68.50 868 LEU A CA 1
ATOM 6860 C C . LEU A 1 868 ? -18.258 2.469 60.307 1.00 68.50 868 LEU A C 1
ATOM 6862 O O . LEU A 1 868 ? -19.358 2.824 59.878 1.00 68.50 868 LEU A O 1
ATOM 6866 N N . GLU A 1 869 ? -18.042 2.302 61.613 1.00 70.88 869 GLU A N 1
ATOM 6867 C CA . GLU A 1 869 ? -19.045 2.654 62.633 1.00 70.88 869 GLU A CA 1
ATOM 6868 C C . GLU A 1 869 ? -19.405 4.141 62.552 1.00 70.88 869 GLU A C 1
ATOM 6870 O O . GLU A 1 869 ? -20.584 4.499 62.526 1.00 70.88 869 GLU A O 1
ATOM 6875 N N . LYS A 1 870 ? -18.393 5.009 62.424 1.00 76.00 870 LYS A N 1
ATOM 6876 C CA . LYS A 1 870 ? -18.574 6.455 62.244 1.00 76.00 870 LYS A CA 1
ATOM 6877 C C . LYS A 1 870 ? -19.339 6.786 60.959 1.00 76.00 870 LYS A C 1
ATOM 6879 O O . LYS A 1 870 ? -20.237 7.623 61.000 1.00 76.00 870 LYS A O 1
ATOM 6884 N N . ALA A 1 871 ? -19.012 6.142 59.837 1.00 58.12 871 ALA A N 1
ATOM 6885 C CA . ALA A 1 871 ? -19.661 6.395 58.547 1.00 58.12 871 ALA A CA 1
ATOM 6886 C C . ALA A 1 871 ? -21.112 5.880 58.484 1.00 58.12 871 ALA A C 1
ATOM 6888 O O . ALA A 1 871 ? -21.978 6.536 57.908 1.00 58.12 871 ALA A O 1
ATOM 6889 N N . SER A 1 872 ? -21.382 4.715 59.080 1.00 61.72 872 SER A N 1
ATOM 6890 C CA . SER A 1 872 ? -22.704 4.069 59.060 1.00 61.72 872 SER A CA 1
ATOM 6891 C C . SER A 1 872 ? -23.631 4.512 60.197 1.00 61.72 872 SER A C 1
ATOM 6893 O O . SER A 1 872 ? -24.844 4.309 60.114 1.00 61.72 872 SER A O 1
ATOM 6895 N N . GLY A 1 873 ? -23.079 5.078 61.276 1.00 71.62 873 GLY A N 1
ATOM 6896 C CA . GLY A 1 873 ? -23.804 5.387 62.510 1.00 71.62 873 GLY A CA 1
ATOM 6897 C C . GLY A 1 873 ? -24.242 4.149 63.306 1.00 71.62 873 GLY A C 1
ATOM 6898 O O . GLY A 1 873 ? -25.111 4.264 64.170 1.00 71.62 873 GLY A O 1
ATOM 6899 N N . LYS A 1 874 ? -23.691 2.962 63.010 1.00 72.12 874 LYS A N 1
ATOM 6900 C CA . LYS A 1 874 ? -24.053 1.681 63.640 1.00 72.12 874 LYS A CA 1
ATOM 6901 C C . LYS A 1 874 ? -22.867 1.064 64.375 1.00 72.12 874 LYS A C 1
ATOM 6903 O O . LYS A 1 874 ? -21.747 1.125 63.888 1.00 72.12 874 LYS A O 1
ATOM 6908 N N . THR A 1 875 ? -23.136 0.405 65.502 1.00 78.00 875 THR A N 1
ATOM 6909 C CA . THR A 1 875 ? -22.137 -0.398 66.225 1.00 78.00 875 THR A CA 1
ATOM 6910 C C . THR A 1 875 ? -21.926 -1.744 65.531 1.00 78.00 875 THR A C 1
ATOM 6912 O O . THR A 1 875 ? -22.899 -2.426 65.195 1.00 78.00 875 THR A O 1
ATOM 6915 N N . ILE A 1 876 ? -20.671 -2.146 65.340 1.00 74.06 876 ILE A N 1
ATOM 6916 C CA . ILE A 1 876 ? -20.290 -3.384 64.654 1.00 74.06 876 ILE A CA 1
ATOM 6917 C C . ILE A 1 876 ? -19.845 -4.420 65.690 1.00 74.06 876 ILE A C 1
ATOM 6919 O O . ILE A 1 876 ? -18.835 -4.263 66.370 1.00 74.06 876 ILE A O 1
ATOM 6923 N N . ALA A 1 877 ? -20.594 -5.520 65.800 1.00 75.12 877 ALA A N 1
ATOM 6924 C CA . ALA A 1 877 ? -20.256 -6.608 66.713 1.00 75.12 877 ALA A CA 1
ATOM 6925 C C . ALA A 1 877 ? -19.078 -7.443 66.179 1.00 75.12 877 ALA A C 1
ATOM 6927 O O . ALA A 1 877 ? -19.150 -7.983 65.070 1.00 75.12 877 ALA A O 1
ATOM 6928 N N . TYR A 1 878 ? -18.027 -7.615 66.985 1.00 73.69 878 TYR A N 1
ATOM 6929 C CA . TYR A 1 878 ? -16.890 -8.482 66.671 1.00 73.69 878 TYR A CA 1
ATOM 6930 C C . TYR A 1 878 ? -16.548 -9.449 67.815 1.00 73.69 878 TYR A C 1
ATOM 6932 O O . TYR A 1 878 ? -16.923 -9.237 68.968 1.00 73.69 878 TYR A O 1
ATOM 6940 N N . LYS A 1 879 ? -15.851 -10.540 67.483 1.00 72.94 879 LYS A N 1
ATOM 6941 C CA . LYS A 1 879 ? -15.372 -11.568 68.414 1.00 72.94 879 LYS A CA 1
ATOM 6942 C C . LYS A 1 879 ? -13.923 -11.927 68.100 1.00 72.94 879 LYS A C 1
ATOM 6944 O O . LYS A 1 879 ? -13.602 -12.218 66.950 1.00 72.94 879 LYS A O 1
ATOM 6949 N N . GLU A 1 880 ? -13.083 -11.979 69.125 1.00 70.31 880 GLU A N 1
ATOM 6950 C CA . GLU A 1 880 ? -11.684 -12.396 69.001 1.00 70.31 880 GLU A CA 1
ATOM 6951 C C . GLU A 1 880 ? -11.563 -13.902 68.696 1.00 70.31 880 GLU A C 1
ATOM 6953 O O . GLU A 1 880 ? -12.308 -14.727 69.241 1.00 70.31 880 GLU A O 1
ATOM 6958 N N . CYS A 1 881 ? -10.647 -14.269 67.798 1.00 64.81 881 CYS A N 1
ATOM 6959 C CA . CYS A 1 881 ? -10.407 -15.636 67.323 1.00 64.81 881 CYS A CA 1
ATOM 6960 C C . CYS A 1 881 ? -8.893 -15.929 67.183 1.00 64.81 881 CYS A C 1
ATOM 6962 O O . CYS A 1 881 ? -8.111 -14.993 67.025 1.00 64.81 881 CYS A O 1
ATOM 6964 N N . PRO A 1 882 ? -8.457 -17.211 67.189 1.00 61.00 882 PRO A N 1
ATOM 6965 C CA . PRO A 1 882 ? -7.054 -17.577 66.956 1.00 61.00 882 PRO A CA 1
ATOM 6966 C C . PRO A 1 882 ? -6.521 -17.082 65.604 1.00 61.00 882 PRO A C 1
ATOM 6968 O O . PRO A 1 882 ? -7.300 -16.892 64.668 1.00 61.00 882 PRO A O 1
ATOM 6971 N N . ARG A 1 883 ? -5.191 -16.940 65.502 1.00 66.56 883 ARG A N 1
ATOM 6972 C CA . ARG A 1 883 ? -4.489 -16.465 64.299 1.00 66.56 883 ARG A CA 1
ATOM 6973 C C . ARG A 1 883 ? -4.881 -17.215 63.030 1.00 66.56 883 ARG A C 1
ATOM 6975 O O . ARG A 1 883 ? -4.971 -18.450 63.034 1.00 66.56 883 ARG A O 1
ATOM 6982 N N . ARG A 1 884 ? -5.043 -16.495 61.919 1.00 66.56 884 ARG A N 1
ATOM 6983 C CA . ARG A 1 884 ? -5.241 -17.122 60.606 1.00 66.56 884 ARG A CA 1
ATOM 6984 C C . ARG A 1 884 ? -3.883 -17.514 60.016 1.00 66.56 884 ARG A C 1
ATOM 6986 O O . ARG A 1 884 ? -2.946 -16.727 59.965 1.00 66.56 884 ARG A O 1
ATOM 6993 N N . SER A 1 885 ? -3.755 -18.763 59.564 1.00 59.03 885 SER A N 1
ATOM 6994 C CA . SER A 1 885 ? -2.493 -19.255 58.995 1.00 59.03 885 SER A CA 1
ATOM 6995 C C . SER A 1 885 ? -2.113 -18.468 57.732 1.00 59.03 885 SER A C 1
ATOM 6997 O O . SER A 1 885 ? -2.839 -18.514 56.739 1.00 59.03 885 SER A O 1
ATOM 6999 N N . GLY A 1 886 ? -0.968 -17.777 57.777 1.00 61.75 886 GLY A N 1
ATOM 7000 C CA . GLY A 1 886 ? -0.390 -17.035 56.652 1.00 61.75 886 GLY A CA 1
ATOM 7001 C C . GLY A 1 886 ? -0.426 -15.507 56.773 1.00 61.75 886 GLY A C 1
ATOM 7002 O O . GLY A 1 886 ? 0.249 -14.864 55.964 1.00 61.75 886 GLY A O 1
ATOM 7003 N N . ASP A 1 887 ? -1.143 -14.951 57.757 1.00 66.38 887 ASP A N 1
ATOM 7004 C CA . ASP A 1 887 ? -1.251 -13.501 57.978 1.00 66.38 887 ASP A CA 1
ATOM 7005 C C . ASP A 1 887 ? 0.006 -12.920 58.661 1.00 66.38 887 ASP A C 1
ATOM 7007 O O . ASP A 1 887 ? 0.750 -13.620 59.352 1.00 66.38 887 ASP A O 1
ATOM 7011 N N . LEU A 1 888 ? 0.280 -11.636 58.402 1.00 67.81 888 LEU A N 1
ATOM 7012 C CA . LEU A 1 888 ? 1.461 -10.906 58.886 1.00 67.81 888 LEU A CA 1
ATOM 7013 C C . LEU A 1 888 ? 1.062 -9.787 59.858 1.00 67.81 888 LEU A C 1
ATOM 7015 O O . LEU A 1 888 ? -0.065 -9.298 59.804 1.00 67.81 888 LEU A O 1
ATOM 7019 N N . ALA A 1 889 ? 1.999 -9.345 60.703 1.00 68.44 889 ALA A N 1
ATOM 7020 C CA . ALA A 1 889 ? 1.747 -8.319 61.719 1.00 68.44 889 ALA A CA 1
ATOM 7021 C C . ALA A 1 889 ? 1.459 -6.929 61.118 1.00 68.44 889 ALA A C 1
ATOM 7023 O O . ALA A 1 889 ? 0.393 -6.372 61.357 1.00 68.44 889 ALA A O 1
ATOM 7024 N N . SER A 1 890 ? 2.368 -6.386 60.301 1.00 70.44 890 SER A N 1
ATOM 7025 C CA . SER A 1 890 ? 2.189 -5.087 59.635 1.00 70.44 890 SER A CA 1
ATOM 7026 C C . SER A 1 890 ? 2.775 -5.088 58.222 1.00 70.44 890 SER A C 1
ATOM 7028 O O . SER A 1 890 ? 3.830 -5.685 57.987 1.00 70.44 890 SER A O 1
ATOM 7030 N N . VAL A 1 891 ? 2.072 -4.446 57.285 1.00 71.62 891 VAL A N 1
ATOM 7031 C CA . VAL A 1 891 ? 2.454 -4.312 55.873 1.00 71.62 891 VAL A CA 1
ATOM 7032 C C . VAL A 1 891 ? 1.990 -2.938 55.363 1.00 71.62 891 VAL A C 1
ATOM 7034 O O . VAL A 1 891 ? 0.807 -2.767 55.071 1.00 71.62 891 VAL A O 1
ATOM 7037 N N . ASP A 1 892 ? 2.935 -2.000 55.221 1.00 70.81 892 ASP A N 1
ATOM 7038 C CA . ASP A 1 892 ? 2.722 -0.608 54.779 1.00 70.81 892 ASP A CA 1
ATOM 7039 C C . ASP A 1 892 ? 3.664 -0.265 53.617 1.00 70.81 892 ASP A C 1
ATOM 7041 O O . ASP A 1 892 ? 4.827 -0.670 53.673 1.00 70.81 892 ASP A O 1
ATOM 7045 N N . ALA A 1 893 ? 3.237 0.504 52.609 1.00 72.75 893 ALA A N 1
ATOM 7046 C CA . ALA A 1 893 ? 4.117 0.916 51.504 1.00 72.75 893 ALA A CA 1
ATOM 7047 C C . ALA A 1 893 ? 4.645 2.355 51.571 1.00 72.75 893 ALA A C 1
ATOM 7049 O O . ALA A 1 893 ? 4.039 3.256 52.158 1.00 72.75 893 ALA A O 1
ATOM 7050 N N . ASP A 1 894 ? 5.755 2.578 50.863 1.00 73.88 894 ASP A N 1
ATOM 7051 C CA . ASP A 1 894 ? 6.302 3.892 50.529 1.00 73.88 894 ASP A CA 1
ATOM 7052 C C . ASP A 1 894 ? 5.810 4.354 49.134 1.00 73.88 894 ASP A C 1
ATOM 7054 O O . ASP A 1 894 ? 6.317 3.853 48.134 1.00 73.88 894 ASP A O 1
ATOM 7058 N N . PRO A 1 895 ? 4.872 5.329 49.030 1.00 71.75 895 PRO A N 1
ATOM 7059 C CA . PRO A 1 895 ? 4.281 5.845 47.782 1.00 71.75 895 PRO A CA 1
ATOM 7060 C C . PRO A 1 895 ? 5.250 6.570 46.827 1.00 71.75 895 PRO A C 1
ATOM 7062 O O . PRO A 1 895 ? 4.822 7.020 45.757 1.00 71.75 895 PRO A O 1
ATOM 7065 N N . ALA A 1 896 ? 6.510 6.788 47.215 1.00 71.12 896 ALA A N 1
ATOM 7066 C CA . ALA A 1 896 ? 7.375 7.782 46.580 1.00 71.12 896 ALA A CA 1
ATOM 7067 C C . ALA A 1 896 ? 7.580 7.568 45.074 1.00 71.12 896 ALA A C 1
ATOM 7069 O O . ALA A 1 896 ? 7.645 8.547 44.322 1.00 71.12 896 ALA A O 1
ATOM 7070 N N . VAL A 1 897 ? 7.676 6.318 44.612 1.00 69.44 897 VAL A N 1
ATOM 7071 C CA . VAL A 1 897 ? 8.023 6.064 43.213 1.00 69.44 897 VAL A CA 1
ATOM 7072 C C . VAL A 1 897 ? 6.841 6.282 42.267 1.00 69.44 897 VAL A C 1
ATOM 7074 O O . VAL A 1 897 ? 7.027 6.896 41.218 1.00 69.44 897 VAL A O 1
ATOM 7077 N N . ALA A 1 898 ? 5.612 5.923 42.651 1.00 65.75 898 ALA A N 1
ATOM 7078 C CA . ALA A 1 898 ? 4.421 6.275 41.871 1.00 65.75 898 ALA A CA 1
ATOM 7079 C C . ALA A 1 898 ? 4.231 7.793 41.756 1.00 65.75 898 ALA A C 1
ATOM 7081 O O . ALA A 1 898 ? 3.953 8.298 40.667 1.00 65.75 898 ALA A O 1
ATOM 7082 N N . ALA A 1 899 ? 4.439 8.532 42.850 1.00 70.25 899 ALA A N 1
ATOM 7083 C CA . ALA A 1 899 ? 4.329 9.989 42.836 1.00 70.25 899 ALA A CA 1
ATOM 7084 C C . ALA A 1 899 ? 5.341 10.625 41.874 1.00 70.25 899 ALA A C 1
ATOM 7086 O O . ALA A 1 899 ? 4.999 11.544 41.131 1.00 70.25 899 ALA A O 1
ATOM 7087 N N . LYS A 1 900 ? 6.575 10.113 41.854 1.00 71.50 900 LYS A N 1
ATOM 7088 C CA . LYS A 1 900 ? 7.644 10.623 40.993 1.00 71.50 900 LYS A CA 1
ATOM 7089 C C . LYS A 1 900 ? 7.472 10.228 39.522 1.00 71.50 900 LYS A C 1
ATOM 7091 O O . LYS A 1 900 ? 7.621 11.077 38.651 1.00 71.50 900 LYS A O 1
ATOM 7096 N N . GLU A 1 901 ? 7.206 8.955 39.241 1.00 68.00 901 GLU A N 1
ATOM 7097 C CA . GLU A 1 901 ? 7.262 8.405 37.877 1.00 68.00 901 GLU A CA 1
ATOM 7098 C C . GLU A 1 901 ? 5.930 8.524 37.121 1.00 68.00 901 GLU A C 1
ATOM 7100 O O . GLU A 1 901 ? 5.929 8.636 35.890 1.00 68.00 901 GLU A O 1
ATOM 7105 N N . LEU A 1 902 ? 4.804 8.513 37.848 1.00 69.62 902 LEU A N 1
ATOM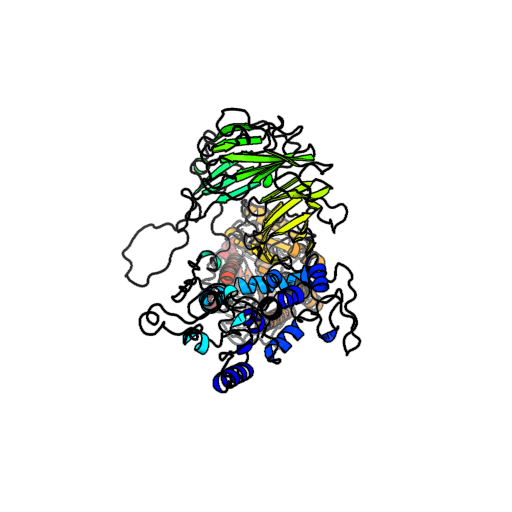 7106 C CA . LEU A 1 902 ? 3.445 8.567 37.293 1.00 69.62 902 LEU A CA 1
ATOM 7107 C C . LEU A 1 902 ? 2.715 9.882 37.603 1.00 69.62 902 LEU A C 1
ATOM 7109 O O . LEU A 1 902 ? 1.637 10.111 37.058 1.00 69.62 902 LEU A O 1
ATOM 7113 N N . GLY A 1 903 ? 3.255 10.722 38.494 1.00 74.62 903 GLY A N 1
ATOM 7114 C CA . GLY A 1 903 ? 2.555 11.919 38.971 1.00 74.62 903 GLY A CA 1
ATOM 7115 C C . GLY A 1 903 ? 1.263 11.595 39.728 1.00 74.62 903 GLY A C 1
ATOM 7116 O O . GLY A 1 903 ? 0.349 12.415 39.745 1.00 74.62 903 GLY A O 1
ATOM 7117 N N . TRP A 1 904 ? 1.156 10.392 40.305 1.00 83.00 904 TRP A N 1
ATOM 7118 C CA . TRP A 1 904 ? -0.064 9.891 40.939 1.00 83.00 904 TRP A CA 1
ATOM 7119 C C . TRP A 1 904 ? 0.116 9.684 42.447 1.00 83.00 904 TRP A C 1
ATOM 7121 O O . TRP A 1 904 ? 1.177 9.261 42.909 1.00 83.00 904 TRP A O 1
ATOM 7131 N N . LYS A 1 905 ? -0.942 9.960 43.214 1.00 77.38 905 LYS A N 1
ATOM 7132 C CA . LYS A 1 905 ? -1.021 9.741 44.661 1.00 77.38 905 LYS A CA 1
ATOM 7133 C C . LYS A 1 905 ? -2.466 9.406 45.040 1.00 77.38 905 LYS A C 1
ATOM 7135 O O . LYS A 1 905 ? -3.383 9.977 44.462 1.00 77.38 905 LYS A O 1
ATOM 7140 N N . ALA A 1 906 ? -2.663 8.528 46.022 1.00 77.12 906 ALA A N 1
ATOM 7141 C CA . ALA A 1 906 ? -3.979 8.319 46.625 1.00 77.12 906 ALA A CA 1
ATOM 7142 C C . ALA A 1 906 ? -4.426 9.569 47.410 1.00 77.12 906 ALA A C 1
ATOM 7144 O O . ALA A 1 906 ? -3.640 10.150 48.168 1.00 77.12 906 ALA A O 1
ATOM 7145 N N . GLU A 1 907 ? -5.676 9.986 47.219 1.00 83.19 907 GLU A N 1
ATOM 7146 C CA . GLU A 1 907 ? -6.221 11.240 47.759 1.00 83.19 907 GLU A CA 1
ATOM 7147 C C . GLU A 1 907 ? -7.347 11.008 48.768 1.00 83.19 907 GLU A C 1
ATOM 7149 O O . GLU A 1 907 ? -7.566 11.847 49.645 1.00 83.19 907 GLU A O 1
ATOM 7154 N N . ARG A 1 908 ? -8.056 9.879 48.671 1.00 85.06 908 ARG A N 1
ATOM 7155 C CA . ARG A 1 908 ? -9.213 9.584 49.514 1.00 85.06 908 ARG A CA 1
ATOM 7156 C C . ARG A 1 908 ? -8.775 9.121 50.893 1.00 85.06 908 ARG A C 1
ATOM 7158 O O . ARG A 1 908 ? -7.894 8.278 51.053 1.00 85.06 908 ARG A O 1
ATOM 7165 N N . SER A 1 909 ? -9.425 9.682 51.901 1.00 84.38 909 SER A N 1
ATOM 7166 C CA . SER A 1 909 ? -9.183 9.354 53.298 1.00 84.38 909 SER A CA 1
ATOM 7167 C C . SER A 1 909 ? -9.898 8.067 53.714 1.00 84.38 909 SER A C 1
ATOM 7169 O O . SER A 1 909 ? -10.779 7.551 53.024 1.00 84.38 909 SER A O 1
ATOM 7171 N N . LEU A 1 910 ? -9.569 7.577 54.907 1.00 81.38 910 LEU A N 1
ATOM 7172 C CA . LEU A 1 910 ? -10.267 6.455 55.527 1.00 81.38 910 LEU A CA 1
ATOM 7173 C C . LEU A 1 910 ? -11.780 6.708 55.705 1.00 81.38 910 LEU A C 1
ATOM 7175 O O . LEU A 1 910 ? -12.591 5.798 55.517 1.00 81.38 910 LEU A O 1
ATOM 7179 N N . ASP A 1 911 ? -12.166 7.946 56.027 1.00 83.56 911 ASP A N 1
ATOM 7180 C CA . ASP A 1 911 ? -13.576 8.334 56.134 1.00 83.56 911 ASP A CA 1
ATOM 7181 C C . ASP A 1 911 ? -14.283 8.228 54.768 1.00 83.56 911 ASP A C 1
ATOM 7183 O O . ASP A 1 911 ? -15.429 7.780 54.706 1.00 83.56 911 ASP A O 1
ATOM 7187 N N . ASP A 1 912 ? -13.601 8.587 53.672 1.00 85.31 912 ASP A N 1
ATOM 7188 C CA . ASP A 1 912 ? -14.135 8.457 52.310 1.00 85.31 912 ASP A CA 1
ATOM 7189 C C . ASP A 1 912 ? -14.347 6.989 51.935 1.00 85.31 912 ASP A C 1
ATOM 7191 O O . ASP A 1 912 ? -15.436 6.619 51.504 1.00 85.31 912 ASP A O 1
ATOM 7195 N N . ILE A 1 913 ? -13.342 6.142 52.193 1.00 87.19 913 ILE A N 1
ATOM 7196 C CA . ILE A 1 913 ? -13.406 4.687 51.982 1.00 87.19 913 ILE A CA 1
ATOM 7197 C C . ILE A 1 913 ? -14.629 4.085 52.665 1.00 87.19 913 ILE A C 1
ATOM 7199 O O . ILE A 1 913 ? -15.388 3.339 52.045 1.00 87.19 913 ILE A O 1
ATOM 7203 N N . CYS A 1 914 ? -14.819 4.390 53.948 1.00 87.62 914 CYS A N 1
ATOM 7204 C CA . CYS A 1 914 ? -15.898 3.805 54.733 1.00 87.62 914 CYS A CA 1
ATOM 7205 C C . CYS A 1 914 ? -17.269 4.352 54.331 1.00 87.62 914 CYS A C 1
ATOM 7207 O O . CYS A 1 914 ? -18.239 3.596 54.288 1.00 87.62 914 CYS A O 1
ATOM 7209 N N . ARG A 1 915 ? -17.357 5.648 54.013 1.00 89.38 915 ARG A N 1
ATOM 7210 C CA . ARG A 1 915 ? -18.584 6.268 53.504 1.00 89.38 915 ARG A CA 1
ATOM 7211 C C . ARG A 1 915 ? -19.005 5.645 52.181 1.00 89.38 915 ARG A C 1
ATOM 7213 O O . ARG A 1 915 ? -20.172 5.292 52.039 1.00 89.38 915 ARG A O 1
ATOM 7220 N N . ASP A 1 916 ? -18.085 5.531 51.232 1.00 90.69 916 ASP A N 1
ATOM 7221 C CA . ASP A 1 916 ? -18.409 5.074 49.885 1.00 90.69 916 ASP A CA 1
ATOM 7222 C C . ASP A 1 916 ? -18.677 3.562 49.876 1.00 90.69 916 ASP A C 1
ATOM 7224 O O . ASP A 1 916 ? -19.595 3.134 49.195 1.00 90.69 916 ASP A O 1
ATOM 7228 N N . LEU A 1 917 ? -18.002 2.768 50.723 1.00 88.44 917 LEU A N 1
ATOM 7229 C CA . LEU A 1 917 ? -18.355 1.360 50.972 1.00 88.44 917 LEU A CA 1
ATOM 7230 C C . LEU A 1 917 ? -19.774 1.175 51.543 1.00 88.44 917 LEU A C 1
ATOM 7232 O O . LEU A 1 917 ? -20.398 0.142 51.309 1.00 88.44 917 LEU A O 1
ATOM 7236 N N . TRP A 1 918 ? -20.232 2.114 52.376 1.00 87.75 918 TRP A N 1
ATOM 7237 C CA . TRP A 1 918 ? -21.535 2.040 53.041 1.00 87.75 918 TRP A CA 1
ATOM 7238 C C . TRP A 1 918 ? -22.706 2.437 52.133 1.00 87.75 918 TRP A C 1
ATOM 7240 O O . TRP A 1 918 ? -23.806 1.909 52.317 1.00 87.75 918 TRP A O 1
ATOM 7250 N N . ARG A 1 919 ? -22.485 3.383 51.212 1.00 86.50 919 ARG A N 1
ATOM 7251 C CA . ARG A 1 919 ? -23.474 3.799 50.205 1.00 86.50 919 ARG A CA 1
ATOM 7252 C C . ARG A 1 919 ? -23.872 2.631 49.313 1.00 86.50 919 ARG A C 1
ATOM 7254 O O . ARG A 1 919 ? -25.092 2.533 49.046 1.00 86.50 919 ARG A O 1
#

Sequence (919 aa):
MVTAYLVTVTVAVTPIGALNPTRKSFFVERYNNWESDTIPAFHYSTHYSTADFTLYWLIRLEPFTTYYLNLHENKFDHANRTFHSIPLSWQNCQRDSSDVKELIPELFSLPEMLNNCNNYNFGQNDDELKIDNVILPKWAQTPEDFIRINRAALKSEFVSSHLHQWIDLIFSYKQRGYSKIYCDVFCNFIFDFVGPEAIRAINVFYYLTYEGAVNFDAITNSTDRATIEAQIKNFGQAPSQILTEPHPPRNSAIPSNPTMHHVAPEDVSMIMKFSSNAPIIHVAANTNSTISTQVVITISNKHDFSINKYNPNAGASTSTYSEPPQTLTGQQAQLPLSMDSRLVLNTGLHRRHLGDNFDECIQRRHQSFVVTADNRFIISTGYCDKSFRVQNTDMARTTQVLYGHFDIVTCTCRSDITIAGNCFIATGSRDSTVCIWIWNGTKGAVVDKEYPNQEINPSPAVILTGHDTEIVCLWISAELGVVSSGSEHGLVLQHTLQGDILRAFENPCGIASPRLLSPSTDGDIIVCYDRSKLCLYTLNGKLMRQAIFEEETIQSLILNADGQYTVIGGDRGFVQILRTHDLQPVYAYPQCDASDSNKLQVLVPDGIGFIGSHCVIELINAGYEPIVVDNLSNSSIVCLQRVEQIVGCKITNYKIDCLDLESLRDVFKRHSIFAIMNFAAMKSVEKPVLYYKNNVGSLLKLLTCMKEFNIKNFLFSSSATVYGAPNYLPLDEKYPWIGDAITNPYGKSKYVCEHILKDRGIAHPDWNIIILRYFNPVGAHESGLIGEDPIGKPNNLMPYVAQVTVGRLPHMNVTDTDYDTPDGTDVRDYIHVVDLATGHIACMKKFKENCGLQACKGYSVLEMIKALEKASGKTIAYKECPRRSGDLASVDADPAVAAKELGWKAERSLDDICRDLWR

Secondary structure (DSSP, 8-state):
-HHHHHHHHHS-SS-GGGSSHHHHHHHHHHHHT---SSS---SBSS-SS-HHHHHHHHTTSTTHHHHHHHHTTT-PPPGGGS--BHHHHHHHHHH-TT--PPPPGGGGT-GGGGS-TT-----B-TTSPBP-SPBPPTT-SSHHHHHHHHHHHHTSHHHHHHHHHHHHHHTSHHHH---TTTHHHH---TT--S-HHHHHTT--B-GGGBTTSS-GGG---HHHHHHHHHHHHHH--BPPP--SSPPPP--------GGGTS--SSS-S-----SS-PPEEEEEEE--TTSSS-EEEEEETTSEEEEEEE-TTTT-----S----------PPPPSEEPPHHHHT--TTS-EE--S-B-TTS---GGGEEE-TTSSEEEE--BTTS-EEEEETTTTEEEEEE---SS-EEEEEEPPPBGGGBEEEEEEETTS-EEEEEEETTTTEEE-SS-TTS-SPPPPSEEE---SS-EEEEEEETTTTEEEEEETTSPEEEEETTS-EEEE---TTSSPPEEEEEE-TTS-EEEEETTTEEEEE-TTS-EEEEEE-TT--EEEEEE-TTSSEEEEEETTS-EEEEETTTTEEEEEEPP--SSS--SPEEEEETTTSHHHHHHHHHHHHTT-EEEEE---SS--HHHHHHHHHHHTS--EEE---TT-HHHHHHHHHH--EEEEEE------SS-HHHHIIIIIHHHHHHHHHHHHTT--EEEEEEEGGGG-S-SSSSB-TTS---GGG--SHHHHHHHHHHHHHHHHHHH-TT-EEEEEEE-EEE-B-TTSSSB---SSS-SSHHHHHHHHHTTSSS-EEEE-TTSSSTTSS-EE-EEEHHHHHHHHHHHHHHTTTT--------EEHHHHHHHHHHHHTS---EEEEPPPTT--SEE-B-THHHHHHH-------HHHHHHHHH-

pLDDT: mean 81.23, std 15.13, range [28.16, 98.06]

Radius of gyration: 40.06 Å; chains: 1; bounding box: 86×68×128 Å